Protein AF-A0A8J7XJT1-F1 (afdb_monomer_lite)

pLDDT: mean 73.31, std 20.31, range [18.84, 97.94]

Structure (mmCIF, N/CA/C/O backbone):
data_AF-A0A8J7XJT1-F1
#
_entry.id   AF-A0A8J7XJT1-F1
#
loop_
_atom_site.group_PDB
_atom_site.id
_atom_site.type_symbol
_atom_site.label_atom_id
_atom_site.label_alt_id
_atom_site.label_comp_id
_atom_site.label_asym_id
_atom_site.label_entity_id
_atom_site.label_seq_id
_atom_site.pdbx_PDB_ins_code
_atom_site.Cartn_x
_atom_site.Cartn_y
_atom_site.Cartn_z
_atom_site.occupancy
_atom_site.B_iso_or_equiv
_atom_site.auth_seq_id
_atom_site.auth_comp_id
_atom_site.auth_asym_id
_atom_site.auth_atom_id
_atom_site.pdbx_PDB_model_num
ATOM 1 N N . MET A 1 1 ? -11.098 53.867 33.366 1.00 28.66 1 MET A N 1
ATOM 2 C CA . MET A 1 1 ? -10.149 54.850 32.780 1.00 28.66 1 MET A CA 1
ATOM 3 C C . MET A 1 1 ? -9.392 54.127 31.667 1.00 28.66 1 MET A C 1
ATOM 5 O O . MET A 1 1 ? -9.158 52.940 31.847 1.00 28.66 1 MET A O 1
ATOM 9 N N . LYS A 1 2 ? -9.079 54.753 30.523 1.00 24.34 2 LYS A N 1
ATOM 10 C CA . LYS A 1 2 ? -8.432 54.048 29.392 1.00 24.34 2 LYS A CA 1
ATOM 11 C C . LYS A 1 2 ? -7.004 53.596 29.736 1.00 24.34 2 LYS A C 1
ATOM 13 O O . LYS A 1 2 ? -6.242 54.432 30.221 1.00 24.34 2 LYS A O 1
ATOM 18 N N . LYS A 1 3 ? -6.623 52.373 29.348 1.00 22.42 3 LYS A N 1
ATOM 19 C CA . LYS A 1 3 ? -5.702 52.118 28.215 1.00 22.42 3 LYS A CA 1
ATOM 20 C C . LYS A 1 3 ? -5.391 50.628 28.032 1.00 22.42 3 LYS A C 1
ATOM 22 O O . LYS A 1 3 ? -5.216 49.912 29.010 1.00 22.42 3 LYS A O 1
ATOM 27 N N . GLU A 1 4 ? -5.251 50.218 26.779 1.00 28.17 4 GLU A N 1
ATOM 28 C CA . GLU A 1 4 ? -4.614 48.970 26.361 1.00 28.17 4 GLU A CA 1
ATOM 29 C C . GLU A 1 4 ? -3.080 49.076 26.440 1.00 28.17 4 GLU A C 1
ATOM 31 O O . GLU A 1 4 ? -2.524 50.166 26.274 1.00 28.17 4 GLU A O 1
ATOM 36 N N . VAL A 1 5 ? -2.399 47.932 26.570 1.00 21.05 5 VAL A N 1
ATOM 37 C CA . VAL A 1 5 ? -1.109 47.663 25.906 1.00 21.05 5 VAL A CA 1
ATOM 38 C C . VAL A 1 5 ? -1.113 46.200 25.448 1.00 21.05 5 VAL A C 1
ATOM 40 O O . VAL A 1 5 ? -1.542 45.321 26.190 1.00 21.05 5 VAL A O 1
ATOM 43 N N . LEU A 1 6 ? -0.626 45.957 24.231 1.00 21.75 6 LEU A N 1
ATOM 44 C CA . LEU A 1 6 ? -0.470 44.651 23.585 1.00 21.75 6 LEU A CA 1
ATOM 45 C C . LEU A 1 6 ? 1.026 44.432 23.306 1.00 21.75 6 LEU A C 1
ATOM 47 O O . LEU A 1 6 ? 1.683 45.357 22.827 1.00 21.75 6 LEU A O 1
ATOM 51 N N . VAL A 1 7 ? 1.571 43.242 23.596 1.00 19.08 7 VAL A N 1
ATOM 52 C CA . VAL A 1 7 ? 2.971 42.872 23.285 1.00 19.08 7 VAL A CA 1
ATOM 53 C C . VAL A 1 7 ? 3.051 41.413 22.821 1.00 19.08 7 VAL A C 1
ATOM 55 O O . VAL A 1 7 ? 2.316 40.559 23.307 1.00 19.08 7 VAL A O 1
ATOM 58 N N . LEU A 1 8 ? 3.943 41.161 21.862 1.00 18.84 8 LEU A N 1
ATOM 59 C CA . LEU A 1 8 ? 4.175 39.888 21.177 1.00 18.84 8 LEU A CA 1
ATOM 60 C C . LEU A 1 8 ? 5.310 39.051 21.809 1.00 18.84 8 LEU A C 1
ATOM 62 O O . LEU A 1 8 ? 6.247 39.608 22.368 1.00 18.84 8 LEU A O 1
ATOM 66 N N . THR A 1 9 ? 5.234 37.732 21.585 1.00 20.45 9 THR A N 1
ATOM 67 C CA . THR A 1 9 ? 6.321 36.821 21.146 1.00 20.45 9 THR A CA 1
ATOM 68 C C . THR A 1 9 ? 7.696 36.851 21.839 1.00 20.45 9 THR A C 1
ATOM 70 O O . THR A 1 9 ? 8.424 37.831 21.726 1.00 20.45 9 THR A O 1
ATOM 73 N N . CYS A 1 10 ? 8.157 35.686 22.331 1.00 20.08 10 CYS A N 1
ATOM 74 C CA . CYS A 1 10 ? 9.394 35.066 21.808 1.00 20.08 10 CYS A CA 1
ATOM 75 C C . CYS A 1 10 ? 9.618 33.603 22.233 1.00 20.08 10 CYS A C 1
ATOM 77 O O . CYS A 1 10 ? 9.267 33.192 23.335 1.00 20.08 10 CYS A O 1
ATOM 79 N N . VAL A 1 11 ? 10.254 32.845 21.334 1.00 21.20 11 VAL A N 1
ATOM 80 C CA . VAL A 1 11 ? 10.800 31.491 21.548 1.00 21.20 11 VAL A CA 1
ATOM 81 C C . VAL A 1 11 ? 12.157 31.595 22.251 1.00 21.20 11 VAL A C 1
ATOM 83 O O . VAL A 1 11 ? 12.884 32.564 22.028 1.00 21.20 11 VAL A O 1
ATOM 86 N N . LEU A 1 12 ? 12.545 30.588 23.043 1.00 20.27 12 LEU A N 1
ATOM 87 C CA . LEU A 1 12 ? 13.911 30.492 23.565 1.00 20.27 12 LEU A CA 1
ATOM 88 C C . LEU A 1 12 ? 14.404 29.036 23.593 1.00 20.27 12 LEU A C 1
ATOM 90 O O . LEU A 1 12 ? 13.940 28.218 24.381 1.00 20.27 12 LEU A O 1
ATOM 94 N N . ILE A 1 13 ? 15.354 28.732 22.707 1.00 21.86 13 ILE A N 1
ATOM 95 C CA . ILE A 1 13 ? 16.110 27.472 22.672 1.00 21.86 13 ILE A CA 1
ATOM 96 C C . ILE A 1 13 ? 17.270 27.592 23.666 1.00 21.86 13 ILE A C 1
ATOM 98 O O . ILE A 1 13 ? 18.004 28.580 23.612 1.00 21.86 13 ILE A O 1
ATOM 102 N N . LEU A 1 14 ? 17.498 26.581 24.510 1.00 23.11 14 LEU A N 1
ATOM 103 C CA . LEU A 1 14 ? 18.737 26.472 25.285 1.00 23.11 14 LEU A CA 1
ATOM 104 C C . LEU A 1 14 ? 19.464 25.156 25.010 1.00 23.11 14 LEU A C 1
ATOM 106 O O . LEU A 1 14 ? 19.012 24.072 25.361 1.00 23.11 14 LEU A O 1
ATOM 110 N N . ASN A 1 15 ? 20.628 25.309 24.389 1.00 21.94 15 ASN A N 1
ATOM 111 C CA . ASN A 1 15 ? 21.646 24.288 24.195 1.00 21.94 15 ASN A CA 1
ATOM 112 C C . ASN A 1 15 ? 22.624 24.361 25.386 1.00 21.94 15 ASN A C 1
ATOM 114 O O . ASN A 1 15 ? 22.990 25.467 25.791 1.00 21.94 15 ASN A O 1
ATOM 118 N N . ILE A 1 16 ? 23.030 23.228 25.971 1.00 24.42 16 ILE A N 1
ATOM 119 C CA . ILE A 1 16 ? 23.864 23.200 27.187 1.00 24.42 16 ILE A CA 1
ATOM 120 C C . ILE A 1 16 ? 25.114 22.346 26.966 1.00 24.42 16 ILE A C 1
ATOM 122 O O . ILE A 1 16 ? 25.046 21.124 26.881 1.00 24.42 16 ILE A O 1
ATOM 126 N N . SER A 1 17 ? 26.279 22.997 26.974 1.00 22.88 17 SER A N 1
ATOM 127 C CA . SER A 1 17 ? 27.588 22.343 26.919 1.00 22.88 17 SER A CA 1
ATOM 128 C C . SER A 1 17 ? 28.418 22.637 28.177 1.00 22.88 17 SER A C 1
ATOM 130 O O . SER A 1 17 ? 29.146 23.626 28.233 1.00 22.88 17 SER A O 1
ATOM 132 N N . GLY A 1 18 ? 28.337 21.735 29.160 1.00 21.88 18 GLY A N 1
ATOM 133 C CA . GLY A 1 18 ? 29.321 21.565 30.236 1.00 21.88 18 GLY A CA 1
ATOM 134 C C . GLY A 1 18 ? 29.292 22.554 31.414 1.00 21.88 18 GLY A C 1
ATOM 135 O O . GLY A 1 18 ? 29.645 23.719 31.277 1.00 21.88 18 GLY A O 1
ATOM 136 N N . ILE A 1 19 ? 29.070 22.026 32.625 1.00 22.58 19 ILE A N 1
ATOM 137 C CA . ILE A 1 19 ? 30.141 21.813 33.624 1.00 22.58 19 ILE A CA 1
ATOM 138 C C . ILE A 1 19 ? 29.605 20.998 34.821 1.00 22.58 19 ILE A C 1
ATOM 140 O O . ILE A 1 19 ? 28.578 21.332 35.392 1.00 22.58 19 ILE A O 1
ATOM 144 N N . ARG A 1 20 ? 30.356 19.943 35.178 1.00 24.03 20 ARG A N 1
ATOM 145 C CA . ARG A 1 20 ? 30.439 19.210 36.465 1.00 24.03 20 ARG A CA 1
ATOM 146 C C . ARG A 1 20 ? 29.216 19.186 37.402 1.00 24.03 20 ARG A C 1
ATOM 148 O O . ARG A 1 20 ? 28.923 20.169 38.075 1.00 24.03 20 ARG A O 1
ATOM 155 N N . MET A 1 21 ? 28.694 17.979 37.625 1.00 23.55 21 MET A N 1
ATOM 156 C CA . MET A 1 21 ? 28.018 17.635 38.881 1.00 23.55 21 MET A CA 1
ATOM 157 C C . MET A 1 21 ? 29.012 17.615 40.059 1.00 23.55 21 MET A C 1
ATOM 159 O O . MET A 1 21 ? 30.198 17.324 39.878 1.00 23.55 21 MET A O 1
ATOM 163 N N . GLY A 1 22 ? 28.498 17.908 41.253 1.00 23.80 22 GLY A N 1
ATOM 164 C CA . GLY A 1 22 ? 29.088 17.628 42.565 1.00 23.80 22 GLY A CA 1
ATOM 165 C C . GLY A 1 22 ? 28.034 16.931 43.438 1.00 23.80 22 GLY A C 1
ATOM 166 O O . GLY A 1 22 ? 26.865 16.913 43.062 1.00 23.80 22 GLY A O 1
ATOM 167 N N . GLU A 1 23 ? 28.455 16.308 44.534 1.00 28.77 23 GLU A N 1
ATOM 168 C CA . GLU A 1 23 ? 27.692 15.257 45.229 1.00 28.77 23 GLU A CA 1
ATOM 169 C C . GLU A 1 23 ? 26.660 15.758 46.275 1.00 28.77 23 GLU A C 1
ATOM 171 O O . GLU A 1 23 ? 26.713 16.906 46.712 1.00 28.77 23 GLU A O 1
ATOM 176 N N . GLU A 1 24 ? 25.803 14.813 46.695 1.00 27.94 24 GLU A N 1
ATOM 177 C CA . GLU A 1 24 ? 24.976 14.736 47.925 1.00 27.94 24 GLU A CA 1
ATOM 178 C C . GLU A 1 24 ? 23.633 15.517 48.051 1.00 27.94 24 GLU A C 1
ATOM 180 O O . GLU A 1 24 ? 23.568 16.742 48.082 1.00 27.94 24 GLU A O 1
ATOM 185 N N . ASP A 1 25 ? 22.575 14.703 48.212 1.00 28.27 25 ASP A N 1
ATOM 186 C CA . ASP A 1 25 ? 21.356 14.799 49.044 1.00 28.27 25 ASP A CA 1
ATOM 187 C C . ASP A 1 25 ? 20.440 16.049 49.071 1.00 28.27 25 ASP A C 1
ATOM 189 O O . ASP A 1 25 ? 20.804 17.133 49.527 1.00 28.27 25 ASP A O 1
ATOM 193 N N . GLY A 1 26 ? 19.145 15.822 48.780 1.00 25.97 26 GLY A N 1
ATOM 194 C CA . GLY A 1 26 ? 18.039 16.700 49.198 1.00 25.97 26 GLY A CA 1
ATOM 195 C C . GLY A 1 26 ? 16.714 16.493 48.444 1.00 25.97 26 GLY A C 1
ATOM 196 O O . GLY A 1 26 ? 16.621 16.823 47.264 1.00 25.97 26 GLY A O 1
ATOM 197 N N . ASP A 1 27 ? 15.671 16.006 49.129 1.00 23.91 27 ASP A N 1
ATOM 198 C CA . ASP A 1 27 ? 14.312 15.854 48.575 1.00 23.91 27 ASP A CA 1
ATOM 199 C C . ASP A 1 27 ? 13.633 17.191 48.221 1.00 23.91 27 ASP A C 1
ATOM 201 O O . ASP A 1 27 ? 13.826 18.205 48.900 1.00 23.91 27 ASP A O 1
ATOM 205 N N . LEU A 1 28 ? 12.684 17.157 47.274 1.00 21.42 28 LEU A N 1
ATOM 206 C CA . LEU A 1 28 ? 11.570 18.111 47.267 1.00 21.42 28 LEU A CA 1
ATOM 207 C C . LEU A 1 28 ? 10.242 17.447 46.864 1.00 21.42 28 LEU A C 1
ATOM 209 O O . LEU A 1 28 ? 10.089 16.951 45.752 1.00 21.42 28 LEU A O 1
ATOM 213 N N . ILE A 1 29 ? 9.264 17.495 47.773 1.00 22.41 29 ILE A N 1
ATOM 214 C CA . ILE A 1 29 ? 7.900 16.973 47.597 1.00 22.41 29 ILE A CA 1
ATOM 215 C C . ILE A 1 29 ? 6.912 18.143 47.505 1.00 22.41 29 ILE A C 1
ATOM 217 O O . ILE A 1 29 ? 6.903 19.007 48.382 1.00 22.41 29 ILE A O 1
ATOM 221 N N . VAL A 1 30 ? 6.013 18.115 46.516 1.00 21.12 30 VAL A N 1
ATOM 222 C CA . VAL A 1 30 ? 4.719 18.831 46.513 1.00 21.12 30 VAL A CA 1
ATOM 223 C C . VAL A 1 30 ? 3.671 17.893 45.891 1.00 21.12 30 VAL A C 1
ATOM 225 O O . VAL A 1 30 ? 4.016 17.123 44.999 1.00 21.12 30 VAL A O 1
ATOM 228 N N . ALA A 1 31 ? 2.422 17.897 46.377 1.00 20.55 31 ALA A N 1
ATOM 229 C CA . ALA A 1 31 ? 1.434 16.854 46.066 1.00 20.55 31 ALA A CA 1
ATOM 230 C C . ALA A 1 31 ? -0.027 17.352 45.993 1.00 20.55 31 ALA A C 1
ATOM 232 O O . ALA A 1 31 ? -0.368 18.337 46.649 1.00 20.55 31 ALA A O 1
ATOM 233 N N . ALA A 1 32 ? -0.870 16.565 45.299 1.00 22.39 32 ALA A N 1
ATOM 234 C CA . ALA A 1 32 ? -2.346 16.633 45.225 1.00 22.39 32 ALA A CA 1
ATOM 235 C C . ALA A 1 32 ? -2.923 17.940 44.608 1.00 22.39 32 ALA A C 1
ATOM 237 O O . ALA A 1 32 ? -2.168 18.862 44.318 1.00 22.39 32 ALA A O 1
ATOM 238 N N . VAL A 1 33 ? -4.218 18.109 44.290 1.00 20.61 33 VAL A N 1
ATOM 239 C CA . VAL A 1 33 ? -5.496 17.370 44.495 1.00 20.61 33 VAL A CA 1
ATOM 240 C C . VAL A 1 33 ? -6.249 17.505 43.135 1.00 20.61 33 VAL A C 1
ATOM 242 O O . VAL A 1 33 ? -6.167 18.576 42.542 1.00 20.61 33 VAL A O 1
ATOM 245 N N . SER A 1 34 ? -6.775 16.481 42.447 1.00 23.22 34 SER A N 1
ATOM 246 C CA . SER A 1 34 ? -7.951 15.628 42.745 1.00 23.22 34 SER A CA 1
ATOM 247 C C . SER A 1 34 ? -9.325 16.375 42.516 1.00 23.22 34 SER A C 1
ATOM 249 O O . SER A 1 34 ? -9.450 17.449 43.090 1.00 23.22 34 SER A O 1
ATOM 251 N N . HIS A 1 35 ? -10.362 16.040 41.683 1.00 24.75 35 HIS A N 1
ATOM 252 C CA . HIS A 1 35 ? -10.693 15.097 40.543 1.00 24.75 35 HIS A CA 1
ATOM 253 C C . HIS A 1 35 ? -12.342 15.012 40.236 1.00 24.75 35 HIS A C 1
ATOM 255 O O . HIS A 1 35 ? -12.847 16.065 40.594 1.00 24.75 35 HIS A O 1
ATOM 261 N N . GLU A 1 36 ? -13.410 14.221 39.729 1.00 26.31 36 GLU A N 1
ATOM 262 C CA . GLU A 1 36 ? -13.987 12.965 38.987 1.00 26.31 36 GLU A CA 1
ATOM 263 C C . GLU A 1 36 ? -15.418 13.133 38.370 1.00 26.31 36 GLU A C 1
ATOM 265 O O . GLU A 1 36 ? -16.282 13.511 39.123 1.00 26.31 36 GLU A O 1
ATOM 270 N N . VAL A 1 37 ? -15.703 12.653 37.130 1.00 28.77 37 VAL A N 1
ATOM 271 C CA . VAL A 1 37 ? -16.940 12.017 36.497 1.00 28.77 37 VAL A CA 1
ATOM 272 C C . VAL A 1 37 ? -18.437 12.376 36.940 1.00 28.77 37 VAL A C 1
ATOM 274 O O . VAL A 1 37 ? -18.710 13.084 37.896 1.00 28.77 37 VAL A O 1
ATOM 277 N N . LEU A 1 38 ? -19.437 11.795 36.233 1.00 29.17 38 LEU A N 1
ATOM 278 C CA . LEU A 1 38 ? -20.858 11.432 36.579 1.00 29.17 38 LEU A CA 1
ATOM 279 C C . LEU A 1 38 ? -22.131 12.424 36.265 1.00 29.17 38 LEU A C 1
ATOM 281 O O . LEU A 1 38 ? -21.838 13.582 36.059 1.00 29.17 38 LEU A O 1
ATOM 285 N N . LYS A 1 39 ? -23.520 12.167 36.293 1.00 29.81 39 LYS A N 1
ATOM 286 C CA . LYS A 1 39 ? -24.579 11.611 35.270 1.00 29.81 39 LYS A CA 1
ATOM 287 C C . LYS A 1 39 ? -26.177 11.727 35.578 1.00 29.81 39 LYS A C 1
ATOM 289 O O . LYS A 1 39 ? -26.401 11.859 36.757 1.00 29.81 39 LYS A O 1
ATOM 294 N N . ARG A 1 40 ? -27.274 11.591 34.699 1.00 30.38 40 ARG A N 1
ATOM 295 C CA . ARG A 1 40 ? -28.669 10.814 34.799 1.00 30.38 40 ARG A CA 1
ATOM 296 C C . ARG A 1 40 ? -29.986 11.274 34.101 1.00 30.38 40 ARG A C 1
ATOM 298 O O . ARG A 1 40 ? -30.292 12.435 34.322 1.00 30.38 40 ARG A O 1
ATOM 305 N N . GLY A 1 41 ? -30.932 10.419 33.579 1.00 31.59 41 GLY A N 1
ATOM 306 C CA . GLY A 1 41 ? -31.034 8.952 33.192 1.00 31.59 41 GLY A CA 1
ATOM 307 C C . GLY A 1 41 ? -32.277 8.057 33.620 1.00 31.59 41 GLY A C 1
ATOM 308 O O . GLY A 1 41 ? -32.862 8.289 34.680 1.00 31.59 41 GLY A O 1
ATOM 309 N N . VAL A 1 42 ? -32.525 6.925 32.886 1.00 29.72 42 VAL A N 1
ATOM 310 C CA . VAL A 1 42 ? -33.456 5.724 33.063 1.00 29.72 42 VAL A CA 1
ATOM 311 C C . VAL A 1 42 ? -34.742 5.710 32.180 1.00 29.72 42 VAL A C 1
ATOM 313 O O . VAL A 1 42 ? -35.475 6.691 32.205 1.00 29.72 42 VAL A O 1
ATOM 316 N N . GLN A 1 43 ? -35.151 4.658 31.425 1.00 27.61 43 GLN A N 1
ATOM 317 C CA . GLN A 1 43 ? -34.709 3.238 31.213 1.00 27.61 43 GLN A CA 1
ATOM 318 C C . GLN A 1 43 ? -34.545 2.936 29.676 1.00 27.61 43 GLN A C 1
ATOM 320 O O . GLN A 1 43 ? -34.003 3.832 29.040 1.00 27.61 43 GLN A O 1
ATOM 325 N N . ASP A 1 44 ? -34.888 1.860 28.920 1.00 25.75 44 ASP A N 1
ATOM 326 C CA . ASP A 1 44 ? -35.545 0.504 28.958 1.00 25.75 44 ASP A CA 1
ATOM 327 C C . ASP A 1 44 ? -35.266 -0.185 27.560 1.00 25.75 44 ASP A C 1
ATOM 329 O O . ASP A 1 44 ? -34.927 0.565 26.645 1.00 25.75 44 ASP A O 1
ATOM 333 N N . PHE A 1 45 ? -35.408 -1.482 27.180 1.00 23.05 45 PHE A N 1
ATOM 334 C CA . PHE A 1 45 ? -35.644 -2.833 27.772 1.00 23.05 45 PHE A CA 1
ATOM 335 C C . PHE A 1 45 ? -35.261 -3.927 26.692 1.00 23.05 45 PHE A C 1
ATOM 337 O O . PHE A 1 45 ? -35.483 -3.683 25.510 1.00 23.05 45 PHE A O 1
ATOM 344 N N . SER A 1 46 ? -34.772 -5.122 27.093 1.00 22.48 46 SER A N 1
ATOM 345 C CA . SER A 1 46 ? -34.704 -6.460 26.401 1.00 22.48 46 SER A CA 1
ATOM 346 C C . SER A 1 46 ? -33.870 -6.729 25.115 1.00 22.48 46 SER A C 1
ATOM 348 O O . SER A 1 46 ? -34.254 -6.324 24.023 1.00 22.48 46 SER A O 1
ATOM 350 N N . ASP A 1 47 ? -32.867 -7.604 25.308 1.00 21.58 47 ASP A N 1
ATOM 351 C CA . ASP A 1 47 ? -32.436 -8.803 24.540 1.00 21.58 47 ASP A CA 1
ATOM 352 C C . ASP A 1 47 ? -31.826 -8.709 23.111 1.00 21.58 47 ASP A C 1
ATOM 354 O O . ASP A 1 47 ? -32.479 -8.303 22.151 1.00 21.58 47 ASP A O 1
ATOM 358 N N . GLY A 1 48 ? -30.591 -9.232 22.964 1.00 21.69 48 GLY A N 1
ATOM 359 C CA . GLY A 1 48 ? -29.888 -9.510 21.692 1.00 21.69 48 GLY A CA 1
ATOM 360 C C . GLY A 1 48 ? -28.360 -9.303 21.764 1.00 21.69 48 GLY A C 1
ATOM 361 O O . GLY A 1 48 ? -27.913 -8.197 22.058 1.00 21.69 48 GLY A O 1
ATOM 362 N N . GLU A 1 49 ? -27.556 -10.342 21.504 1.00 23.47 49 GLU A N 1
ATOM 363 C CA . GLU A 1 49 ? -26.077 -10.321 21.605 1.00 23.47 49 GLU A CA 1
ATOM 364 C C . GLU A 1 49 ? -25.379 -9.902 20.292 1.00 23.47 49 GLU A C 1
ATOM 366 O O . GLU A 1 49 ? -25.905 -10.136 19.204 1.00 23.47 49 GLU A O 1
ATOM 371 N N . ILE A 1 50 ? -24.182 -9.298 20.386 1.00 22.23 50 ILE A N 1
ATOM 372 C CA . ILE A 1 50 ? -23.295 -8.954 19.252 1.00 22.23 50 ILE A CA 1
ATOM 373 C C . ILE A 1 50 ? -21.824 -9.144 19.680 1.00 22.23 50 ILE A C 1
ATOM 375 O O . ILE A 1 50 ? -21.445 -8.720 20.771 1.00 22.23 50 ILE A O 1
ATOM 379 N N . VAL A 1 51 ? -21.004 -9.735 18.803 1.00 26.02 51 VAL A N 1
ATOM 380 C CA . VAL A 1 51 ? -19.556 -9.999 18.979 1.00 26.02 51 VAL A CA 1
ATOM 381 C C . VAL A 1 51 ? -18.729 -9.095 18.042 1.00 26.02 51 VAL A C 1
ATOM 383 O O . VAL A 1 51 ? -19.253 -8.617 17.036 1.00 26.02 51 VAL A O 1
ATOM 386 N N . ILE A 1 52 ? -17.457 -8.825 18.374 1.00 23.09 52 ILE A N 1
ATOM 387 C CA . ILE A 1 52 ? -16.517 -8.015 17.571 1.00 23.09 52 ILE A CA 1
ATOM 388 C C . ILE A 1 52 ? -15.130 -8.677 17.559 1.00 23.09 52 ILE A C 1
ATOM 390 O O . ILE A 1 52 ? -14.585 -8.942 18.629 1.00 23.09 52 ILE A O 1
ATOM 394 N N . VAL A 1 53 ? -14.540 -8.842 16.370 1.00 24.97 53 VAL A N 1
ATOM 395 C CA . VAL A 1 53 ? -13.111 -9.131 16.126 1.00 24.97 53 VAL A CA 1
ATOM 396 C C . VAL A 1 53 ? -12.655 -8.300 14.900 1.00 24.97 53 VAL A C 1
ATOM 398 O O . VAL A 1 53 ? -13.496 -7.765 14.181 1.00 24.97 53 VAL A O 1
ATOM 401 N N . GLU A 1 54 ? -11.342 -8.138 14.707 1.00 26.58 54 GLU A N 1
ATOM 402 C CA . GLU A 1 54 ? -10.667 -7.653 13.483 1.00 26.58 54 GLU A CA 1
ATOM 403 C C . GLU A 1 54 ? -9.468 -8.594 13.213 1.00 26.58 54 GLU A C 1
ATOM 405 O O . GLU A 1 54 ? -8.812 -8.918 14.209 1.00 26.58 54 GLU A O 1
ATOM 410 N N . LYS A 1 55 ? -9.117 -8.950 11.950 1.00 24.78 55 LYS A N 1
ATOM 411 C CA . LYS A 1 55 ? -7.729 -9.095 11.377 1.00 24.78 55 LYS A CA 1
ATOM 412 C C . LYS A 1 55 ? -7.618 -9.910 10.055 1.00 24.78 55 LYS A C 1
ATOM 414 O O . LYS A 1 55 ? -8.613 -10.489 9.638 1.00 24.78 55 LYS A O 1
ATOM 419 N N . PRO A 1 56 ? -6.467 -9.889 9.316 1.00 24.58 56 PRO A N 1
ATOM 420 C CA . PRO A 1 56 ? -6.378 -10.390 7.927 1.00 24.58 56 PRO A CA 1
ATOM 421 C C . PRO A 1 56 ? -6.404 -11.929 7.791 1.00 24.58 56 PRO A C 1
ATOM 423 O O . PRO A 1 56 ? -6.770 -12.621 8.727 1.00 24.58 56 PRO A O 1
ATOM 426 N N . VAL A 1 57 ? -6.100 -12.441 6.583 1.00 31.91 57 VAL A N 1
ATOM 427 C CA . VAL A 1 57 ? -6.428 -13.783 6.026 1.00 31.91 57 VAL A CA 1
ATOM 428 C C . VAL A 1 57 ? -5.727 -14.984 6.697 1.00 31.91 57 VAL A C 1
ATOM 430 O O . VAL A 1 57 ? -5.170 -15.858 6.032 1.00 31.91 57 VAL A O 1
ATOM 433 N N . ASP A 1 58 ? -5.795 -15.060 8.017 1.00 30.84 58 ASP A N 1
ATOM 434 C CA . ASP A 1 58 ? -5.540 -16.265 8.789 1.00 30.84 58 ASP A CA 1
ATOM 435 C C . ASP A 1 58 ? -6.857 -17.032 8.954 1.00 30.84 58 ASP A C 1
ATOM 437 O O . ASP A 1 58 ? -7.898 -16.456 9.272 1.00 30.84 58 ASP A O 1
ATOM 441 N N . VAL A 1 59 ? -6.830 -18.349 8.732 1.00 30.17 59 VAL A N 1
ATOM 442 C CA . VAL A 1 59 ? -7.994 -19.200 9.018 1.00 30.17 59 VAL A CA 1
ATOM 443 C C . VAL A 1 59 ? -7.961 -19.542 10.499 1.00 30.17 59 VAL A C 1
ATOM 445 O O . VAL A 1 59 ? -7.395 -20.559 10.902 1.00 30.17 59 VAL A O 1
ATOM 448 N N . VAL A 1 60 ? -8.534 -18.655 11.310 1.00 32.19 60 VAL A N 1
ATOM 449 C CA . VAL A 1 60 ? -8.723 -18.905 12.739 1.00 32.19 60 VAL A CA 1
ATOM 450 C C . VAL A 1 60 ? -9.817 -19.959 12.888 1.00 32.19 60 VAL A C 1
ATOM 452 O O . VAL A 1 60 ? -10.962 -19.753 12.475 1.00 32.19 60 VAL A O 1
ATOM 455 N N . VAL A 1 61 ? -9.439 -21.104 13.456 1.00 28.25 61 VAL A N 1
ATOM 456 C CA . VAL A 1 61 ? -10.365 -22.153 13.882 1.00 28.25 61 VAL A CA 1
ATOM 457 C C . VAL A 1 61 ? -10.659 -21.924 15.357 1.00 28.25 61 VAL A C 1
ATOM 459 O O . VAL A 1 61 ? -9.871 -22.309 16.219 1.00 28.25 61 VAL A O 1
ATOM 462 N N . GLU A 1 62 ? -11.791 -21.291 15.636 1.00 37.34 62 GLU A N 1
ATOM 463 C CA . GLU A 1 62 ? -12.408 -21.342 16.960 1.00 37.34 62 GLU A CA 1
ATOM 464 C C . GLU A 1 62 ? -13.261 -22.619 17.045 1.00 37.34 62 GLU A C 1
ATOM 466 O O . GLU A 1 62 ? -13.655 -23.183 16.019 1.00 37.34 62 GLU A O 1
ATOM 471 N N . ASP A 1 63 ? -13.551 -23.121 18.249 1.00 39.16 63 ASP A N 1
ATOM 472 C CA . ASP A 1 63 ? -14.161 -24.454 18.393 1.00 39.16 63 ASP A CA 1
ATOM 473 C C . ASP A 1 63 ? -15.540 -24.591 17.710 1.00 39.16 63 ASP A C 1
ATOM 475 O O . ASP A 1 63 ? -15.889 -25.686 17.260 1.00 39.16 63 ASP A O 1
ATOM 479 N N . GLU A 1 64 ? -16.276 -23.484 17.535 1.00 40.09 64 GLU A N 1
ATOM 480 C CA . GLU A 1 64 ? -17.543 -23.438 16.787 1.00 40.09 64 GLU A CA 1
ATOM 481 C C . GLU A 1 64 ? -17.450 -22.860 15.359 1.00 40.09 64 GLU A C 1
ATOM 483 O O . GLU A 1 64 ? -18.344 -23.146 14.558 1.00 40.09 64 GLU A O 1
ATOM 488 N N . TYR A 1 65 ? -16.419 -22.082 14.997 1.00 43.59 65 TYR A N 1
ATOM 489 C CA . TYR A 1 65 ? -16.402 -21.295 13.748 1.00 43.59 65 TYR A CA 1
ATOM 490 C C . TYR A 1 65 ? -15.078 -21.350 12.976 1.00 43.59 65 TYR A C 1
ATOM 492 O O . TYR A 1 65 ? -13.985 -21.409 13.536 1.00 43.59 65 TYR A O 1
ATOM 500 N N . VAL A 1 66 ? -15.201 -21.246 11.653 1.00 45.12 66 VAL A N 1
ATOM 501 C CA . VAL A 1 66 ? -14.117 -20.938 10.721 1.00 45.12 66 VAL A CA 1
ATOM 502 C C . VAL A 1 66 ? -14.247 -19.468 10.325 1.00 45.12 66 VAL A C 1
ATOM 504 O O . VAL A 1 66 ? -15.225 -19.093 9.672 1.00 45.12 66 VAL A O 1
ATOM 507 N N . SER A 1 67 ? -13.265 -18.645 10.692 1.00 42.84 67 SER A N 1
ATOM 508 C CA . SER A 1 67 ? -13.127 -17.295 10.134 1.00 42.84 67 SER A CA 1
ATOM 509 C C . SER A 1 67 ? -12.259 -17.325 8.873 1.00 42.84 67 SER A C 1
ATOM 511 O O . SER A 1 67 ? -11.264 -18.050 8.813 1.00 42.84 67 SER A O 1
ATOM 513 N N . VAL A 1 68 ? -12.631 -16.545 7.856 1.00 48.06 68 VAL A N 1
ATOM 514 C CA . VAL A 1 68 ? -11.832 -16.314 6.646 1.00 48.06 68 VAL A CA 1
ATOM 515 C C . VAL A 1 68 ? -11.919 -14.844 6.238 1.00 48.06 68 VAL A C 1
ATOM 517 O O . VAL A 1 68 ? -12.852 -14.410 5.555 1.00 48.06 68 VAL A O 1
ATOM 520 N N . SER A 1 69 ? -10.916 -14.073 6.638 1.00 41.75 69 SER A N 1
ATOM 521 C CA . SER A 1 69 ? -10.812 -12.658 6.286 1.00 41.75 69 SER A CA 1
ATOM 522 C C . SER A 1 69 ? -10.343 -12.424 4.846 1.00 41.75 69 SER A C 1
ATOM 524 O O . SER A 1 69 ? -9.867 -13.321 4.154 1.00 41.75 69 SER A O 1
ATOM 526 N N . GLY A 1 70 ? -10.442 -11.179 4.391 1.00 42.28 70 GLY A N 1
ATOM 527 C CA . GLY A 1 70 ? -9.879 -10.668 3.144 1.00 42.28 70 GLY A CA 1
ATOM 528 C C . GLY A 1 70 ? -9.292 -9.270 3.349 1.00 42.28 70 GLY A C 1
ATOM 529 O O . GLY A 1 70 ? -9.377 -8.688 4.424 1.00 42.28 70 GLY A O 1
ATOM 530 N N . SER A 1 71 ? -8.725 -8.671 2.304 1.00 39.28 71 SER A N 1
ATOM 531 C CA . SER A 1 71 ? -8.152 -7.319 2.368 1.00 39.28 71 SER A CA 1
ATOM 532 C C . SER A 1 71 ? -9.196 -6.202 2.521 1.00 39.28 71 SER A C 1
ATOM 534 O O . SER A 1 71 ? -8.814 -5.048 2.677 1.00 39.28 71 SER A O 1
ATOM 536 N N . ASN A 1 72 ? -10.492 -6.519 2.398 1.00 42.75 72 ASN A N 1
ATOM 537 C CA . ASN A 1 72 ? -11.609 -5.562 2.406 1.00 42.75 72 ASN A CA 1
ATOM 538 C C . ASN A 1 72 ? -12.901 -6.116 3.052 1.00 42.75 72 ASN A C 1
ATOM 540 O O . ASN A 1 72 ? -13.955 -5.503 2.886 1.00 42.75 72 ASN A O 1
ATOM 544 N N . TYR A 1 73 ? -12.864 -7.283 3.705 1.00 49.34 73 TYR A N 1
ATOM 545 C CA . TYR A 1 73 ? -14.023 -7.918 4.350 1.00 49.34 73 TYR A CA 1
ATOM 546 C C . TYR A 1 73 ? -13.575 -9.001 5.341 1.00 49.34 73 TYR A C 1
ATOM 548 O O . TYR A 1 73 ? -12.440 -9.466 5.265 1.00 49.34 73 TYR A O 1
ATOM 556 N N . GLU A 1 74 ? -14.486 -9.452 6.197 1.00 49.91 74 GLU A N 1
ATOM 557 C CA . GLU A 1 74 ? -14.337 -10.652 7.027 1.00 49.91 74 GLU A CA 1
ATOM 558 C C . GLU A 1 74 ? -15.529 -11.593 6.794 1.00 49.91 74 GLU A C 1
ATOM 560 O O . GLU A 1 74 ? -16.622 -11.136 6.441 1.00 49.91 74 GLU A O 1
ATOM 565 N N . CYS A 1 75 ? -15.323 -12.907 6.904 1.00 50.38 75 CYS A N 1
ATOM 566 C CA . CYS A 1 75 ? -16.366 -13.901 6.651 1.00 50.38 75 CYS A CA 1
ATOM 567 C C . CYS A 1 75 ? -16.325 -15.036 7.677 1.00 50.38 75 CYS A C 1
ATOM 569 O O . CYS A 1 75 ? -15.259 -15.576 7.956 1.00 50.38 75 CYS A O 1
ATOM 571 N N . PHE A 1 76 ? -17.488 -15.403 8.218 1.00 56.94 76 PHE A N 1
ATOM 572 C CA . PHE A 1 76 ? -17.617 -16.349 9.328 1.00 56.94 76 PHE A CA 1
ATOM 573 C C . PHE A 1 76 ? -18.561 -17.498 8.953 1.00 56.94 76 PHE A C 1
ATOM 575 O O . PHE A 1 76 ? -19.689 -17.259 8.507 1.00 56.94 76 PHE A O 1
ATOM 582 N N . ILE A 1 77 ? -18.102 -18.735 9.163 1.00 53.59 77 ILE A N 1
ATOM 583 C CA . ILE A 1 77 ? -18.802 -19.988 8.841 1.00 53.59 77 ILE A CA 1
ATOM 584 C C . ILE A 1 77 ? -18.894 -20.840 10.112 1.00 53.59 77 ILE A C 1
ATOM 586 O O . ILE A 1 77 ? -17.875 -21.042 10.772 1.00 53.59 77 ILE A O 1
ATOM 590 N N . LYS A 1 78 ? -20.068 -21.380 10.466 1.00 50.00 78 LYS A N 1
ATOM 591 C CA . LYS A 1 78 ? -20.192 -22.292 11.621 1.00 50.00 78 LYS A CA 1
ATOM 592 C C . LYS A 1 78 ? -19.810 -23.734 11.253 1.00 50.00 78 LYS A C 1
ATOM 594 O O . LYS A 1 78 ? -20.071 -24.194 10.142 1.00 50.00 78 LYS A O 1
ATOM 599 N N . LYS A 1 79 ? -19.170 -24.440 12.190 1.00 42.22 79 LYS A N 1
ATOM 600 C CA . LYS A 1 79 ? -18.592 -25.787 12.016 1.00 42.22 79 LYS A CA 1
ATOM 601 C C . LYS A 1 79 ? -19.582 -26.925 12.294 1.00 42.22 79 LYS A C 1
ATOM 603 O O . LYS A 1 79 ? -19.439 -28.000 11.714 1.00 42.22 79 LYS A O 1
ATOM 608 N N . GLU A 1 80 ? -20.580 -26.705 13.153 1.00 43.25 80 GLU A N 1
ATOM 609 C CA . GLU A 1 80 ? -21.641 -27.683 13.437 1.00 43.25 80 GLU A CA 1
ATOM 610 C C . GLU A 1 80 ? -22.954 -27.380 12.694 1.00 43.25 80 GLU A C 1
ATOM 612 O O . GLU A 1 80 ? -23.357 -26.233 12.522 1.00 43.25 80 GLU A O 1
ATOM 617 N N . LEU A 1 81 ? -23.651 -28.452 12.301 1.00 42.19 81 LEU A N 1
ATOM 618 C CA . LEU A 1 81 ? -24.856 -28.479 11.453 1.00 42.19 81 LEU A CA 1
ATOM 619 C C . LEU A 1 81 ? -26.149 -27.968 12.135 1.00 42.19 81 LEU A C 1
ATOM 621 O O . LEU A 1 81 ? -27.250 -28.340 11.726 1.00 42.19 81 LEU A O 1
ATOM 625 N N . SER A 1 82 ? -26.041 -27.199 13.218 1.00 41.38 82 SER A N 1
ATOM 626 C CA . SER A 1 82 ? -27.171 -26.797 14.068 1.00 41.38 82 SER A CA 1
ATOM 627 C C . SER A 1 82 ? -27.762 -25.428 13.720 1.00 41.38 82 SER A C 1
ATOM 629 O O . SER A 1 82 ? -28.954 -25.223 13.947 1.00 41.38 82 SER A O 1
ATOM 631 N N . GLU A 1 83 ? -26.970 -24.506 13.162 1.00 48.50 83 GLU A N 1
ATOM 632 C CA . GLU A 1 83 ? -27.392 -23.130 12.871 1.00 48.50 83 GLU A CA 1
ATOM 633 C C . GLU A 1 83 ? -26.885 -22.680 11.488 1.00 48.50 83 GLU A C 1
ATOM 635 O O . GLU A 1 83 ? -25.702 -22.423 11.275 1.00 48.50 83 GLU A O 1
ATOM 640 N N . ASN A 1 84 ? -27.804 -22.603 10.524 1.00 57.12 84 ASN A N 1
ATOM 641 C CA . ASN A 1 84 ? -27.510 -22.476 9.093 1.00 57.12 84 ASN A CA 1
ATOM 642 C C . ASN A 1 84 ? -27.175 -21.035 8.639 1.00 57.12 84 ASN A C 1
ATOM 644 O O . ASN A 1 84 ? -27.936 -20.472 7.847 1.00 57.12 84 ASN A O 1
ATOM 648 N N . PHE A 1 85 ? -26.082 -20.416 9.100 1.00 61.38 85 PHE A N 1
ATOM 649 C CA . PHE A 1 85 ? -25.725 -19.049 8.677 1.00 61.38 85 PHE A CA 1
ATOM 650 C C . PHE A 1 85 ? -24.282 -18.851 8.186 1.00 61.38 85 PHE A C 1
ATOM 652 O O . PHE A 1 85 ? -23.347 -19.521 8.619 1.00 61.38 85 PHE A O 1
ATOM 659 N N . LEU A 1 86 ? -24.132 -17.889 7.267 1.00 64.62 86 LEU A N 1
ATOM 660 C CA . LEU A 1 86 ? -22.873 -17.443 6.666 1.00 64.62 86 LEU A CA 1
ATOM 661 C C . LEU A 1 86 ? -22.827 -15.909 6.713 1.00 64.62 86 LEU A C 1
ATOM 663 O O . LEU A 1 86 ? -23.616 -15.236 6.043 1.00 64.62 86 LEU A O 1
ATOM 667 N N . THR A 1 87 ? -21.915 -15.356 7.512 1.00 64.38 87 THR A N 1
ATOM 668 C CA . THR A 1 87 ? -21.819 -13.906 7.751 1.00 64.38 87 THR A CA 1
ATOM 669 C C . THR A 1 87 ? -20.692 -13.289 6.935 1.00 64.38 87 THR A C 1
ATOM 671 O O . THR A 1 87 ? -19.581 -13.807 6.921 1.00 64.38 87 THR A O 1
ATOM 674 N N . PHE A 1 88 ? -20.969 -12.145 6.314 1.00 64.62 88 PHE A N 1
ATOM 675 C CA . PHE A 1 88 ? -20.010 -11.244 5.683 1.00 64.62 88 PHE A CA 1
ATOM 676 C C . PHE A 1 88 ? -20.023 -9.905 6.418 1.00 64.62 88 PHE A C 1
ATOM 678 O O . PHE A 1 88 ? -21.088 -9.307 6.582 1.00 64.62 88 PHE A O 1
ATOM 685 N N . GLN A 1 89 ? -18.852 -9.412 6.810 1.00 63.81 89 GLN A N 1
ATOM 686 C CA . GLN A 1 89 ? -18.665 -8.133 7.492 1.00 63.81 89 GLN A CA 1
ATOM 687 C C . GLN A 1 89 ? -17.691 -7.236 6.717 1.00 63.81 89 GLN A C 1
ATOM 689 O O . GLN A 1 89 ? -16.763 -7.715 6.067 1.00 63.81 89 GLN A O 1
ATOM 694 N N . LYS A 1 90 ? -17.899 -5.919 6.784 1.00 57.38 90 LYS A N 1
ATOM 695 C CA . LYS A 1 90 ? -16.940 -4.890 6.363 1.00 57.38 90 LYS A CA 1
ATOM 696 C C . LYS A 1 90 ? -17.218 -3.612 7.145 1.00 57.38 90 LYS A C 1
ATOM 698 O O . LYS A 1 90 ? -18.355 -3.155 7.142 1.00 57.38 90 LYS A O 1
ATOM 703 N N . ASP A 1 91 ? -16.209 -3.006 7.766 1.00 64.88 91 ASP A N 1
ATOM 704 C CA . ASP A 1 91 ? -16.419 -1.920 8.736 1.00 64.88 91 ASP A CA 1
ATOM 705 C C . ASP A 1 91 ? -17.486 -2.353 9.778 1.00 64.88 91 ASP A C 1
ATOM 707 O O . ASP A 1 91 ? -17.416 -3.461 10.313 1.00 64.88 91 ASP A O 1
ATOM 711 N N . ASP A 1 92 ? -18.515 -1.531 10.021 1.00 64.06 92 ASP A N 1
ATOM 712 C CA . ASP A 1 92 ? -19.701 -1.887 10.811 1.00 64.06 92 ASP A CA 1
ATOM 713 C C . ASP A 1 92 ? -20.909 -2.367 9.970 1.00 64.06 92 ASP A C 1
ATOM 715 O O . ASP A 1 92 ? -22.037 -2.408 10.468 1.00 64.06 92 ASP A O 1
ATOM 719 N N . ALA A 1 93 ? -20.699 -2.717 8.697 1.00 63.97 93 ALA A N 1
ATOM 720 C CA . ALA A 1 93 ? -21.700 -3.258 7.777 1.00 63.97 93 ALA A CA 1
ATOM 721 C C . ALA A 1 93 ? -21.685 -4.794 7.712 1.00 63.97 93 ALA A C 1
ATOM 723 O O . ALA A 1 93 ? -20.623 -5.410 7.733 1.00 63.97 93 ALA A O 1
ATOM 724 N N . PHE A 1 94 ? -22.869 -5.400 7.543 1.00 76.25 94 PHE A N 1
ATOM 725 C CA . PHE A 1 94 ? -23.035 -6.858 7.489 1.00 76.25 94 PHE A CA 1
ATOM 726 C C . PHE A 1 94 ? -24.045 -7.318 6.426 1.00 76.25 94 PHE A C 1
ATOM 728 O O . PHE A 1 94 ? -25.072 -6.663 6.204 1.00 76.25 94 PHE A O 1
ATOM 735 N N . ILE A 1 95 ? -23.793 -8.500 5.858 1.00 74.81 95 ILE A N 1
ATOM 736 C CA . ILE A 1 95 ? -24.778 -9.373 5.198 1.00 74.81 95 ILE A CA 1
ATOM 737 C C . ILE A 1 95 ? -24.690 -10.742 5.877 1.00 74.81 95 ILE A C 1
ATOM 739 O O . ILE A 1 95 ? -23.607 -11.313 5.950 1.00 74.81 95 ILE A O 1
ATOM 743 N N . VAL A 1 96 ? -25.810 -11.288 6.346 1.00 74.00 96 VAL A N 1
ATOM 744 C CA . VAL A 1 96 ? -25.867 -12.640 6.928 1.00 74.00 96 VAL A CA 1
ATOM 745 C C . VAL A 1 96 ? -26.815 -13.480 6.092 1.00 74.00 96 VAL A C 1
ATOM 747 O O . VAL A 1 96 ? -28.026 -13.262 6.152 1.00 74.00 96 VAL A O 1
ATOM 750 N N . TYR A 1 97 ? -26.282 -14.422 5.318 1.00 72.62 97 TYR A N 1
ATOM 751 C CA . TYR A 1 97 ? -27.088 -15.427 4.627 1.00 72.62 97 TYR A CA 1
ATOM 752 C C . TYR A 1 97 ? -27.575 -16.479 5.628 1.00 72.62 97 TYR A C 1
ATOM 754 O O . TYR A 1 97 ? -26.863 -16.825 6.572 1.00 72.62 97 TYR A O 1
ATOM 762 N N . GLN A 1 98 ? -28.786 -16.984 5.413 1.00 66.31 98 GLN A N 1
ATOM 763 C CA . GLN A 1 98 ? -29.426 -18.032 6.199 1.00 66.31 98 GLN A CA 1
ATOM 764 C C . GLN A 1 98 ? -30.038 -19.076 5.256 1.00 66.31 98 GLN A C 1
ATOM 766 O O . GLN A 1 98 ? -30.844 -18.741 4.383 1.00 66.31 98 GLN A O 1
ATOM 771 N N . PHE A 1 99 ? -29.667 -20.348 5.426 1.00 59.62 99 PHE A N 1
ATOM 772 C CA . PHE A 1 99 ? -30.192 -21.439 4.597 1.00 59.62 99 PHE A CA 1
ATOM 773 C C . PHE A 1 99 ? -31.429 -22.064 5.260 1.00 59.62 99 PHE A C 1
ATOM 775 O O . PHE A 1 99 ? -31.368 -22.440 6.437 1.00 59.62 99 PHE A O 1
ATOM 782 N N . PRO A 1 100 ? -32.560 -22.193 4.542 1.00 54.03 100 PRO A N 1
ATOM 783 C CA . PRO A 1 100 ? -33.822 -22.617 5.138 1.00 54.03 100 PRO A CA 1
ATOM 784 C C . PRO A 1 100 ? -33.740 -24.042 5.709 1.00 54.03 100 PRO A C 1
ATOM 786 O O . PRO A 1 100 ? -33.216 -24.947 5.060 1.00 54.03 100 PRO A O 1
ATOM 789 N N . GLU A 1 101 ? -34.342 -24.260 6.888 1.00 50.25 101 GLU A N 1
ATOM 790 C CA . GLU A 1 101 ? -34.319 -25.520 7.672 1.00 50.25 101 GLU A CA 1
ATOM 791 C C . GLU A 1 101 ? -34.650 -26.799 6.869 1.00 50.25 101 GLU A C 1
ATOM 793 O O . GLU A 1 101 ? -34.320 -27.912 7.272 1.00 50.25 101 GLU A O 1
ATOM 798 N N . SER A 1 102 ? -35.314 -26.659 5.719 1.00 48.09 102 SER A N 1
ATOM 799 C CA . SER A 1 102 ? -35.640 -27.742 4.788 1.00 48.09 102 SER A CA 1
ATOM 800 C C . SER A 1 102 ? -34.449 -28.361 4.035 1.00 48.09 102 SER A C 1
ATOM 802 O O . SER A 1 102 ? -34.661 -29.350 3.332 1.00 48.09 102 SER A O 1
ATOM 804 N N . GLN A 1 103 ? -33.235 -27.807 4.138 1.00 49.16 103 GLN A N 1
ATOM 805 C CA . GLN A 1 103 ? -32.022 -28.305 3.466 1.00 49.16 103 GLN A CA 1
ATOM 806 C C . GLN A 1 103 ? -30.892 -28.619 4.472 1.00 49.16 103 GLN A C 1
ATOM 808 O O . GLN A 1 103 ? -29.977 -27.816 4.639 1.00 49.16 103 GLN A O 1
ATOM 813 N N . PRO A 1 104 ? -30.930 -29.775 5.163 1.00 43.56 104 PRO A N 1
ATOM 814 C CA . PRO A 1 104 ? -29.817 -30.226 5.998 1.00 43.56 104 PRO A CA 1
ATOM 815 C C . PRO A 1 104 ? -28.634 -30.699 5.135 1.00 43.56 104 PRO A C 1
ATOM 817 O O . PRO A 1 104 ? -28.810 -31.519 4.231 1.00 43.56 104 PRO A O 1
ATOM 820 N N . PHE A 1 105 ? -27.431 -30.204 5.430 1.00 46.19 105 PHE A N 1
ATOM 821 C CA . PHE A 1 105 ? -26.201 -30.543 4.705 1.00 46.19 105 PHE A CA 1
ATOM 822 C C . PHE A 1 105 ? -25.666 -31.954 5.033 1.00 46.19 105 PHE A C 1
ATOM 824 O O . PHE A 1 105 ? -26.006 -32.550 6.058 1.00 46.19 105 PHE A O 1
ATOM 831 N N . GLY A 1 106 ? -24.805 -32.480 4.154 1.00 46.62 106 GLY A N 1
ATOM 832 C CA . GLY A 1 106 ? -23.983 -33.666 4.414 1.00 46.62 106 GLY A CA 1
ATOM 833 C C . GLY A 1 106 ? -22.722 -33.369 5.239 1.00 46.62 106 GLY A C 1
ATOM 834 O O . GLY A 1 106 ? -22.535 -32.262 5.742 1.00 46.62 106 GLY A O 1
ATOM 835 N N . GLU A 1 107 ? -21.842 -34.367 5.363 1.00 43.28 107 GLU A N 1
ATOM 836 C CA . GLU A 1 107 ? -20.529 -34.214 6.012 1.00 43.28 107 GLU A CA 1
ATOM 837 C C . GLU A 1 107 ? -19.655 -33.181 5.271 1.00 43.28 107 GLU A C 1
ATOM 839 O O . GLU A 1 107 ? -19.680 -33.093 4.039 1.00 43.28 107 GLU A O 1
ATOM 844 N N . VAL A 1 108 ? -18.891 -32.390 6.033 1.00 43.28 108 VAL A N 1
ATOM 845 C CA . VAL A 1 108 ? -18.006 -31.340 5.508 1.00 43.28 108 VAL A CA 1
ATOM 846 C C . VAL A 1 108 ? -16.626 -31.927 5.223 1.00 43.28 108 VAL A C 1
ATOM 848 O O . VAL A 1 108 ? -15.847 -32.168 6.146 1.00 43.28 108 VAL A O 1
ATOM 851 N N . ASP A 1 109 ? -16.297 -32.093 3.942 1.00 43.34 109 ASP A N 1
ATOM 852 C CA . ASP A 1 109 ? -14.917 -32.332 3.523 1.00 43.34 109 ASP A CA 1
ATOM 853 C C . ASP A 1 109 ? -14.158 -30.994 3.515 1.00 43.34 109 ASP A C 1
ATOM 855 O O . ASP A 1 109 ? -14.327 -30.162 2.616 1.00 43.34 109 ASP A O 1
ATOM 859 N N . ALA A 1 110 ? -13.285 -30.796 4.504 1.00 38.59 110 ALA A N 1
ATOM 860 C CA . ALA A 1 110 ? -12.241 -29.778 4.446 1.00 38.59 110 ALA A CA 1
ATOM 861 C C . ALA A 1 110 ? -11.130 -30.266 3.500 1.00 38.59 110 ALA A C 1
ATOM 863 O O . ALA A 1 110 ? -10.189 -30.940 3.917 1.00 38.59 110 ALA A O 1
ATOM 864 N N . VAL A 1 111 ? -11.277 -29.981 2.203 1.00 37.75 111 VAL A N 1
ATOM 865 C CA . VAL A 1 111 ? -10.329 -30.423 1.173 1.00 37.75 111 VAL A CA 1
ATOM 866 C C . VAL A 1 111 ? -9.119 -29.489 1.138 1.00 37.75 111 VAL A C 1
ATOM 868 O O . VAL A 1 111 ? -9.136 -28.456 0.466 1.00 37.75 111 VAL A O 1
ATOM 871 N N . GLU A 1 112 ? -8.035 -29.879 1.810 1.00 37.56 112 GLU A N 1
ATOM 872 C CA . GLU A 1 112 ? -6.707 -29.469 1.347 1.00 37.56 112 GLU A CA 1
ATOM 873 C C . GLU A 1 112 ? -6.444 -30.107 -0.025 1.00 37.56 112 GLU A C 1
ATOM 875 O O . GLU A 1 112 ? -6.782 -31.266 -0.272 1.00 37.56 112 GLU A O 1
ATOM 880 N N . GLY A 1 113 ? -5.944 -29.297 -0.959 1.00 31.97 113 GLY A N 1
ATOM 881 C CA . GLY A 1 113 ? -6.078 -29.536 -2.395 1.00 31.97 113 GLY A CA 1
ATOM 882 C C . GLY A 1 113 ? -5.122 -30.564 -2.997 1.00 31.97 113 GLY A C 1
ATOM 883 O O . GLY A 1 113 ? -4.305 -30.195 -3.838 1.00 31.97 113 GLY A O 1
ATOM 884 N N . ASP A 1 114 ? -5.284 -31.843 -2.660 1.00 25.41 114 ASP A N 1
ATOM 885 C CA . ASP A 1 114 ? -4.814 -32.937 -3.517 1.00 25.41 114 ASP A CA 1
ATOM 886 C C . ASP A 1 114 ? -5.660 -32.963 -4.808 1.00 25.41 114 ASP A C 1
ATOM 888 O O . ASP A 1 114 ? -6.789 -33.462 -4.842 1.00 25.41 114 ASP A O 1
ATOM 892 N N . LEU A 1 115 ? -5.109 -32.414 -5.894 1.00 29.28 115 LEU A N 1
ATOM 893 C CA . LEU A 1 115 ? -5.574 -32.660 -7.261 1.00 29.28 115 LEU A CA 1
ATOM 894 C C . LEU A 1 115 ? -4.416 -33.214 -8.092 1.00 29.28 115 LEU A C 1
ATOM 896 O O . LEU A 1 115 ? -3.415 -32.538 -8.329 1.00 29.28 115 LEU A O 1
ATOM 900 N N . GLU A 1 116 ? -4.571 -34.468 -8.521 1.00 25.98 116 GLU A N 1
ATOM 901 C CA . GLU A 1 116 ? -3.560 -35.203 -9.279 1.00 25.98 116 GLU A CA 1
ATOM 902 C C . GLU A 1 116 ? -3.263 -34.588 -10.661 1.00 25.98 116 GLU A C 1
ATOM 904 O O . GLU A 1 116 ? -4.065 -33.876 -11.264 1.00 25.98 116 GLU A O 1
ATOM 909 N N . GLU A 1 117 ? -2.073 -34.928 -11.156 1.00 27.83 117 GLU A N 1
ATOM 910 C CA . GLU A 1 117 ? -1.477 -34.619 -12.459 1.00 27.83 117 GLU A CA 1
ATOM 911 C C . GLU A 1 117 ? -2.416 -34.122 -13.588 1.00 27.83 117 GLU A C 1
ATOM 913 O O . GLU A 1 117 ? -3.013 -34.908 -14.325 1.00 27.83 117 GLU A O 1
ATOM 918 N N . GLY A 1 118 ? -2.351 -32.816 -13.884 1.00 27.55 118 GLY A N 1
ATOM 919 C CA . GLY A 1 118 ? -2.313 -32.375 -15.285 1.00 27.55 118 GLY A CA 1
ATOM 920 C C . GLY A 1 118 ? -3.321 -31.329 -15.763 1.00 27.55 118 GLY A C 1
ATOM 921 O O . GLY A 1 118 ? -4.146 -31.630 -16.618 1.00 27.55 118 GLY A O 1
ATOM 922 N N . ILE A 1 119 ? -3.110 -30.065 -15.384 1.00 23.55 119 ILE A N 1
ATOM 923 C CA . ILE A 1 119 ? -3.071 -28.920 -16.317 1.00 23.55 119 ILE A CA 1
ATOM 924 C C . ILE A 1 119 ? -2.182 -27.832 -15.698 1.00 23.55 119 ILE A C 1
ATOM 926 O O . ILE A 1 119 ? -2.184 -27.624 -14.488 1.00 23.55 119 ILE A O 1
ATOM 930 N N . SER A 1 120 ? -1.379 -27.161 -16.521 1.00 28.42 120 SER A N 1
ATOM 931 C CA . SER A 1 120 ? -0.466 -26.106 -16.081 1.00 28.42 120 SER A CA 1
ATOM 932 C C . SER A 1 120 ? -1.118 -24.725 -16.148 1.00 28.42 120 SER A C 1
ATOM 934 O O . SER A 1 120 ? -1.404 -24.271 -17.253 1.00 28.42 120 SER A O 1
ATOM 936 N N . GLU A 1 121 ? -1.259 -24.039 -15.011 1.00 24.64 121 GLU A N 1
ATOM 937 C CA . GLU A 1 121 ? -0.840 -22.636 -14.806 1.00 24.64 121 GLU A CA 1
ATOM 938 C C . GLU A 1 121 ? -1.093 -22.185 -13.354 1.00 24.64 121 GLU A C 1
ATOM 940 O O . GLU A 1 121 ? -1.952 -22.726 -12.662 1.00 24.64 121 GLU A O 1
ATOM 945 N N . GLY A 1 122 ? -0.287 -21.239 -12.861 1.00 30.77 122 GLY A N 1
ATOM 946 C CA . GLY A 1 122 ? -0.246 -20.877 -11.439 1.00 30.77 122 GLY A CA 1
ATOM 947 C C . GLY A 1 122 ? -1.439 -20.043 -10.956 1.00 30.77 122 GLY A C 1
ATOM 948 O O . GLY A 1 122 ? -2.008 -19.241 -11.704 1.00 30.77 122 GLY A O 1
ATOM 949 N N . LYS A 1 123 ? -1.787 -20.195 -9.672 1.00 27.78 123 LYS A N 1
ATOM 950 C CA . LYS A 1 123 ? -2.795 -19.372 -8.990 1.00 27.78 123 LYS A CA 1
ATOM 951 C C . LYS A 1 123 ? -2.575 -19.338 -7.476 1.00 27.78 123 LYS A C 1
ATOM 953 O O . LYS A 1 123 ? -1.891 -20.197 -6.931 1.00 27.78 123 LYS A O 1
ATOM 958 N N . CYS A 1 124 ? -3.144 -18.324 -6.825 1.00 27.73 124 CYS A N 1
ATOM 959 C CA . CYS A 1 124 ? -3.099 -18.139 -5.374 1.00 27.73 124 CYS A CA 1
ATOM 960 C C . CYS A 1 124 ? -3.683 -19.344 -4.621 1.00 27.73 124 CYS A C 1
ATOM 962 O O . CYS A 1 124 ? -4.549 -20.040 -5.149 1.00 27.73 124 CYS A O 1
ATOM 964 N N . VAL A 1 125 ? -3.282 -19.517 -3.357 1.00 27.91 125 VAL A N 1
ATOM 965 C CA . VAL A 1 125 ? -3.866 -20.505 -2.436 1.00 27.91 125 VAL A CA 1
ATOM 966 C C . VAL A 1 125 ? -5.317 -20.128 -2.111 1.00 27.91 125 VAL A C 1
ATOM 968 O O . VAL A 1 125 ? -5.595 -19.423 -1.144 1.00 27.91 125 VAL A O 1
ATOM 971 N N . SER A 1 126 ? -6.257 -20.585 -2.936 1.00 37.94 126 SER A N 1
ATOM 972 C CA . SER A 1 126 ? -7.692 -20.495 -2.666 1.00 37.94 126 SER A CA 1
ATOM 973 C C . SER A 1 126 ? -8.133 -21.709 -1.852 1.00 37.94 126 SER A C 1
ATOM 975 O O . SER A 1 126 ? -8.335 -22.788 -2.410 1.00 37.94 126 SER A O 1
ATOM 977 N N . ARG A 1 127 ? -8.283 -21.544 -0.534 1.00 54.94 127 ARG A N 1
ATOM 978 C CA . ARG A 1 127 ? -8.927 -22.557 0.317 1.00 54.94 127 ARG A CA 1
ATOM 979 C C . ARG A 1 127 ? -10.413 -22.656 -0.058 1.00 54.94 127 ARG A C 1
ATOM 981 O O . ARG A 1 127 ? -11.049 -21.631 -0.316 1.00 54.94 127 ARG A O 1
ATOM 988 N N . SER A 1 128 ? -10.959 -23.872 -0.107 1.00 56.97 128 SER A N 1
ATOM 989 C CA . SER A 1 128 ? -12.361 -24.103 -0.478 1.00 56.97 128 SER A CA 1
ATOM 990 C C . SER A 1 128 ? -13.036 -25.177 0.370 1.00 56.97 128 SER A C 1
ATOM 992 O O . SER A 1 128 ? -12.475 -26.254 0.556 1.00 56.97 128 SER A O 1
ATOM 994 N N . PHE A 1 129 ? -14.267 -24.912 0.803 1.00 62.00 129 PHE A N 1
ATOM 995 C CA . PHE A 1 129 ? -15.116 -25.854 1.539 1.00 62.00 129 PHE A CA 1
ATOM 996 C C . PHE A 1 129 ? -16.200 -26.407 0.612 1.00 62.00 129 PHE A C 1
ATOM 998 O O . PHE A 1 129 ? -16.793 -25.642 -0.149 1.00 62.00 129 PHE A O 1
ATOM 1005 N N . VAL A 1 130 ? -16.471 -27.717 0.664 1.00 64.88 130 VAL A N 1
ATOM 1006 C CA . VAL A 1 130 ? -17.484 -28.367 -0.188 1.00 64.88 130 VAL A CA 1
ATOM 1007 C C . VAL A 1 130 ? -18.532 -29.076 0.666 1.00 64.88 130 VAL A C 1
ATOM 1009 O O . VAL A 1 130 ? -18.271 -30.118 1.264 1.00 64.88 130 VAL A O 1
ATOM 1012 N N . TYR A 1 131 ? -19.752 -28.543 0.657 1.00 64.81 131 TYR A N 1
ATOM 1013 C CA . TYR A 1 131 ? -20.930 -29.200 1.206 1.00 64.81 131 TYR A CA 1
ATOM 1014 C C . TYR A 1 131 ? -21.473 -30.192 0.175 1.00 64.81 131 TYR A C 1
ATOM 1016 O O . TYR A 1 131 ? -22.062 -29.798 -0.836 1.00 64.81 131 TYR A O 1
ATOM 1024 N N . ARG A 1 132 ? -21.267 -31.493 0.408 1.00 68.56 132 ARG A N 1
ATOM 1025 C CA . ARG A 1 132 ? -21.736 -32.542 -0.510 1.00 68.56 132 ARG A CA 1
ATOM 1026 C C . ARG A 1 132 ? -23.214 -32.877 -0.306 1.00 68.56 132 ARG A C 1
ATOM 1028 O O . ARG A 1 132 ? -23.692 -32.949 0.823 1.00 68.56 132 ARG A O 1
ATOM 1035 N N . ASN A 1 133 ? -23.904 -33.194 -1.401 1.00 69.31 133 ASN A N 1
ATOM 1036 C CA . ASN A 1 133 ? -25.292 -33.666 -1.448 1.00 69.31 133 ASN A CA 1
ATOM 1037 C C . ASN A 1 133 ? -26.311 -32.754 -0.732 1.00 69.31 133 ASN A C 1
ATOM 1039 O O . ASN A 1 133 ? -27.265 -33.250 -0.132 1.00 69.31 133 ASN A O 1
ATOM 1043 N N . VAL A 1 134 ? -26.155 -31.428 -0.842 1.00 65.81 134 VAL A N 1
ATOM 1044 C CA . VAL A 1 134 ? -27.137 -30.431 -0.351 1.00 65.81 134 VAL A CA 1
ATOM 1045 C C . VAL A 1 134 ? -28.522 -30.662 -0.975 1.00 65.81 134 VAL A C 1
ATOM 1047 O O . VAL A 1 134 ? -29.558 -30.432 -0.355 1.00 65.81 134 VAL A O 1
ATOM 1050 N N . SER A 1 135 ? -28.552 -31.207 -2.195 1.00 66.94 135 SER A N 1
ATOM 1051 C CA . SER A 1 135 ? -29.657 -32.063 -2.639 1.00 66.94 135 SER A CA 1
ATOM 1052 C C . SER A 1 135 ? -29.132 -33.221 -3.503 1.00 66.94 135 SER A C 1
ATOM 1054 O O . SER A 1 135 ? -27.927 -33.343 -3.723 1.00 66.94 135 SER A O 1
ATOM 1056 N N . GLU A 1 136 ? -30.004 -34.124 -3.965 1.00 74.12 136 GLU A N 1
ATOM 1057 C CA . GLU A 1 136 ? -29.608 -35.372 -4.640 1.00 74.12 136 GLU A CA 1
ATOM 1058 C C . GLU A 1 136 ? -28.812 -35.106 -5.938 1.00 74.12 136 GLU A C 1
ATOM 1060 O O . GLU A 1 136 ? -29.394 -34.955 -7.011 1.00 74.12 136 GLU A O 1
ATOM 1065 N N . GLY A 1 137 ? -27.477 -35.103 -5.886 1.00 78.00 137 GLY A N 1
ATOM 1066 C CA . GLY A 1 137 ? -26.619 -34.739 -7.026 1.00 78.00 137 GLY A CA 1
ATOM 1067 C C . GLY A 1 137 ? -26.446 -33.227 -7.226 1.00 78.00 137 GLY A C 1
ATOM 1068 O O . GLY A 1 137 ? -26.311 -32.778 -8.369 1.00 78.00 137 GLY A O 1
ATOM 1069 N N . MET A 1 138 ? -26.492 -32.462 -6.134 1.00 79.81 138 MET A N 1
ATOM 1070 C CA . MET A 1 138 ? -26.121 -31.049 -6.056 1.00 79.81 138 MET A CA 1
ATOM 1071 C C . MET A 1 138 ? -25.225 -30.830 -4.831 1.00 79.81 138 MET A C 1
ATOM 1073 O O . MET A 1 138 ? -25.664 -31.078 -3.706 1.00 79.81 138 MET A O 1
ATOM 1077 N N . ASP A 1 139 ? -24.011 -30.332 -5.053 1.00 81.50 139 ASP A N 1
ATOM 1078 C CA . ASP A 1 139 ? -23.099 -29.879 -3.995 1.00 81.50 139 ASP A CA 1
ATOM 1079 C C . ASP A 1 139 ? -23.054 -28.338 -3.977 1.00 81.50 139 ASP A C 1
ATOM 1081 O O . ASP A 1 139 ? -23.472 -27.691 -4.941 1.00 81.50 139 ASP A O 1
ATOM 1085 N N . ILE A 1 140 ? -22.529 -27.736 -2.909 1.00 74.94 140 ILE A N 1
ATOM 1086 C CA . ILE A 1 140 ? -22.200 -26.300 -2.863 1.00 74.94 140 ILE A CA 1
ATOM 1087 C C . ILE A 1 140 ? -20.746 -26.148 -2.419 1.00 74.94 140 ILE A C 1
ATOM 1089 O O . ILE A 1 140 ? -20.353 -26.686 -1.383 1.00 74.94 140 ILE A O 1
ATOM 1093 N N . ARG A 1 141 ? -19.945 -25.419 -3.200 1.00 78.19 141 ARG A N 1
ATOM 1094 C CA . ARG A 1 141 ? -18.543 -25.102 -2.907 1.00 78.19 141 ARG A CA 1
ATOM 1095 C C . ARG A 1 141 ? -18.396 -23.615 -2.589 1.00 78.19 141 ARG A C 1
ATOM 1097 O O . ARG A 1 141 ? -18.830 -22.782 -3.374 1.00 78.19 141 ARG A O 1
ATOM 1104 N N . TYR A 1 142 ? -17.741 -23.288 -1.479 1.00 69.00 142 TYR A N 1
ATOM 1105 C CA . TYR A 1 142 ? -17.309 -21.925 -1.162 1.00 69.00 142 TYR A CA 1
ATOM 1106 C C . TYR A 1 142 ? -15.800 -21.824 -1.351 1.00 69.00 142 TYR A C 1
ATOM 1108 O O . TYR A 1 142 ? -15.054 -22.495 -0.640 1.00 69.00 142 TYR A O 1
ATOM 1116 N N . SER A 1 143 ? -15.355 -21.000 -2.298 1.00 67.12 143 SER A N 1
ATOM 1117 C CA . SER A 1 143 ? -13.944 -20.806 -2.652 1.00 67.12 143 SER A CA 1
ATOM 1118 C C . SER A 1 143 ? -13.497 -19.392 -2.261 1.00 67.12 143 SER A C 1
ATOM 1120 O O . SER A 1 143 ? -14.058 -18.401 -2.735 1.00 67.12 143 SER A O 1
ATOM 1122 N N . PHE A 1 144 ? -12.487 -19.287 -1.396 1.00 59.22 144 PHE A N 1
ATOM 1123 C CA . PHE A 1 144 ? -12.079 -18.027 -0.767 1.00 59.22 144 PHE A CA 1
ATOM 1124 C C . PHE A 1 144 ? -10.863 -17.409 -1.472 1.00 59.22 144 PHE A C 1
ATOM 1126 O O . PHE A 1 144 ? -9.898 -18.098 -1.807 1.00 59.22 144 PHE A O 1
ATOM 1133 N N . LEU A 1 145 ? -10.914 -16.097 -1.715 1.00 54.56 145 LEU A N 1
ATOM 1134 C CA . LEU A 1 145 ? -9.882 -15.300 -2.384 1.00 54.56 145 LEU A CA 1
ATOM 1135 C C . LEU A 1 145 ? -9.688 -13.984 -1.620 1.00 54.56 145 LEU A C 1
ATOM 1137 O O . LEU A 1 145 ? -10.631 -13.478 -1.025 1.00 54.56 145 LEU A O 1
ATOM 1141 N N . HIS A 1 146 ? -8.505 -13.363 -1.694 1.00 47.25 146 HIS A N 1
ATOM 1142 C CA . HIS A 1 146 ? -8.139 -12.232 -0.817 1.00 47.25 146 HIS A CA 1
ATOM 1143 C C . HIS A 1 146 ? -9.060 -10.992 -0.877 1.00 47.25 146 HIS A C 1
ATOM 1145 O O . HIS A 1 146 ? -8.888 -10.076 -0.081 1.00 47.25 146 HIS A O 1
ATOM 1151 N N . TYR A 1 147 ? -9.993 -10.912 -1.827 1.00 50.94 147 TYR A N 1
ATOM 1152 C CA . TYR A 1 147 ? -10.933 -9.802 -2.005 1.00 50.94 147 TYR A CA 1
ATOM 1153 C C . TYR A 1 147 ? -12.390 -10.259 -2.216 1.00 50.94 147 TYR A C 1
ATOM 1155 O O . TYR A 1 147 ? -13.267 -9.410 -2.382 1.00 50.94 147 TYR A O 1
ATOM 1163 N N . LYS A 1 148 ? -12.665 -11.577 -2.223 1.00 63.38 148 LYS A N 1
ATOM 1164 C CA . LYS A 1 148 ? -14.007 -12.116 -2.479 1.00 63.38 148 LYS A CA 1
ATOM 1165 C C . LYS A 1 148 ? -14.206 -13.565 -2.050 1.00 63.38 148 LYS A C 1
ATOM 1167 O O . LYS A 1 148 ? -13.274 -14.367 -2.088 1.00 63.38 148 LYS A O 1
ATOM 1172 N N . VAL A 1 149 ? -15.465 -13.928 -1.818 1.00 62.91 149 VAL A N 1
ATOM 1173 C CA . VAL A 1 149 ? -15.900 -15.330 -1.736 1.00 62.91 149 VAL A CA 1
ATOM 1174 C C . VAL A 1 149 ? -16.681 -15.689 -2.995 1.00 62.91 149 VAL A C 1
ATOM 1176 O O . VAL A 1 149 ? -17.569 -14.948 -3.416 1.00 62.91 149 VAL A O 1
ATOM 1179 N N . LEU A 1 150 ? -16.340 -16.820 -3.604 1.00 69.62 150 LEU A N 1
ATOM 1180 C CA . LEU A 1 150 ? -17.113 -17.461 -4.664 1.00 69.62 150 LEU A CA 1
ATOM 1181 C C . LEU A 1 150 ? -17.992 -18.541 -4.036 1.00 69.62 150 LEU A C 1
ATOM 1183 O O . LEU A 1 150 ? -17.473 -19.426 -3.362 1.00 69.62 150 LEU A O 1
ATOM 1187 N N . GLU A 1 151 ? -19.294 -18.490 -4.281 1.00 77.19 151 GLU A N 1
ATOM 1188 C CA . GLU A 1 151 ? -20.221 -19.588 -4.025 1.00 77.19 151 GLU A CA 1
ATOM 1189 C C . GLU A 1 151 ? -20.534 -20.270 -5.361 1.00 77.19 151 GLU A C 1
ATOM 1191 O O . GLU A 1 151 ? -20.983 -19.643 -6.318 1.00 77.19 151 GLU A O 1
ATOM 1196 N N . GLU A 1 152 ? -20.253 -21.564 -5.437 1.00 80.94 152 GLU A N 1
ATOM 1197 C CA . GLU A 1 152 ? -20.339 -22.383 -6.639 1.00 80.94 152 GLU A CA 1
ATOM 1198 C C . GLU A 1 152 ? -21.311 -23.540 -6.368 1.00 80.94 152 GLU A C 1
ATOM 1200 O O . GLU A 1 152 ? -20.952 -24.532 -5.731 1.00 80.94 152 GLU A O 1
ATOM 1205 N N . VAL A 1 153 ? -22.556 -23.433 -6.841 1.00 84.06 153 VAL A N 1
ATOM 1206 C CA . VAL A 1 153 ? -23.528 -24.536 -6.752 1.00 84.06 153 VAL A CA 1
ATOM 1207 C C . VAL A 1 153 ? -23.243 -25.526 -7.880 1.00 84.06 153 VAL A C 1
ATOM 1209 O O . VAL A 1 153 ? -23.358 -25.192 -9.061 1.00 84.06 153 VAL A O 1
ATOM 1212 N N . ILE A 1 154 ? -22.848 -26.743 -7.515 1.00 86.69 154 ILE A N 1
ATOM 1213 C CA . ILE A 1 154 ? -22.345 -27.777 -8.422 1.00 86.69 154 ILE A CA 1
ATOM 1214 C C . ILE A 1 154 ? -23.466 -28.768 -8.725 1.00 86.69 154 ILE A C 1
ATOM 1216 O O . ILE A 1 154 ? -23.783 -29.644 -7.920 1.00 86.69 154 ILE A O 1
ATOM 1220 N N . LEU A 1 155 ? -24.063 -28.665 -9.910 1.00 86.88 155 LEU A N 1
ATOM 1221 C CA . LEU A 1 155 ? -25.009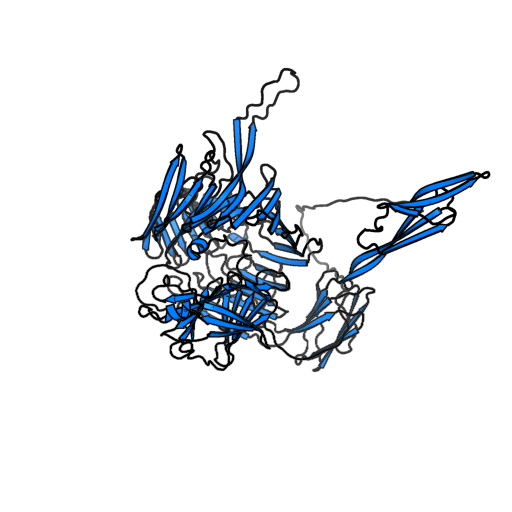 -29.656 -10.416 1.00 86.88 155 LEU A CA 1
ATOM 1222 C C . LEU A 1 155 ? -24.236 -30.817 -11.051 1.00 86.88 155 LEU A C 1
ATOM 1224 O O . LEU A 1 155 ? -23.544 -30.626 -12.046 1.00 86.88 155 LEU A O 1
ATOM 1228 N N . HIS A 1 156 ? -24.402 -32.040 -10.540 1.00 85.62 156 HIS A N 1
ATOM 1229 C CA . HIS A 1 156 ? -23.787 -33.255 -11.113 1.00 85.62 156 HIS A CA 1
ATOM 1230 C C . HIS A 1 156 ? -24.633 -33.918 -12.213 1.00 85.62 156 HIS A C 1
ATOM 1232 O O . HIS A 1 156 ? -24.222 -34.903 -12.825 1.00 85.62 156 HIS A O 1
ATOM 1238 N N . LYS A 1 157 ? -25.844 -33.408 -12.451 1.00 84.00 157 LYS A N 1
ATOM 1239 C CA . LYS A 1 157 ? -26.803 -33.874 -13.466 1.00 84.00 157 LYS A CA 1
ATOM 1240 C C . LYS A 1 157 ? -27.809 -32.766 -13.780 1.00 84.00 157 LYS A C 1
ATOM 1242 O O . LYS A 1 157 ? -27.933 -31.819 -13.006 1.00 84.00 157 LYS A O 1
ATOM 1247 N N . PHE A 1 158 ? -28.589 -32.914 -14.853 1.00 82.31 158 PHE A N 1
ATOM 1248 C CA . PHE A 1 158 ? -29.717 -32.014 -15.108 1.00 82.31 158 PHE A CA 1
ATOM 1249 C C . PHE A 1 158 ? -30.712 -32.031 -13.940 1.00 82.31 158 PHE A C 1
ATOM 1251 O O . PHE A 1 158 ? -31.293 -33.075 -13.629 1.00 82.31 158 PHE A O 1
ATOM 1258 N N . GLN A 1 159 ? -30.946 -30.861 -13.342 1.00 72.75 159 GLN A N 1
ATOM 1259 C CA . GLN A 1 159 ? -31.989 -30.631 -12.348 1.00 72.75 159 GLN A CA 1
ATOM 1260 C C . GLN A 1 159 ? -32.680 -29.293 -12.626 1.00 72.75 159 GLN A C 1
ATOM 1262 O O . GLN A 1 159 ? -32.023 -28.300 -12.926 1.00 72.75 159 GLN A O 1
ATOM 1267 N N . ASN A 1 160 ? -34.006 -29.260 -12.498 1.00 71.38 160 ASN A N 1
ATOM 1268 C CA . ASN A 1 160 ? -34.785 -28.022 -12.522 1.00 71.38 160 ASN A CA 1
ATOM 1269 C C . ASN A 1 160 ? -34.996 -27.548 -11.077 1.00 71.38 160 ASN A C 1
ATOM 1271 O O . ASN A 1 160 ? -36.043 -27.820 -10.486 1.00 71.38 160 ASN A O 1
ATOM 1275 N N . VAL A 1 161 ? -33.965 -26.929 -10.501 1.00 65.81 161 VAL A N 1
ATOM 1276 C CA . VAL A 1 161 ? -33.963 -26.406 -9.128 1.00 65.81 161 VAL A CA 1
ATOM 1277 C C . VAL A 1 161 ? -34.154 -24.891 -9.121 1.00 65.81 161 VAL A C 1
ATOM 1279 O O . VAL A 1 161 ? -33.534 -24.174 -9.900 1.00 65.81 161 VAL A O 1
ATOM 1282 N N . GLU A 1 162 ? -35.001 -24.405 -8.216 1.00 68.50 162 GLU A N 1
ATOM 1283 C CA . GLU A 1 162 ? -34.986 -23.007 -7.786 1.00 68.50 162 GLU A CA 1
ATOM 1284 C C . GLU A 1 162 ? -34.076 -22.943 -6.557 1.00 68.50 162 GLU A C 1
ATOM 1286 O O . GLU A 1 162 ? -34.375 -23.574 -5.543 1.00 68.50 162 GLU A O 1
ATOM 1291 N N . ILE A 1 163 ? -32.952 -22.233 -6.657 1.00 73.75 163 ILE A N 1
ATOM 1292 C CA . ILE A 1 163 ? -32.048 -22.040 -5.519 1.00 73.75 163 ILE A CA 1
ATOM 1293 C C . ILE A 1 163 ? -32.522 -20.792 -4.769 1.00 73.75 163 ILE A C 1
ATOM 1295 O O . ILE A 1 163 ? -32.778 -19.751 -5.385 1.00 73.75 163 ILE A O 1
ATOM 1299 N N . VAL A 1 164 ? -32.703 -20.925 -3.455 1.00 75.56 164 VAL A N 1
ATOM 1300 C CA . VAL A 1 164 ? -33.319 -19.915 -2.592 1.00 75.56 164 VAL A CA 1
ATOM 1301 C C . VAL A 1 164 ? -32.490 -19.782 -1.319 1.00 75.56 164 VAL A C 1
ATOM 1303 O O . VAL A 1 164 ? -32.498 -20.694 -0.494 1.00 75.56 164 VAL A O 1
ATOM 1306 N N . GLU A 1 165 ? -31.823 -18.643 -1.146 1.00 76.00 165 GLU A N 1
ATOM 1307 C CA . GLU A 1 165 ? -31.211 -18.259 0.130 1.00 76.00 165 GLU A CA 1
ATOM 1308 C C . GLU A 1 165 ? -32.046 -17.161 0.801 1.00 76.00 165 GLU A C 1
ATOM 1310 O O . GLU A 1 165 ? -32.586 -16.271 0.133 1.00 76.00 165 GLU A O 1
ATOM 1315 N N . GLU A 1 166 ? -32.132 -17.179 2.130 1.00 79.81 166 GLU A N 1
ATOM 1316 C CA . GLU A 1 166 ? -32.553 -16.002 2.891 1.00 79.81 166 GLU A CA 1
ATOM 1317 C C . GLU A 1 166 ? -31.304 -15.187 3.261 1.00 79.81 166 GLU A C 1
ATOM 1319 O O . GLU A 1 166 ? -30.210 -15.734 3.383 1.00 79.81 166 GLU A O 1
ATOM 1324 N N . PHE A 1 167 ? -31.423 -13.868 3.414 1.00 78.81 167 PHE A N 1
ATOM 1325 C CA . PHE A 1 167 ? -30.335 -13.041 3.933 1.00 78.81 167 PHE A CA 1
ATOM 1326 C C . PHE A 1 167 ? -30.851 -11.817 4.695 1.00 78.81 167 PHE A C 1
ATOM 1328 O O . PHE A 1 167 ? -31.795 -11.138 4.282 1.00 78.81 167 PHE A O 1
ATOM 1335 N N . SER A 1 168 ? -30.203 -11.495 5.809 1.00 82.25 168 SER A N 1
ATOM 1336 C CA . SER A 1 168 ? -30.401 -10.246 6.547 1.00 82.25 168 SER A CA 1
ATOM 1337 C C . SER A 1 168 ? -29.251 -9.273 6.272 1.00 82.25 168 SER A C 1
ATOM 1339 O O . SER A 1 168 ? -28.185 -9.670 5.797 1.00 82.25 168 SER A O 1
ATOM 1341 N N . ILE A 1 169 ? -29.477 -7.980 6.520 1.00 80.50 169 ILE A N 1
ATOM 1342 C CA . ILE A 1 169 ? -28.478 -6.926 6.304 1.00 80.50 169 ILE A CA 1
ATOM 1343 C C . ILE A 1 169 ? -28.478 -5.937 7.468 1.00 80.50 169 ILE A C 1
ATOM 1345 O O . ILE A 1 169 ? -29.545 -5.561 7.960 1.00 80.50 169 ILE A O 1
ATOM 1349 N N . GLN A 1 170 ? -27.296 -5.464 7.860 1.00 76.75 170 GLN A N 1
ATOM 1350 C CA . GLN A 1 170 ? -27.126 -4.481 8.932 1.00 76.75 170 GLN A CA 1
ATOM 1351 C C . GLN A 1 170 ? -26.175 -3.366 8.493 1.00 76.75 170 GLN A C 1
ATOM 1353 O O . GLN A 1 170 ? -25.200 -3.595 7.782 1.00 76.75 170 GLN A O 1
ATOM 1358 N N . ASN A 1 171 ? -26.524 -2.129 8.860 1.00 63.84 171 ASN A N 1
ATOM 1359 C CA . ASN A 1 171 ? -25.882 -0.883 8.427 1.00 63.84 171 ASN A CA 1
ATOM 1360 C C . ASN A 1 171 ? -25.710 -0.699 6.900 1.00 63.84 171 ASN A C 1
ATOM 1362 O O . ASN A 1 171 ? -25.090 0.272 6.483 1.00 63.84 171 ASN A O 1
ATOM 1366 N N . VAL A 1 172 ? -26.320 -1.516 6.034 1.00 75.00 172 VAL A N 1
ATOM 1367 C CA . VAL A 1 172 ? -26.353 -1.287 4.574 1.00 75.00 172 VAL A CA 1
ATOM 1368 C C . VAL A 1 172 ? -27.773 -1.145 4.037 1.00 75.00 172 VAL A C 1
ATOM 1370 O O . VAL A 1 172 ? -28.731 -1.662 4.609 1.00 75.00 172 VAL A O 1
ATOM 1373 N N . TRP A 1 173 ? -27.905 -0.452 2.907 1.00 80.31 173 TRP A N 1
ATOM 1374 C CA . TRP A 1 173 ? -29.109 -0.446 2.081 1.00 80.31 173 TRP A CA 1
ATOM 1375 C C . TRP A 1 173 ? -28.821 -1.071 0.712 1.00 80.31 173 TRP A C 1
ATOM 1377 O O . TRP A 1 173 ? -27.753 -0.879 0.130 1.00 80.31 173 TRP A O 1
ATOM 1387 N N . LEU A 1 174 ? -29.787 -1.846 0.220 1.00 86.00 174 LEU A N 1
ATOM 1388 C CA . LEU A 1 174 ? -29.688 -2.630 -1.009 1.00 86.00 174 LEU A CA 1
ATOM 1389 C C . LEU A 1 174 ? -30.150 -1.818 -2.231 1.00 86.00 174 LEU A C 1
ATOM 1391 O O . LEU A 1 174 ? -31.131 -1.077 -2.161 1.00 86.00 174 LEU A O 1
ATOM 1395 N N . SER A 1 175 ? -29.472 -2.006 -3.364 1.00 80.50 175 SER A N 1
ATOM 1396 C CA . SER A 1 175 ? -29.826 -1.458 -4.676 1.00 80.50 175 SER A CA 1
ATOM 1397 C C . SER A 1 175 ? -29.559 -2.482 -5.779 1.00 80.50 175 SER A C 1
ATOM 1399 O O . SER A 1 175 ? -28.411 -2.824 -6.049 1.00 80.50 175 SER A O 1
ATOM 1401 N N . GLU A 1 176 ? -30.597 -2.897 -6.496 1.00 77.56 176 GLU A N 1
ATOM 1402 C CA . GLU A 1 176 ? -30.450 -3.624 -7.764 1.00 77.56 176 GLU A CA 1
ATOM 1403 C C . GLU A 1 176 ? -30.047 -2.648 -8.884 1.00 77.56 176 GLU A C 1
ATOM 1405 O O . GLU A 1 176 ? -30.582 -1.537 -8.960 1.00 77.56 176 GLU A O 1
ATOM 1410 N N . LYS A 1 177 ? -29.088 -3.031 -9.739 1.00 67.62 177 LYS A N 1
ATOM 1411 C CA . LYS A 1 177 ? -28.654 -2.251 -10.916 1.00 67.62 177 LYS A CA 1
ATOM 1412 C C . LYS A 1 177 ? -28.225 -3.177 -12.059 1.00 67.62 177 LYS A C 1
ATOM 1414 O O . LYS A 1 177 ? -28.056 -4.383 -11.881 1.00 67.62 177 LYS A O 1
ATOM 1419 N N . GLU A 1 178 ? -27.994 -2.612 -13.242 1.00 52.62 178 GLU A N 1
ATOM 1420 C CA . GLU A 1 178 ? -27.403 -3.352 -14.358 1.00 52.62 178 GLU A CA 1
ATOM 1421 C C . GLU A 1 178 ? -25.944 -3.737 -14.056 1.00 52.62 178 GLU A C 1
ATOM 1423 O O . GLU A 1 178 ? -25.019 -2.960 -14.252 1.00 52.62 178 GLU A O 1
ATOM 1428 N N . GLY A 1 179 ? -25.769 -4.954 -13.542 1.00 59.56 179 GLY A N 1
ATOM 1429 C CA . GLY A 1 179 ? -24.476 -5.518 -13.142 1.00 59.56 179 GLY A CA 1
ATOM 1430 C C . GLY A 1 179 ? -24.612 -6.507 -11.985 1.00 59.56 179 GLY A C 1
ATOM 1431 O O . GLY A 1 179 ? -23.899 -7.506 -11.949 1.00 59.56 179 GLY A O 1
ATOM 1432 N N . GLY A 1 180 ? -25.597 -6.292 -11.106 1.00 76.31 180 GLY A N 1
ATOM 1433 C CA . GLY A 1 180 ? -25.831 -7.129 -9.933 1.00 76.31 180 GLY A CA 1
ATOM 1434 C C . GLY A 1 180 ? -26.585 -6.409 -8.812 1.00 76.31 180 GLY A C 1
ATOM 1435 O O . GLY A 1 180 ? -27.336 -5.457 -9.051 1.00 76.31 180 GLY A O 1
ATOM 1436 N N . ILE A 1 181 ? -26.368 -6.870 -7.583 1.00 82.62 181 ILE A N 1
ATOM 1437 C CA . ILE A 1 181 ? -26.954 -6.337 -6.349 1.00 82.62 181 ILE A CA 1
ATOM 1438 C C . ILE A 1 181 ? -25.859 -5.588 -5.586 1.00 82.62 181 ILE A C 1
ATOM 1440 O O . ILE A 1 181 ? -24.789 -6.135 -5.330 1.00 82.62 181 ILE A O 1
ATOM 1444 N N . TYR A 1 182 ? -26.121 -4.337 -5.219 1.00 81.38 182 TYR A N 1
ATOM 1445 C CA . TYR A 1 182 ? -25.161 -3.445 -4.570 1.00 81.38 182 TYR A CA 1
ATOM 1446 C C . TYR A 1 182 ? -25.638 -3.095 -3.161 1.00 81.38 182 TYR A C 1
ATOM 1448 O O . TYR A 1 182 ? -26.812 -2.778 -2.965 1.00 81.38 182 TYR A O 1
ATOM 1456 N N . PHE A 1 183 ? -24.725 -3.104 -2.193 1.00 80.69 183 PHE A N 1
ATOM 1457 C CA . PHE A 1 183 ? -25.014 -2.839 -0.786 1.00 80.69 183 PHE A CA 1
ATOM 1458 C C . PHE A 1 183 ? -24.201 -1.632 -0.331 1.00 80.69 183 PHE A C 1
ATOM 1460 O O . PHE A 1 183 ? -22.974 -1.685 -0.262 1.00 80.69 183 PHE A O 1
ATOM 1467 N N . TYR A 1 184 ? -24.879 -0.527 -0.041 1.00 71.62 184 TYR A N 1
ATOM 1468 C CA . TYR A 1 184 ? -24.254 0.750 0.296 1.00 71.62 184 TYR A CA 1
ATOM 1469 C C . TYR A 1 184 ? -24.363 1.029 1.794 1.00 71.62 184 TYR A C 1
ATOM 1471 O O . TYR A 1 184 ? -25.437 0.891 2.377 1.00 71.62 184 TYR A O 1
ATOM 1479 N N . HIS A 1 185 ? -23.269 1.449 2.426 1.00 77.56 185 HIS A N 1
ATOM 1480 C CA . HIS A 1 185 ? -23.236 1.700 3.865 1.00 77.56 185 HIS A CA 1
ATOM 1481 C C . HIS A 1 185 ? -24.101 2.914 4.254 1.00 77.56 185 HIS A C 1
ATOM 1483 O O . HIS A 1 185 ? -23.951 4.004 3.698 1.00 77.56 185 HIS A O 1
ATOM 1489 N N . VAL A 1 186 ? -24.998 2.761 5.236 1.00 54.12 186 VAL A N 1
ATOM 1490 C CA . VAL A 1 186 ? -26.008 3.777 5.600 1.00 54.12 186 VAL A CA 1
ATOM 1491 C C . VAL A 1 186 ? -25.403 5.057 6.180 1.00 54.12 186 VAL A C 1
ATOM 1493 O O . VAL A 1 186 ? -26.011 6.118 6.052 1.00 54.12 186 VAL A O 1
ATOM 1496 N N . LYS A 1 187 ? -24.214 4.991 6.801 1.00 49.47 187 LYS A N 1
ATOM 1497 C CA . LYS A 1 187 ? -23.568 6.152 7.448 1.00 49.47 187 LYS A CA 1
ATOM 1498 C C . LYS A 1 187 ? -22.614 6.925 6.529 1.00 49.47 187 LYS A C 1
ATOM 1500 O O . LYS A 1 187 ? -22.343 8.098 6.799 1.00 49.47 187 LYS A O 1
ATOM 1505 N N . THR A 1 188 ? -22.075 6.278 5.488 1.00 51.06 188 THR A N 1
ATOM 1506 C CA . THR A 1 188 ? -21.023 6.843 4.613 1.00 51.06 188 THR A CA 1
ATOM 1507 C C . THR A 1 188 ? -21.386 6.881 3.128 1.00 51.06 188 THR A C 1
ATOM 1509 O O . THR A 1 188 ? -20.706 7.568 2.373 1.00 51.06 188 THR A O 1
ATOM 1512 N N . GLY A 1 189 ? -22.421 6.161 2.684 1.00 50.84 189 GLY A N 1
ATOM 1513 C CA . GLY A 1 189 ? -22.839 6.082 1.278 1.00 50.84 189 GLY A CA 1
ATOM 1514 C C . GLY A 1 189 ? -21.896 5.299 0.353 1.00 50.84 189 GLY A C 1
ATOM 1515 O O . GLY A 1 189 ? -22.232 5.099 -0.812 1.00 50.84 189 GLY A O 1
ATOM 1516 N N . ARG A 1 190 ? -20.739 4.839 0.852 1.00 59.47 190 ARG A N 1
ATOM 1517 C CA . ARG A 1 190 ? -19.762 4.030 0.102 1.00 59.47 190 ARG A CA 1
ATOM 1518 C C . ARG A 1 190 ? -20.297 2.613 -0.147 1.00 59.47 190 ARG A C 1
ATOM 1520 O O . ARG A 1 190 ? -21.158 2.132 0.592 1.00 59.47 190 ARG A O 1
ATOM 1527 N N . LEU A 1 191 ? -19.786 1.945 -1.181 1.00 65.56 191 LEU A N 1
ATOM 1528 C CA . LEU A 1 191 ? -20.103 0.544 -1.465 1.00 65.56 191 LEU A CA 1
ATOM 1529 C C . LEU A 1 191 ? -19.468 -0.363 -0.394 1.00 65.56 191 LEU A C 1
ATOM 1531 O O . LEU A 1 191 ? -18.245 -0.400 -0.245 1.00 65.56 191 LEU A O 1
ATOM 1535 N N . ALA A 1 192 ? -20.306 -1.076 0.357 1.00 63.56 192 ALA A N 1
ATOM 1536 C CA . ALA A 1 192 ? -19.876 -2.057 1.348 1.00 63.56 192 ALA A CA 1
ATOM 1537 C C . ALA A 1 192 ? -19.673 -3.430 0.693 1.00 63.56 192 ALA A C 1
ATOM 1539 O O . ALA A 1 192 ? -18.584 -3.989 0.779 1.00 63.56 192 ALA A O 1
ATOM 1540 N N . PHE A 1 193 ? -20.687 -3.919 -0.031 1.00 75.06 193 PHE A N 1
ATOM 1541 C CA . PHE A 1 193 ? -20.656 -5.226 -0.696 1.00 75.06 193 PHE A CA 1
ATOM 1542 C C . PHE A 1 193 ? -21.297 -5.191 -2.088 1.00 75.06 193 PHE A C 1
ATOM 1544 O O . PHE A 1 193 ? -22.099 -4.303 -2.401 1.00 75.06 193 PHE A O 1
ATOM 1551 N N . PHE A 1 194 ? -20.984 -6.191 -2.908 1.00 77.12 194 PHE A N 1
ATOM 1552 C CA . PHE A 1 194 ? -21.535 -6.376 -4.253 1.00 77.12 194 PHE A CA 1
ATOM 1553 C C . PHE A 1 194 ? -21.740 -7.865 -4.565 1.00 77.12 194 PHE A C 1
ATOM 1555 O O . PHE A 1 194 ? -20.921 -8.688 -4.179 1.00 77.12 194 PHE A O 1
ATOM 1562 N N . ILE A 1 195 ? -22.810 -8.209 -5.282 1.00 80.31 195 ILE A N 1
ATOM 1563 C CA . ILE A 1 195 ? -23.060 -9.554 -5.823 1.00 80.31 195 ILE A CA 1
ATOM 1564 C C . ILE A 1 195 ? -23.284 -9.401 -7.337 1.00 80.31 195 ILE A C 1
ATOM 1566 O O . ILE A 1 195 ? -24.302 -8.812 -7.720 1.00 80.31 195 ILE A O 1
ATOM 1570 N N . PRO A 1 196 ? -22.392 -9.888 -8.221 1.00 76.06 196 PRO A N 1
ATOM 1571 C CA . PRO A 1 196 ? -22.568 -9.789 -9.667 1.00 76.06 196 PRO A CA 1
ATOM 1572 C C . PRO A 1 196 ? -23.704 -10.690 -10.161 1.00 76.06 196 PRO A C 1
ATOM 1574 O O . PRO A 1 196 ? -24.060 -11.668 -9.501 1.00 76.06 196 PRO A O 1
ATOM 1577 N N . LYS A 1 197 ? -24.266 -10.373 -11.340 1.00 80.12 197 LYS A N 1
ATOM 1578 C CA . LYS A 1 197 ? -25.231 -11.241 -12.049 1.00 80.12 197 LYS A CA 1
ATOM 1579 C C . LYS A 1 197 ? -24.733 -12.703 -12.063 1.00 80.12 197 LYS A C 1
ATOM 1581 O O . LYS A 1 197 ? -23.562 -12.912 -12.386 1.00 80.12 197 LYS A O 1
ATOM 1586 N N . PRO A 1 198 ? -25.598 -13.690 -11.766 1.00 79.38 198 PRO A N 1
ATOM 1587 C CA . PRO A 1 198 ? -25.189 -15.087 -11.720 1.00 79.38 198 PRO A CA 1
ATOM 1588 C C . PRO A 1 198 ? -24.888 -15.606 -13.129 1.00 79.38 198 PRO A C 1
ATOM 1590 O O . PRO A 1 198 ? -25.396 -15.084 -14.126 1.00 79.38 198 PRO A O 1
ATOM 1593 N N . VAL A 1 199 ? -24.075 -16.655 -13.216 1.00 84.25 199 VAL A N 1
ATOM 1594 C CA . VAL A 1 199 ? -23.701 -17.296 -14.485 1.00 84.25 199 VAL A CA 1
ATOM 1595 C C . VAL A 1 199 ? -23.615 -18.809 -14.311 1.00 84.25 199 VAL A C 1
ATOM 1597 O O . VAL A 1 199 ? -23.211 -19.293 -13.255 1.00 84.25 199 VAL A O 1
ATOM 1600 N N . MET A 1 200 ? -23.994 -19.560 -15.347 1.00 88.00 200 MET A N 1
ATOM 1601 C CA . MET A 1 200 ? -23.843 -21.019 -15.392 1.00 88.00 200 MET A CA 1
ATOM 1602 C C . MET A 1 200 ? -22.723 -21.410 -16.361 1.00 88.00 200 MET A C 1
ATOM 1604 O O . MET A 1 200 ? -22.620 -20.797 -17.425 1.00 88.00 200 MET A O 1
ATOM 1608 N N . TYR A 1 201 ? -21.901 -22.414 -16.040 1.00 86.62 201 TYR A N 1
ATOM 1609 C CA . TYR A 1 201 ? -20.844 -22.915 -16.936 1.00 86.62 201 TYR A CA 1
ATOM 1610 C C . TYR A 1 201 ? -20.496 -24.398 -16.716 1.00 86.62 201 TYR A C 1
ATOM 1612 O O . TYR A 1 201 ? -20.789 -24.958 -15.663 1.00 86.62 201 TYR A O 1
ATOM 1620 N N . GLU A 1 202 ? -19.879 -25.057 -17.703 1.00 86.75 202 GLU A N 1
ATOM 1621 C CA . GLU A 1 202 ? -19.367 -26.434 -17.546 1.00 86.75 202 GLU A CA 1
ATOM 1622 C C . GLU A 1 202 ? -18.043 -26.427 -16.767 1.00 86.75 202 GLU A C 1
ATOM 1624 O O . GLU A 1 202 ? -17.121 -25.699 -17.133 1.00 86.75 202 GLU A O 1
ATOM 1629 N N . GLU A 1 203 ? -17.894 -27.241 -15.715 1.00 82.44 203 GLU A N 1
ATOM 1630 C CA . GLU A 1 203 ? -16.693 -27.183 -14.861 1.00 82.44 203 GLU A CA 1
ATOM 1631 C C . GLU A 1 203 ? -15.396 -27.494 -15.634 1.00 82.44 203 GLU A C 1
ATOM 1633 O O . GLU A 1 203 ? -14.372 -26.842 -15.417 1.00 82.44 203 GLU A O 1
ATOM 1638 N N . GLY A 1 204 ? -15.467 -28.438 -16.580 1.00 74.06 204 GLY A N 1
ATOM 1639 C CA . GLY A 1 204 ? -14.361 -28.824 -17.464 1.00 74.06 204 GLY A CA 1
ATOM 1640 C C . GLY A 1 204 ? -14.152 -27.931 -18.697 1.00 74.06 204 GLY A C 1
ATOM 1641 O O . GLY A 1 204 ? -13.174 -28.131 -19.413 1.00 74.06 204 GLY A O 1
ATOM 1642 N N . ASP A 1 205 ? -15.038 -26.966 -18.963 1.00 74.12 205 ASP A N 1
ATOM 1643 C CA . ASP A 1 205 ? -14.899 -25.985 -20.050 1.00 74.12 205 ASP A CA 1
ATOM 1644 C C . ASP A 1 205 ? -15.588 -24.670 -19.656 1.00 74.12 205 ASP A C 1
ATOM 1646 O O . ASP A 1 205 ? -16.723 -24.369 -20.043 1.00 74.12 205 ASP A O 1
ATOM 1650 N N . ARG A 1 206 ? -14.871 -23.871 -18.856 1.00 71.12 206 ARG A N 1
ATOM 1651 C CA . ARG A 1 206 ? -15.386 -22.620 -18.283 1.00 71.12 206 ARG A CA 1
ATOM 1652 C C . ARG A 1 206 ? -15.700 -21.536 -19.324 1.00 71.12 206 ARG A C 1
ATOM 1654 O O . ARG A 1 206 ? -16.274 -20.518 -18.949 1.00 71.12 206 ARG A O 1
ATOM 1661 N N . GLU A 1 207 ? -15.377 -21.716 -20.607 1.00 71.06 207 GLU A N 1
ATOM 1662 C CA . GLU A 1 207 ? -15.750 -20.762 -21.664 1.00 71.06 207 GLU A CA 1
ATOM 1663 C C . GLU A 1 207 ? -17.150 -21.032 -22.240 1.00 71.06 207 GLU A C 1
ATOM 1665 O O . GLU A 1 207 ? -17.785 -20.122 -22.780 1.00 71.06 207 GLU A O 1
ATOM 1670 N N . LYS A 1 208 ? -17.708 -22.234 -22.038 1.00 77.19 208 LYS A N 1
ATOM 1671 C CA . LYS A 1 208 ? -19.131 -22.511 -22.283 1.00 77.19 208 LYS A CA 1
ATOM 1672 C C . LYS A 1 208 ? -19.978 -21.958 -21.138 1.00 77.19 208 LYS A C 1
ATOM 1674 O O . LYS A 1 208 ? -20.276 -22.665 -20.176 1.00 77.19 208 LYS A O 1
ATOM 1679 N N . ARG A 1 209 ? -20.387 -20.694 -21.251 1.00 84.62 209 ARG A N 1
ATOM 1680 C CA . ARG A 1 209 ? -21.205 -19.997 -20.242 1.00 84.62 209 ARG A CA 1
ATOM 1681 C C . ARG A 1 209 ? -22.632 -19.729 -20.725 1.00 84.62 209 ARG A C 1
ATOM 1683 O O . ARG A 1 209 ? -22.873 -19.612 -21.925 1.00 84.62 209 ARG A O 1
ATOM 1690 N N . CYS A 1 210 ? -23.565 -19.578 -19.789 1.00 81.75 210 CYS A N 1
ATOM 1691 C CA . CYS A 1 210 ? -24.934 -19.124 -20.028 1.00 81.75 210 CYS A CA 1
ATOM 1692 C C . CYS A 1 210 ? -25.355 -18.085 -18.980 1.00 81.75 210 CYS A C 1
ATOM 1694 O O . CYS A 1 210 ? -25.123 -18.265 -17.784 1.00 81.7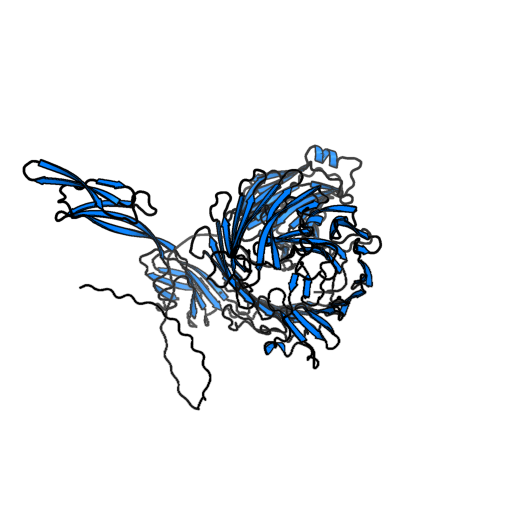5 210 CYS A O 1
ATOM 1696 N N . PHE A 1 211 ? -26.004 -17.015 -19.448 1.00 84.56 211 PHE A N 1
ATOM 1697 C CA . PHE A 1 211 ? -26.525 -15.916 -18.626 1.00 84.56 211 PHE A CA 1
ATOM 1698 C C . PHE A 1 211 ? -28.059 -15.955 -18.480 1.00 84.56 211 PHE A C 1
ATOM 1700 O O . PHE A 1 211 ? -28.651 -15.004 -17.977 1.00 84.56 211 PHE A O 1
ATOM 1707 N N . GLY A 1 212 ? -28.703 -17.056 -18.888 1.00 85.31 212 GLY A N 1
ATOM 1708 C CA . GLY A 1 212 ? -30.135 -17.333 -18.705 1.00 85.31 212 GLY A CA 1
ATOM 1709 C C . GLY A 1 212 ? -30.509 -17.679 -17.259 1.00 85.31 212 GLY A C 1
ATOM 1710 O O . GLY A 1 212 ? -31.220 -18.647 -16.992 1.00 85.31 212 GLY A O 1
ATOM 1711 N N . ILE A 1 213 ? -29.966 -16.928 -16.304 1.00 84.75 213 ILE A N 1
ATOM 1712 C CA . ILE A 1 213 ? -30.211 -17.043 -14.870 1.00 84.75 213 ILE A CA 1
ATOM 1713 C C . ILE A 1 213 ? -30.132 -15.645 -14.252 1.00 84.75 213 ILE A C 1
ATOM 1715 O O . ILE A 1 213 ? -29.280 -14.836 -14.618 1.00 84.75 213 ILE A O 1
ATOM 1719 N N . TYR A 1 214 ? -31.038 -15.327 -13.330 1.00 83.31 214 TYR A N 1
ATOM 1720 C CA . TYR A 1 214 ? -31.095 -14.006 -12.706 1.00 83.31 214 TYR A CA 1
ATOM 1721 C C . TYR A 1 214 ? -31.565 -14.074 -11.252 1.00 83.31 214 TYR A C 1
ATOM 1723 O O . TYR A 1 214 ? -32.259 -15.006 -10.844 1.00 83.31 214 TYR A O 1
ATOM 1731 N N . TYR A 1 215 ? -31.202 -13.062 -10.463 1.00 84.50 215 TYR A N 1
ATOM 1732 C CA . TYR A 1 215 ? -31.706 -12.916 -9.101 1.00 84.50 215 TYR A CA 1
ATOM 1733 C C . TYR A 1 215 ? -33.088 -12.271 -9.087 1.00 84.50 215 TYR A C 1
ATOM 1735 O O . TYR A 1 215 ? -33.337 -11.288 -9.785 1.00 84.50 215 TYR A O 1
ATOM 1743 N N . LYS A 1 216 ? -33.960 -12.762 -8.211 1.00 84.88 216 LYS A N 1
ATOM 1744 C CA . LYS A 1 216 ? -35.169 -12.062 -7.783 1.00 84.88 216 LYS A CA 1
ATOM 1745 C C . LYS A 1 216 ? -35.130 -11.917 -6.266 1.00 84.88 216 LYS A C 1
ATOM 1747 O O . LYS A 1 216 ? -35.125 -12.926 -5.565 1.00 84.88 216 LYS A O 1
ATOM 1752 N N . ILE A 1 217 ? -35.124 -10.678 -5.780 1.00 84.75 217 ILE A N 1
ATOM 1753 C CA . ILE A 1 217 ? -35.139 -10.373 -4.348 1.00 84.75 217 ILE A CA 1
ATOM 1754 C C . ILE A 1 217 ? -36.578 -10.128 -3.881 1.00 84.75 217 ILE A C 1
ATOM 1756 O O . ILE A 1 217 ? -37.354 -9.421 -4.525 1.00 84.75 217 ILE A O 1
ATOM 1760 N N . GLU A 1 218 ? -36.943 -10.703 -2.739 1.00 84.69 218 GLU A N 1
ATOM 1761 C CA . GLU A 1 218 ? -38.220 -10.478 -2.059 1.00 84.69 218 GLU A CA 1
ATOM 1762 C C . GLU A 1 218 ? -37.957 -10.088 -0.599 1.00 84.69 218 GLU A C 1
ATOM 1764 O O . GLU A 1 218 ? -37.058 -10.630 0.032 1.00 84.69 218 GLU A O 1
ATOM 1769 N N . LYS A 1 219 ? -38.711 -9.136 -0.033 1.00 78.94 219 LYS A N 1
ATOM 1770 C CA . LYS A 1 219 ? -38.524 -8.736 1.372 1.00 78.94 219 LYS A CA 1
ATOM 1771 C C . LYS A 1 219 ? -39.285 -9.676 2.315 1.00 78.94 219 LYS A C 1
ATOM 1773 O O . LYS A 1 219 ? -40.497 -9.833 2.169 1.00 78.94 219 LYS A O 1
ATOM 1778 N N . ALA A 1 220 ? -38.580 -10.245 3.289 1.00 75.25 220 ALA A N 1
ATOM 1779 C CA . ALA A 1 220 ? -39.099 -11.177 4.290 1.00 75.25 220 ALA A CA 1
ATOM 1780 C C . ALA A 1 220 ? -39.371 -10.484 5.641 1.00 75.25 220 ALA A C 1
ATOM 1782 O O . ALA A 1 220 ? -39.255 -9.262 5.763 1.00 75.25 220 ALA A O 1
ATOM 1783 N N . GLN A 1 221 ? -39.745 -11.258 6.669 1.00 65.88 221 GLN A N 1
ATOM 1784 C CA . GLN A 1 221 ? -39.940 -10.722 8.025 1.00 65.88 221 GLN A CA 1
ATOM 1785 C C . GLN A 1 221 ? -38.614 -10.302 8.677 1.00 65.88 221 GLN A C 1
ATOM 1787 O O . GLN A 1 221 ? -38.545 -9.204 9.225 1.00 65.88 221 GLN A O 1
ATOM 1792 N N . ASN A 1 222 ? -37.564 -11.123 8.546 1.00 63.06 222 ASN A N 1
ATOM 1793 C CA . ASN A 1 222 ? -36.265 -10.920 9.204 1.00 63.06 222 ASN A CA 1
ATOM 1794 C C . ASN A 1 222 ? -35.144 -10.497 8.229 1.00 63.06 222 ASN A C 1
ATOM 1796 O O . ASN A 1 222 ? -33.965 -10.583 8.555 1.00 63.06 222 ASN A O 1
ATOM 1800 N N . GLY A 1 223 ? -35.492 -10.029 7.026 1.00 81.25 223 GLY A N 1
ATOM 1801 C CA . GLY A 1 223 ? -34.512 -9.677 5.999 1.00 81.25 223 GLY A CA 1
ATOM 1802 C C . GLY A 1 223 ? -35.100 -9.721 4.594 1.00 81.25 223 GLY A C 1
ATOM 1803 O O . GLY A 1 223 ? -36.133 -9.104 4.315 1.00 81.25 223 GLY A O 1
ATOM 1804 N N . TYR A 1 224 ? -34.435 -10.458 3.718 1.00 85.62 224 TYR A N 1
ATOM 1805 C CA . TYR A 1 224 ? -34.736 -10.635 2.306 1.00 85.62 224 TYR A CA 1
ATOM 1806 C C . TYR A 1 224 ? -34.570 -12.109 1.916 1.00 85.62 224 TYR A C 1
ATOM 1808 O O . TYR A 1 224 ? -33.938 -12.884 2.624 1.00 85.62 224 TYR A O 1
ATOM 1816 N N . VAL A 1 225 ? -35.128 -12.487 0.773 1.00 82.44 225 VAL A N 1
ATOM 1817 C CA . VAL A 1 225 ? -34.931 -13.783 0.118 1.00 82.44 225 VAL A CA 1
ATOM 1818 C C . VAL A 1 225 ? -34.394 -13.507 -1.275 1.00 82.44 225 VAL A C 1
ATOM 1820 O O . VAL A 1 225 ? -34.997 -12.722 -2.009 1.00 82.44 225 VAL A O 1
ATOM 1823 N N . ILE A 1 226 ? -33.285 -14.143 -1.643 1.00 84.75 226 ILE A N 1
ATOM 1824 C CA . ILE A 1 226 ? -32.746 -14.140 -3.002 1.00 84.75 226 ILE A CA 1
ATOM 1825 C C . ILE A 1 226 ? -33.090 -15.470 -3.673 1.00 84.75 226 ILE A C 1
ATOM 1827 O O . ILE A 1 226 ? -32.812 -16.550 -3.161 1.00 84.75 226 ILE A O 1
ATOM 1831 N N . ARG A 1 227 ? -33.746 -15.388 -4.831 1.00 84.06 227 ARG A N 1
ATOM 1832 C CA . ARG A 1 227 ? -34.075 -16.540 -5.677 1.00 84.06 227 ARG A CA 1
ATOM 1833 C C . ARG A 1 227 ? -33.204 -16.488 -6.919 1.00 84.06 227 ARG A C 1
ATOM 1835 O O . ARG A 1 227 ? -33.291 -15.511 -7.666 1.00 84.06 227 ARG A O 1
ATOM 1842 N N . LYS A 1 228 ? -32.402 -17.521 -7.164 1.00 81.94 228 LYS A N 1
ATOM 1843 C CA . LYS A 1 228 ? -31.630 -17.685 -8.404 1.00 81.94 228 LYS A CA 1
ATOM 1844 C C . LYS A 1 228 ? -32.534 -18.406 -9.406 1.00 81.94 228 LYS A C 1
ATOM 1846 O O . LYS A 1 228 ? -32.705 -19.623 -9.350 1.00 81.94 228 LYS A O 1
ATOM 1851 N N . ILE A 1 229 ? -33.190 -17.633 -10.268 1.00 82.81 229 ILE A N 1
ATOM 1852 C CA . ILE A 1 229 ? -34.199 -18.126 -11.210 1.00 82.81 229 ILE A CA 1
ATOM 1853 C C . ILE A 1 229 ? -33.529 -18.398 -12.554 1.00 82.81 229 ILE A C 1
ATOM 1855 O O . ILE A 1 229 ? -33.111 -17.470 -13.245 1.00 82.81 229 ILE A O 1
ATOM 1859 N N . ILE A 1 230 ? -33.459 -19.675 -12.927 1.00 83.56 230 ILE A N 1
ATOM 1860 C CA . ILE A 1 230 ? -33.086 -20.111 -14.275 1.00 83.56 230 ILE A CA 1
ATOM 1861 C C . ILE A 1 230 ? -34.252 -19.773 -15.214 1.00 83.56 230 ILE A C 1
ATOM 1863 O O . ILE A 1 230 ? -35.402 -20.130 -14.942 1.00 83.56 230 ILE A O 1
ATOM 1867 N N . ASP A 1 231 ? -33.972 -19.067 -16.306 1.00 81.94 231 ASP A N 1
ATOM 1868 C CA . ASP A 1 231 ? -34.984 -18.639 -17.267 1.00 81.94 231 ASP A CA 1
ATOM 1869 C C . ASP A 1 231 ? -35.164 -19.644 -18.423 1.00 81.94 231 ASP A C 1
ATOM 1871 O O . ASP A 1 231 ? -34.723 -20.794 -18.365 1.00 81.94 231 ASP A O 1
ATOM 1875 N N . LYS A 1 232 ? -35.863 -19.237 -19.490 1.00 84.69 232 LYS A N 1
ATOM 1876 C CA . LYS A 1 232 ? -36.076 -20.102 -20.656 1.00 84.69 232 LYS A CA 1
ATOM 1877 C C . LYS A 1 232 ? -34.772 -20.434 -21.398 1.00 84.69 232 LYS A C 1
ATOM 1879 O O . LYS A 1 232 ? -34.637 -21.567 -21.852 1.00 84.69 232 LYS A O 1
ATOM 1884 N N . GLU A 1 233 ? -33.856 -19.479 -21.545 1.00 87.06 233 GLU A N 1
ATOM 1885 C CA . GLU A 1 233 ? -32.555 -19.699 -22.186 1.00 87.06 233 GLU A CA 1
ATOM 1886 C C . GLU A 1 233 ? -31.698 -20.625 -21.320 1.00 87.06 233 GLU A C 1
ATOM 1888 O O . GLU A 1 233 ? -31.157 -21.605 -21.828 1.00 87.06 233 GLU A O 1
ATOM 1893 N N . GLY A 1 234 ? -31.662 -20.389 -20.004 1.00 85.50 234 GLY A N 1
ATOM 1894 C CA . GLY A 1 234 ? -30.933 -21.241 -19.066 1.00 85.50 234 GLY A CA 1
ATOM 1895 C C . GLY A 1 234 ? -31.459 -22.676 -19.025 1.00 85.50 234 GLY A C 1
ATOM 1896 O O . GLY A 1 234 ? -30.672 -23.622 -19.030 1.00 85.50 234 GLY A O 1
ATOM 1897 N N . LEU A 1 235 ? -32.782 -22.867 -19.060 1.00 85.50 235 LEU A N 1
ATOM 1898 C CA . LEU A 1 235 ? -33.391 -24.198 -19.134 1.00 85.50 235 LEU A CA 1
ATOM 1899 C C . LEU A 1 235 ? -33.106 -24.896 -20.470 1.00 85.50 235 LEU A C 1
ATOM 1901 O O . LEU A 1 235 ? -32.798 -26.085 -20.469 1.00 85.50 235 LEU A O 1
ATOM 1905 N N . GLU A 1 236 ? -33.174 -24.187 -21.599 1.00 87.00 236 GLU A N 1
ATOM 1906 C CA . GLU A 1 236 ? -32.823 -24.757 -22.909 1.00 87.00 236 GLU A CA 1
ATOM 1907 C C . GLU A 1 236 ? -31.323 -25.093 -23.002 1.00 87.00 236 GLU A C 1
ATOM 1909 O O . GLU A 1 236 ? -30.970 -26.123 -23.574 1.00 87.00 236 GLU A O 1
ATOM 1914 N N . TRP A 1 237 ? -30.451 -24.302 -22.367 1.00 89.81 237 TRP A N 1
ATOM 1915 C CA . TRP A 1 237 ? -29.011 -24.562 -22.268 1.00 89.81 237 TRP A CA 1
ATOM 1916 C C . TRP A 1 237 ? -28.677 -25.740 -21.338 1.00 89.81 237 TRP A C 1
ATOM 1918 O O . TRP A 1 237 ? -27.787 -26.528 -21.657 1.00 89.81 237 TRP A O 1
ATOM 1928 N N . LEU A 1 238 ? -29.390 -25.914 -20.219 1.00 84.88 238 LEU A N 1
ATOM 1929 C CA . LEU A 1 238 ? -29.227 -27.067 -19.319 1.00 84.88 238 LEU A CA 1
ATOM 1930 C C . LEU A 1 238 ? -29.802 -28.372 -19.901 1.00 84.88 238 LEU A C 1
ATOM 1932 O O . LEU A 1 238 ? -29.301 -29.446 -19.586 1.00 84.88 238 LEU A O 1
ATOM 1936 N N . MET A 1 239 ? -30.840 -28.304 -20.741 1.00 83.12 239 MET A N 1
ATOM 1937 C CA . MET A 1 239 ? -31.438 -29.478 -21.403 1.00 83.12 239 MET A CA 1
ATOM 1938 C C . MET A 1 239 ? -30.699 -29.925 -22.679 1.00 83.12 239 MET A C 1
ATOM 1940 O O . MET A 1 239 ? -31.133 -30.875 -23.336 1.00 83.12 239 MET A O 1
ATOM 1944 N N . ASP A 1 240 ? -29.612 -29.250 -23.049 1.00 85.88 240 ASP A N 1
ATOM 1945 C CA . ASP A 1 240 ? -28.801 -29.572 -24.222 1.00 85.88 240 ASP A CA 1
ATOM 1946 C C . ASP A 1 240 ? -28.183 -30.979 -24.110 1.00 85.88 240 ASP A C 1
ATOM 1948 O O . ASP A 1 240 ? -27.547 -31.333 -23.119 1.00 85.88 240 ASP A O 1
ATOM 1952 N N . THR A 1 241 ? -28.347 -31.794 -25.153 1.00 83.00 241 THR A N 1
ATOM 1953 C CA . THR A 1 241 ? -27.800 -33.158 -25.209 1.00 83.00 241 THR A CA 1
ATOM 1954 C C . THR A 1 241 ? -26.276 -33.212 -25.314 1.00 83.00 241 THR A C 1
ATOM 1956 O O . THR A 1 241 ? -25.710 -34.288 -25.130 1.00 83.00 241 THR A O 1
ATOM 1959 N N . GLU A 1 242 ? -25.615 -32.089 -25.610 1.00 85.00 242 GLU A N 1
ATOM 1960 C CA . GLU A 1 242 ? -24.151 -31.960 -25.596 1.00 85.00 242 GLU A CA 1
ATOM 1961 C C . GLU A 1 242 ? -23.612 -31.342 -24.285 1.00 85.00 242 GLU A C 1
ATOM 1963 O O . GLU A 1 242 ? -22.399 -31.167 -24.152 1.00 85.00 242 GLU A O 1
ATOM 1968 N N . ARG A 1 243 ? -24.480 -31.045 -23.298 1.00 90.19 243 ARG A N 1
ATOM 1969 C CA . ARG A 1 243 ? -24.087 -30.496 -21.988 1.00 90.19 243 ARG A CA 1
ATOM 1970 C C . ARG A 1 243 ? -23.258 -31.497 -21.189 1.00 90.19 243 ARG A C 1
ATOM 1972 O O . ARG A 1 243 ? -23.718 -32.602 -20.889 1.00 90.19 243 ARG A O 1
ATOM 1979 N N . LEU A 1 244 ? -22.059 -31.087 -20.785 1.00 87.00 244 LEU A N 1
ATOM 1980 C CA . LEU A 1 244 ? -21.238 -31.847 -19.845 1.00 87.00 244 LEU A CA 1
ATOM 1981 C C . LEU A 1 244 ? -21.527 -31.399 -18.409 1.00 87.00 244 LEU A C 1
ATOM 1983 O O . LEU A 1 244 ? -21.610 -30.208 -18.125 1.00 87.00 244 LEU A O 1
ATOM 1987 N N . TYR A 1 245 ? -21.665 -32.376 -17.515 1.00 84.25 245 TYR A N 1
ATOM 1988 C CA . TYR A 1 245 ? -21.763 -32.177 -16.070 1.00 84.25 245 TYR A CA 1
ATOM 1989 C C . TYR A 1 245 ? -20.444 -32.637 -15.409 1.00 84.25 245 TYR A C 1
ATOM 1991 O O . TYR A 1 245 ? -19.873 -33.623 -15.888 1.00 84.25 245 TYR A O 1
ATOM 1999 N N . PRO A 1 246 ? -19.957 -31.977 -14.337 1.00 89.94 246 PRO A N 1
ATOM 2000 C CA . PRO A 1 246 ? -20.667 -30.977 -13.536 1.00 89.94 246 PRO A CA 1
ATOM 2001 C C . PRO A 1 246 ? -20.866 -29.612 -14.208 1.00 89.94 246 PRO A C 1
ATOM 2003 O O . PRO A 1 246 ? -20.026 -29.139 -14.974 1.00 89.94 246 PRO A O 1
ATOM 2006 N N . VAL A 1 247 ? -21.999 -28.983 -13.895 1.00 86.94 247 VAL A N 1
ATOM 2007 C CA . VAL A 1 247 ? -22.316 -27.595 -14.254 1.00 86.94 247 VAL A CA 1
ATOM 2008 C C . VAL A 1 247 ? -22.276 -26.761 -12.983 1.00 86.94 247 VAL A C 1
ATOM 2010 O O . VAL A 1 247 ? -22.939 -27.097 -12.004 1.00 86.94 247 VAL A O 1
ATOM 2013 N N . ILE A 1 248 ? -21.519 -25.671 -13.018 1.00 85.00 248 ILE A N 1
ATOM 2014 C CA . ILE A 1 248 ? -21.388 -24.714 -11.923 1.00 85.00 248 ILE A CA 1
ATOM 2015 C C . ILE A 1 248 ? -22.375 -23.571 -12.133 1.00 85.00 248 ILE A C 1
ATOM 2017 O O . ILE A 1 248 ? -22.510 -23.070 -13.250 1.00 85.00 248 ILE A O 1
ATOM 2021 N N . ILE A 1 249 ? -23.024 -23.139 -11.055 1.00 82.75 249 ILE A N 1
ATOM 2022 C CA . ILE A 1 249 ? -23.743 -21.868 -10.965 1.00 82.75 249 ILE A CA 1
ATOM 2023 C C . ILE A 1 249 ? -22.977 -20.985 -9.975 1.00 82.75 249 ILE A C 1
ATOM 2025 O O . ILE A 1 249 ? -22.861 -21.345 -8.806 1.00 82.75 249 ILE A O 1
ATOM 2029 N N . ASP A 1 250 ? -22.426 -19.871 -10.457 1.00 72.00 250 ASP A N 1
ATOM 2030 C CA . ASP A 1 250 ? -21.539 -18.970 -9.702 1.00 72.00 250 ASP A CA 1
ATOM 2031 C C . ASP A 1 250 ? -22.310 -17.751 -9.179 1.00 72.00 250 ASP A C 1
ATOM 2033 O O . ASP A 1 250 ? -22.923 -17.004 -9.954 1.00 72.00 250 ASP A O 1
ATOM 2037 N N . SER A 1 251 ? -22.257 -17.566 -7.861 1.00 59.62 251 SER A N 1
ATOM 2038 C CA . SER A 1 251 ? -22.661 -16.365 -7.134 1.00 59.62 251 SER A CA 1
ATOM 2039 C C . SER A 1 251 ? -21.474 -15.859 -6.313 1.00 59.62 251 SER A C 1
ATOM 2041 O O . SER A 1 251 ? -21.078 -16.442 -5.310 1.00 59.62 251 SER A O 1
ATOM 2043 N N . THR A 1 252 ? -20.879 -14.735 -6.707 1.00 64.06 252 THR A N 1
ATOM 2044 C CA . THR A 1 252 ? -19.785 -14.135 -5.929 1.00 64.06 252 THR A CA 1
ATOM 2045 C C . THR A 1 252 ? -20.321 -13.169 -4.859 1.00 64.06 252 THR A C 1
ATOM 2047 O O . THR A 1 252 ? -21.223 -12.392 -5.154 1.00 64.06 252 THR A O 1
ATOM 2050 N N . THR A 1 253 ? -19.733 -13.122 -3.657 1.00 50.53 253 THR A N 1
ATOM 2051 C CA . THR A 1 253 ? -19.895 -11.982 -2.729 1.00 50.53 253 THR A CA 1
ATOM 2052 C C . THR A 1 253 ? -18.599 -11.162 -2.640 1.00 50.53 253 THR A C 1
ATOM 2054 O O . THR A 1 253 ? -17.565 -11.599 -2.134 1.00 50.53 253 THR A O 1
ATOM 2057 N N . GLU A 1 254 ? -18.699 -9.963 -3.210 1.00 56.44 254 GLU A N 1
ATOM 2058 C CA . GLU A 1 254 ? -17.766 -8.836 -3.294 1.00 56.44 254 GLU A CA 1
ATOM 2059 C C . GLU A 1 254 ? -17.454 -8.153 -1.954 1.00 56.44 254 GLU A C 1
ATOM 2061 O O . GLU A 1 254 ? -18.275 -7.340 -1.521 1.00 56.44 254 GLU A O 1
ATOM 2066 N N . GLY A 1 255 ? -16.301 -8.389 -1.319 1.00 41.50 255 GLY A N 1
ATOM 2067 C CA . GLY A 1 255 ? -15.838 -7.557 -0.201 1.00 41.50 255 GLY A CA 1
ATOM 2068 C C . GLY A 1 255 ? -15.410 -6.188 -0.725 1.00 41.50 255 GLY A C 1
ATOM 2069 O O . GLY A 1 255 ? -14.311 -6.065 -1.260 1.00 41.50 255 GLY A O 1
ATOM 2070 N N . GLY A 1 256 ? -16.305 -5.192 -0.653 1.00 36.12 256 GLY A N 1
ATOM 2071 C CA . GLY A 1 256 ? -16.406 -4.123 -1.654 1.00 36.12 256 GLY A CA 1
ATOM 2072 C C . GLY A 1 256 ? -15.068 -3.527 -2.091 1.00 36.12 256 GLY A C 1
ATOM 2073 O O . GLY A 1 256 ? -14.344 -2.971 -1.261 1.00 36.12 256 GLY A O 1
ATOM 2074 N N . ILE A 1 257 ? -14.771 -3.633 -3.387 1.00 32.28 257 ILE A N 1
ATOM 2075 C CA . ILE A 1 257 ? -13.528 -3.147 -3.993 1.00 32.28 257 ILE A CA 1
ATOM 2076 C C . ILE A 1 257 ? -13.357 -1.641 -3.721 1.00 32.28 257 ILE A C 1
ATOM 2078 O O . ILE A 1 257 ? -14.326 -0.903 -3.517 1.00 32.28 257 ILE A O 1
ATOM 2082 N N . GLN A 1 258 ? -12.092 -1.214 -3.698 1.00 35.03 258 GLN A N 1
ATOM 2083 C CA . GLN A 1 258 ? -11.634 0.170 -3.830 1.00 35.03 258 GLN A CA 1
ATOM 2084 C C . GLN A 1 258 ? -12.604 0.967 -4.731 1.00 35.03 258 GLN A C 1
ATOM 2086 O O . GLN A 1 258 ? -12.746 0.619 -5.900 1.00 35.03 258 GLN A O 1
ATOM 2091 N N . ASP A 1 259 ? -13.300 1.957 -4.140 1.00 31.72 259 ASP A N 1
ATOM 2092 C CA . ASP A 1 259 ? -14.462 2.707 -4.680 1.00 31.72 259 ASP A CA 1
ATOM 2093 C C . ASP A 1 259 ? -14.561 2.639 -6.215 1.00 31.72 259 ASP A C 1
ATOM 2095 O O . ASP A 1 259 ? -13.628 3.133 -6.833 1.00 31.72 259 ASP A O 1
ATOM 2099 N N . PRO A 1 260 ? -15.614 2.073 -6.854 1.00 30.44 260 PRO A N 1
ATOM 2100 C CA . PRO A 1 260 ? -15.594 1.561 -8.247 1.00 30.44 260 PRO A CA 1
ATOM 2101 C C . PRO A 1 260 ? -15.199 2.541 -9.378 1.00 30.44 260 PRO A C 1
ATOM 2103 O O . PRO A 1 260 ? -15.119 2.163 -10.544 1.00 30.44 260 PRO A O 1
ATOM 2106 N N . TRP A 1 261 ? -14.903 3.797 -9.051 1.00 34.72 261 TRP A N 1
ATOM 2107 C CA . TRP A 1 261 ? -14.193 4.773 -9.882 1.00 34.72 261 TRP A CA 1
ATOM 2108 C C . TRP A 1 261 ? -12.650 4.637 -9.831 1.00 34.72 261 TRP A C 1
ATOM 2110 O O . TRP A 1 261 ? -11.937 5.314 -10.582 1.00 34.72 261 TRP A O 1
ATOM 2120 N N . GLU A 1 262 ? -12.110 3.779 -8.968 1.00 31.97 262 GLU A N 1
ATOM 2121 C CA . GLU A 1 262 ? -10.701 3.393 -8.815 1.00 31.97 262 GLU A CA 1
ATOM 2122 C C . GLU A 1 262 ? -10.367 2.211 -9.723 1.00 31.97 262 GLU A C 1
ATOM 2124 O O . GLU A 1 262 ? -9.442 2.339 -10.529 1.00 31.97 262 GLU A O 1
ATOM 2129 N N . GLU A 1 263 ? -11.196 1.155 -9.718 1.00 36.22 263 GLU A N 1
ATOM 2130 C CA . GLU A 1 263 ? -11.175 0.083 -10.724 1.00 36.22 263 GLU A CA 1
ATOM 2131 C C . GLU A 1 263 ? -10.988 0.643 -12.137 1.00 36.22 263 GLU A C 1
ATOM 2133 O O . GLU A 1 263 ? -11.614 1.636 -12.520 1.00 36.22 263 GLU A O 1
ATOM 2138 N N . SER A 1 264 ? -10.151 0.011 -12.962 1.00 36.34 264 SER A N 1
ATOM 2139 C CA . SER A 1 264 ? -9.880 0.498 -14.321 1.00 36.34 264 SER A CA 1
ATOM 2140 C C . SER A 1 264 ? -11.142 0.581 -15.196 1.00 36.34 264 SER A C 1
ATOM 2142 O O . SER A 1 264 ? -11.146 1.328 -16.169 1.00 36.34 264 SER A O 1
ATOM 2144 N N . GLY A 1 265 ? -12.212 -0.150 -14.854 1.00 37.28 265 GLY A N 1
ATOM 2145 C CA . GLY A 1 265 ? -13.426 -0.271 -15.669 1.00 37.28 265 GLY A CA 1
ATOM 2146 C C . GLY A 1 265 ? -13.250 -1.220 -16.860 1.00 37.28 265 GLY A C 1
ATOM 2147 O O . GLY A 1 265 ? -13.946 -1.093 -17.859 1.00 37.28 265 GLY A O 1
ATOM 2148 N N . LEU A 1 266 ? -12.281 -2.140 -16.780 1.00 39.84 266 LEU A N 1
ATOM 2149 C CA . LEU A 1 266 ? -11.797 -2.960 -17.894 1.00 39.84 266 LEU A CA 1
ATOM 2150 C C . LEU A 1 266 ? -11.945 -4.457 -17.589 1.00 39.84 266 LEU A C 1
ATOM 2152 O O . LEU A 1 266 ? -10.983 -5.128 -17.229 1.00 39.84 266 LEU A O 1
ATOM 2156 N N . LEU A 1 267 ? -13.143 -5.011 -17.756 1.00 41.31 267 LEU A N 1
ATOM 2157 C CA . LEU A 1 267 ? -13.392 -6.453 -17.628 1.00 41.31 267 LEU A CA 1
ATOM 2158 C C . LEU A 1 267 ? -13.928 -6.975 -18.967 1.00 41.31 267 LEU A C 1
ATOM 2160 O O . LEU A 1 267 ? -14.847 -6.375 -19.521 1.00 41.31 267 LEU A O 1
ATOM 2164 N N . PRO A 1 268 ? -13.298 -8.024 -19.535 1.00 31.12 268 PRO A N 1
ATOM 2165 C CA . PRO A 1 268 ? -13.537 -9.379 -19.011 1.00 31.12 268 PRO A CA 1
ATOM 2166 C C . PRO A 1 268 ? -12.341 -10.139 -18.392 1.00 31.12 268 PRO A C 1
ATOM 2168 O O . PRO A 1 268 ? -12.541 -11.245 -17.895 1.00 31.12 268 PRO A O 1
ATOM 2171 N N . TYR A 1 269 ? -11.106 -9.619 -18.399 1.00 33.62 269 TYR A N 1
ATOM 2172 C CA . TYR A 1 269 ? -9.910 -10.405 -18.016 1.00 33.62 269 TYR A CA 1
ATOM 2173 C C . TYR A 1 269 ? -9.353 -10.086 -16.615 1.00 33.62 269 TYR A C 1
ATOM 2175 O O . TYR A 1 269 ? -8.210 -9.656 -16.490 1.00 33.62 269 TYR A O 1
ATOM 2183 N N . GLY A 1 270 ? -10.117 -10.335 -15.546 1.00 33.56 270 GLY A N 1
ATOM 2184 C CA . GLY A 1 270 ? -9.724 -9.980 -14.166 1.00 33.56 270 GLY A CA 1
ATOM 2185 C C . GLY A 1 270 ? -8.297 -10.397 -13.751 1.00 33.56 270 GLY A C 1
ATOM 2186 O O . GLY A 1 270 ? -7.558 -9.577 -13.217 1.00 33.56 270 GLY A O 1
ATOM 2187 N N . GLN A 1 271 ? -7.853 -11.617 -14.086 1.00 33.66 271 GLN A N 1
ATOM 2188 C CA . GLN A 1 271 ? -6.496 -12.101 -13.759 1.00 33.66 271 GLN A CA 1
ATOM 2189 C C . GLN A 1 271 ? -5.367 -11.394 -14.542 1.00 33.66 271 GLN A C 1
ATOM 2191 O O . GLN A 1 271 ? -4.220 -11.403 -14.111 1.00 33.66 271 GLN A O 1
ATOM 2196 N N . TYR A 1 272 ? -5.665 -10.754 -15.679 1.00 38.47 272 TYR A N 1
ATOM 2197 C CA . TYR A 1 272 ? -4.702 -9.881 -16.363 1.00 38.47 272 TYR A CA 1
ATOM 2198 C C . TYR A 1 272 ? -4.544 -8.552 -15.606 1.00 38.47 272 TYR A C 1
ATOM 2200 O O . TYR A 1 272 ? -3.426 -8.077 -15.428 1.00 38.47 272 TYR A O 1
ATOM 2208 N N . PHE A 1 273 ? -5.651 -7.974 -15.125 1.00 44.09 273 PHE A N 1
ATOM 2209 C CA . PHE A 1 273 ? -5.647 -6.679 -14.435 1.00 44.09 273 PHE A CA 1
ATOM 2210 C C . PHE A 1 273 ? -5.188 -6.761 -12.970 1.00 44.09 273 PHE A C 1
ATOM 2212 O O . PHE A 1 273 ? -4.619 -5.799 -12.480 1.00 44.09 273 PHE A O 1
ATOM 2219 N N . GLN A 1 274 ? -5.311 -7.915 -12.304 1.00 43.47 274 GLN A N 1
ATOM 2220 C CA . GLN A 1 274 ? -4.640 -8.184 -11.016 1.00 43.47 274 GLN A CA 1
ATOM 2221 C C . GLN A 1 274 ? -3.112 -8.016 -11.100 1.00 43.47 274 GLN A C 1
ATOM 2223 O O . GLN A 1 274 ? -2.481 -7.557 -10.153 1.00 43.47 274 GLN A O 1
ATOM 2228 N N . ASN A 1 275 ? -2.531 -8.356 -12.255 1.00 54.81 275 ASN A N 1
ATOM 2229 C CA . ASN A 1 275 ? -1.091 -8.326 -12.506 1.00 54.81 275 ASN A CA 1
ATOM 2230 C C . ASN A 1 275 ? -0.632 -7.048 -13.236 1.00 54.81 275 ASN A C 1
ATOM 2232 O O . ASN A 1 275 ? 0.492 -7.014 -13.738 1.00 54.81 275 ASN A O 1
ATOM 2236 N N . LEU A 1 276 ? -1.486 -6.019 -13.322 1.00 64.75 276 LEU A N 1
ATOM 2237 C CA . LEU A 1 276 ? -1.202 -4.721 -13.937 1.00 64.75 276 LEU A CA 1
ATOM 2238 C C . LEU A 1 276 ? -1.535 -3.598 -12.947 1.00 64.75 276 LEU A C 1
ATOM 2240 O O . LEU A 1 276 ? -2.666 -3.491 -12.487 1.00 64.75 276 LEU A O 1
ATOM 2244 N N . ASN A 1 277 ? -0.582 -2.707 -12.686 1.00 75.50 277 ASN A N 1
ATOM 2245 C CA . ASN A 1 277 ? -0.810 -1.501 -11.891 1.00 75.50 277 ASN A CA 1
ATOM 2246 C C . ASN A 1 277 ? -0.401 -0.257 -12.691 1.00 75.50 277 ASN A C 1
ATOM 2248 O O . ASN A 1 277 ? 0.688 -0.223 -13.262 1.00 75.50 277 ASN A O 1
ATOM 2252 N N . GLU A 1 278 ? -1.262 0.761 -12.713 1.00 84.31 278 GLU A N 1
ATOM 2253 C CA . GLU A 1 278 ? -1.026 2.052 -13.365 1.00 84.31 278 GLU A CA 1
ATOM 2254 C C . GLU A 1 278 ? -1.279 3.188 -12.375 1.00 84.31 278 GLU A C 1
ATOM 2256 O O . GLU A 1 278 ? -2.413 3.420 -11.956 1.00 84.31 278 GLU A O 1
ATOM 2261 N N . TYR A 1 279 ? -0.226 3.923 -12.022 1.00 83.50 279 TYR A N 1
ATOM 2262 C CA . TYR A 1 279 ? -0.274 4.933 -10.969 1.00 83.50 279 TYR A CA 1
ATOM 2263 C C . TYR A 1 279 ? 0.319 6.264 -11.435 1.00 83.50 279 TYR A C 1
ATOM 2265 O O . TYR A 1 279 ? 1.459 6.323 -11.897 1.00 83.50 279 TYR A O 1
ATOM 2273 N N . VAL A 1 280 ? -0.446 7.345 -11.269 1.00 86.75 280 VAL A N 1
ATOM 2274 C CA . VAL A 1 280 ? 0.033 8.724 -11.428 1.00 86.75 280 VAL A CA 1
ATOM 2275 C C . VAL A 1 280 ? 0.274 9.304 -10.041 1.00 86.75 280 VAL A C 1
ATOM 2277 O O . VAL A 1 280 ? -0.656 9.487 -9.260 1.00 86.75 280 VAL A O 1
ATOM 2280 N N . SER A 1 281 ? 1.527 9.624 -9.736 1.00 83.81 281 SER A N 1
ATOM 2281 C CA . SER A 1 281 ? 1.900 10.191 -8.440 1.00 83.81 281 SER A CA 1
ATOM 2282 C C . SER A 1 281 ? 1.322 11.608 -8.258 1.00 83.81 281 SER A C 1
ATOM 2284 O O . SER A 1 281 ? 1.647 12.506 -9.044 1.00 83.81 281 SER A O 1
ATOM 2286 N N . PRO A 1 282 ? 0.541 11.889 -7.195 1.00 81.06 282 PRO A N 1
ATOM 2287 C CA . PRO A 1 282 ? 0.073 13.244 -6.906 1.00 81.06 282 PRO A CA 1
ATOM 2288 C C . PRO A 1 282 ? 1.211 14.164 -6.438 1.00 81.06 282 PRO A C 1
ATOM 2290 O O . PRO A 1 282 ? 1.058 15.383 -6.498 1.00 81.06 282 PRO A O 1
ATOM 2293 N N . CYS A 1 283 ? 2.351 13.614 -6.000 1.00 78.06 283 CYS A N 1
ATOM 2294 C CA . CYS A 1 283 ? 3.493 14.383 -5.500 1.00 78.06 283 CYS A CA 1
ATOM 2295 C C . CYS A 1 283 ? 4.399 14.955 -6.600 1.00 78.06 283 CYS A C 1
ATOM 2297 O O . CYS A 1 283 ? 5.113 15.919 -6.333 1.00 78.06 283 CYS A O 1
ATOM 2299 N N . ASN A 1 284 ? 4.415 14.389 -7.811 1.00 80.69 284 ASN A N 1
ATOM 2300 C CA . ASN A 1 284 ? 5.280 14.860 -8.909 1.00 80.69 284 ASN A CA 1
ATOM 2301 C C . ASN A 1 284 ? 4.728 14.624 -10.330 1.00 80.69 284 ASN A C 1
ATOM 2303 O O . ASN A 1 284 ? 5.327 15.099 -11.289 1.00 80.69 284 ASN A O 1
ATOM 2307 N N . GLY A 1 285 ? 3.605 13.921 -10.495 1.00 88.31 285 GLY A N 1
ATOM 2308 C CA . GLY A 1 285 ? 3.006 13.630 -11.800 1.00 88.31 285 GLY A CA 1
ATOM 2309 C C . GLY A 1 285 ? 3.743 12.590 -12.645 1.00 88.31 285 GLY A C 1
ATOM 2310 O O . GLY A 1 285 ? 3.392 12.420 -13.815 1.00 88.31 285 GLY A O 1
ATOM 2311 N N . SER A 1 286 ? 4.730 11.882 -12.084 1.00 87.50 286 SER A N 1
ATOM 2312 C CA . SER A 1 286 ? 5.324 10.704 -12.723 1.00 87.50 286 SER A CA 1
ATOM 2313 C C . SER A 1 286 ? 4.274 9.602 -12.885 1.00 87.50 286 SER A C 1
ATOM 2315 O O . SER A 1 286 ? 3.487 9.351 -11.969 1.00 87.50 286 SER A O 1
ATOM 2317 N N . LEU A 1 287 ? 4.291 8.939 -14.043 1.00 94.00 287 LEU A N 1
ATOM 2318 C CA . LEU A 1 287 ? 3.531 7.722 -14.307 1.00 94.00 287 LEU A CA 1
ATOM 2319 C C . LEU A 1 287 ? 4.418 6.514 -13.999 1.00 94.00 287 LEU A C 1
ATOM 2321 O O . LEU A 1 287 ? 5.557 6.451 -14.470 1.00 94.00 287 LEU A O 1
ATOM 2325 N N . THR A 1 288 ? 3.858 5.550 -13.277 1.00 88.00 288 THR A N 1
ATOM 2326 C CA . THR A 1 288 ? 4.398 4.199 -13.129 1.00 88.00 288 THR A CA 1
ATOM 2327 C C . THR A 1 288 ? 3.425 3.207 -13.759 1.00 88.00 288 THR A C 1
ATOM 2329 O O . THR A 1 288 ? 2.225 3.282 -13.489 1.00 88.00 288 THR A O 1
ATOM 2332 N N . VAL A 1 289 ? 3.926 2.273 -14.574 1.00 91.19 289 VAL A N 1
ATOM 2333 C CA . VAL A 1 289 ? 3.147 1.125 -15.075 1.00 91.19 289 VAL A CA 1
ATOM 2334 C C . VAL A 1 289 ? 3.919 -0.158 -14.796 1.00 91.19 289 VAL A C 1
ATOM 2336 O O . VAL A 1 289 ? 4.972 -0.381 -15.388 1.00 91.19 289 VAL A O 1
ATOM 2339 N N . THR A 1 290 ? 3.401 -1.009 -13.915 1.00 86.31 290 THR A N 1
ATOM 2340 C CA . THR A 1 290 ? 4.019 -2.294 -13.553 1.00 86.31 290 THR A CA 1
ATOM 2341 C C . THR A 1 290 ? 3.175 -3.435 -14.095 1.00 86.31 290 THR A C 1
ATOM 2343 O O . THR A 1 290 ? 1.958 -3.423 -13.918 1.00 86.31 290 THR A O 1
ATOM 2346 N N . GLN A 1 291 ? 3.803 -4.431 -14.721 1.00 84.69 291 GLN A N 1
ATOM 2347 C CA . GLN A 1 291 ? 3.114 -5.635 -15.179 1.00 84.69 291 GLN A CA 1
ATOM 2348 C C . GLN A 1 291 ? 3.955 -6.896 -14.954 1.00 84.69 291 GLN A C 1
ATOM 2350 O O . GLN A 1 291 ? 5.110 -6.946 -15.377 1.00 84.69 291 GLN A O 1
ATOM 2355 N N . THR A 1 292 ? 3.373 -7.921 -14.326 1.00 87.31 292 THR A N 1
ATOM 2356 C CA . THR A 1 292 ? 4.017 -9.237 -14.175 1.00 87.31 292 THR A CA 1
ATOM 2357 C C . THR A 1 292 ? 3.908 -10.048 -15.461 1.00 87.31 292 THR A C 1
ATOM 2359 O O . THR A 1 292 ? 2.814 -10.218 -16.000 1.00 87.31 292 THR A O 1
ATOM 2362 N N . ASP A 1 293 ? 5.046 -10.556 -15.936 1.00 87.69 293 ASP A N 1
ATOM 2363 C CA . ASP A 1 293 ? 5.164 -11.322 -17.181 1.00 87.69 293 ASP A CA 1
ATOM 2364 C C . ASP A 1 293 ? 5.379 -12.819 -16.941 1.00 87.69 293 ASP A C 1
ATOM 2366 O O . ASP A 1 293 ? 4.881 -13.643 -17.706 1.00 87.69 293 ASP A O 1
ATOM 2370 N N . LEU A 1 294 ? 6.101 -13.186 -15.878 1.00 85.31 294 LEU A N 1
ATOM 2371 C CA . LEU A 1 294 ? 6.288 -14.578 -15.476 1.00 85.31 294 LEU A CA 1
ATOM 2372 C C . LEU A 1 294 ? 6.246 -14.707 -13.950 1.00 85.31 294 LEU A C 1
ATOM 2374 O O . LEU A 1 294 ? 6.858 -13.920 -13.231 1.00 85.31 294 LEU A O 1
ATOM 2378 N N . TYR A 1 295 ? 5.545 -15.731 -13.474 1.00 86.25 295 TYR A N 1
ATOM 2379 C CA . TYR A 1 295 ? 5.492 -16.146 -12.076 1.00 86.25 295 TYR A CA 1
ATOM 2380 C C . TYR A 1 295 ? 5.743 -17.655 -12.017 1.00 86.25 295 TYR A C 1
ATOM 2382 O O . TYR A 1 295 ? 5.048 -18.417 -12.694 1.00 86.25 295 TYR A O 1
ATOM 2390 N N . LEU A 1 296 ? 6.736 -18.082 -11.235 1.00 79.25 296 LEU A N 1
ATOM 2391 C CA . LEU A 1 296 ? 7.076 -19.488 -11.022 1.00 79.25 296 LEU A CA 1
ATOM 2392 C C . LEU A 1 296 ? 7.163 -19.779 -9.510 1.00 79.25 296 LEU A C 1
ATOM 2394 O O . LEU A 1 296 ? 8.113 -19.312 -8.874 1.00 79.25 296 LEU A O 1
ATOM 2398 N N . PRO A 1 297 ? 6.228 -20.564 -8.932 1.00 82.06 297 PRO A N 1
ATOM 2399 C CA . PRO A 1 297 ? 6.224 -20.863 -7.500 1.00 82.06 297 PRO A CA 1
ATOM 2400 C C . PRO A 1 297 ? 7.435 -21.724 -7.127 1.00 82.06 297 PRO A C 1
ATOM 2402 O O . PRO A 1 297 ? 7.751 -22.669 -7.858 1.00 82.06 297 PRO A O 1
ATOM 2405 N N . GLY A 1 298 ? 8.157 -21.373 -6.066 1.00 77.06 298 GLY A N 1
ATOM 2406 C CA . GLY A 1 298 ? 9.473 -21.930 -5.730 1.00 77.06 298 GLY A CA 1
ATOM 2407 C C . GLY A 1 298 ? 9.529 -22.717 -4.416 1.00 77.06 298 GLY A C 1
ATOM 2408 O O . GLY A 1 298 ? 8.532 -23.254 -3.947 1.00 77.06 298 GLY A O 1
ATOM 2409 N N . ARG A 1 299 ? 10.730 -22.804 -3.829 1.00 76.00 299 ARG A N 1
ATOM 2410 C CA . ARG A 1 299 ? 10.968 -23.253 -2.442 1.00 76.00 299 ARG A CA 1
ATOM 2411 C C . ARG A 1 299 ? 11.474 -22.063 -1.634 1.00 76.00 299 ARG A C 1
ATOM 2413 O O . ARG A 1 299 ? 12.492 -21.491 -2.025 1.00 76.00 299 ARG A O 1
ATOM 2420 N N . GLY A 1 300 ? 10.761 -21.674 -0.577 1.00 71.00 300 GLY A N 1
ATOM 2421 C CA . GLY A 1 300 ? 11.029 -20.472 0.231 1.00 71.00 300 GLY A CA 1
ATOM 2422 C C . GLY A 1 300 ? 10.773 -19.144 -0.500 1.00 71.00 300 GLY A C 1
ATOM 2423 O O . GLY A 1 300 ? 10.038 -18.293 -0.007 1.00 71.00 300 GLY A O 1
ATOM 2424 N N . MET A 1 301 ? 11.314 -18.988 -1.713 1.00 82.81 301 MET A N 1
ATOM 2425 C CA . MET A 1 301 ? 11.084 -17.850 -2.606 1.00 82.81 301 MET A CA 1
ATOM 2426 C C . MET A 1 301 ? 10.603 -18.283 -3.993 1.00 82.81 301 MET A C 1
ATOM 2428 O O . MET A 1 301 ? 11.213 -19.143 -4.639 1.00 82.81 301 MET A O 1
ATOM 2432 N N . ASP A 1 302 ? 9.569 -17.592 -4.472 1.00 86.19 302 ASP A N 1
ATOM 2433 C CA . ASP A 1 302 ? 9.079 -17.634 -5.850 1.00 86.19 302 ASP A CA 1
ATOM 2434 C C . ASP A 1 302 ? 9.952 -16.785 -6.785 1.00 86.19 302 ASP A C 1
ATOM 2436 O O . ASP A 1 302 ? 10.464 -15.731 -6.397 1.00 86.19 302 ASP A O 1
ATOM 2440 N N . LEU A 1 303 ? 10.058 -17.189 -8.055 1.00 87.00 303 LEU A N 1
ATOM 2441 C CA . LEU A 1 303 ? 10.622 -16.331 -9.097 1.00 87.00 303 LEU A CA 1
ATOM 2442 C C . LEU A 1 303 ? 9.499 -15.540 -9.775 1.00 87.00 303 LEU A C 1
ATOM 2444 O O . LEU A 1 303 ? 8.733 -16.078 -10.577 1.00 87.00 303 LEU A O 1
ATOM 2448 N N . ILE A 1 304 ? 9.440 -14.244 -9.471 1.00 87.12 304 ILE A N 1
ATOM 2449 C CA . ILE A 1 304 ? 8.531 -13.281 -10.100 1.00 87.12 304 ILE A CA 1
ATOM 2450 C C . ILE A 1 304 ? 9.346 -12.361 -11.009 1.00 87.12 304 ILE A C 1
ATOM 2452 O O . ILE A 1 304 ? 10.288 -11.712 -10.557 1.00 87.12 304 ILE A O 1
ATOM 2456 N N . ILE A 1 305 ? 8.983 -12.292 -12.289 1.00 90.00 305 ILE A N 1
ATOM 2457 C CA . ILE A 1 305 ? 9.582 -11.377 -13.262 1.00 90.00 305 ILE A CA 1
ATOM 2458 C C . ILE A 1 305 ? 8.482 -10.456 -13.781 1.00 90.00 305 ILE A C 1
ATOM 2460 O O . ILE A 1 305 ? 7.582 -10.866 -14.519 1.00 90.00 305 ILE A O 1
ATOM 2464 N N . SER A 1 306 ? 8.590 -9.190 -13.396 1.00 90.69 306 SER A N 1
ATOM 2465 C CA . SER A 1 306 ? 7.743 -8.097 -13.867 1.00 90.69 306 SER A CA 1
ATOM 2466 C C . SER A 1 306 ? 8.561 -7.124 -14.710 1.00 90.69 306 SER A C 1
ATOM 2468 O O . SER A 1 306 ? 9.773 -6.995 -14.523 1.00 90.69 306 SER A O 1
ATOM 2470 N N . ARG A 1 307 ? 7.898 -6.390 -15.602 1.00 91.50 307 ARG A N 1
ATOM 2471 C CA . ARG A 1 307 ? 8.419 -5.138 -16.162 1.00 91.50 307 ARG A CA 1
ATOM 2472 C C . ARG A 1 307 ? 7.828 -3.948 -15.416 1.00 91.50 307 ARG A C 1
ATOM 2474 O O . ARG A 1 307 ? 6.674 -3.988 -14.988 1.00 91.50 307 ARG A O 1
ATOM 2481 N N . VAL A 1 308 ? 8.597 -2.871 -15.322 1.00 90.94 308 VAL A N 1
ATOM 2482 C CA . VAL A 1 308 ? 8.133 -1.584 -14.803 1.00 90.94 308 VAL A CA 1
ATOM 2483 C C . VAL A 1 308 ? 8.537 -0.455 -15.745 1.00 90.94 308 VAL A C 1
ATOM 2485 O O . VAL A 1 308 ? 9.685 -0.375 -16.187 1.00 90.94 308 VAL A O 1
ATOM 2488 N N . TYR A 1 309 ? 7.569 0.399 -16.067 1.00 94.62 309 TYR A N 1
ATOM 2489 C CA . TYR A 1 309 ? 7.765 1.712 -16.661 1.00 94.62 309 TYR A CA 1
ATOM 2490 C C . TYR A 1 309 ? 7.770 2.763 -15.559 1.00 94.62 309 TYR A C 1
ATOM 2492 O O . TYR A 1 309 ? 6.875 2.761 -14.713 1.00 94.62 309 TYR A O 1
ATOM 2500 N N . THR A 1 310 ? 8.706 3.702 -15.624 1.00 90.88 310 THR A N 1
ATOM 2501 C CA . THR A 1 310 ? 8.708 4.920 -14.804 1.00 90.88 310 THR A CA 1
ATOM 2502 C C . THR A 1 310 ? 9.012 6.129 -15.681 1.00 90.88 310 THR A C 1
ATOM 2504 O O . THR A 1 310 ? 10.020 6.122 -16.389 1.00 90.88 310 THR A O 1
ATOM 2507 N N . THR A 1 311 ? 8.199 7.189 -15.608 1.00 91.38 311 THR A N 1
ATOM 2508 C CA . THR A 1 311 ? 8.555 8.491 -16.203 1.00 91.38 311 THR A CA 1
ATOM 2509 C C . THR A 1 311 ? 9.823 9.037 -15.521 1.00 91.38 311 THR A C 1
ATOM 2511 O O . THR A 1 311 ? 9.756 9.291 -14.314 1.00 91.38 311 THR A O 1
ATOM 2514 N N . PRO A 1 312 ? 10.936 9.271 -16.250 1.00 89.69 312 PRO A N 1
ATOM 2515 C CA . PRO A 1 312 ? 12.143 9.886 -15.691 1.00 89.69 312 PRO A CA 1
ATOM 2516 C C . PRO A 1 312 ? 11.854 11.257 -15.074 1.00 89.69 312 PRO A C 1
ATOM 2518 O O . PRO A 1 312 ? 11.027 12.013 -15.593 1.00 89.69 312 PRO A O 1
ATOM 2521 N N . GLN A 1 313 ? 12.527 11.594 -13.976 1.00 84.31 313 GLN A N 1
ATOM 2522 C CA . GLN A 1 313 ? 12.222 12.809 -13.208 1.00 84.31 313 GLN A CA 1
ATOM 2523 C C . GLN A 1 313 ? 12.653 14.089 -13.928 1.00 84.31 313 GLN A C 1
ATOM 2525 O O . GLN A 1 313 ? 12.029 15.140 -13.758 1.00 84.31 313 GLN A O 1
ATOM 2530 N N . LEU A 1 314 ? 13.734 14.013 -14.707 1.00 88.56 314 LEU A N 1
ATOM 2531 C CA . LEU A 1 314 ? 14.438 15.174 -15.234 1.00 88.56 314 LEU A CA 1
ATOM 2532 C C . LEU A 1 314 ? 15.114 14.853 -16.572 1.00 88.56 314 LEU A C 1
ATOM 2534 O O . LEU A 1 314 ? 15.752 13.813 -16.722 1.00 88.56 314 LEU A O 1
ATOM 2538 N N . PHE A 1 315 ? 14.988 15.769 -17.532 1.00 90.75 315 PHE A N 1
ATOM 2539 C CA . PHE A 1 315 ? 15.558 15.674 -18.876 1.00 90.75 315 PHE A CA 1
ATOM 2540 C C . PHE A 1 315 ? 16.417 16.902 -19.196 1.00 90.75 315 PHE A C 1
ATOM 2542 O O . PHE A 1 315 ? 16.069 18.009 -18.788 1.00 90.75 315 PHE A O 1
ATOM 2549 N N . SER A 1 316 ? 17.472 16.736 -19.991 1.00 87.19 316 SER A N 1
ATOM 2550 C CA . SER A 1 316 ? 18.097 17.818 -20.761 1.00 87.19 316 SER A CA 1
ATOM 2551 C C . SER A 1 316 ? 17.652 17.765 -22.234 1.00 87.19 316 SER A C 1
ATOM 2553 O O . SER A 1 316 ? 16.751 16.998 -22.586 1.00 87.19 316 SER A O 1
ATOM 2555 N N . ILE A 1 317 ? 18.222 18.625 -23.087 1.00 80.38 317 ILE A N 1
ATOM 2556 C CA . ILE A 1 317 ? 17.874 18.743 -24.518 1.00 80.38 317 ILE A CA 1
ATOM 2557 C C . ILE A 1 317 ? 19.078 18.526 -25.456 1.00 80.38 317 ILE A C 1
ATOM 2559 O O . ILE A 1 317 ? 18.975 18.747 -26.662 1.00 80.38 317 ILE A O 1
ATOM 2563 N N . ASP A 1 318 ? 20.226 18.116 -24.911 1.00 63.53 318 ASP A N 1
ATOM 2564 C CA . ASP A 1 318 ? 21.541 18.289 -25.546 1.00 63.53 318 ASP A CA 1
ATOM 2565 C C . ASP A 1 318 ? 21.688 17.515 -26.874 1.00 63.53 318 ASP A C 1
ATOM 2567 O O . ASP A 1 318 ? 22.288 18.029 -27.818 1.00 63.53 318 ASP A O 1
ATOM 2571 N N . GLU A 1 319 ? 21.042 16.347 -26.996 1.00 58.78 319 GLU A N 1
ATOM 2572 C CA . GLU A 1 319 ? 20.794 15.649 -28.274 1.00 58.78 319 GLU A CA 1
ATOM 2573 C C . GLU A 1 319 ? 19.307 15.235 -28.416 1.00 58.78 319 GLU A C 1
ATOM 2575 O O . GLU A 1 319 ? 18.966 14.154 -28.896 1.00 58.78 319 GLU A O 1
ATOM 2580 N N . GLY A 1 320 ? 18.394 16.115 -27.986 1.00 72.69 320 GLY A N 1
ATOM 2581 C CA . GLY A 1 320 ? 16.966 15.822 -27.799 1.00 72.69 320 GLY A CA 1
ATOM 2582 C C . GLY A 1 320 ? 16.628 15.533 -26.332 1.00 72.69 320 GLY A C 1
ATOM 2583 O O . GLY A 1 320 ? 17.481 15.688 -25.467 1.00 72.69 320 GLY A O 1
ATOM 2584 N N . PHE A 1 321 ? 15.382 15.144 -26.027 1.00 83.62 321 PHE A N 1
ATOM 2585 C CA . PHE A 1 321 ? 14.955 14.886 -24.641 1.00 83.62 321 PHE A CA 1
ATOM 2586 C C . PHE A 1 321 ? 15.625 13.630 -24.058 1.00 83.62 321 PHE A C 1
ATOM 2588 O O . PHE A 1 321 ? 15.105 12.517 -24.172 1.00 83.62 321 PHE A O 1
ATOM 2595 N N . THR A 1 322 ? 16.768 13.828 -23.406 1.00 86.75 322 THR A N 1
ATOM 2596 C CA . THR A 1 322 ? 17.577 12.802 -22.738 1.00 86.75 322 THR A CA 1
ATOM 2597 C C . THR A 1 322 ? 17.433 12.917 -21.221 1.00 86.75 322 THR A C 1
ATOM 2599 O O . THR A 1 322 ? 17.646 14.011 -20.697 1.00 86.75 322 THR A O 1
ATOM 2602 N N . PRO A 1 323 ? 17.083 11.844 -20.487 1.00 89.44 323 PRO A N 1
ATOM 2603 C CA . PRO A 1 323 ? 17.102 11.859 -19.029 1.00 89.44 323 PRO A CA 1
ATOM 2604 C C . PRO A 1 323 ? 18.470 12.254 -18.467 1.00 89.44 323 PRO A C 1
ATOM 2606 O O . PRO A 1 323 ? 19.503 11.926 -19.046 1.00 89.44 323 PRO A O 1
ATOM 2609 N N . THR A 1 324 ? 18.474 12.930 -17.320 1.00 85.75 324 THR A N 1
ATOM 2610 C CA . THR A 1 324 ? 19.699 13.196 -16.541 1.00 85.75 324 THR A CA 1
ATOM 2611 C C . THR A 1 324 ? 19.994 12.097 -15.513 1.00 85.75 324 THR A C 1
ATOM 2613 O O . THR A 1 324 ? 20.981 12.176 -14.786 1.00 85.75 324 THR A O 1
ATOM 2616 N N . GLU A 1 325 ? 19.093 11.124 -15.388 1.00 83.19 325 GLU A N 1
ATOM 2617 C CA . GLU A 1 325 ? 19.238 9.925 -14.562 1.00 83.19 325 GLU A CA 1
ATOM 2618 C C . GLU A 1 325 ? 20.022 8.857 -15.348 1.00 83.19 325 GLU A C 1
ATOM 2620 O O . GLU A 1 325 ? 19.952 8.810 -16.577 1.00 83.19 325 GLU A O 1
ATOM 2625 N N . GLU A 1 326 ? 20.784 8.011 -14.650 1.00 85.19 326 GLU A N 1
ATOM 2626 C CA . GLU A 1 326 ? 21.513 6.901 -15.279 1.00 85.19 326 GLU A CA 1
ATOM 2627 C C . GLU A 1 326 ? 20.537 5.867 -15.867 1.00 85.19 326 GLU A C 1
ATOM 2629 O O . GLU A 1 326 ? 19.437 5.658 -15.348 1.00 85.19 326 GLU A O 1
ATOM 2634 N N . ASP A 1 327 ? 20.943 5.206 -16.956 1.00 86.31 327 ASP A N 1
ATOM 2635 C CA . ASP A 1 327 ? 20.169 4.099 -17.520 1.00 86.31 327 ASP A CA 1
ATOM 2636 C C . ASP A 1 327 ? 20.138 2.944 -16.500 1.00 86.31 327 ASP A C 1
ATOM 2638 O O . ASP A 1 327 ? 21.203 2.482 -16.080 1.00 86.31 327 ASP A O 1
ATOM 2642 N N . PRO A 1 328 ? 18.952 2.464 -16.079 1.00 84.75 328 PRO A N 1
ATOM 2643 C CA . PRO A 1 328 ? 18.866 1.502 -14.993 1.00 84.75 328 PRO A CA 1
ATOM 2644 C C . PRO A 1 328 ? 19.389 0.119 -15.416 1.00 84.75 328 PRO A C 1
ATOM 2646 O O . PRO A 1 328 ? 19.267 -0.260 -16.590 1.00 84.75 328 PRO A O 1
ATOM 2649 N N . PRO A 1 329 ? 19.866 -0.698 -14.458 1.00 84.06 329 PRO A N 1
ATOM 2650 C CA . PRO A 1 329 ? 20.110 -2.114 -14.678 1.00 84.06 329 PRO A CA 1
ATOM 2651 C C . PRO A 1 329 ? 18.857 -2.788 -15.248 1.00 84.06 329 PRO A C 1
ATOM 2653 O O . PRO A 1 329 ? 17.724 -2.398 -14.953 1.00 84.06 329 PRO A O 1
ATOM 2656 N N . TRP A 1 330 ? 19.061 -3.801 -16.090 1.00 86.94 330 TRP A N 1
ATOM 2657 C CA . TRP A 1 330 ? 17.977 -4.556 -16.728 1.00 86.94 330 TRP A CA 1
ATOM 2658 C C . TRP A 1 330 ? 17.010 -3.719 -17.598 1.00 86.94 330 TRP A C 1
ATOM 2660 O O . TRP A 1 330 ? 15.850 -4.100 -17.785 1.00 86.94 330 TRP A O 1
ATOM 2670 N N . LYS A 1 331 ? 17.472 -2.595 -18.171 1.00 91.44 331 LYS A N 1
ATOM 2671 C CA . LYS A 1 331 ? 16.721 -1.799 -19.159 1.00 91.44 331 LYS A CA 1
ATOM 2672 C C . LYS A 1 331 ? 16.256 -2.645 -20.356 1.00 91.44 331 LYS A C 1
ATOM 2674 O O . LYS A 1 331 ? 17.044 -3.332 -21.003 1.00 91.44 331 LYS A O 1
ATOM 2679 N N . ILE A 1 332 ? 14.969 -2.528 -20.682 1.00 93.25 332 ILE A N 1
ATOM 2680 C CA . ILE A 1 332 ? 14.309 -3.155 -21.840 1.00 93.25 332 ILE A CA 1
ATOM 2681 C C . ILE A 1 332 ? 14.187 -2.142 -22.988 1.00 93.25 332 ILE A C 1
ATOM 2683 O O . ILE A 1 332 ? 14.490 -2.444 -24.141 1.00 93.25 332 ILE A O 1
ATOM 2687 N N . ALA A 1 333 ? 13.731 -0.930 -22.667 1.00 94.12 333 ALA A N 1
ATOM 2688 C CA . ALA A 1 333 ? 13.459 0.157 -23.605 1.00 94.12 333 ALA A CA 1
ATOM 2689 C C . ALA A 1 333 ? 13.488 1.504 -22.862 1.00 94.12 333 ALA A C 1
ATOM 2691 O O . ALA A 1 333 ? 13.714 1.550 -21.654 1.00 94.12 333 ALA A O 1
ATOM 2692 N N . ASN A 1 334 ? 13.234 2.617 -23.549 1.00 92.81 334 ASN A N 1
ATOM 2693 C CA . ASN A 1 334 ? 13.076 3.909 -22.886 1.00 92.81 334 ASN A CA 1
ATOM 2694 C C . ASN A 1 334 ? 11.941 3.864 -21.848 1.00 92.81 334 ASN A C 1
ATOM 2696 O O . ASN A 1 334 ? 10.812 3.469 -22.152 1.00 92.81 334 ASN A O 1
ATOM 2700 N N . GLY A 1 335 ? 12.276 4.250 -20.615 1.00 91.56 335 GLY A N 1
ATOM 2701 C CA . GLY A 1 335 ? 11.403 4.208 -19.440 1.00 91.56 335 GLY A CA 1
ATOM 2702 C C . GLY A 1 335 ? 11.135 2.813 -18.860 1.00 91.56 335 GLY A C 1
ATOM 2703 O O . GLY A 1 335 ? 10.678 2.747 -17.726 1.00 91.56 335 GLY A O 1
ATOM 2704 N N . TRP A 1 336 ? 11.425 1.719 -19.581 1.00 94.06 336 TRP A N 1
ATOM 2705 C CA . TRP A 1 336 ? 11.114 0.341 -19.166 1.00 94.06 336 TRP A CA 1
ATOM 2706 C C . TRP A 1 336 ? 12.349 -0.443 -18.713 1.00 94.06 336 TRP A C 1
ATOM 2708 O O . TRP A 1 336 ? 13.316 -0.575 -19.468 1.00 94.06 336 TRP A O 1
ATOM 2718 N N . ARG A 1 337 ? 12.253 -1.095 -17.551 1.00 92.00 337 ARG A N 1
ATOM 2719 C CA . ARG A 1 337 ? 13.200 -2.119 -17.076 1.00 92.00 337 ARG A CA 1
ATOM 2720 C C . ARG A 1 337 ? 12.476 -3.379 -16.599 1.00 92.00 337 ARG A C 1
ATOM 2722 O O . ARG A 1 337 ? 11.270 -3.339 -16.349 1.00 92.00 337 ARG A O 1
ATOM 2729 N N . TYR A 1 338 ? 13.204 -4.483 -16.448 1.00 93.12 338 TYR A N 1
ATOM 2730 C CA . TYR A 1 338 ? 12.752 -5.560 -15.562 1.00 93.12 338 TYR A CA 1
ATOM 2731 C C . TYR A 1 338 ? 12.771 -5.047 -14.113 1.00 93.12 338 TYR A C 1
ATOM 2733 O O . TYR A 1 338 ? 13.700 -4.343 -13.716 1.00 93.12 338 TYR A O 1
ATOM 2741 N N . ASP A 1 339 ? 11.755 -5.383 -13.321 1.00 90.88 339 ASP A N 1
ATOM 2742 C CA . ASP A 1 339 ? 11.616 -4.944 -11.927 1.00 90.88 339 ASP A CA 1
ATOM 2743 C C . ASP A 1 339 ? 12.463 -5.823 -10.988 1.00 90.88 339 ASP A C 1
ATOM 2745 O O . ASP A 1 339 ? 11.964 -6.553 -10.136 1.00 90.88 339 ASP A O 1
ATOM 2749 N N . LEU A 1 340 ? 13.775 -5.793 -11.224 1.00 91.44 340 LEU A N 1
ATOM 2750 C CA . LEU A 1 340 ? 14.817 -6.501 -10.485 1.00 91.44 340 LEU A CA 1
ATOM 2751 C C . LEU A 1 340 ? 15.756 -5.473 -9.837 1.00 91.44 340 LEU A C 1
ATOM 2753 O O . LEU A 1 340 ? 15.989 -4.415 -10.434 1.00 91.44 340 LEU A O 1
ATOM 2757 N N . PRO A 1 341 ? 16.320 -5.751 -8.648 1.00 92.75 341 PRO A N 1
ATOM 2758 C CA . PRO A 1 341 ? 17.259 -4.832 -8.032 1.00 92.75 341 PRO A CA 1
ATOM 2759 C C . PRO A 1 341 ? 18.623 -4.859 -8.736 1.00 92.75 341 PRO A C 1
ATOM 2761 O O . PRO A 1 341 ? 19.015 -5.840 -9.372 1.00 92.75 341 PRO A O 1
ATOM 2764 N N . GLY A 1 342 ? 19.353 -3.755 -8.613 1.00 93.38 342 GLY A N 1
ATOM 2765 C CA . GLY A 1 342 ? 20.655 -3.545 -9.243 1.00 93.38 342 GLY A CA 1
ATOM 2766 C C . GLY A 1 342 ? 21.257 -2.207 -8.829 1.00 93.38 342 GLY A C 1
ATOM 2767 O O . GLY A 1 342 ? 20.549 -1.338 -8.318 1.00 93.38 342 GLY A O 1
ATOM 2768 N N . ILE A 1 343 ? 22.558 -2.040 -9.036 1.00 94.19 343 ILE A N 1
ATOM 2769 C CA . ILE A 1 343 ? 23.313 -0.850 -8.623 1.00 94.19 343 ILE A CA 1
ATOM 2770 C C . ILE A 1 343 ? 23.976 -0.214 -9.853 1.00 94.19 343 ILE A C 1
ATOM 2772 O O . ILE A 1 343 ? 24.375 -0.917 -10.777 1.00 94.19 343 ILE A O 1
ATOM 2776 N N . THR A 1 344 ? 24.080 1.113 -9.868 1.00 92.06 344 THR A N 1
ATOM 2777 C CA . THR A 1 344 ? 24.883 1.898 -10.821 1.00 92.06 344 THR A CA 1
ATOM 2778 C C . THR A 1 344 ? 25.845 2.822 -10.059 1.00 92.06 344 THR A C 1
ATOM 2780 O O . THR A 1 344 ? 26.013 2.673 -8.848 1.00 92.06 344 THR A O 1
ATOM 2783 N N . GLU A 1 345 ? 26.507 3.777 -10.725 1.00 87.62 345 GLU A N 1
ATOM 2784 C CA . GLU A 1 345 ? 27.494 4.646 -10.063 1.00 87.62 345 GLU A CA 1
ATOM 2785 C C . GLU A 1 345 ? 26.851 5.533 -8.982 1.00 87.62 345 GLU A C 1
ATOM 2787 O O . GLU A 1 345 ? 27.428 5.707 -7.905 1.00 87.62 345 GLU A O 1
ATOM 2792 N N . ASN A 1 346 ? 25.641 6.055 -9.230 1.00 86.81 346 ASN A N 1
ATOM 2793 C CA . ASN A 1 346 ? 24.939 6.931 -8.283 1.00 86.81 346 ASN A CA 1
ATOM 2794 C C . ASN A 1 346 ? 23.688 6.333 -7.619 1.00 86.81 346 ASN A C 1
ATOM 2796 O O . ASN A 1 346 ? 23.189 6.957 -6.678 1.00 86.81 346 ASN A O 1
ATOM 2800 N N . TYR A 1 347 ? 23.160 5.187 -8.069 1.00 90.25 347 TYR A N 1
ATOM 2801 C CA . TYR A 1 347 ? 21.833 4.721 -7.646 1.00 90.25 347 TYR A CA 1
ATOM 2802 C C . TYR A 1 347 ? 21.753 3.222 -7.324 1.00 90.25 347 TYR A C 1
ATOM 2804 O O . TYR A 1 347 ? 22.254 2.371 -8.053 1.00 90.25 347 TYR A O 1
ATOM 2812 N N . LEU A 1 348 ? 21.043 2.902 -6.239 1.00 91.31 348 LEU A N 1
ATOM 2813 C CA . LEU A 1 348 ? 20.473 1.586 -5.965 1.00 91.31 348 LEU A CA 1
ATOM 2814 C C . LEU A 1 348 ? 19.037 1.564 -6.501 1.00 91.31 348 LEU A C 1
ATOM 2816 O O . LEU A 1 348 ? 18.205 2.382 -6.105 1.00 91.31 348 LEU A O 1
ATOM 2820 N N . TYR A 1 349 ? 18.728 0.596 -7.352 1.00 89.31 349 TYR A N 1
ATOM 2821 C CA . TYR A 1 349 ? 17.386 0.330 -7.853 1.00 89.31 349 TYR A CA 1
ATOM 2822 C C . TYR A 1 349 ? 16.777 -0.864 -7.117 1.00 89.31 349 TYR A C 1
ATOM 2824 O O . TYR A 1 349 ? 17.454 -1.865 -6.886 1.00 89.31 349 TYR A O 1
ATOM 2832 N N . LEU A 1 350 ? 15.494 -0.756 -6.767 1.00 85.12 350 LEU A N 1
ATOM 2833 C CA . LEU A 1 350 ? 14.705 -1.795 -6.094 1.00 85.12 350 LEU A CA 1
ATOM 2834 C C . LEU A 1 350 ? 13.377 -2.033 -6.839 1.00 85.12 350 LEU A C 1
ATOM 2836 O O . LEU A 1 350 ? 13.073 -1.355 -7.825 1.00 85.12 350 LEU A O 1
ATOM 2840 N N . TRP A 1 351 ? 12.597 -3.002 -6.357 1.00 81.06 351 TRP A N 1
ATOM 2841 C CA . TRP A 1 351 ? 11.264 -3.351 -6.861 1.00 81.06 351 TRP A CA 1
ATOM 2842 C C . TRP A 1 351 ? 10.266 -2.179 -6.843 1.00 81.06 351 TRP A C 1
ATOM 2844 O O . TRP A 1 351 ? 10.446 -1.176 -6.147 1.00 81.06 351 TRP A O 1
ATOM 2854 N N . GLY A 1 352 ? 9.182 -2.309 -7.607 1.00 75.19 352 GLY A N 1
ATOM 2855 C CA . GLY A 1 352 ? 8.174 -1.269 -7.801 1.00 75.19 352 GLY A CA 1
ATOM 2856 C C . GLY A 1 352 ? 8.710 -0.039 -8.539 1.00 75.19 352 GLY A C 1
ATOM 2857 O O . GLY A 1 352 ? 8.205 1.062 -8.326 1.00 75.19 352 GLY A O 1
ATOM 2858 N N . GLY A 1 353 ? 9.766 -0.192 -9.346 1.00 76.62 353 GLY A N 1
ATOM 2859 C CA . GLY A 1 353 ? 10.422 0.919 -10.044 1.00 76.62 353 GLY A CA 1
ATOM 2860 C C . GLY A 1 353 ? 11.263 1.846 -9.154 1.00 76.62 353 GLY A C 1
ATOM 2861 O O . GLY A 1 353 ? 11.806 2.832 -9.657 1.00 76.62 353 GLY A O 1
ATOM 2862 N N . ARG A 1 354 ? 11.420 1.545 -7.857 1.00 79.25 354 ARG A N 1
ATOM 2863 C CA . ARG A 1 354 ? 12.066 2.431 -6.871 1.00 79.25 354 ARG A CA 1
ATOM 2864 C C . ARG A 1 354 ? 13.551 2.672 -7.168 1.00 79.25 354 ARG A C 1
ATOM 2866 O O . ARG A 1 354 ? 14.216 1.858 -7.817 1.00 79.25 354 ARG A O 1
ATOM 2873 N N . MET A 1 355 ? 14.051 3.810 -6.686 1.00 83.19 355 MET A N 1
ATOM 2874 C CA . MET A 1 355 ? 15.425 4.286 -6.860 1.00 83.19 355 MET A CA 1
ATOM 2875 C C . MET A 1 355 ? 15.867 5.056 -5.608 1.00 83.19 355 MET A C 1
ATOM 2877 O O . MET A 1 355 ? 15.139 5.919 -5.120 1.00 83.19 355 MET A O 1
ATOM 2881 N N . TYR A 1 356 ? 17.066 4.757 -5.117 1.00 84.38 356 TYR A N 1
ATOM 2882 C CA . TYR A 1 356 ? 17.692 5.359 -3.942 1.00 84.38 356 TYR A CA 1
ATOM 2883 C C . TYR A 1 356 ? 19.102 5.829 -4.297 1.00 84.38 356 TYR A C 1
ATOM 2885 O O . TYR A 1 356 ? 19.835 5.109 -4.967 1.00 84.38 356 TYR A O 1
ATOM 2893 N N . LYS A 1 357 ? 19.510 7.013 -3.828 1.00 86.00 357 LYS A N 1
ATOM 2894 C CA . LYS A 1 357 ? 20.900 7.479 -3.933 1.00 86.00 357 LYS A CA 1
ATOM 2895 C C . LYS A 1 357 ? 21.660 7.100 -2.652 1.00 86.00 357 LYS A C 1
ATOM 2897 O O . LYS A 1 357 ? 21.254 7.583 -1.596 1.00 86.00 357 LYS A O 1
ATOM 2902 N N . PRO A 1 358 ? 22.713 6.262 -2.699 1.00 86.88 358 PRO A N 1
ATOM 2903 C CA . PRO A 1 358 ? 23.442 5.877 -1.493 1.00 86.88 358 PRO A CA 1
ATOM 2904 C C . PRO A 1 358 ? 24.214 7.045 -0.864 1.00 86.88 358 PRO A C 1
ATOM 2906 O O . PRO A 1 358 ? 25.027 7.698 -1.521 1.00 86.88 358 PRO A O 1
ATOM 2909 N N . GLU A 1 359 ? 23.992 7.277 0.429 1.00 84.50 359 GLU A N 1
ATOM 2910 C CA . GLU A 1 359 ? 24.746 8.228 1.255 1.00 84.50 359 GLU A CA 1
ATOM 2911 C C . GLU A 1 359 ? 25.822 7.460 2.046 1.00 84.50 359 GLU A C 1
ATOM 2913 O O . GLU A 1 359 ? 25.606 7.024 3.175 1.00 84.50 359 GLU A O 1
ATOM 2918 N N . TRP A 1 360 ? 26.977 7.225 1.414 1.00 84.81 360 TRP A N 1
ATOM 2919 C CA . TRP A 1 360 ? 28.067 6.430 1.992 1.00 84.81 360 TRP A CA 1
ATOM 2920 C C . TRP A 1 360 ? 28.709 7.088 3.220 1.00 84.81 360 TRP A C 1
ATOM 2922 O O . TRP A 1 360 ? 29.026 8.278 3.209 1.00 84.81 360 TRP A O 1
ATOM 2932 N N . GLY A 1 361 ? 28.995 6.282 4.246 1.00 66.88 361 GLY A N 1
ATOM 2933 C CA . GLY A 1 361 ? 29.811 6.700 5.393 1.00 66.88 361 GLY A CA 1
ATOM 2934 C C . GLY A 1 361 ? 29.040 7.390 6.521 1.00 66.88 361 GLY A C 1
ATOM 2935 O O . GLY A 1 361 ? 29.655 8.019 7.379 1.00 66.88 361 GLY A O 1
ATOM 2936 N N . THR A 1 362 ? 27.711 7.271 6.553 1.00 55.75 362 THR A N 1
ATOM 2937 C CA . THR A 1 362 ? 26.924 7.603 7.748 1.00 55.75 362 THR A CA 1
ATOM 2938 C C . THR A 1 362 ? 27.174 6.557 8.837 1.00 55.75 362 THR A C 1
ATOM 2940 O O . THR A 1 362 ? 26.800 5.393 8.654 1.00 55.75 362 THR A O 1
ATOM 2943 N N . ASP A 1 363 ? 27.766 6.954 9.968 1.00 51.00 363 ASP A N 1
ATOM 2944 C CA . ASP A 1 363 ? 27.877 6.081 11.144 1.00 51.00 363 ASP A CA 1
ATOM 2945 C C . ASP A 1 363 ? 26.486 5.548 11.546 1.00 51.00 363 ASP A C 1
ATOM 2947 O O . ASP A 1 363 ? 25.523 6.325 11.599 1.00 51.00 363 ASP A O 1
ATOM 2951 N N . PRO A 1 364 ? 26.338 4.240 11.829 1.00 52.19 364 PRO A N 1
ATOM 2952 C CA . PRO A 1 364 ? 25.079 3.706 12.327 1.00 52.19 364 PRO A CA 1
ATOM 2953 C C . PRO A 1 364 ? 24.788 4.250 13.738 1.00 52.19 364 PRO A C 1
ATOM 2955 O O . PRO A 1 364 ? 25.721 4.434 14.525 1.00 52.19 364 PRO A O 1
ATOM 2958 N N . PRO A 1 365 ? 23.511 4.454 14.115 1.00 52.78 365 PRO A N 1
ATOM 2959 C CA . PRO A 1 365 ? 23.170 4.722 15.507 1.00 52.78 365 PRO A CA 1
ATOM 2960 C C . PRO A 1 365 ? 23.622 3.546 16.390 1.00 52.78 365 PRO A C 1
ATOM 2962 O O . PRO A 1 365 ? 23.567 2.386 15.975 1.00 52.78 365 PRO A O 1
ATOM 2965 N N . GLU A 1 366 ? 24.080 3.846 17.611 1.00 47.41 366 GLU A N 1
ATOM 2966 C CA . GLU A 1 366 ? 24.862 2.923 18.459 1.00 47.41 366 GLU A CA 1
ATOM 2967 C C . GLU A 1 366 ? 24.171 1.571 18.749 1.00 47.41 366 GLU A C 1
ATOM 2969 O O . GLU A 1 366 ? 24.842 0.579 19.032 1.00 47.41 366 GLU A O 1
ATOM 2974 N N . CYS A 1 367 ? 22.842 1.501 18.625 1.00 43.94 367 CYS A N 1
ATOM 2975 C CA . CYS A 1 367 ? 22.042 0.284 18.771 1.00 43.94 367 CYS A CA 1
ATOM 2976 C C . CYS A 1 367 ? 22.271 -0.785 17.680 1.00 43.94 367 CYS A C 1
ATOM 2978 O O . CYS A 1 367 ? 22.074 -1.967 17.952 1.00 43.94 367 CYS A O 1
ATOM 2980 N N . VAL A 1 368 ? 22.721 -0.426 16.472 1.00 48.91 368 VAL A N 1
ATOM 2981 C CA . VAL A 1 368 ? 22.799 -1.359 15.320 1.00 48.91 368 VAL A CA 1
ATOM 2982 C C . VAL A 1 368 ? 24.070 -2.237 15.341 1.00 48.91 368 VAL A C 1
ATOM 2984 O O . VAL A 1 368 ? 24.202 -3.184 14.564 1.00 48.91 368 VAL A O 1
ATOM 2987 N N . PHE A 1 369 ? 25.014 -1.970 16.250 1.00 47.28 369 PHE A N 1
ATOM 2988 C CA . PHE A 1 369 ? 26.358 -2.571 16.248 1.00 47.28 369 PHE A CA 1
ATOM 2989 C C . PHE A 1 369 ? 26.434 -4.087 16.509 1.00 47.28 369 PHE A C 1
ATOM 2991 O O . PHE A 1 369 ? 27.470 -4.684 16.220 1.00 47.28 369 PHE A O 1
ATOM 2998 N N . TRP A 1 370 ? 25.384 -4.714 17.049 1.00 46.62 370 TRP A N 1
ATOM 2999 C CA . TRP A 1 370 ? 25.438 -6.106 17.528 1.00 46.62 370 TRP A CA 1
ATOM 3000 C C . TRP A 1 370 ? 24.794 -7.143 16.598 1.00 46.62 370 TRP A C 1
ATOM 3002 O O . TRP A 1 370 ? 25.052 -8.332 16.762 1.00 46.62 370 TRP A O 1
ATOM 3012 N N . CYS A 1 371 ? 23.991 -6.717 15.616 1.00 49.25 371 CYS A N 1
ATOM 3013 C CA . CYS A 1 371 ? 23.130 -7.616 14.828 1.00 49.25 371 CYS A CA 1
ATOM 3014 C C . CYS A 1 371 ? 23.647 -7.918 13.407 1.00 49.25 371 CYS A C 1
ATOM 3016 O O . CYS A 1 371 ? 22.909 -8.470 12.596 1.00 49.25 371 CYS A O 1
ATOM 3018 N N . PHE A 1 372 ? 24.885 -7.534 13.083 1.00 61.44 372 PHE A N 1
ATOM 3019 C CA . PHE A 1 372 ? 25.489 -7.668 11.751 1.00 61.44 372 PHE A CA 1
ATOM 3020 C C . PHE A 1 372 ? 26.946 -8.148 11.846 1.00 61.44 372 PHE A C 1
ATOM 3022 O O . PHE A 1 372 ? 27.591 -7.915 12.872 1.00 61.44 372 PHE A O 1
ATOM 3029 N N . PRO A 1 373 ? 27.512 -8.752 10.780 1.00 63.69 373 PRO A N 1
ATOM 3030 C CA . PRO A 1 373 ? 28.950 -8.995 10.714 1.00 63.69 373 PRO A CA 1
ATOM 3031 C C . PRO A 1 373 ? 29.744 -7.679 10.869 1.00 63.69 373 PRO A C 1
ATOM 3033 O O . PRO A 1 373 ? 29.312 -6.632 10.364 1.00 63.69 373 PRO A O 1
ATOM 3036 N N . PRO A 1 374 ? 30.899 -7.706 11.563 1.00 66.88 374 PRO A N 1
ATOM 3037 C CA . PRO A 1 374 ? 31.769 -6.544 11.680 1.00 66.88 374 PRO A CA 1
ATOM 3038 C C . PRO A 1 374 ? 32.368 -6.199 10.314 1.00 66.88 374 PRO A C 1
ATOM 3040 O O . PRO A 1 374 ? 32.778 -7.092 9.576 1.00 66.88 374 PRO A O 1
ATOM 3043 N N . LEU A 1 375 ? 32.435 -4.904 10.005 1.00 74.00 375 LEU A N 1
ATOM 3044 C CA . LEU A 1 375 ? 32.981 -4.409 8.741 1.00 74.00 375 LEU A CA 1
ATOM 3045 C C . LEU A 1 375 ? 34.482 -4.686 8.624 1.00 74.00 375 LEU A C 1
ATOM 3047 O O . LEU A 1 375 ? 35.233 -4.500 9.590 1.00 74.00 375 LEU A O 1
ATOM 3051 N N . GLU A 1 376 ? 34.931 -5.057 7.428 1.00 79.88 376 GLU A N 1
ATOM 3052 C CA . GLU A 1 376 ? 36.359 -5.115 7.124 1.00 79.88 376 GLU A CA 1
ATOM 3053 C C . GLU A 1 376 ? 36.958 -3.700 6.941 1.00 79.88 376 GLU A C 1
ATOM 3055 O O . GLU A 1 376 ? 36.266 -2.759 6.536 1.00 79.88 376 GLU A O 1
ATOM 3060 N N . PRO A 1 377 ? 38.260 -3.493 7.236 1.00 78.00 377 PRO A N 1
ATOM 3061 C CA . PRO A 1 377 ? 38.892 -2.180 7.113 1.00 78.00 377 PRO A CA 1
ATOM 3062 C C . PRO A 1 377 ? 38.933 -1.662 5.664 1.00 78.00 377 PRO A C 1
ATOM 3064 O O . PRO A 1 377 ? 39.833 -2.002 4.895 1.00 78.00 377 PRO A O 1
ATOM 3067 N N . GLY A 1 378 ? 37.992 -0.779 5.323 1.00 79.94 378 GLY A N 1
ATOM 3068 C CA . GLY A 1 378 ? 37.868 -0.156 4.001 1.00 79.94 378 GLY A CA 1
ATOM 3069 C C . GLY A 1 378 ? 36.506 -0.345 3.330 1.00 79.94 378 GLY A C 1
ATOM 3070 O O . GLY A 1 378 ? 36.326 0.154 2.224 1.00 79.94 378 GLY A O 1
ATOM 3071 N N . GLU A 1 379 ? 35.565 -1.044 3.968 1.00 87.88 379 GLU A N 1
ATOM 3072 C CA . GLU A 1 379 ? 34.182 -1.143 3.491 1.00 87.88 379 GLU A CA 1
ATOM 3073 C C . GLU A 1 379 ? 33.396 0.155 3.728 1.00 87.88 379 GLU A C 1
ATOM 3075 O O . GLU A 1 379 ? 33.591 0.848 4.729 1.00 87.88 379 GLU A O 1
ATOM 3080 N N . GLU A 1 380 ? 32.467 0.462 2.822 1.00 89.19 380 GLU A N 1
ATOM 3081 C CA . GLU A 1 380 ? 31.548 1.599 2.935 1.00 89.19 380 GLU A CA 1
ATOM 3082 C C . GLU A 1 380 ? 30.120 1.092 3.192 1.00 89.19 380 GLU A C 1
ATOM 3084 O O . GLU A 1 380 ? 29.699 0.075 2.639 1.00 89.19 380 GLU A O 1
ATOM 3089 N N . VAL A 1 381 ? 29.355 1.799 4.030 1.00 88.69 381 VAL A N 1
ATOM 3090 C CA . VAL A 1 381 ? 27.970 1.431 4.379 1.00 88.69 381 VAL A CA 1
ATOM 3091 C C . VAL A 1 381 ? 27.017 2.587 4.110 1.00 88.69 381 VAL A C 1
ATOM 3093 O O . VAL A 1 381 ? 27.360 3.751 4.328 1.00 88.69 381 VAL A O 1
ATOM 3096 N N . PHE A 1 382 ? 25.811 2.231 3.677 1.00 88.75 382 PHE A N 1
ATOM 3097 C CA . PHE A 1 382 ? 24.634 3.086 3.615 1.00 88.75 382 PHE A CA 1
ATOM 3098 C C . PHE A 1 382 ? 23.453 2.347 4.268 1.00 88.75 382 PHE A C 1
ATOM 3100 O O . PHE A 1 382 ? 23.082 1.257 3.830 1.00 88.75 382 PHE A O 1
ATOM 3107 N N . ASN A 1 383 ? 22.865 2.925 5.319 1.00 85.56 383 ASN A N 1
ATOM 3108 C CA . ASN A 1 383 ? 21.651 2.403 5.955 1.00 85.56 383 ASN A CA 1
ATOM 3109 C C . ASN A 1 38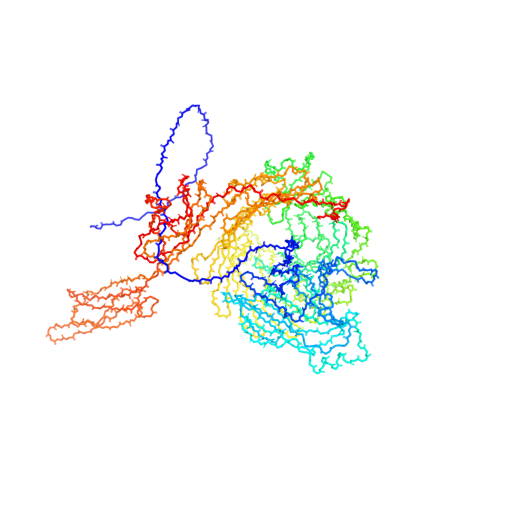3 ? 20.481 3.324 5.598 1.00 85.56 383 ASN A C 1
ATOM 3111 O O . ASN A 1 383 ? 20.520 4.513 5.925 1.00 85.56 383 ASN A O 1
ATOM 3115 N N . ASN A 1 384 ? 19.439 2.801 4.950 1.00 82.56 384 ASN A N 1
ATOM 3116 C CA . ASN A 1 384 ? 18.246 3.587 4.652 1.00 82.56 384 ASN A CA 1
ATOM 3117 C C . ASN A 1 384 ? 17.132 3.271 5.651 1.00 82.56 384 ASN A C 1
ATOM 3119 O O . ASN A 1 384 ? 16.756 2.118 5.830 1.00 82.56 384 ASN A O 1
ATOM 3123 N N . HIS A 1 385 ? 16.577 4.326 6.247 1.00 78.62 385 HIS A N 1
ATOM 3124 C CA . HIS A 1 385 ? 15.444 4.279 7.179 1.00 78.62 385 HIS A CA 1
ATOM 3125 C C . HIS A 1 385 ? 14.360 5.276 6.724 1.00 78.62 385 HIS A C 1
ATOM 3127 O O . HIS A 1 385 ? 13.875 6.102 7.497 1.00 78.62 385 HIS A O 1
ATOM 3133 N N . LYS A 1 386 ? 14.100 5.306 5.407 1.00 71.75 386 LYS A N 1
ATOM 3134 C CA . LYS A 1 386 ? 13.190 6.247 4.731 1.00 71.75 386 LYS A CA 1
ATOM 3135 C C . LYS A 1 386 ? 12.498 5.546 3.554 1.00 71.75 386 LYS A C 1
ATOM 3137 O O . LYS A 1 386 ? 13.019 5.537 2.436 1.00 71.75 386 LYS A O 1
ATOM 3142 N N . GLY A 1 387 ? 11.315 4.980 3.785 1.00 73.25 387 GLY A N 1
ATOM 3143 C CA . GLY A 1 387 ? 10.581 4.206 2.775 1.00 73.25 387 GLY A CA 1
ATOM 3144 C C . GLY A 1 387 ? 10.873 2.714 2.913 1.00 73.25 387 GLY A C 1
ATOM 3145 O O . GLY A 1 387 ? 10.278 2.075 3.768 1.00 73.25 387 GLY A O 1
ATOM 3146 N N . ASP A 1 388 ? 11.776 2.162 2.102 1.00 76.50 388 ASP A N 1
ATOM 3147 C CA . ASP A 1 388 ? 12.295 0.804 2.310 1.00 76.50 388 ASP A CA 1
ATOM 3148 C C . ASP A 1 388 ? 13.423 0.809 3.347 1.00 76.50 388 ASP A C 1
ATOM 3150 O O . ASP A 1 388 ? 14.337 1.627 3.253 1.00 76.50 388 ASP A O 1
ATOM 3154 N N . HIS A 1 389 ? 13.382 -0.104 4.321 1.00 80.81 389 HIS A N 1
ATOM 3155 C CA . HIS A 1 389 ? 14.397 -0.188 5.377 1.00 80.81 389 HIS A CA 1
ATOM 3156 C C . HIS A 1 389 ? 15.383 -1.312 5.048 1.00 80.81 389 HIS A C 1
ATOM 3158 O O . HIS A 1 389 ? 14.998 -2.479 4.937 1.00 80.81 389 HIS A O 1
ATOM 3164 N N . PHE A 1 390 ? 16.645 -0.940 4.831 1.00 87.19 390 PHE A N 1
ATOM 3165 C CA . PHE A 1 390 ? 17.699 -1.833 4.344 1.00 87.19 390 PHE A CA 1
ATOM 3166 C C . PHE A 1 390 ? 19.098 -1.323 4.711 1.00 87.19 390 PHE A C 1
ATOM 3168 O O . PHE A 1 390 ? 19.307 -0.127 4.929 1.00 87.19 390 PHE A O 1
ATOM 3175 N N . ARG A 1 391 ? 20.080 -2.231 4.693 1.00 89.81 391 ARG A N 1
ATOM 3176 C CA . ARG A 1 391 ? 21.510 -1.914 4.813 1.00 89.81 391 ARG A CA 1
ATOM 3177 C C . ARG A 1 391 ? 22.254 -2.362 3.562 1.00 89.81 391 ARG A C 1
ATOM 3179 O O . ARG A 1 391 ? 22.266 -3.547 3.243 1.00 89.81 391 ARG A O 1
ATOM 3186 N N . LEU A 1 392 ? 22.911 -1.425 2.887 1.00 92.69 392 LEU A N 1
ATOM 3187 C CA . LEU A 1 392 ? 23.814 -1.682 1.769 1.00 92.69 392 LEU A CA 1
ATOM 3188 C C . LEU A 1 392 ? 25.267 -1.582 2.255 1.00 92.69 392 LEU A C 1
ATOM 3190 O O . LEU A 1 392 ? 25.658 -0.579 2.853 1.00 92.69 392 LEU A O 1
ATOM 3194 N N . ILE A 1 393 ? 26.065 -2.613 1.983 1.00 93.12 393 ILE A N 1
ATOM 3195 C CA . ILE A 1 393 ? 27.518 -2.637 2.183 1.00 93.12 393 ILE A CA 1
ATOM 3196 C C . ILE A 1 393 ? 28.188 -2.670 0.809 1.00 93.12 393 ILE A C 1
ATOM 3198 O O . ILE A 1 393 ? 27.736 -3.387 -0.083 1.00 93.12 393 ILE A O 1
ATOM 3202 N N . LYS A 1 394 ? 29.270 -1.910 0.659 1.00 93.62 394 LYS A N 1
ATOM 3203 C CA . LYS A 1 394 ? 30.186 -1.921 -0.481 1.00 93.62 394 LYS A CA 1
ATOM 3204 C C . LYS A 1 394 ? 31.550 -2.406 0.003 1.00 93.62 394 LYS A C 1
ATOM 3206 O O . LYS A 1 394 ? 32.150 -1.802 0.894 1.00 93.62 394 LYS A O 1
ATOM 3211 N N . HIS A 1 395 ? 32.010 -3.506 -0.573 1.00 93.88 395 HIS A N 1
ATOM 3212 C CA . HIS A 1 395 ? 33.199 -4.235 -0.151 1.00 93.88 395 HIS A CA 1
ATOM 3213 C C . HIS A 1 395 ? 34.481 -3.657 -0.773 1.00 93.88 395 HIS A C 1
ATOM 3215 O O . HIS A 1 395 ? 34.448 -2.904 -1.749 1.00 93.88 395 HIS A O 1
ATOM 3221 N N . VAL A 1 396 ? 35.641 -4.028 -0.222 1.00 91.94 396 VAL A N 1
ATOM 3222 C CA . VAL A 1 396 ? 36.961 -3.507 -0.640 1.00 91.94 396 VAL A CA 1
ATOM 3223 C C . VAL A 1 396 ? 37.340 -3.904 -2.081 1.00 91.94 396 VAL A C 1
ATOM 3225 O O . VAL A 1 396 ? 38.138 -3.220 -2.721 1.00 91.94 396 VAL A O 1
ATOM 3228 N N . ASP A 1 397 ? 36.755 -4.975 -2.623 1.00 93.25 397 ASP A N 1
ATOM 3229 C CA . ASP A 1 397 ? 36.898 -5.382 -4.031 1.00 93.25 397 ASP A CA 1
ATOM 3230 C C . ASP A 1 397 ? 35.914 -4.673 -4.989 1.00 93.25 397 ASP A C 1
ATOM 3232 O O . ASP A 1 397 ? 35.962 -4.879 -6.206 1.00 93.25 397 ASP A O 1
ATOM 3236 N N . GLY A 1 398 ? 35.046 -3.815 -4.444 1.00 91.81 398 GLY A N 1
ATOM 3237 C CA . GLY A 1 398 ? 34.011 -3.071 -5.152 1.00 91.81 398 GLY A CA 1
ATOM 3238 C C . GLY A 1 398 ? 32.675 -3.801 -5.298 1.00 91.81 398 GLY A C 1
ATOM 3239 O O . GLY A 1 398 ? 31.764 -3.202 -5.854 1.00 91.81 398 GLY A O 1
ATOM 3240 N N . SER A 1 399 ? 32.539 -5.053 -4.846 1.00 96.12 399 SER A N 1
ATOM 3241 C CA . SER A 1 399 ? 31.247 -5.764 -4.811 1.00 96.12 399 SER A CA 1
ATOM 3242 C C . SER A 1 399 ? 30.298 -5.181 -3.753 1.00 96.12 399 SER A C 1
ATOM 3244 O O . SER A 1 399 ? 30.707 -4.357 -2.929 1.00 96.12 399 SER A O 1
ATOM 3246 N N . TYR A 1 400 ? 29.028 -5.599 -3.749 1.00 96.69 400 TYR A N 1
ATOM 3247 C CA . TYR A 1 400 ? 28.033 -5.094 -2.796 1.00 96.69 400 TYR A CA 1
ATOM 3248 C C . TYR A 1 400 ? 27.166 -6.207 -2.198 1.00 96.69 400 TYR A C 1
ATOM 3250 O O . TYR A 1 400 ? 26.724 -7.105 -2.914 1.00 96.69 400 TYR A O 1
ATOM 3258 N N . THR A 1 401 ? 26.821 -6.067 -0.916 1.00 96.56 401 THR A N 1
ATOM 3259 C CA . THR A 1 401 ? 25.771 -6.857 -0.254 1.00 96.56 401 THR A CA 1
ATOM 3260 C C . THR A 1 401 ? 24.651 -5.941 0.236 1.00 96.56 401 THR A C 1
ATOM 3262 O O . THR A 1 401 ? 24.902 -5.001 0.992 1.00 96.56 401 THR A O 1
ATOM 3265 N N . LEU A 1 402 ? 23.406 -6.242 -0.133 1.00 95.56 402 LEU A N 1
ATOM 3266 C CA . LEU A 1 402 ? 22.200 -5.601 0.398 1.00 95.56 402 LEU A CA 1
ATOM 3267 C C . LEU A 1 402 ? 21.476 -6.554 1.354 1.00 95.56 402 LEU A C 1
ATOM 3269 O O . LEU A 1 402 ? 21.089 -7.651 0.957 1.00 95.56 402 LEU A O 1
ATOM 3273 N N . TYR A 1 403 ? 21.242 -6.101 2.582 1.00 92.56 403 TYR A N 1
ATOM 3274 C CA . TYR A 1 403 ? 20.425 -6.773 3.591 1.00 92.56 403 TYR A CA 1
ATOM 3275 C C . TYR A 1 403 ? 19.055 -6.092 3.662 1.00 92.56 403 TYR A C 1
ATOM 3277 O O . TYR A 1 403 ? 18.972 -4.885 3.917 1.00 92.56 403 TYR A O 1
ATOM 3285 N N . LEU A 1 404 ? 17.989 -6.858 3.435 1.00 87.56 404 LEU A N 1
ATOM 3286 C CA . LEU A 1 404 ? 16.599 -6.405 3.524 1.00 87.56 404 LEU A CA 1
ATOM 3287 C C . LEU A 1 404 ? 16.019 -6.730 4.908 1.00 87.56 404 LEU A C 1
ATOM 3289 O O . LEU A 1 404 ? 16.437 -7.697 5.545 1.00 87.56 404 LEU A O 1
ATOM 3293 N N . LYS A 1 405 ? 15.030 -5.957 5.384 1.00 84.31 405 LYS A N 1
ATOM 3294 C CA . LYS A 1 405 ? 14.490 -6.150 6.747 1.00 84.31 405 LYS A CA 1
ATOM 3295 C C . LYS A 1 405 ? 13.781 -7.488 7.004 1.00 84.31 405 LYS A C 1
ATOM 3297 O O . LYS A 1 405 ? 13.524 -7.820 8.158 1.00 84.31 405 LYS A O 1
ATOM 3302 N N . ASP A 1 406 ? 13.488 -8.244 5.949 1.00 82.56 406 ASP A N 1
ATOM 3303 C CA . ASP A 1 406 ? 12.916 -9.596 5.991 1.00 82.56 406 ASP A CA 1
ATOM 3304 C C . ASP A 1 406 ? 13.966 -10.723 6.062 1.00 82.56 406 ASP A C 1
ATOM 3306 O O . ASP A 1 406 ? 13.607 -11.899 6.056 1.00 82.56 406 ASP A O 1
ATOM 3310 N N . GLY A 1 407 ? 15.255 -10.380 6.150 1.00 87.31 407 GLY A N 1
ATOM 3311 C CA . GLY A 1 407 ? 16.363 -11.333 6.207 1.00 87.31 407 GLY A CA 1
ATOM 3312 C C . GLY A 1 407 ? 16.867 -11.810 4.845 1.00 87.31 407 GLY A C 1
ATOM 3313 O O . GLY A 1 407 ? 17.867 -12.526 4.803 1.00 87.31 407 GLY A O 1
ATOM 3314 N N . ARG A 1 408 ? 16.244 -11.408 3.726 1.00 89.56 408 ARG A N 1
ATOM 3315 C CA . ARG A 1 408 ? 16.788 -11.703 2.394 1.00 89.56 408 ARG A CA 1
ATOM 3316 C C . ARG A 1 408 ? 18.050 -10.889 2.128 1.00 89.56 408 ARG A C 1
ATOM 3318 O O . ARG A 1 408 ? 18.128 -9.692 2.423 1.00 89.56 408 ARG A O 1
ATOM 3325 N N . ILE A 1 409 ? 19.020 -11.544 1.501 1.00 95.06 409 ILE A N 1
ATOM 3326 C CA . ILE A 1 409 ? 20.311 -10.966 1.128 1.00 95.06 409 ILE A CA 1
ATOM 3327 C C . ILE A 1 409 ? 20.395 -10.923 -0.397 1.00 95.06 409 ILE A C 1
ATOM 3329 O O . ILE A 1 409 ? 20.161 -11.933 -1.056 1.00 95.06 409 ILE A O 1
ATOM 3333 N N . CYS A 1 410 ? 20.738 -9.767 -0.966 1.00 97.19 410 CYS A N 1
ATOM 3334 C CA . CYS A 1 410 ? 21.053 -9.641 -2.391 1.00 97.19 410 CYS A CA 1
ATOM 3335 C C . CYS A 1 410 ? 22.555 -9.386 -2.565 1.00 97.19 410 CYS A C 1
ATOM 3337 O O . CYS A 1 410 ? 23.103 -8.459 -1.963 1.00 97.19 410 CYS A O 1
ATOM 3339 N N . GLN A 1 411 ? 23.206 -10.198 -3.394 1.00 97.88 411 GLN A N 1
ATOM 3340 C CA . GLN A 1 411 ? 24.623 -10.088 -3.743 1.00 97.88 411 GLN A CA 1
ATOM 3341 C C . GLN A 1 411 ? 24.782 -9.413 -5.106 1.00 97.88 411 GLN A C 1
ATOM 3343 O O . GLN A 1 411 ? 24.090 -9.786 -6.054 1.00 97.88 411 GLN A O 1
ATOM 3348 N N . PHE A 1 412 ? 25.714 -8.466 -5.233 1.00 97.50 412 PHE A N 1
ATOM 3349 C CA . PHE A 1 412 ? 26.009 -7.765 -6.487 1.00 97.50 412 PHE A CA 1
ATOM 3350 C C . PHE A 1 412 ? 27.506 -7.779 -6.795 1.00 97.50 412 PHE A C 1
ATOM 3352 O O . PHE A 1 412 ? 28.357 -7.603 -5.924 1.00 97.50 412 PHE A O 1
ATOM 3359 N N . SER A 1 413 ? 27.818 -7.941 -8.076 1.00 95.69 413 SER A N 1
ATOM 3360 C CA . SER A 1 413 ? 29.168 -7.796 -8.619 1.00 95.69 413 SER A CA 1
ATOM 3361 C C . SER A 1 413 ? 29.644 -6.337 -8.565 1.00 95.69 413 SER A C 1
ATOM 3363 O O . SER A 1 413 ? 28.852 -5.424 -8.338 1.00 95.69 413 SER A O 1
ATOM 3365 N N . SER A 1 414 ? 30.937 -6.086 -8.794 1.00 94.44 414 SER A N 1
ATOM 3366 C CA . SER A 1 414 ? 31.491 -4.725 -8.721 1.00 94.44 414 SER A CA 1
ATOM 3367 C C . SER A 1 414 ? 31.027 -3.724 -9.798 1.00 94.44 414 SER A C 1
ATOM 3369 O O . SER A 1 414 ? 31.090 -2.526 -9.531 1.00 94.44 414 SER A O 1
ATOM 3371 N N . PRO A 1 415 ? 30.494 -4.140 -10.968 1.00 92.50 415 PRO A N 1
ATOM 3372 C CA . PRO A 1 415 ? 29.700 -3.261 -11.837 1.00 92.50 415 PRO A CA 1
ATOM 3373 C C . PRO A 1 415 ? 28.300 -2.908 -11.309 1.00 92.50 415 PRO A C 1
ATOM 3375 O O . PRO A 1 415 ? 27.657 -2.038 -11.884 1.00 92.50 415 PRO A O 1
ATOM 3378 N N . GLY A 1 416 ? 27.815 -3.586 -10.262 1.00 93.38 416 GLY A N 1
ATOM 3379 C CA . GLY A 1 416 ? 26.463 -3.430 -9.716 1.00 93.38 416 GLY A CA 1
ATOM 3380 C C . GLY A 1 416 ? 25.418 -4.424 -10.246 1.00 93.38 416 GLY A C 1
ATOM 3381 O O . GLY A 1 416 ? 24.267 -4.387 -9.802 1.00 93.38 416 GLY A O 1
ATOM 3382 N N . ASP A 1 417 ? 25.797 -5.352 -11.138 1.00 93.19 417 ASP A N 1
ATOM 3383 C CA . ASP A 1 417 ? 24.911 -6.430 -11.596 1.00 93.19 417 ASP A CA 1
ATOM 3384 C C . ASP A 1 417 ? 24.653 -7.434 -10.462 1.00 93.19 417 ASP A C 1
ATOM 3386 O O . ASP A 1 417 ? 25.598 -8.006 -9.901 1.00 93.19 417 ASP A O 1
ATOM 3390 N N . ILE A 1 418 ? 23.377 -7.698 -10.166 1.00 95.94 418 ILE A N 1
ATOM 3391 C CA . ILE A 1 418 ? 22.946 -8.720 -9.201 1.00 95.94 418 ILE A CA 1
ATOM 3392 C C . ILE A 1 418 ? 23.475 -10.110 -9.589 1.00 95.94 418 ILE A C 1
ATOM 3394 O O . ILE A 1 418 ? 23.548 -10.455 -10.768 1.00 95.94 418 ILE A O 1
ATOM 3398 N N . GLN A 1 419 ? 23.889 -10.888 -8.590 1.00 97.00 419 GLN A N 1
ATOM 3399 C CA . GLN A 1 419 ? 24.459 -12.234 -8.714 1.00 97.00 419 GLN A CA 1
ATOM 3400 C C . GLN A 1 419 ? 23.574 -13.281 -8.033 1.00 97.00 419 GLN A C 1
ATOM 3402 O O . GLN A 1 419 ? 23.361 -14.356 -8.592 1.00 97.00 419 GLN A O 1
ATOM 3407 N N . SER A 1 420 ? 23.007 -12.963 -6.866 1.00 97.62 420 SER A N 1
ATOM 3408 C CA . SER A 1 420 ? 21.966 -13.785 -6.249 1.00 97.62 420 SER A CA 1
ATOM 3409 C C . SER A 1 420 ? 21.046 -13.011 -5.308 1.00 97.62 420 SER A C 1
ATOM 3411 O O . SER A 1 420 ? 21.370 -11.917 -4.842 1.00 97.62 420 SER A O 1
ATOM 3413 N N . ILE A 1 421 ? 19.877 -13.602 -5.063 1.00 97.00 421 ILE A N 1
ATOM 3414 C CA . ILE A 1 421 ? 18.976 -13.302 -3.949 1.00 97.00 421 ILE A CA 1
ATOM 3415 C C . ILE A 1 421 ? 18.887 -14.589 -3.131 1.00 97.00 421 ILE A C 1
ATOM 3417 O O . ILE A 1 421 ? 18.504 -15.628 -3.674 1.00 97.00 421 ILE A O 1
ATOM 3421 N N . THR A 1 422 ? 19.225 -14.526 -1.849 1.00 94.94 422 THR A N 1
ATOM 3422 C CA . THR A 1 422 ? 19.207 -15.669 -0.929 1.00 94.94 422 THR A CA 1
ATOM 3423 C C . THR A 1 422 ? 18.235 -15.392 0.213 1.00 94.94 422 THR A C 1
ATOM 3425 O O . THR A 1 422 ? 18.214 -14.278 0.747 1.00 94.94 422 THR A O 1
ATOM 3428 N N . ASP A 1 423 ? 17.437 -16.388 0.596 1.00 88.81 423 ASP A N 1
ATOM 3429 C CA . ASP A 1 423 ? 16.664 -16.345 1.839 1.00 88.81 423 ASP A CA 1
ATOM 3430 C C . ASP A 1 423 ? 17.448 -16.921 3.029 1.00 88.81 423 ASP A C 1
ATOM 3432 O O . ASP A 1 423 ? 18.580 -17.395 2.918 1.00 88.81 423 ASP A O 1
ATOM 3436 N N . VAL A 1 424 ? 16.815 -16.869 4.194 1.00 84.38 424 VAL A N 1
ATOM 3437 C CA . VAL A 1 424 ? 17.350 -17.318 5.485 1.00 84.38 424 VAL A CA 1
ATOM 3438 C C . VAL A 1 424 ? 17.521 -18.835 5.619 1.00 84.38 424 VAL A C 1
ATOM 3440 O O . VAL A 1 424 ? 18.238 -19.284 6.510 1.00 84.38 424 VAL A O 1
ATOM 3443 N N . TYR A 1 425 ? 16.913 -19.625 4.731 1.00 82.31 425 TYR A N 1
ATOM 3444 C CA . TYR A 1 425 ? 17.089 -21.079 4.657 1.00 82.31 425 TYR A CA 1
ATOM 3445 C C . TYR A 1 425 ? 18.224 -21.461 3.694 1.00 82.31 425 TYR A C 1
ATOM 3447 O O . TYR A 1 425 ? 18.602 -22.630 3.600 1.00 82.31 425 TYR A O 1
ATOM 3455 N N . GLY A 1 426 ? 18.779 -20.484 2.969 1.00 86.94 426 GLY A N 1
ATOM 3456 C CA . GLY A 1 426 ? 19.747 -20.713 1.905 1.00 86.94 426 GLY A CA 1
ATOM 3457 C C . GLY A 1 426 ? 19.108 -21.150 0.585 1.00 86.94 426 GLY A C 1
ATOM 3458 O O . GLY A 1 426 ? 19.832 -21.630 -0.291 1.00 86.94 426 GLY A O 1
ATOM 3459 N N . ASN A 1 427 ? 17.788 -20.992 0.400 1.00 88.69 427 ASN A N 1
ATOM 3460 C CA . ASN A 1 427 ? 17.220 -21.078 -0.942 1.00 88.69 427 ASN A CA 1
ATOM 3461 C C . ASN A 1 427 ? 17.721 -19.861 -1.734 1.00 88.69 427 ASN A C 1
ATOM 3463 O O . ASN A 1 427 ? 17.662 -18.725 -1.259 1.00 88.69 427 ASN A O 1
ATOM 3467 N N . GLU A 1 428 ? 18.225 -20.090 -2.944 1.00 96.00 428 GLU A N 1
ATOM 3468 C CA . GLU A 1 428 ? 18.897 -19.058 -3.733 1.00 96.00 428 GLU A CA 1
ATOM 3469 C C . GLU A 1 428 ? 18.291 -18.946 -5.136 1.00 96.00 428 GLU A C 1
ATOM 3471 O O . GLU A 1 428 ? 18.086 -19.948 -5.824 1.00 96.00 428 GLU A O 1
ATOM 3476 N N . ILE A 1 429 ? 18.032 -17.711 -5.568 1.00 97.38 429 ILE A N 1
ATOM 3477 C CA . ILE A 1 429 ? 17.809 -17.351 -6.969 1.00 97.38 429 ILE A CA 1
ATOM 3478 C C . ILE A 1 429 ? 19.120 -16.748 -7.475 1.00 97.38 429 ILE A C 1
ATOM 3480 O O . ILE A 1 429 ? 19.568 -15.730 -6.955 1.00 97.38 429 ILE A O 1
ATOM 3484 N N . THR A 1 430 ? 19.741 -17.364 -8.479 1.00 97.81 430 THR A N 1
ATOM 3485 C CA . THR A 1 430 ? 21.052 -16.957 -9.019 1.00 97.81 430 THR A CA 1
ATOM 3486 C C . THR A 1 430 ? 20.932 -16.327 -10.403 1.00 97.81 430 THR A C 1
ATOM 3488 O O . THR A 1 430 ? 20.064 -16.691 -11.197 1.00 97.81 430 THR A O 1
ATOM 3491 N N . PHE A 1 431 ? 21.829 -15.389 -10.700 1.00 96.44 431 PHE A N 1
ATOM 3492 C CA . PHE A 1 431 ? 21.854 -14.573 -11.910 1.00 96.44 431 PHE A CA 1
ATOM 3493 C C . PHE A 1 431 ? 23.219 -14.728 -12.593 1.00 96.44 431 PHE A C 1
ATOM 3495 O O . PHE A 1 431 ? 24.268 -14.524 -11.985 1.00 96.44 431 PHE A O 1
ATOM 3502 N N . SER A 1 432 ? 23.225 -15.101 -13.873 1.00 93.56 432 SER A N 1
ATOM 3503 C CA . SER A 1 432 ? 24.438 -15.314 -14.668 1.00 93.56 432 SER A CA 1
ATOM 3504 C C . SER A 1 432 ? 24.311 -14.576 -15.999 1.00 93.56 432 SER A C 1
ATOM 3506 O O . SER A 1 432 ? 23.925 -15.134 -17.030 1.00 93.56 432 SER A O 1
ATOM 3508 N N . GLY A 1 433 ? 24.539 -13.260 -15.946 1.00 88.19 433 GLY A N 1
ATOM 3509 C CA . GLY A 1 433 ? 24.086 -12.347 -16.995 1.00 88.19 433 GLY A CA 1
ATOM 3510 C C . GLY A 1 433 ? 22.572 -12.483 -17.183 1.00 88.19 433 GLY A C 1
ATOM 3511 O O . GLY A 1 433 ? 21.826 -12.566 -16.214 1.00 88.19 433 GLY A O 1
ATOM 3512 N N . ASN A 1 434 ? 22.113 -12.599 -18.428 1.00 90.44 434 ASN A N 1
ATOM 3513 C CA . ASN A 1 434 ? 20.686 -12.698 -18.755 1.00 90.44 434 ASN A CA 1
ATOM 3514 C C . ASN A 1 434 ? 20.013 -14.038 -18.367 1.00 90.44 434 ASN A C 1
ATOM 3516 O O . ASN A 1 434 ? 18.892 -14.295 -18.803 1.00 90.44 434 ASN A O 1
ATOM 3520 N N . VAL A 1 435 ? 20.672 -14.920 -17.612 1.00 95.19 435 VAL A N 1
ATOM 3521 C CA . VAL A 1 435 ? 20.121 -16.217 -17.191 1.00 95.19 435 VAL A CA 1
ATOM 3522 C C . VAL A 1 435 ? 19.836 -16.193 -15.694 1.00 95.19 435 VAL A C 1
ATOM 3524 O O . VAL A 1 435 ? 20.748 -15.969 -14.903 1.00 95.19 435 VAL A O 1
ATOM 3527 N N . ILE A 1 436 ? 18.590 -16.470 -15.314 1.00 97.06 436 ILE A N 1
ATOM 3528 C CA . ILE A 1 436 ? 18.156 -16.632 -13.924 1.00 97.06 436 ILE A CA 1
ATOM 3529 C C . ILE A 1 436 ? 17.940 -18.124 -13.661 1.00 97.06 436 ILE A C 1
ATOM 3531 O O . ILE A 1 436 ? 17.287 -18.801 -14.456 1.00 97.06 436 ILE A O 1
ATOM 3535 N N . THR A 1 437 ? 18.459 -18.641 -12.550 1.00 96.88 437 THR A N 1
ATOM 3536 C CA . THR A 1 437 ? 18.119 -19.980 -12.043 1.00 96.88 437 THR A CA 1
ATOM 3537 C C . THR A 1 437 ? 17.448 -19.838 -10.687 1.00 96.88 437 THR A C 1
ATOM 3539 O O . THR A 1 437 ? 18.001 -19.188 -9.804 1.00 96.88 437 THR A O 1
ATOM 3542 N N . ASP A 1 438 ? 16.258 -20.412 -10.524 1.00 94.69 438 ASP A N 1
ATOM 3543 C CA . ASP A 1 438 ? 15.464 -20.257 -9.302 1.00 94.69 438 ASP A CA 1
ATOM 3544 C C . ASP A 1 438 ? 15.749 -21.305 -8.214 1.00 94.69 438 ASP A C 1
ATOM 3546 O O . ASP A 1 438 ? 16.545 -22.233 -8.384 1.00 94.69 438 ASP A O 1
ATOM 3550 N N . THR A 1 439 ? 15.022 -21.179 -7.102 1.00 92.44 439 THR A N 1
ATOM 3551 C CA . THR A 1 439 ? 15.084 -22.043 -5.913 1.00 92.44 439 THR A CA 1
ATOM 3552 C C . THR A 1 439 ? 14.733 -23.516 -6.177 1.00 92.44 439 THR A C 1
ATOM 3554 O O . THR A 1 439 ? 14.996 -24.373 -5.329 1.00 92.44 439 THR A O 1
ATOM 3557 N N . MET A 1 440 ? 14.183 -23.863 -7.348 1.00 89.81 440 MET A N 1
ATOM 3558 C CA . MET A 1 440 ? 13.946 -25.242 -7.802 1.00 89.81 440 MET A CA 1
ATOM 3559 C C . MET A 1 440 ? 14.964 -25.717 -8.854 1.00 89.81 440 MET A C 1
ATOM 3561 O O . MET A 1 440 ? 14.876 -26.852 -9.324 1.00 89.81 440 MET A O 1
ATOM 3565 N N . GLY A 1 441 ? 15.933 -24.881 -9.234 1.00 91.62 441 GLY A N 1
ATOM 3566 C CA . GLY A 1 441 ? 16.883 -25.161 -10.310 1.00 91.62 441 GLY A CA 1
ATOM 3567 C C . GLY A 1 441 ? 16.294 -24.984 -11.714 1.00 91.62 441 GLY A C 1
ATOM 3568 O O . GLY A 1 441 ? 16.885 -25.459 -12.687 1.00 91.62 441 GLY A O 1
ATOM 3569 N N . ARG A 1 442 ? 15.127 -24.336 -11.849 1.00 93.88 442 ARG A N 1
ATOM 3570 C CA . ARG A 1 442 ? 14.527 -24.034 -13.155 1.00 93.88 442 ARG A CA 1
ATOM 3571 C C . ARG A 1 442 ? 15.235 -22.820 -13.749 1.00 93.88 442 ARG A C 1
ATOM 3573 O O . ARG A 1 442 ? 15.481 -21.836 -13.058 1.00 93.88 442 ARG A O 1
ATOM 3580 N N . VAL A 1 443 ? 15.554 -22.898 -15.039 1.00 95.56 443 VAL A N 1
ATOM 3581 C CA . VAL A 1 443 ? 16.327 -21.869 -15.746 1.00 95.56 443 VAL A CA 1
ATOM 3582 C C . VAL A 1 443 ? 15.405 -21.019 -16.615 1.00 95.56 443 VAL A C 1
ATOM 3584 O O . VAL A 1 443 ? 14.757 -21.533 -17.529 1.00 95.56 443 VAL A O 1
ATOM 3587 N N . VAL A 1 444 ? 15.392 -19.714 -16.357 1.00 95.88 444 VAL A N 1
ATOM 3588 C CA . VAL A 1 444 ? 14.708 -18.688 -17.150 1.00 95.88 444 VAL A CA 1
ATOM 3589 C C . VAL A 1 444 ? 15.760 -17.845 -17.867 1.00 95.88 444 VAL A C 1
ATOM 3591 O O . VAL A 1 444 ? 16.758 -17.446 -17.274 1.00 95.88 444 VAL A O 1
ATOM 3594 N N . SER A 1 445 ? 15.562 -17.564 -19.154 1.00 94.75 445 SER A N 1
ATOM 3595 C CA . SER A 1 445 ? 16.450 -16.680 -19.923 1.00 94.75 445 SER A CA 1
ATOM 3596 C C . SER A 1 445 ? 15.733 -15.390 -20.304 1.00 94.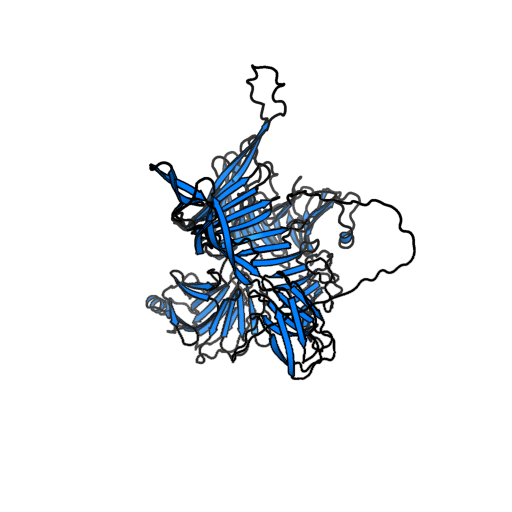75 445 SER A C 1
ATOM 3598 O O . SER A 1 445 ? 14.691 -15.429 -20.964 1.00 94.75 445 SER A O 1
ATOM 3600 N N . LEU A 1 446 ? 16.312 -14.261 -19.896 1.00 93.25 446 LEU A N 1
ATOM 3601 C CA . LEU A 1 446 ? 15.920 -12.910 -20.282 1.00 93.25 446 LEU A CA 1
ATOM 3602 C C . LEU A 1 446 ? 16.558 -12.516 -21.620 1.00 93.25 446 LEU A C 1
ATOM 3604 O O . LEU A 1 446 ? 17.618 -13.002 -22.020 1.00 93.25 446 LEU A O 1
ATOM 3608 N N . SER A 1 447 ? 15.946 -11.554 -22.298 1.00 85.56 447 SER A N 1
ATOM 3609 C CA . SER A 1 447 ? 16.519 -10.875 -23.459 1.00 85.56 447 SER A CA 1
ATOM 3610 C C . SER A 1 447 ? 15.886 -9.485 -23.633 1.00 85.56 447 SER A C 1
ATOM 3612 O O . SER A 1 447 ? 14.809 -9.236 -23.083 1.00 85.56 447 SER A O 1
ATOM 3614 N N . PRO A 1 448 ? 16.474 -8.582 -24.442 1.00 78.50 448 PRO A N 1
ATOM 3615 C CA . PRO A 1 448 ? 15.789 -7.360 -24.886 1.00 78.50 448 PRO A CA 1
ATOM 3616 C C . PRO A 1 448 ? 14.489 -7.652 -25.657 1.00 78.50 448 PRO A C 1
ATOM 3618 O O . PRO A 1 448 ? 13.604 -6.809 -25.742 1.00 78.50 448 PRO A O 1
ATOM 3621 N N . THR A 1 449 ? 14.373 -8.861 -26.212 1.00 85.94 449 THR A N 1
ATOM 3622 C CA . THR A 1 449 ? 13.231 -9.369 -26.984 1.00 85.94 449 THR A CA 1
ATOM 3623 C C . THR A 1 449 ? 12.235 -10.195 -26.159 1.00 85.94 449 THR A C 1
ATOM 3625 O O . THR A 1 449 ? 11.324 -10.783 -26.736 1.00 85.94 449 THR A O 1
ATOM 3628 N N . GLY A 1 450 ? 12.370 -10.232 -24.827 1.00 91.50 450 GLY A N 1
ATOM 3629 C CA . GLY A 1 450 ? 11.447 -10.929 -23.924 1.00 91.50 450 GLY A CA 1
ATOM 3630 C C . GLY A 1 450 ? 12.059 -12.067 -23.101 1.00 91.50 450 GLY A C 1
ATOM 3631 O O . GLY A 1 450 ? 13.280 -12.224 -23.037 1.00 91.50 450 GLY A O 1
ATOM 3632 N N . ILE A 1 451 ? 11.190 -12.847 -22.460 1.00 94.56 451 ILE A N 1
ATOM 3633 C CA . ILE A 1 451 ? 11.502 -13.889 -21.469 1.00 94.56 451 ILE A CA 1
ATOM 3634 C C . ILE A 1 451 ? 11.211 -15.268 -22.069 1.00 94.56 451 ILE A C 1
ATOM 3636 O O . ILE A 1 451 ? 10.201 -15.451 -22.750 1.00 94.56 451 ILE A O 1
ATOM 3640 N N . SER A 1 452 ? 12.043 -16.264 -21.767 1.00 92.62 452 SER A N 1
ATOM 3641 C CA . SER A 1 452 ? 11.800 -17.665 -22.140 1.00 92.62 452 SER A CA 1
ATOM 3642 C C . SER A 1 452 ? 12.028 -18.632 -20.976 1.00 92.62 452 SER A C 1
ATOM 3644 O O . SER A 1 452 ? 13.040 -18.545 -20.277 1.00 92.62 452 SER A O 1
ATOM 3646 N N . TYR A 1 453 ? 11.091 -19.565 -20.798 1.00 90.19 453 TYR A N 1
ATOM 3647 C CA . TYR A 1 453 ? 11.131 -20.631 -19.798 1.00 90.19 453 TYR A CA 1
ATOM 3648 C C . TYR A 1 453 ? 10.474 -21.906 -20.357 1.00 90.19 453 TYR A C 1
ATOM 3650 O O . TYR A 1 453 ? 9.269 -21.954 -20.597 1.00 90.19 453 TYR A O 1
ATOM 3658 N N . GLY A 1 454 ? 11.259 -22.966 -20.576 1.00 86.31 454 GLY A N 1
ATOM 3659 C CA . GLY A 1 454 ? 10.744 -24.237 -21.099 1.00 86.31 454 GLY A CA 1
ATOM 3660 C C . GLY A 1 454 ? 10.095 -24.092 -22.484 1.00 86.31 454 GLY A C 1
ATOM 3661 O O . GLY A 1 454 ? 10.795 -23.886 -23.473 1.00 86.31 454 GLY A O 1
ATOM 3662 N N . GLN A 1 455 ? 8.765 -24.229 -22.553 1.00 82.06 455 GLN A N 1
ATOM 3663 C CA . GLN A 1 455 ? 7.962 -23.953 -23.759 1.00 82.06 455 GLN A CA 1
ATOM 3664 C C . GLN A 1 455 ? 7.200 -22.615 -23.691 1.00 82.06 455 GLN A C 1
ATOM 3666 O O . GLN A 1 455 ? 6.634 -22.192 -24.695 1.00 82.06 455 GLN A O 1
ATOM 3671 N N . GLN A 1 456 ? 7.181 -21.947 -22.534 1.00 84.69 456 GLN A N 1
ATOM 3672 C CA . GLN A 1 456 ? 6.554 -20.641 -22.355 1.00 84.69 456 GLN A CA 1
ATOM 3673 C C . GLN A 1 456 ? 7.515 -19.526 -22.794 1.00 84.69 456 GLN A C 1
ATOM 3675 O O . GLN A 1 456 ? 8.718 -19.553 -22.515 1.00 84.69 456 GLN A O 1
ATOM 3680 N N . SER A 1 457 ? 6.970 -18.515 -23.468 1.00 90.12 457 SER A N 1
ATOM 3681 C CA . SER A 1 457 ? 7.709 -17.317 -23.869 1.00 90.12 457 SER A CA 1
ATOM 3682 C C . SER A 1 457 ? 6.830 -16.081 -23.760 1.00 90.12 457 SER A C 1
ATOM 3684 O O . SER A 1 457 ? 5.705 -16.097 -24.258 1.00 90.12 457 SER A O 1
ATOM 3686 N N . VAL A 1 458 ? 7.376 -15.004 -23.207 1.00 93.81 458 VAL A N 1
ATOM 3687 C CA . VAL A 1 458 ? 6.812 -13.655 -23.308 1.00 93.81 458 VAL A CA 1
ATOM 3688 C C . VAL A 1 458 ? 7.671 -12.891 -24.305 1.00 93.81 458 VAL A C 1
ATOM 3690 O O . VAL A 1 458 ? 8.882 -12.821 -24.131 1.00 93.81 458 VAL A O 1
ATOM 3693 N N . ASN A 1 459 ? 7.076 -12.350 -25.366 1.00 96.12 459 ASN A N 1
ATOM 3694 C CA . ASN A 1 459 ? 7.802 -11.780 -26.503 1.00 96.12 459 ASN A CA 1
ATOM 3695 C C . ASN A 1 459 ? 7.649 -10.256 -26.535 1.00 96.12 459 ASN A C 1
ATOM 3697 O O . ASN A 1 459 ? 6.531 -9.746 -26.631 1.00 96.12 459 ASN A O 1
ATOM 3701 N N . TYR A 1 460 ? 8.768 -9.532 -26.493 1.00 96.81 460 TYR A N 1
ATOM 3702 C CA . TYR A 1 460 ? 8.818 -8.069 -26.521 1.00 96.81 460 TYR A CA 1
ATOM 3703 C C . TYR A 1 460 ? 9.117 -7.557 -27.934 1.00 96.81 460 TYR A C 1
ATOM 3705 O O . TYR A 1 460 ? 10.133 -7.897 -28.542 1.00 96.81 460 TYR A O 1
ATOM 3713 N N . THR A 1 461 ? 8.251 -6.686 -28.449 1.00 97.38 461 THR A N 1
ATOM 3714 C CA . THR A 1 461 ? 8.427 -6.023 -29.745 1.00 97.38 461 THR A CA 1
ATOM 3715 C C . THR A 1 461 ? 9.101 -4.673 -29.526 1.00 97.38 461 THR A C 1
ATOM 3717 O O . THR A 1 461 ? 8.449 -3.706 -29.138 1.00 97.38 461 THR A O 1
ATOM 3720 N N . ILE A 1 462 ? 10.414 -4.610 -29.761 1.00 96.25 462 ILE A N 1
ATOM 3721 C CA . ILE A 1 462 ? 11.188 -3.365 -29.677 1.00 96.25 462 ILE A CA 1
ATOM 3722 C C . ILE A 1 462 ? 11.256 -2.694 -31.053 1.00 96.25 462 ILE A C 1
ATOM 3724 O O . ILE A 1 462 ? 11.720 -3.297 -32.023 1.00 96.25 462 ILE A O 1
ATOM 3728 N N . GLN A 1 463 ? 10.847 -1.428 -31.138 1.00 94.81 463 GLN A N 1
ATOM 3729 C CA . GLN A 1 463 ? 11.055 -0.576 -32.310 1.00 94.81 463 GLN A CA 1
ATOM 3730 C C . GLN A 1 463 ? 12.102 0.495 -31.999 1.00 94.81 463 GLN A C 1
ATOM 3732 O O . GLN A 1 463 ? 11.987 1.204 -31.005 1.00 94.81 463 GLN A O 1
ATOM 3737 N N . TYR A 1 464 ? 13.082 0.671 -32.885 1.00 92.19 464 TYR A N 1
ATOM 3738 C CA . TYR A 1 464 ? 14.005 1.805 -32.820 1.00 92.19 464 TYR A CA 1
ATOM 3739 C C . TYR A 1 464 ? 13.475 2.968 -33.661 1.00 92.19 464 TYR A C 1
ATOM 3741 O O . TYR A 1 464 ? 13.196 2.802 -34.851 1.00 92.19 464 TYR A O 1
ATOM 3749 N N . VAL A 1 465 ? 13.352 4.147 -33.051 1.00 87.56 465 VAL A N 1
ATOM 3750 C CA . VAL A 1 465 ? 12.994 5.407 -33.722 1.00 87.56 465 VAL A CA 1
ATOM 3751 C C . VAL A 1 465 ? 14.028 6.446 -33.316 1.00 87.56 465 VAL A C 1
ATOM 3753 O O . VAL A 1 465 ? 14.168 6.718 -32.131 1.00 87.56 465 VAL A O 1
ATOM 3756 N N . ASP A 1 466 ? 14.785 6.982 -34.276 1.00 84.81 466 ASP A N 1
ATOM 3757 C CA . ASP A 1 466 ? 15.860 7.955 -34.020 1.00 84.81 466 ASP A CA 1
ATOM 3758 C C . ASP A 1 466 ? 16.798 7.492 -32.883 1.00 84.81 466 ASP A C 1
ATOM 3760 O O . ASP A 1 466 ? 16.985 8.166 -31.875 1.00 84.81 466 ASP A O 1
ATOM 3764 N N . TYR A 1 467 ? 17.308 6.261 -33.026 1.00 85.00 467 TYR A N 1
ATOM 3765 C CA . TYR A 1 467 ? 18.122 5.496 -32.059 1.00 85.00 467 TYR A CA 1
ATOM 3766 C C . TYR A 1 467 ? 17.471 5.155 -30.704 1.00 85.00 467 TYR A C 1
ATOM 3768 O O . TYR A 1 467 ? 18.012 4.325 -29.977 1.00 85.00 467 TYR A O 1
ATOM 3776 N N . ASN A 1 468 ? 16.289 5.686 -30.387 1.00 86.94 468 ASN A N 1
ATOM 3777 C CA . ASN A 1 468 ? 15.580 5.402 -29.140 1.00 86.94 468 ASN A CA 1
ATOM 3778 C C . ASN A 1 468 ? 14.854 4.039 -29.213 1.00 86.94 468 ASN A C 1
ATOM 3780 O O . ASN A 1 468 ? 14.025 3.860 -30.113 1.00 86.94 468 ASN A O 1
ATOM 3784 N N . PRO A 1 469 ? 15.117 3.082 -28.296 1.00 92.94 469 PRO A N 1
ATOM 3785 C CA . PRO A 1 469 ? 14.366 1.832 -28.197 1.00 92.94 469 PRO A CA 1
ATOM 3786 C C . PRO A 1 469 ? 12.999 2.057 -27.537 1.00 92.94 469 PRO A C 1
ATOM 3788 O O . PRO A 1 469 ? 12.910 2.546 -26.412 1.00 92.94 469 PRO A O 1
ATOM 3791 N N . LEU A 1 470 ? 11.932 1.645 -28.216 1.00 95.38 470 LEU A N 1
ATOM 3792 C CA . LEU A 1 470 ? 10.548 1.701 -27.746 1.00 95.38 470 LEU A CA 1
ATOM 3793 C C . LEU A 1 470 ? 9.998 0.282 -27.597 1.00 95.38 470 LEU A C 1
ATOM 3795 O O . LEU A 1 470 ? 10.029 -0.480 -28.563 1.00 95.38 470 LEU A O 1
ATOM 3799 N N . LEU A 1 471 ? 9.452 -0.063 -26.432 1.00 97.00 471 LEU A N 1
ATOM 3800 C CA . LEU A 1 471 ? 8.693 -1.301 -26.248 1.00 97.00 471 LEU A CA 1
ATOM 3801 C C . LEU A 1 471 ? 7.290 -1.059 -26.806 1.00 97.00 471 LEU A C 1
ATOM 3803 O O . LEU A 1 471 ? 6.490 -0.426 -26.135 1.00 97.00 471 LEU A O 1
ATOM 3807 N N . THR A 1 472 ? 6.998 -1.482 -28.038 1.00 97.38 472 THR A N 1
ATOM 3808 C CA . THR A 1 472 ? 5.738 -1.129 -28.728 1.00 97.38 472 THR A CA 1
ATOM 3809 C C . THR A 1 472 ? 4.633 -2.166 -28.566 1.00 97.38 472 THR A C 1
ATOM 3811 O O . THR A 1 472 ? 3.455 -1.824 -28.664 1.00 97.38 472 THR A O 1
ATOM 3814 N N . ALA A 1 473 ? 4.985 -3.420 -28.283 1.00 97.38 473 ALA A N 1
ATOM 3815 C CA . ALA A 1 473 ? 4.031 -4.452 -27.895 1.00 97.38 473 ALA A CA 1
ATOM 3816 C C . ALA A 1 473 ? 4.693 -5.552 -27.060 1.00 97.38 473 ALA A C 1
ATOM 3818 O O . ALA A 1 473 ? 5.882 -5.830 -27.225 1.00 97.38 473 ALA A O 1
ATOM 3819 N N . VAL A 1 474 ? 3.905 -6.226 -26.225 1.00 96.62 474 VAL A N 1
ATOM 3820 C CA . VAL A 1 474 ? 4.273 -7.496 -25.590 1.00 96.62 474 VAL A CA 1
ATOM 3821 C C . VAL A 1 474 ? 3.197 -8.535 -25.850 1.00 96.62 474 VAL A C 1
ATOM 3823 O O . VAL A 1 474 ? 2.014 -8.253 -25.690 1.00 96.62 474 VAL A O 1
ATOM 3826 N N . THR A 1 475 ? 3.623 -9.735 -26.241 1.00 95.00 475 THR A N 1
ATOM 3827 C CA . THR A 1 475 ? 2.782 -10.937 -26.317 1.00 95.00 475 THR A CA 1
ATOM 3828 C C . THR A 1 475 ? 3.121 -11.847 -25.142 1.00 95.00 475 THR A C 1
ATOM 3830 O O . THR A 1 475 ? 4.282 -12.235 -25.014 1.00 95.00 475 THR A O 1
ATOM 3833 N N . ASP A 1 476 ? 2.150 -12.181 -24.294 1.00 89.44 476 ASP A N 1
ATOM 3834 C CA . ASP A 1 476 ? 2.366 -13.076 -23.149 1.00 89.44 476 ASP A CA 1
ATOM 3835 C C . ASP A 1 476 ? 2.352 -14.572 -23.524 1.00 89.44 476 ASP A C 1
ATOM 3837 O O . ASP A 1 476 ? 2.184 -14.940 -24.690 1.00 89.44 476 ASP A O 1
ATOM 3841 N N . CYS A 1 477 ? 2.542 -15.450 -22.530 1.00 82.50 477 CYS A N 1
ATOM 3842 C CA . CYS A 1 477 ? 2.573 -16.905 -22.719 1.00 82.50 477 CYS A CA 1
ATOM 3843 C C . CYS A 1 477 ? 1.265 -17.497 -23.278 1.00 82.50 477 CYS A C 1
ATOM 3845 O O . CYS A 1 477 ? 1.303 -18.571 -23.877 1.00 82.50 477 CYS A O 1
ATOM 3847 N N . LEU A 1 478 ? 0.138 -16.790 -23.139 1.00 82.31 478 LEU A N 1
ATOM 3848 C CA . LEU A 1 478 ? -1.173 -17.167 -23.676 1.00 82.31 478 LEU A CA 1
ATOM 3849 C C . LEU A 1 478 ? -1.448 -16.539 -25.055 1.00 82.31 478 LEU A C 1
ATOM 3851 O O . LEU A 1 478 ? -2.552 -16.657 -25.587 1.00 82.31 478 LEU A O 1
ATOM 3855 N N . GLY A 1 479 ? -0.464 -15.856 -25.649 1.00 84.62 479 GLY A N 1
ATOM 3856 C CA . GLY A 1 479 ? -0.602 -15.189 -26.943 1.00 84.62 479 GLY A CA 1
ATOM 3857 C C . GLY A 1 479 ? -1.402 -13.884 -26.892 1.00 84.62 479 GLY A C 1
ATOM 3858 O O . GLY A 1 479 ? -1.749 -13.342 -27.944 1.00 84.62 479 GLY A O 1
ATOM 3859 N N . ARG A 1 480 ? -1.712 -13.360 -25.698 1.00 88.06 480 ARG A N 1
ATOM 3860 C CA . ARG A 1 480 ? -2.455 -12.104 -25.532 1.00 88.06 480 ARG A CA 1
ATOM 3861 C C . ARG A 1 480 ? -1.497 -10.933 -25.742 1.00 88.06 480 ARG A C 1
ATOM 3863 O O . ARG A 1 480 ? -0.389 -10.946 -25.209 1.00 88.06 480 ARG A O 1
ATOM 3870 N N . VAL A 1 481 ? -1.912 -9.924 -26.515 1.00 94.19 481 VAL A N 1
ATOM 3871 C CA . VAL A 1 481 ? -1.027 -8.819 -26.928 1.00 94.19 481 VAL A CA 1
ATOM 3872 C C . VAL A 1 481 ? -1.440 -7.487 -26.307 1.00 94.19 481 VAL A C 1
ATOM 3874 O O . VAL A 1 481 ? -2.544 -6.996 -26.551 1.00 94.19 481 VAL A O 1
ATOM 3877 N N . THR A 1 482 ? -0.516 -6.874 -25.572 1.00 95.44 482 THR A N 1
ATOM 3878 C CA . THR A 1 482 ? -0.615 -5.508 -25.040 1.00 95.44 482 THR A CA 1
ATOM 3879 C C . THR A 1 482 ? 0.243 -4.583 -25.898 1.00 95.44 482 THR A C 1
ATOM 3881 O O . THR A 1 482 ? 1.403 -4.899 -26.153 1.00 95.44 482 THR A O 1
ATOM 3884 N N . HIS A 1 483 ? -0.297 -3.450 -26.348 1.00 97.81 483 HIS A N 1
ATOM 3885 C CA . HIS A 1 483 ? 0.415 -2.473 -27.180 1.00 97.81 483 HIS A CA 1
ATOM 3886 C C . HIS A 1 483 ? 0.674 -1.174 -26.417 1.00 97.81 483 HIS A C 1
ATOM 3888 O O . HIS A 1 483 ? -0.135 -0.756 -25.591 1.00 97.81 483 HIS A O 1
ATOM 3894 N N . PHE A 1 484 ? 1.775 -0.508 -26.745 1.00 97.94 484 PHE A N 1
ATOM 3895 C CA . PHE A 1 484 ? 2.251 0.696 -26.073 1.00 97.94 484 PHE A CA 1
ATOM 3896 C C . PHE A 1 484 ? 2.626 1.758 -27.111 1.00 97.94 484 PHE A C 1
ATOM 3898 O O . PHE A 1 484 ? 3.273 1.466 -28.120 1.00 97.94 484 PHE A O 1
ATOM 3905 N N . TYR A 1 485 ? 2.233 3.004 -26.859 1.00 97.69 485 TYR A N 1
ATOM 3906 C CA . TYR A 1 485 ? 2.494 4.140 -27.742 1.00 97.69 485 TYR A CA 1
ATOM 3907 C C . TYR A 1 485 ? 3.152 5.269 -26.960 1.00 97.69 485 TYR A C 1
ATOM 3909 O O . TYR A 1 485 ? 2.892 5.450 -25.771 1.00 97.69 485 TYR A O 1
ATOM 3917 N N . TYR A 1 486 ? 3.990 6.034 -27.650 1.00 97.06 486 TYR A N 1
ATOM 3918 C CA . TYR A 1 486 ? 4.832 7.069 -27.064 1.00 97.06 486 TYR A CA 1
ATOM 3919 C C . TYR A 1 486 ? 4.602 8.416 -27.743 1.00 97.06 486 TYR A C 1
ATOM 3921 O O . TYR A 1 486 ? 4.164 8.476 -28.895 1.00 97.06 486 TYR A O 1
ATOM 3929 N N . GLU A 1 487 ? 4.947 9.497 -27.049 1.00 94.12 487 GLU A N 1
ATOM 3930 C CA . GLU A 1 487 ? 4.946 10.842 -27.622 1.00 94.12 487 GLU A CA 1
ATOM 3931 C C . GLU A 1 487 ? 5.880 10.921 -28.852 1.00 94.12 487 GLU A C 1
ATOM 3933 O O . GLU A 1 487 ? 6.929 10.269 -28.946 1.00 94.12 487 GLU A O 1
ATOM 3938 N N . HIS A 1 488 ? 5.498 11.718 -29.852 1.00 87.69 488 HIS A N 1
ATOM 3939 C CA . HIS A 1 488 ? 6.330 11.926 -31.026 1.00 87.69 488 HIS A CA 1
ATOM 3940 C C . HIS A 1 488 ? 7.623 12.663 -30.659 1.00 87.69 488 HIS A C 1
ATOM 3942 O O . HIS A 1 488 ? 8.692 12.239 -31.096 1.00 87.69 488 HIS A O 1
ATOM 3948 N N . ALA A 1 489 ? 7.526 13.741 -29.874 1.00 86.81 489 ALA A N 1
ATOM 3949 C CA . ALA A 1 489 ? 8.655 14.618 -29.555 1.00 86.81 489 ALA A CA 1
ATOM 3950 C C . ALA A 1 489 ? 9.586 14.086 -28.448 1.00 86.81 489 ALA A C 1
ATOM 3952 O O . ALA A 1 489 ? 10.794 14.284 -28.537 1.00 86.81 489 ALA A O 1
ATOM 3953 N N . ASN A 1 490 ? 9.056 13.399 -27.429 1.00 90.62 490 ASN A N 1
ATOM 3954 C CA . ASN A 1 490 ? 9.846 12.791 -26.354 1.00 90.62 490 ASN A CA 1
ATOM 3955 C C . ASN A 1 490 ? 9.601 11.273 -26.297 1.00 90.62 490 ASN A C 1
ATOM 3957 O O . ASN A 1 490 ? 8.568 10.808 -25.817 1.00 90.62 490 ASN A O 1
ATOM 3961 N N . LYS A 1 491 ? 10.594 10.498 -26.745 1.00 92.25 491 LYS A N 1
ATOM 3962 C CA . LYS A 1 491 ? 10.559 9.028 -26.838 1.00 92.25 491 LYS A CA 1
ATOM 3963 C C . LYS A 1 491 ? 10.604 8.286 -25.497 1.00 92.25 491 LYS A C 1
ATOM 3965 O O . LYS A 1 491 ? 10.686 7.063 -25.493 1.00 92.25 491 LYS A O 1
ATOM 3970 N N . TRP A 1 492 ? 10.544 8.997 -24.375 1.00 93.44 492 TRP A N 1
ATOM 3971 C CA . TRP A 1 492 ? 10.455 8.420 -23.031 1.00 93.44 492 TRP A CA 1
ATOM 3972 C C . TRP A 1 492 ? 9.052 8.497 -22.422 1.00 93.44 492 TRP A C 1
ATOM 3974 O O . TRP A 1 492 ? 8.800 7.847 -21.411 1.00 93.44 492 TRP A O 1
ATOM 3984 N N . LEU A 1 493 ? 8.131 9.267 -23.013 1.00 95.94 493 LEU A N 1
ATOM 3985 C CA . LEU A 1 493 ? 6.784 9.467 -22.471 1.00 95.94 493 LEU A CA 1
ATOM 3986 C C . LEU A 1 493 ? 5.803 8.464 -23.081 1.00 95.94 493 LEU A C 1
ATOM 3988 O O . LEU A 1 493 ? 5.503 8.537 -24.274 1.00 95.94 493 LEU A O 1
ATOM 3992 N N . LEU A 1 494 ? 5.305 7.542 -22.257 1.00 97.56 494 LEU A N 1
ATOM 3993 C CA . LEU A 1 494 ? 4.266 6.578 -22.613 1.00 97.56 494 LEU A CA 1
ATOM 3994 C C . LEU A 1 494 ? 2.914 7.306 -22.681 1.00 97.56 494 LEU A C 1
ATOM 3996 O O . LEU A 1 494 ? 2.418 7.784 -21.669 1.00 97.56 494 LEU A O 1
ATOM 4000 N N . THR A 1 495 ? 2.313 7.416 -23.865 1.00 97.75 495 THR A N 1
ATOM 4001 C CA . THR A 1 495 ? 1.061 8.166 -24.087 1.00 97.75 495 THR A CA 1
ATOM 4002 C C . THR A 1 495 ? -0.175 7.283 -24.201 1.00 97.75 495 THR A C 1
ATOM 4004 O O . THR A 1 495 ? -1.283 7.793 -24.038 1.00 97.75 495 THR A O 1
ATOM 4007 N N . LYS A 1 496 ? -0.028 5.974 -24.454 1.00 97.62 496 LYS A N 1
ATOM 4008 C CA . LYS A 1 496 ? -1.159 5.033 -24.489 1.00 97.62 496 LYS A CA 1
ATOM 4009 C C . LYS A 1 496 ? -0.738 3.590 -24.207 1.00 97.62 496 LYS A C 1
ATOM 4011 O O . LYS A 1 496 ? 0.275 3.140 -24.740 1.00 97.62 496 LYS A O 1
ATOM 4016 N N . VAL A 1 497 ? -1.568 2.858 -23.465 1.00 96.88 497 VAL A N 1
ATOM 4017 C CA . VAL A 1 497 ? -1.526 1.392 -23.321 1.00 96.88 497 VAL A CA 1
ATOM 4018 C C . VAL A 1 497 ? -2.831 0.816 -23.862 1.00 96.88 497 VAL A C 1
ATOM 4020 O O . VAL A 1 497 ? -3.898 1.262 -23.456 1.00 96.88 497 VAL A O 1
ATOM 4023 N N . VAL A 1 498 ? -2.770 -0.154 -24.776 1.00 95.62 498 VAL A N 1
ATOM 4024 C CA . VAL A 1 498 ? -3.934 -0.905 -25.283 1.00 95.62 498 VAL A CA 1
ATOM 4025 C C . VAL A 1 498 ? -3.809 -2.348 -24.817 1.00 95.62 498 VAL A C 1
ATOM 4027 O O . VAL A 1 498 ? -2.820 -3.013 -25.122 1.00 95.62 498 VAL A O 1
ATOM 4030 N N . TYR A 1 499 ? -4.804 -2.833 -24.086 1.00 90.94 499 TYR A N 1
ATOM 4031 C CA . TYR A 1 499 ? -4.793 -4.157 -23.468 1.00 90.94 499 TYR A CA 1
ATOM 4032 C C . TYR A 1 499 ? -5.352 -5.225 -24.424 1.00 90.94 499 TYR A C 1
ATOM 4034 O O . TYR A 1 499 ? -6.008 -4.890 -25.416 1.00 90.94 499 TYR A O 1
ATOM 4042 N N . PRO A 1 500 ? -5.193 -6.526 -24.116 1.00 87.56 500 PRO A N 1
ATOM 4043 C CA . PRO A 1 500 ? -5.758 -7.601 -24.935 1.00 87.56 500 PRO A CA 1
ATOM 4044 C C . PRO A 1 500 ? -7.284 -7.523 -25.118 1.00 87.56 500 PRO A C 1
ATOM 4046 O O . PRO A 1 500 ? -7.814 -8.045 -26.096 1.00 87.56 500 PRO A O 1
ATOM 4049 N N . THR A 1 501 ? -7.991 -6.834 -24.213 1.00 83.25 501 THR A N 1
ATOM 4050 C CA . THR A 1 501 ? -9.436 -6.545 -24.291 1.00 83.25 501 THR A CA 1
ATOM 4051 C C . THR A 1 501 ? -9.830 -5.580 -25.417 1.00 83.25 501 THR A C 1
ATOM 4053 O O . THR A 1 501 ? -11.019 -5.383 -25.628 1.00 83.25 501 THR A O 1
ATOM 4056 N N . GLN A 1 502 ? -8.867 -4.962 -26.115 1.00 86.94 502 GLN A N 1
ATOM 4057 C CA . GLN A 1 502 ? -9.019 -3.779 -26.987 1.00 86.94 502 GLN A CA 1
ATOM 4058 C C . GLN A 1 502 ? -9.361 -2.467 -26.260 1.00 86.94 502 GLN A C 1
ATOM 4060 O O . GLN A 1 502 ? -9.184 -1.394 -26.842 1.00 86.94 502 GLN A O 1
ATOM 4065 N N . GLY A 1 503 ? -9.740 -2.533 -24.981 1.00 88.31 503 GLY A N 1
ATOM 4066 C CA . GLY A 1 503 ? -9.753 -1.373 -24.096 1.00 88.31 503 GLY A CA 1
ATOM 4067 C C . GLY A 1 503 ? -8.352 -0.787 -23.915 1.00 88.31 503 GLY A C 1
ATOM 4068 O O . GLY A 1 503 ? -7.340 -1.446 -24.177 1.00 88.31 503 GLY A O 1
ATOM 4069 N N . TYR A 1 504 ? -8.278 0.471 -23.492 1.00 93.31 504 TYR A N 1
ATOM 4070 C CA . TYR A 1 504 ? -7.025 1.214 -23.435 1.00 93.31 504 TYR A CA 1
ATOM 4071 C C . TYR A 1 504 ? -7.040 2.376 -22.439 1.00 93.31 504 TYR A C 1
ATOM 4073 O O . TYR A 1 504 ? -8.087 2.962 -22.162 1.00 93.31 504 TYR A O 1
ATOM 4081 N N . THR A 1 505 ? -5.850 2.759 -21.977 1.00 94.69 505 THR A N 1
ATOM 4082 C CA . THR A 1 505 ? -5.604 3.997 -21.227 1.00 94.69 505 THR A CA 1
ATOM 4083 C C . THR A 1 505 ? -4.738 4.950 -22.047 1.00 94.69 505 THR A C 1
ATOM 4085 O O . THR A 1 505 ? -3.790 4.524 -22.700 1.00 94.69 505 THR A O 1
ATOM 4088 N N . GLU A 1 506 ? -5.055 6.244 -22.025 1.00 97.25 506 GLU A N 1
ATOM 4089 C CA . GLU A 1 506 ? -4.295 7.335 -22.651 1.00 97.25 506 GLU A CA 1
ATOM 4090 C C . GLU A 1 506 ? -3.836 8.355 -21.608 1.00 97.25 506 GLU A C 1
ATOM 4092 O O . GLU A 1 506 ? -4.619 8.735 -20.735 1.00 97.25 506 GLU A O 1
ATOM 4097 N N . TYR A 1 507 ? -2.617 8.879 -21.758 1.00 97.94 507 TYR A N 1
ATOM 4098 C CA . TYR A 1 507 ? -2.042 9.911 -20.892 1.00 97.94 507 TYR A CA 1
ATOM 4099 C C . TYR A 1 507 ? -1.645 11.159 -21.692 1.00 97.94 507 TYR A C 1
ATOM 4101 O O . TYR A 1 507 ? -1.181 11.073 -22.829 1.00 97.94 507 TYR A O 1
ATOM 4109 N N . VAL A 1 508 ? -1.799 12.337 -21.085 1.00 97.44 508 VAL A N 1
ATOM 4110 C CA . VAL A 1 508 ? -1.374 13.632 -21.644 1.00 97.44 508 VAL A CA 1
ATOM 4111 C C . VAL A 1 508 ? -0.438 14.317 -20.658 1.00 97.44 508 VAL A C 1
ATOM 4113 O O . VAL A 1 508 ? -0.810 14.525 -19.503 1.00 97.44 508 VAL A O 1
ATOM 4116 N N . TYR A 1 509 ? 0.752 14.710 -21.109 1.00 97.06 509 TYR A N 1
ATOM 4117 C CA . TYR A 1 509 ? 1.767 15.340 -20.265 1.00 97.06 509 TYR A CA 1
ATOM 4118 C C . TYR A 1 509 ? 1.758 16.870 -20.380 1.00 97.06 509 TYR A C 1
ATOM 4120 O O . TYR A 1 509 ? 1.704 17.425 -21.476 1.00 97.06 509 TYR A O 1
ATOM 4128 N N . GLY A 1 510 ? 1.865 17.545 -19.237 1.00 94.25 510 GLY A N 1
ATOM 4129 C CA . GLY A 1 510 ? 2.352 18.919 -19.145 1.00 94.25 510 GLY A CA 1
ATOM 4130 C C . GLY A 1 510 ? 3.882 18.938 -19.075 1.00 94.25 510 GLY A C 1
ATOM 4131 O O . GLY A 1 510 ? 4.495 17.969 -18.623 1.00 94.25 510 GLY A O 1
ATOM 4132 N N . MET A 1 511 ? 4.492 20.040 -19.515 1.00 90.88 511 MET A N 1
ATOM 4133 C CA . MET A 1 511 ? 5.945 20.238 -19.543 1.00 90.88 511 MET A CA 1
ATOM 4134 C C . MET A 1 511 ? 6.336 21.471 -18.724 1.00 90.88 511 MET A C 1
ATOM 4136 O O . MET A 1 511 ? 5.704 22.522 -18.844 1.00 90.88 511 MET A O 1
ATOM 4140 N N . LYS A 1 512 ? 7.414 21.353 -17.946 1.00 89.12 512 LYS A N 1
ATOM 4141 C CA . LYS A 1 512 ? 8.096 22.451 -17.249 1.00 89.12 512 LYS A CA 1
ATOM 4142 C C . LYS A 1 512 ? 9.495 22.631 -17.830 1.00 89.12 512 LYS A C 1
ATOM 4144 O O . LYS A 1 512 ? 10.118 21.639 -18.191 1.00 89.12 512 LYS A O 1
ATOM 4149 N N . GLU A 1 513 ? 9.996 23.862 -17.874 1.00 88.19 513 GLU A N 1
ATOM 4150 C CA . GLU A 1 513 ? 11.340 24.204 -18.363 1.00 88.19 513 GLU A CA 1
ATOM 4151 C C . GLU A 1 513 ? 12.080 25.077 -17.334 1.00 88.19 513 GLU A C 1
ATOM 4153 O O . GLU A 1 513 ? 11.499 26.019 -16.790 1.00 88.19 513 GLU A O 1
ATOM 4158 N N . ARG A 1 514 ? 13.368 24.800 -17.104 1.00 86.75 514 ARG A N 1
ATOM 4159 C CA . ARG A 1 514 ? 14.314 25.683 -16.404 1.00 86.75 514 ARG A CA 1
ATOM 4160 C C . ARG A 1 514 ? 15.560 25.848 -17.256 1.00 86.75 514 ARG A C 1
ATOM 4162 O O . ARG A 1 514 ? 16.228 24.872 -17.584 1.00 86.75 514 ARG A O 1
ATOM 4169 N N . ARG A 1 515 ? 15.912 27.096 -17.554 1.00 82.12 515 ARG A N 1
ATOM 4170 C CA . ARG A 1 515 ? 17.197 27.432 -18.176 1.00 82.12 515 ARG A CA 1
ATOM 4171 C C . ARG A 1 515 ? 18.232 27.668 -17.092 1.00 82.12 515 ARG A C 1
ATOM 4173 O O . ARG A 1 515 ? 17.962 28.386 -16.129 1.00 82.12 515 ARG A O 1
ATOM 4180 N N . ILE A 1 516 ? 19.400 27.068 -17.264 1.00 76.50 516 ILE A N 1
ATOM 4181 C CA . ILE A 1 516 ? 20.599 27.376 -16.499 1.00 76.50 516 ILE A CA 1
ATOM 4182 C C . ILE A 1 516 ? 21.486 28.221 -17.411 1.00 76.50 516 ILE A C 1
ATOM 4184 O O . ILE A 1 516 ? 21.811 27.833 -18.535 1.00 76.50 516 ILE A O 1
ATOM 4188 N N . CYS A 1 517 ? 21.825 29.412 -16.932 1.00 74.88 517 CYS A N 1
ATOM 4189 C CA . CYS A 1 517 ? 22.595 30.409 -17.660 1.00 74.88 517 CYS A CA 1
ATOM 4190 C C . CYS A 1 517 ? 23.727 30.906 -16.766 1.00 74.88 517 CYS A C 1
ATOM 4192 O O . CYS A 1 517 ? 23.645 30.788 -15.543 1.00 74.88 517 CYS A O 1
ATOM 4194 N N . ASN A 1 518 ? 24.796 31.425 -17.365 1.00 65.88 518 ASN A N 1
ATOM 4195 C CA . ASN A 1 518 ? 25.933 31.917 -16.589 1.00 65.88 518 ASN A CA 1
ATOM 4196 C C . ASN A 1 518 ? 25.528 33.116 -15.714 1.00 65.88 518 ASN A C 1
ATOM 4198 O O . ASN A 1 518 ? 24.884 34.051 -16.193 1.00 65.88 518 ASN A O 1
ATOM 4202 N N . GLU A 1 519 ? 25.938 33.107 -14.442 1.00 62.97 519 GLU A N 1
ATOM 4203 C CA . GLU A 1 519 ? 25.730 34.214 -13.497 1.00 62.97 519 GLU A CA 1
ATOM 4204 C C . GLU A 1 519 ? 26.695 35.388 -13.768 1.00 62.97 519 GLU A C 1
ATOM 4206 O O . GLU A 1 519 ? 27.527 35.726 -12.931 1.00 62.97 519 GLU A O 1
ATOM 4211 N N . ASP A 1 520 ? 26.588 36.026 -14.939 1.00 52.88 520 ASP A N 1
ATOM 4212 C CA . ASP A 1 520 ? 27.189 37.352 -15.174 1.00 52.88 520 ASP A CA 1
ATOM 4213 C C . ASP A 1 520 ? 26.358 38.245 -16.133 1.00 52.88 520 ASP A C 1
ATOM 4215 O O . ASP A 1 520 ? 26.785 38.578 -17.244 1.00 52.88 520 ASP A O 1
ATOM 4219 N N . PRO A 1 521 ? 25.122 38.634 -15.752 1.00 51.16 521 PRO A N 1
ATOM 4220 C CA . PRO A 1 521 ? 24.317 39.580 -16.516 1.00 51.16 521 PRO A CA 1
ATOM 4221 C C . PRO A 1 521 ? 24.765 41.028 -16.251 1.00 51.16 521 PRO A C 1
ATOM 4223 O O . PRO A 1 521 ? 24.137 41.738 -15.471 1.00 51.16 521 PRO A O 1
ATOM 4226 N N . CYS A 1 522 ? 25.812 41.460 -16.959 1.00 50.47 522 CYS A N 1
ATOM 4227 C CA . CYS A 1 522 ? 26.245 42.845 -17.220 1.00 50.47 522 CYS A CA 1
ATOM 4228 C C . CYS A 1 522 ? 26.387 43.829 -16.027 1.00 50.47 522 CYS A C 1
ATOM 4230 O O . CYS A 1 522 ? 25.483 44.096 -15.238 1.00 50.47 522 CYS A O 1
ATOM 4232 N N . HIS A 1 523 ? 27.529 44.519 -15.963 1.00 45.94 523 HIS A N 1
ATOM 4233 C CA . HIS A 1 523 ? 27.890 45.413 -14.855 1.00 45.94 523 HIS A CA 1
ATOM 4234 C C . HIS A 1 523 ? 27.196 46.809 -14.880 1.00 45.94 523 HIS A C 1
ATOM 4236 O O . HIS A 1 523 ? 27.853 47.832 -14.708 1.00 45.94 523 HIS A O 1
ATOM 4242 N N . ILE A 1 524 ? 25.863 46.857 -15.036 1.00 49.84 524 ILE A N 1
ATOM 4243 C CA . ILE A 1 524 ? 24.915 47.936 -14.640 1.00 49.84 524 ILE A CA 1
ATOM 4244 C C . ILE A 1 524 ? 25.077 49.352 -15.266 1.00 49.84 524 ILE A C 1
ATOM 4246 O O . ILE A 1 524 ? 24.203 50.195 -15.072 1.00 49.84 524 ILE A O 1
ATOM 4250 N N . TRP A 1 525 ? 26.119 49.634 -16.056 1.00 50.75 525 TRP A N 1
ATOM 4251 C CA . TRP A 1 525 ? 26.452 51.003 -16.506 1.00 50.75 525 TRP A CA 1
ATOM 4252 C C . TRP A 1 525 ? 26.604 51.204 -18.026 1.00 50.75 525 TRP A C 1
ATOM 4254 O O . TRP A 1 525 ? 27.224 52.184 -18.434 1.00 50.75 525 TRP A O 1
ATOM 4264 N N . ASP A 1 526 ? 26.033 50.327 -18.857 1.00 48.41 526 ASP A N 1
ATOM 4265 C CA . ASP A 1 526 ? 26.022 50.490 -20.321 1.00 48.41 526 ASP A CA 1
ATOM 4266 C C . ASP A 1 526 ? 24.595 50.355 -20.881 1.00 48.41 526 ASP A C 1
ATOM 4268 O O . ASP A 1 526 ? 23.921 49.352 -20.639 1.00 48.41 526 ASP A O 1
ATOM 4272 N N . GLU A 1 527 ? 24.118 51.372 -21.607 1.00 56.78 527 GLU A N 1
ATOM 4273 C CA . GLU A 1 527 ? 22.735 51.431 -22.125 1.00 56.78 527 GLU A CA 1
ATOM 4274 C C . GLU A 1 527 ? 22.535 50.584 -23.403 1.00 56.78 527 GLU A C 1
ATOM 4276 O O . GLU A 1 527 ? 21.398 50.303 -23.776 1.00 56.78 527 GLU A O 1
ATOM 4281 N N . ASP A 1 528 ? 23.625 50.124 -24.033 1.00 54.56 528 ASP A N 1
ATOM 4282 C CA . ASP A 1 528 ? 23.635 49.321 -25.270 1.00 54.56 528 ASP A CA 1
ATOM 4283 C C . ASP A 1 528 ? 23.645 47.786 -25.028 1.00 54.56 528 ASP A C 1
ATOM 4285 O O . ASP A 1 528 ? 23.841 47.001 -25.962 1.00 54.56 528 ASP A O 1
ATOM 4289 N N . CYS A 1 529 ? 23.445 47.310 -23.790 1.00 49.03 529 CYS A N 1
ATOM 4290 C CA . CYS A 1 529 ? 23.512 45.877 -23.472 1.00 49.03 529 CYS A CA 1
ATOM 4291 C C . CYS A 1 529 ? 22.283 45.094 -23.993 1.00 49.03 529 CYS A C 1
ATOM 4293 O O . CYS A 1 529 ? 21.262 44.950 -23.318 1.00 49.03 529 CYS A O 1
ATOM 4295 N N . HIS A 1 530 ? 22.391 44.586 -25.224 1.00 52.62 530 HIS A N 1
ATOM 4296 C CA . HIS A 1 530 ? 21.338 43.849 -25.939 1.00 52.62 530 HIS A CA 1
ATOM 4297 C C . HIS A 1 530 ? 21.615 42.346 -26.143 1.00 52.62 530 HIS A C 1
ATOM 4299 O O . HIS A 1 530 ? 20.863 41.678 -26.855 1.00 52.62 530 HIS A O 1
ATOM 4305 N N . GLU A 1 531 ? 22.652 41.791 -25.515 1.00 53.16 531 GLU A N 1
ATOM 4306 C CA . GLU A 1 531 ? 22.940 40.354 -25.569 1.00 53.16 531 GLU A CA 1
ATOM 4307 C C . GLU A 1 531 ? 22.218 39.615 -24.429 1.00 53.16 531 GLU A C 1
ATOM 4309 O O . GLU A 1 531 ? 22.312 39.977 -23.257 1.00 53.16 531 GLU A O 1
ATOM 4314 N N . VAL A 1 532 ? 21.441 38.589 -24.789 1.00 54.81 532 VAL A N 1
ATOM 4315 C CA . VAL A 1 532 ? 20.759 37.706 -23.830 1.00 54.81 532 VAL A CA 1
ATOM 4316 C C . VAL A 1 532 ? 21.819 36.811 -23.174 1.00 54.81 532 VAL A C 1
ATOM 4318 O O . VAL A 1 532 ? 22.654 36.289 -23.911 1.00 54.81 532 VAL A O 1
ATOM 4321 N N . PRO A 1 533 ? 21.801 36.585 -21.844 1.00 56.62 533 PRO A N 1
ATOM 4322 C CA . PRO A 1 533 ? 22.780 35.717 -21.192 1.00 56.62 533 PRO A CA 1
ATOM 4323 C C . PRO A 1 533 ? 22.827 34.321 -21.822 1.00 56.62 533 PRO A C 1
ATOM 4325 O O . PRO A 1 533 ? 21.783 33.684 -21.983 1.00 56.62 533 PRO A O 1
ATOM 4328 N N . ASP A 1 534 ? 24.031 33.835 -22.134 1.00 58.56 534 ASP A N 1
ATOM 4329 C CA . ASP A 1 534 ? 24.226 32.494 -22.690 1.00 58.56 534 ASP A CA 1
ATOM 4330 C C . ASP A 1 534 ? 23.742 31.426 -21.694 1.00 58.56 534 ASP A C 1
ATOM 4332 O O . ASP A 1 534 ? 24.346 31.177 -20.641 1.00 58.56 534 ASP A O 1
ATOM 4336 N N . CYS A 1 535 ? 22.622 30.794 -22.044 1.00 61.75 535 CYS A N 1
ATOM 4337 C CA . CYS A 1 535 ? 22.035 29.680 -21.313 1.00 61.75 535 CYS A CA 1
ATOM 4338 C C . CYS A 1 535 ? 22.609 28.364 -21.836 1.00 61.75 535 CYS A C 1
ATOM 4340 O O . CYS A 1 535 ? 22.245 27.909 -22.919 1.00 61.75 535 CYS A O 1
ATOM 4342 N N . TYR A 1 536 ? 23.526 27.774 -21.069 1.00 69.38 536 TYR A N 1
ATOM 4343 C CA . TYR A 1 536 ? 24.312 26.611 -21.482 1.00 69.38 536 TYR A CA 1
ATOM 4344 C C . TYR A 1 536 ? 23.614 25.267 -21.244 1.00 69.38 536 TYR A C 1
ATOM 4346 O O . TYR A 1 536 ? 24.073 24.259 -21.771 1.00 69.38 536 TYR A O 1
ATOM 4354 N N . GLN A 1 537 ? 22.520 25.232 -20.476 1.00 74.00 537 GLN A N 1
ATOM 4355 C CA . GLN A 1 537 ? 21.698 24.033 -20.313 1.00 74.00 537 GLN A CA 1
ATOM 4356 C C . GLN A 1 537 ? 20.218 24.403 -20.159 1.00 74.00 537 GLN A C 1
ATOM 4358 O O . GLN A 1 537 ? 19.872 25.388 -19.505 1.00 74.00 537 GLN A O 1
ATOM 4363 N N . SER A 1 538 ? 19.331 23.602 -20.749 1.00 82.69 538 SER A N 1
ATOM 4364 C CA . SER A 1 538 ? 17.883 23.681 -20.517 1.00 82.69 538 SER A CA 1
ATOM 4365 C C . SER A 1 538 ? 17.389 22.340 -19.996 1.00 82.69 538 SER A C 1
ATOM 4367 O O . SER A 1 538 ? 17.601 21.308 -20.630 1.00 82.69 538 SER A O 1
ATOM 4369 N N . LEU A 1 539 ? 16.765 22.374 -18.823 1.00 88.25 539 LEU A N 1
ATOM 4370 C CA . LEU A 1 539 ? 16.240 21.219 -18.114 1.00 88.25 539 LEU A CA 1
ATOM 4371 C C . LEU A 1 539 ? 14.715 21.180 -18.195 1.00 88.25 539 LEU A C 1
ATOM 4373 O O . LEU A 1 539 ? 14.060 22.224 -18.139 1.00 88.25 539 LEU A O 1
ATOM 4377 N N . TYR A 1 540 ? 14.153 19.975 -18.255 1.00 91.06 540 TYR A N 1
ATOM 4378 C CA . TYR A 1 540 ? 12.725 19.739 -18.435 1.00 91.06 540 TYR A CA 1
ATOM 4379 C C . TYR A 1 540 ? 12.176 18.680 -17.476 1.00 91.06 540 TYR A C 1
ATOM 4381 O O . TYR A 1 540 ? 12.810 17.655 -17.238 1.00 91.06 540 TYR A O 1
ATOM 4389 N N . GLN A 1 541 ? 10.964 18.913 -16.969 1.00 91.69 541 GLN A N 1
ATOM 4390 C CA . GLN A 1 541 ? 10.169 17.928 -16.223 1.00 91.69 541 GLN A CA 1
ATOM 4391 C C . GLN A 1 541 ? 8.852 17.683 -16.970 1.00 91.69 541 GLN A C 1
ATOM 4393 O O . GLN A 1 541 ? 8.266 18.627 -17.510 1.00 91.69 541 GLN A O 1
ATOM 4398 N N . PHE A 1 542 ? 8.359 16.443 -16.961 1.00 93.44 542 PHE A N 1
ATOM 4399 C CA . PHE A 1 542 ? 7.086 16.064 -17.580 1.00 93.44 542 PHE A CA 1
ATOM 4400 C C . PHE A 1 542 ? 6.155 15.418 -16.555 1.00 93.44 542 PHE A C 1
ATOM 4402 O O . PHE A 1 542 ? 6.564 14.526 -15.818 1.00 93.44 542 PHE A O 1
ATOM 4409 N N . ARG A 1 543 ? 4.897 15.868 -16.518 1.00 93.00 543 ARG A N 1
ATOM 4410 C CA . ARG A 1 543 ? 3.910 15.491 -15.490 1.00 93.00 543 ARG A CA 1
ATOM 4411 C C . ARG A 1 543 ? 2.590 15.108 -16.150 1.00 93.00 543 ARG A C 1
ATOM 4413 O O . ARG A 1 543 ? 2.117 15.856 -17.005 1.00 93.00 543 ARG A O 1
ATOM 4420 N N . VAL A 1 544 ? 1.981 13.974 -15.799 1.00 96.62 544 VAL A N 1
ATOM 4421 C CA . VAL A 1 544 ? 0.668 13.594 -16.352 1.00 96.62 544 VAL A CA 1
ATOM 4422 C C . VAL A 1 544 ? -0.389 14.595 -15.884 1.00 96.62 544 VAL A C 1
ATOM 4424 O O . VAL A 1 544 ? -0.562 14.820 -14.697 1.00 96.62 544 VAL A O 1
ATOM 4427 N N . THR A 1 545 ? -1.110 15.199 -16.827 1.00 97.19 545 THR A N 1
ATOM 4428 C CA . THR A 1 545 ? -2.193 16.175 -16.582 1.00 97.19 545 THR A CA 1
ATOM 4429 C C . THR A 1 545 ? -3.572 15.622 -16.929 1.00 97.19 545 THR A C 1
ATOM 4431 O O . THR A 1 545 ? -4.585 16.108 -16.427 1.00 97.19 545 THR A O 1
ATOM 4434 N N . VAL A 1 546 ? -3.636 14.572 -17.754 1.00 96.88 546 VAL A N 1
ATOM 4435 C CA . VAL A 1 546 ? -4.862 13.814 -18.025 1.00 96.88 546 VAL A CA 1
ATOM 4436 C C . VAL A 1 546 ? -4.525 12.334 -18.159 1.00 96.88 546 VAL A C 1
ATOM 4438 O O . VAL A 1 546 ? -3.593 12.000 -18.883 1.00 96.88 546 VAL A O 1
ATOM 4441 N N . GLN A 1 547 ? -5.326 11.475 -17.537 1.00 95.62 547 GLN A N 1
ATOM 4442 C CA . GLN A 1 547 ? -5.453 10.049 -17.838 1.00 95.62 547 GLN A CA 1
ATOM 4443 C C . GLN A 1 547 ? -6.891 9.797 -18.323 1.00 95.62 547 GLN A C 1
ATOM 4445 O O . GLN A 1 547 ? -7.842 10.347 -17.762 1.00 95.62 547 GLN A O 1
ATOM 4450 N N . ARG A 1 548 ? -7.078 8.994 -19.369 1.00 94.19 548 ARG A N 1
ATOM 4451 C CA . ARG A 1 548 ? -8.397 8.571 -19.874 1.00 94.19 548 ARG A CA 1
ATOM 4452 C C . ARG A 1 548 ? -8.419 7.064 -20.034 1.00 94.19 548 ARG A C 1
ATOM 4454 O O . ARG A 1 548 ? -7.470 6.538 -20.598 1.00 94.19 548 ARG A O 1
ATOM 4461 N N . VAL A 1 549 ? -9.489 6.403 -19.610 1.00 89.81 549 VAL A N 1
ATOM 4462 C CA . VAL A 1 549 ? -9.650 4.947 -19.715 1.00 89.81 549 VAL A CA 1
ATOM 4463 C C . VAL A 1 549 ? -10.891 4.623 -20.544 1.00 89.81 549 VAL A C 1
ATOM 4465 O O . VAL A 1 549 ? -11.917 5.299 -20.421 1.00 89.81 549 VAL A O 1
ATOM 4468 N N . TYR A 1 550 ? -10.778 3.613 -21.405 1.00 87.75 550 TYR A N 1
ATOM 4469 C CA . TYR A 1 550 ? -11.770 3.235 -22.409 1.00 87.75 550 TYR A CA 1
ATOM 4470 C C . TYR A 1 550 ? -11.897 1.708 -22.487 1.00 87.75 550 TYR A C 1
ATOM 4472 O O . TYR A 1 550 ? -10.881 1.019 -22.562 1.00 87.75 550 TYR A O 1
ATOM 4480 N N . THR A 1 551 ? -13.115 1.175 -22.555 1.00 78.75 551 THR A N 1
ATOM 4481 C CA . THR A 1 551 ? -13.380 -0.225 -22.953 1.00 78.75 551 THR A CA 1
ATOM 4482 C C . THR A 1 551 ? -13.412 -0.367 -24.473 1.00 78.75 551 THR A C 1
ATOM 4484 O O . THR A 1 551 ? -12.836 -1.287 -25.046 1.00 78.75 551 THR A O 1
ATOM 4487 N N . ASP A 1 552 ? -14.091 0.587 -25.097 1.00 76.62 552 ASP A N 1
ATOM 4488 C CA . ASP A 1 552 ? -14.433 0.718 -26.513 1.00 76.62 552 ASP A CA 1
ATOM 4489 C C . ASP A 1 552 ? -15.032 2.124 -26.714 1.00 76.62 552 ASP A C 1
ATOM 4491 O O . ASP A 1 552 ? -14.600 2.884 -27.584 1.00 76.62 552 ASP A O 1
ATOM 4495 N N . THR A 1 553 ? -15.924 2.526 -25.802 1.00 81.12 553 THR A N 1
ATOM 4496 C CA . THR A 1 553 ? -16.204 3.922 -25.446 1.00 81.12 553 THR A CA 1
ATOM 4497 C C . THR A 1 553 ? -15.309 4.399 -24.299 1.00 81.12 553 THR A C 1
ATOM 4499 O O . THR A 1 553 ? -14.674 3.605 -23.606 1.00 81.12 553 THR A O 1
ATOM 4502 N N . LEU A 1 554 ? -15.264 5.717 -24.083 1.00 84.62 554 LEU A N 1
ATOM 4503 C CA . LEU A 1 554 ? -14.685 6.320 -22.878 1.00 84.62 554 LEU A CA 1
ATOM 4504 C C . LEU A 1 554 ? -15.488 5.875 -21.646 1.00 84.62 554 LEU A C 1
ATOM 4506 O O . LEU A 1 554 ? -16.713 5.875 -21.714 1.00 84.62 554 LEU A O 1
ATOM 4510 N N . VAL A 1 555 ? -14.811 5.534 -20.545 1.00 83.56 555 VAL A N 1
ATOM 4511 C CA . VAL A 1 555 ? -15.457 5.161 -19.266 1.00 83.56 555 VAL A CA 1
ATOM 4512 C C . VAL A 1 555 ? -14.994 6.000 -18.072 1.00 83.56 555 VAL A C 1
ATOM 4514 O O . VAL A 1 555 ? -15.723 6.131 -17.095 1.00 83.56 555 VAL A O 1
ATOM 4517 N N . LYS A 1 556 ? -13.788 6.586 -18.120 1.00 84.81 556 LYS A N 1
ATOM 4518 C CA . LYS A 1 556 ? -13.242 7.388 -17.012 1.00 84.81 556 LYS A CA 1
ATOM 4519 C C . LYS A 1 556 ? -12.233 8.422 -17.502 1.00 84.81 556 LYS A C 1
ATOM 4521 O O . LYS A 1 556 ? -11.371 8.108 -18.322 1.00 84.81 556 LYS A O 1
ATOM 4526 N N . VAL A 1 557 ? -12.275 9.637 -16.953 1.00 90.00 557 VAL A N 1
ATOM 4527 C CA . VAL A 1 557 ? -11.222 10.654 -17.130 1.00 90.00 557 VAL A CA 1
ATOM 4528 C C . VAL A 1 557 ? -10.737 11.143 -15.772 1.00 90.00 557 VAL A C 1
ATOM 4530 O O . VAL A 1 557 ? -11.521 11.677 -14.994 1.00 90.00 557 VAL A O 1
ATOM 4533 N N . ARG A 1 558 ? -9.432 11.052 -15.514 1.00 91.56 558 ARG A N 1
ATOM 4534 C CA . ARG A 1 558 ? -8.766 11.746 -14.404 1.00 91.56 558 ARG A CA 1
ATOM 4535 C C . ARG A 1 558 ? -8.003 12.941 -14.959 1.00 91.56 558 ARG A C 1
ATOM 4537 O O . ARG A 1 558 ? -7.256 12.806 -15.924 1.00 91.56 558 ARG A O 1
ATOM 4544 N N . THR A 1 559 ? -8.206 14.127 -14.392 1.00 96.25 559 THR A N 1
ATOM 4545 C CA . THR A 1 559 ? -7.404 15.319 -14.723 1.00 96.25 559 THR A CA 1
ATOM 4546 C C . THR A 1 559 ? -6.627 15.791 -13.512 1.00 96.25 559 THR A C 1
ATOM 4548 O O . THR A 1 559 ? -7.235 16.005 -12.465 1.00 96.25 559 THR A O 1
ATOM 4551 N N . PHE A 1 560 ? -5.328 16.008 -13.689 1.00 95.88 560 PHE A N 1
ATOM 4552 C CA . PHE A 1 560 ? -4.389 16.417 -12.652 1.00 95.88 560 PHE A CA 1
ATOM 4553 C C . PHE A 1 560 ? -3.881 17.837 -12.929 1.00 95.88 560 PHE A C 1
ATOM 4555 O O . PHE A 1 560 ? -3.557 18.189 -14.066 1.00 95.88 560 PHE A O 1
ATOM 4562 N N . SER A 1 561 ? -3.797 18.654 -11.885 1.00 95.81 561 SER A N 1
ATOM 4563 C CA . SER A 1 561 ? -3.206 19.995 -11.920 1.00 95.81 561 SER A CA 1
ATOM 4564 C C . SER A 1 561 ? -2.292 20.198 -10.719 1.00 95.81 561 SER A C 1
ATOM 4566 O O . SER A 1 561 ? -2.620 19.728 -9.631 1.00 95.81 561 SER A O 1
ATOM 4568 N N . TYR A 1 562 ? -1.193 20.927 -10.900 1.00 94.12 562 TYR A N 1
ATOM 4569 C CA . TYR A 1 562 ? -0.129 21.076 -9.907 1.00 94.12 562 TYR A CA 1
ATOM 4570 C C . TYR A 1 562 ? 0.184 22.556 -9.643 1.00 94.12 562 TYR A C 1
ATOM 4572 O O . TYR A 1 562 ? 0.121 23.381 -10.557 1.00 94.12 562 TYR A O 1
ATOM 4580 N N . VAL A 1 563 ? 0.536 22.879 -8.398 1.00 94.12 563 VAL A N 1
ATOM 4581 C CA . VAL A 1 563 ? 1.051 24.184 -7.957 1.00 94.12 563 VAL A CA 1
ATOM 4582 C C . VAL A 1 563 ? 2.434 23.934 -7.365 1.00 94.12 563 VAL A C 1
ATOM 4584 O O . VAL A 1 563 ? 2.586 23.127 -6.450 1.00 94.12 563 VAL A O 1
ATOM 4587 N N . GLU A 1 564 ? 3.465 24.548 -7.941 1.00 85.69 564 GLU A N 1
ATOM 4588 C CA . GLU A 1 564 ? 4.824 24.007 -7.846 1.00 85.69 564 GLU A CA 1
ATOM 4589 C C . GLU A 1 564 ? 5.913 25.040 -8.173 1.00 85.69 564 GLU A C 1
ATOM 4591 O O . GLU A 1 564 ? 5.854 25.714 -9.206 1.00 85.69 564 GLU A O 1
ATOM 4596 N N . ASP A 1 565 ? 6.968 25.088 -7.356 1.00 85.19 565 ASP A N 1
ATOM 4597 C CA . ASP A 1 565 ? 8.260 25.642 -7.774 1.00 85.19 565 ASP A CA 1
ATOM 4598 C C . ASP A 1 565 ? 9.063 24.578 -8.553 1.00 85.19 565 ASP A C 1
ATOM 4600 O O . ASP A 1 565 ? 8.561 23.488 -8.834 1.00 85.19 565 ASP A O 1
ATOM 4604 N N . TRP A 1 566 ? 10.265 24.899 -9.033 1.00 83.94 566 TRP A N 1
ATOM 4605 C CA . TRP A 1 566 ? 11.036 23.949 -9.846 1.00 83.94 566 TRP A CA 1
ATOM 4606 C C . TRP A 1 566 ? 11.462 22.687 -9.075 1.00 83.94 566 TRP A C 1
ATOM 4608 O O . TRP A 1 566 ? 11.423 21.597 -9.644 1.00 83.94 566 TRP A O 1
ATOM 4618 N N . GLU A 1 567 ? 11.850 22.834 -7.809 1.00 79.56 567 GLU A N 1
ATOM 4619 C CA . GLU A 1 567 ? 12.343 21.737 -6.973 1.00 79.56 567 GLU A CA 1
ATOM 4620 C C . GLU A 1 567 ? 11.176 20.989 -6.295 1.00 79.56 567 GLU A C 1
ATOM 4622 O O . GLU A 1 567 ? 11.254 19.780 -6.086 1.00 79.56 567 GLU A O 1
ATOM 4627 N N . ASN A 1 568 ? 10.080 21.688 -5.958 1.00 81.31 568 ASN A N 1
ATOM 4628 C CA . ASN A 1 568 ? 8.979 21.149 -5.152 1.00 81.31 568 ASN A CA 1
ATOM 4629 C C . ASN A 1 568 ? 7.589 21.341 -5.772 1.00 81.31 568 ASN A C 1
ATOM 4631 O O . ASN A 1 568 ? 7.165 22.447 -6.114 1.00 81.31 568 ASN A O 1
ATOM 4635 N N . THR A 1 569 ? 6.802 20.266 -5.752 1.00 86.50 569 THR A N 1
ATOM 4636 C CA . THR A 1 569 ? 5.337 20.352 -5.790 1.00 86.50 569 THR A CA 1
ATOM 4637 C C . THR A 1 569 ? 4.829 20.794 -4.419 1.00 86.50 569 THR A C 1
ATOM 4639 O O . THR A 1 569 ? 5.167 20.173 -3.412 1.00 86.50 569 THR A O 1
ATOM 4642 N N . LEU A 1 570 ? 4.018 21.850 -4.382 1.00 93.38 570 LEU A N 1
ATOM 4643 C CA . LEU A 1 570 ? 3.455 22.434 -3.160 1.00 93.38 570 LEU A CA 1
ATOM 4644 C C . LEU A 1 570 ? 1.992 22.018 -2.975 1.00 93.38 570 LEU A C 1
ATOM 4646 O O . LEU A 1 570 ? 1.563 21.706 -1.868 1.00 93.38 570 LEU A O 1
ATOM 4650 N N . GLU A 1 571 ? 1.233 21.951 -4.067 1.00 96.25 571 GLU A N 1
ATOM 4651 C CA . GLU A 1 571 ? -0.124 21.405 -4.088 1.00 96.25 571 GLU A CA 1
ATOM 4652 C C . GLU A 1 571 ? -0.363 20.620 -5.381 1.00 96.25 571 GLU A C 1
ATOM 4654 O O . GLU A 1 571 ? 0.254 20.881 -6.416 1.00 96.25 571 GLU A O 1
ATOM 4659 N N . SER A 1 572 ? -1.301 19.681 -5.348 1.00 94.12 572 SER A N 1
ATOM 4660 C CA . SER A 1 572 ? -1.859 19.076 -6.555 1.00 94.12 572 SER A CA 1
ATOM 4661 C C . SER A 1 572 ? -3.353 18.824 -6.397 1.00 94.12 572 SER A C 1
ATOM 4663 O O . SER A 1 572 ? -3.926 18.939 -5.313 1.00 94.12 572 SER A O 1
ATOM 4665 N N . THR A 1 573 ? -4.054 18.582 -7.497 1.00 96.50 573 THR A N 1
ATOM 4666 C CA . THR A 1 573 ? -5.489 18.287 -7.481 1.00 96.50 573 THR A CA 1
ATOM 4667 C C . THR A 1 573 ? -5.827 17.338 -8.613 1.00 96.50 573 THR A C 1
ATOM 4669 O O . THR A 1 573 ? -5.585 17.646 -9.779 1.00 96.50 573 THR A O 1
ATOM 4672 N N . GLU A 1 574 ? -6.397 16.200 -8.248 1.00 93.06 574 GLU A N 1
ATOM 4673 C CA . GLU A 1 574 ? -6.993 15.209 -9.131 1.00 93.06 574 GLU A CA 1
ATOM 4674 C C . GLU A 1 574 ? -8.504 15.456 -9.218 1.00 93.06 574 GLU A C 1
ATOM 4676 O O . GLU A 1 574 ? -9.147 15.794 -8.222 1.00 93.06 574 GLU A O 1
ATOM 4681 N N . LYS A 1 575 ? -9.090 15.278 -10.404 1.00 90.81 575 LYS A N 1
ATOM 4682 C CA . LYS A 1 575 ? -10.548 15.244 -10.589 1.00 90.81 575 LYS A CA 1
ATOM 4683 C C . LYS A 1 575 ? -10.936 14.054 -11.448 1.00 90.81 575 LYS A C 1
ATOM 4685 O O . LYS A 1 575 ? -10.525 14.009 -12.611 1.00 90.81 575 LYS A O 1
ATOM 4690 N N . THR A 1 576 ? -11.748 13.157 -10.902 1.00 85.88 576 THR A N 1
ATOM 4691 C CA . THR A 1 576 ? -12.337 12.032 -11.635 1.00 85.88 576 THR A CA 1
ATOM 4692 C C . THR A 1 576 ? -13.647 12.472 -12.272 1.00 85.88 576 THR A C 1
ATOM 4694 O O . THR A 1 576 ? -14.445 13.191 -11.665 1.00 85.88 576 THR A O 1
ATOM 4697 N N . LYS A 1 577 ? -13.848 12.069 -13.525 1.00 84.94 577 LYS A N 1
ATOM 4698 C CA . LYS A 1 577 ? -14.982 12.449 -14.363 1.00 84.94 577 LYS A CA 1
ATOM 4699 C C . LYS A 1 577 ? -15.506 11.249 -15.135 1.00 84.94 577 LYS A C 1
ATOM 4701 O O . LYS A 1 577 ? -14.731 10.358 -15.496 1.00 84.94 577 LYS A O 1
ATOM 4706 N N . ASP A 1 578 ? -16.799 11.294 -15.409 1.00 79.94 578 ASP A N 1
ATOM 4707 C CA . ASP A 1 578 ? -17.499 10.343 -16.269 1.00 79.94 578 ASP A CA 1
ATOM 4708 C C . ASP A 1 578 ? -17.201 10.567 -17.766 1.00 79.94 578 ASP A C 1
ATOM 4710 O O . ASP A 1 578 ? -16.463 11.476 -18.169 1.00 79.94 578 ASP A O 1
ATOM 4714 N N . GLU A 1 579 ? -17.793 9.724 -18.607 1.00 81.31 579 GLU A N 1
ATOM 4715 C CA . GLU A 1 579 ? -17.716 9.784 -20.065 1.00 81.31 579 GLU A CA 1
ATOM 4716 C C . GLU A 1 579 ? -18.332 11.059 -20.673 1.00 81.31 579 GLU A C 1
ATOM 4718 O O . GLU A 1 579 ? -17.957 11.465 -21.776 1.00 81.31 579 GLU A O 1
ATOM 4723 N N . LEU A 1 580 ? -19.217 11.741 -19.938 1.00 74.31 580 LEU A N 1
ATOM 4724 C CA . LEU A 1 580 ? -19.797 13.040 -20.299 1.00 74.31 580 LEU A CA 1
ATOM 4725 C C . LEU A 1 580 ? -18.940 14.228 -19.811 1.00 74.31 580 LEU A C 1
ATOM 4727 O O . LEU A 1 580 ? -19.253 15.385 -20.100 1.00 74.31 580 LEU A O 1
ATOM 4731 N N . SER A 1 581 ? -17.812 13.946 -19.147 1.00 80.75 581 SER A N 1
ATOM 4732 C CA . SER A 1 581 ? -16.877 14.902 -18.544 1.00 80.75 581 SER A CA 1
ATOM 4733 C C . SER A 1 581 ? -17.423 15.715 -17.359 1.00 80.75 581 SER A C 1
ATOM 4735 O O . SER A 1 581 ? -16.813 16.730 -16.998 1.00 80.75 581 SER A O 1
ATOM 4737 N N . TYR A 1 582 ? -18.508 15.280 -16.707 1.00 76.94 582 TYR A N 1
ATOM 4738 C CA . TYR A 1 582 ? -18.912 15.842 -15.415 1.00 76.94 582 TYR A CA 1
ATOM 4739 C C . TYR A 1 582 ? -17.993 15.330 -14.302 1.00 76.94 582 TYR A C 1
ATOM 4741 O O . TYR A 1 582 ? -17.534 14.192 -14.327 1.00 76.94 582 TYR A O 1
ATOM 4749 N N . ILE A 1 583 ? -17.691 16.187 -13.324 1.00 79.88 583 ILE A N 1
ATOM 4750 C CA . ILE A 1 583 ? -16.855 15.821 -12.174 1.00 79.88 583 ILE A CA 1
ATOM 4751 C C . ILE A 1 583 ? -17.679 14.939 -11.240 1.00 79.88 583 ILE A C 1
ATOM 4753 O O . ILE A 1 583 ? -18.739 15.359 -10.793 1.00 79.88 583 ILE A O 1
ATOM 4757 N N . GLN A 1 584 ? -17.163 13.750 -10.935 1.00 81.12 584 GLN A N 1
ATOM 4758 C CA . GLN A 1 584 ? -17.752 12.812 -9.977 1.00 81.12 584 GLN A CA 1
ATOM 4759 C C . GLN A 1 584 ? -17.042 12.881 -8.614 1.00 81.12 584 GLN A C 1
ATOM 4761 O O . GLN A 1 584 ? -17.684 12.751 -7.572 1.00 81.12 584 GLN A O 1
ATOM 4766 N N . SER A 1 585 ? -15.738 13.185 -8.603 1.00 83.25 585 SER A N 1
ATOM 4767 C CA . SER A 1 585 ? -14.988 13.521 -7.386 1.00 83.25 585 SER A CA 1
ATOM 4768 C C . SER A 1 585 ? -13.801 14.450 -7.666 1.00 83.25 585 SER A C 1
ATOM 4770 O O . SER A 1 585 ? -13.262 14.498 -8.775 1.00 83.25 585 SER A O 1
ATOM 4772 N N . GLU A 1 586 ? -13.383 15.203 -6.648 1.00 87.81 586 GLU A N 1
ATOM 4773 C CA . GLU A 1 586 ? -12.175 16.035 -6.663 1.00 87.81 586 GLU A CA 1
ATOM 4774 C C . GLU A 1 586 ? -11.351 15.780 -5.397 1.00 87.81 586 GLU A C 1
ATOM 4776 O O . GLU A 1 586 ? -11.839 15.991 -4.286 1.00 87.81 586 GLU A O 1
ATOM 4781 N N . THR A 1 587 ? -10.088 15.387 -5.567 1.00 87.38 587 THR A N 1
ATOM 4782 C CA . THR A 1 587 ? -9.134 15.182 -4.472 1.00 87.38 587 THR A CA 1
ATOM 4783 C C . THR A 1 587 ? -8.003 16.196 -4.588 1.00 87.38 587 THR A C 1
ATOM 4785 O O . THR A 1 587 ? -7.201 16.163 -5.518 1.00 87.38 587 THR A O 1
ATOM 4788 N N . HIS A 1 588 ? -7.932 17.109 -3.626 1.00 92.56 588 HIS A N 1
ATOM 4789 C CA . HIS A 1 588 ? -6.888 18.118 -3.504 1.00 92.56 588 HIS A CA 1
ATOM 4790 C C . HIS A 1 588 ? -5.851 17.695 -2.453 1.00 92.56 588 HIS A C 1
ATOM 4792 O O . HIS A 1 588 ? -6.203 17.239 -1.361 1.00 92.56 588 HIS A O 1
ATOM 4798 N N . PHE A 1 589 ? -4.574 17.879 -2.775 1.00 90.19 589 PHE A N 1
ATOM 4799 C CA . PHE A 1 589 ? -3.429 17.530 -1.945 1.00 90.19 589 PHE A CA 1
ATOM 4800 C C . PHE A 1 589 ? -2.571 18.772 -1.681 1.00 90.19 589 PHE A C 1
ATOM 4802 O O . PHE A 1 589 ? -2.211 19.477 -2.618 1.00 90.19 589 PHE A O 1
ATOM 4809 N N . VAL A 1 590 ? -2.175 18.996 -0.426 1.00 93.75 590 VAL A N 1
ATOM 4810 C CA . VAL A 1 590 ? -1.054 19.897 -0.089 1.00 93.75 590 VAL A CA 1
ATOM 4811 C C . VAL A 1 590 ? 0.152 19.033 0.241 1.00 93.75 590 VAL A C 1
ATOM 4813 O O . VAL A 1 590 ? 0.027 18.050 0.974 1.00 93.75 590 VAL A O 1
ATOM 4816 N N . ILE A 1 591 ? 1.307 19.383 -0.312 1.00 86.94 591 ILE A N 1
ATOM 4817 C CA . ILE A 1 591 ? 2.529 18.582 -0.347 1.00 86.94 591 ILE A CA 1
ATOM 4818 C C . ILE A 1 591 ? 3.673 19.404 0.260 1.00 86.94 591 ILE A C 1
ATOM 4820 O O . ILE A 1 591 ? 3.761 20.614 0.081 1.00 86.94 591 ILE A O 1
ATOM 4824 N N . GLY A 1 592 ? 4.556 18.745 1.007 1.00 81.56 592 GLY A N 1
ATOM 4825 C CA . GLY A 1 592 ? 5.751 19.364 1.574 1.00 81.56 592 GLY A CA 1
ATOM 4826 C C . GLY A 1 592 ? 6.862 18.335 1.725 1.00 81.56 592 GLY A C 1
ATOM 4827 O O . GLY A 1 592 ? 6.630 17.250 2.264 1.00 81.56 592 GLY A O 1
ATOM 4828 N N . ASN A 1 593 ? 8.059 18.667 1.235 1.00 78.00 593 ASN A N 1
ATOM 4829 C CA . ASN A 1 593 ? 9.219 17.771 1.157 1.00 78.00 593 ASN A CA 1
ATOM 4830 C C . ASN A 1 593 ? 8.865 16.431 0.473 1.00 78.00 593 ASN A C 1
ATOM 4832 O O . ASN A 1 593 ? 9.143 15.356 1.002 1.00 78.00 593 ASN A O 1
ATOM 4836 N N . GLY A 1 594 ? 8.151 16.498 -0.658 1.00 72.06 594 GLY A N 1
ATOM 4837 C CA . GLY A 1 594 ? 7.706 15.334 -1.437 1.00 72.06 594 GLY A CA 1
ATOM 4838 C C . GLY A 1 594 ? 6.588 14.480 -0.814 1.00 72.06 594 GLY A C 1
ATOM 4839 O O . GLY A 1 594 ? 6.174 13.503 -1.434 1.00 72.06 594 GLY A O 1
ATOM 4840 N N . LYS A 1 595 ? 6.075 14.819 0.380 1.00 78.50 595 LYS A N 1
ATOM 4841 C CA . LYS A 1 595 ? 5.046 14.035 1.096 1.00 78.50 595 LYS A CA 1
ATOM 4842 C C . LYS A 1 595 ? 3.734 14.811 1.250 1.00 78.50 595 LYS A C 1
ATOM 4844 O O . LYS A 1 595 ? 3.750 16.012 1.517 1.00 78.50 595 LYS A O 1
ATOM 4849 N N . ILE A 1 596 ? 2.600 14.121 1.115 1.00 82.88 596 ILE A N 1
ATOM 4850 C CA . ILE A 1 596 ? 1.251 14.696 1.261 1.00 82.88 596 ILE A CA 1
ATOM 4851 C C . ILE A 1 596 ? 1.041 15.120 2.721 1.00 82.88 596 ILE A C 1
ATOM 4853 O O . ILE A 1 596 ? 0.960 14.283 3.606 1.00 82.88 596 ILE A O 1
ATOM 4857 N N . LYS A 1 597 ? 0.920 16.419 2.996 1.00 89.31 597 LYS A N 1
ATOM 4858 C CA . LYS A 1 597 ? 0.628 16.955 4.339 1.00 89.31 597 LYS A CA 1
ATOM 4859 C C . LYS A 1 597 ? -0.868 17.084 4.617 1.00 89.31 597 LYS A C 1
ATOM 4861 O O . LYS A 1 597 ? -1.280 17.039 5.773 1.00 89.31 597 LYS A O 1
ATOM 4866 N N . LYS A 1 598 ? -1.691 17.204 3.572 1.00 91.25 598 LYS A N 1
ATOM 4867 C CA . LYS A 1 598 ? -3.157 17.241 3.666 1.00 91.25 598 LYS A CA 1
ATOM 4868 C C . LYS A 1 598 ? -3.786 16.615 2.423 1.00 91.25 598 LYS A C 1
ATOM 4870 O O . LYS A 1 598 ? -3.374 16.956 1.318 1.00 91.25 598 LYS A O 1
ATOM 4875 N N . ARG A 1 599 ? -4.809 15.775 2.601 1.00 89.75 599 ARG A N 1
ATOM 4876 C CA . ARG A 1 599 ? -5.767 15.346 1.564 1.00 89.75 599 ARG A CA 1
ATOM 4877 C C . ARG A 1 599 ? -7.112 16.026 1.820 1.00 89.75 599 ARG A C 1
ATOM 4879 O O . ARG A 1 599 ? -7.515 16.218 2.966 1.00 89.75 599 ARG A O 1
ATOM 4886 N N . THR A 1 600 ? -7.826 16.398 0.769 1.00 88.94 600 THR A N 1
ATOM 4887 C CA . THR A 1 600 ? -9.165 16.987 0.851 1.00 88.94 600 THR A CA 1
ATOM 4888 C C . THR A 1 600 ? -10.010 16.452 -0.295 1.00 88.94 600 THR A C 1
ATOM 4890 O O . THR A 1 600 ? -9.685 16.701 -1.450 1.00 88.94 600 THR A O 1
ATOM 4893 N N . VAL A 1 601 ? -11.071 15.712 0.025 1.00 81.75 601 VAL A N 1
ATOM 4894 C CA . VAL A 1 601 ? -11.954 15.050 -0.943 1.00 81.75 601 VAL A CA 1
ATOM 4895 C C . VAL A 1 601 ? -13.285 15.793 -1.018 1.00 81.75 601 VAL A C 1
ATOM 4897 O O . VAL A 1 601 ? -13.887 16.127 0.010 1.00 81.75 601 VAL A O 1
ATOM 4900 N N . LYS A 1 602 ? -13.753 16.027 -2.242 1.00 79.94 602 LYS A N 1
ATOM 4901 C CA . LYS A 1 602 ? -15.052 16.618 -2.566 1.00 79.94 602 LYS A CA 1
ATOM 4902 C C . LYS A 1 602 ? -15.854 15.689 -3.470 1.00 79.94 602 LYS A C 1
ATOM 4904 O O . LYS A 1 602 ? -15.283 14.979 -4.298 1.00 79.94 602 LYS A O 1
ATOM 4909 N N . ASP A 1 603 ? -17.171 15.738 -3.321 1.00 75.69 603 ASP A N 1
ATOM 4910 C CA . ASP A 1 603 ? -18.115 15.033 -4.187 1.00 75.69 603 ASP A CA 1
ATOM 4911 C C . ASP A 1 603 ? -18.356 15.758 -5.530 1.00 75.69 603 ASP A C 1
ATOM 4913 O O . ASP A 1 603 ? -17.802 16.827 -5.809 1.00 75.69 603 ASP A O 1
ATOM 4917 N N . TYR A 1 604 ? -19.230 15.179 -6.355 1.00 72.62 604 TYR A N 1
ATOM 4918 C CA . TYR A 1 604 ? -19.675 15.702 -7.651 1.00 72.62 604 TYR A CA 1
ATOM 4919 C C . TYR A 1 604 ? -20.323 17.101 -7.598 1.00 72.62 604 TYR A C 1
ATOM 4921 O O . TYR A 1 604 ? -20.414 17.782 -8.620 1.00 72.62 604 TYR A O 1
ATOM 4929 N N . THR A 1 605 ? -20.767 17.566 -6.424 1.00 67.75 605 THR A N 1
ATOM 4930 C CA . THR A 1 605 ? -21.298 18.929 -6.234 1.00 67.75 605 THR A CA 1
ATOM 4931 C C . THR A 1 605 ? -20.201 19.954 -5.930 1.00 67.75 605 THR A C 1
ATOM 4933 O O . THR A 1 605 ? -20.462 21.157 -5.922 1.00 67.75 605 THR A O 1
ATOM 4936 N N . GLY A 1 606 ? -18.970 19.493 -5.680 1.00 74.56 606 GLY A N 1
ATOM 4937 C CA . GLY A 1 606 ? -17.875 20.294 -5.139 1.00 74.56 606 GLY A CA 1
ATOM 4938 C C . GLY A 1 606 ? -17.931 20.454 -3.615 1.00 74.56 606 GLY A C 1
ATOM 4939 O O . GLY A 1 606 ? -17.126 21.209 -3.061 1.00 74.56 606 GLY A O 1
ATOM 4940 N N . THR A 1 607 ? -18.840 19.756 -2.924 1.00 76.94 607 THR A N 1
ATOM 4941 C CA . THR A 1 607 ? -18.948 19.795 -1.461 1.00 76.94 607 THR A CA 1
ATOM 4942 C C . THR A 1 607 ? -17.832 18.946 -0.869 1.00 76.94 607 THR A C 1
ATOM 4944 O O . THR A 1 607 ? -17.668 17.782 -1.226 1.00 76.94 607 THR A O 1
ATOM 4947 N N . GLN A 1 608 ? -17.038 19.523 0.034 1.00 82.81 608 GLN A N 1
ATOM 4948 C CA . GLN A 1 608 ? -16.021 18.767 0.762 1.00 82.81 608 GLN A CA 1
ATOM 4949 C C . GLN A 1 608 ? -16.712 17.753 1.670 1.00 82.81 608 GLN A C 1
ATOM 4951 O O . GLN A 1 608 ? -17.539 18.135 2.496 1.00 82.81 608 GLN A O 1
ATOM 4956 N N . VAL A 1 609 ? -16.345 16.480 1.519 1.00 76.81 609 VAL A N 1
ATOM 4957 C CA . VAL A 1 609 ? -16.877 15.346 2.291 1.00 76.81 609 VAL A CA 1
ATOM 4958 C C . VAL A 1 609 ? -15.867 14.817 3.309 1.00 76.81 609 VAL A C 1
ATOM 4960 O O . VAL A 1 609 ? -16.261 14.301 4.353 1.00 76.81 609 VAL A O 1
ATOM 4963 N N . GLU A 1 610 ? -14.570 15.000 3.052 1.00 82.00 610 GLU A N 1
ATOM 4964 C CA . GLU A 1 610 ? -13.480 14.493 3.888 1.00 82.00 610 GLU A CA 1
ATOM 4965 C C . GLU A 1 610 ? -12.259 15.426 3.800 1.00 82.00 610 GLU A C 1
ATOM 4967 O O . GLU A 1 610 ? -11.893 15.896 2.720 1.00 82.00 610 GLU A O 1
ATOM 4972 N N . LYS A 1 611 ? -11.591 15.672 4.927 1.00 86.19 611 LYS A N 1
ATOM 4973 C CA . LYS A 1 611 ? -10.253 16.279 4.995 1.00 86.19 611 LYS A CA 1
ATOM 4974 C C . LYS A 1 611 ? -9.400 15.425 5.931 1.00 86.19 611 LYS A C 1
ATOM 4976 O O . LYS A 1 611 ? -9.867 15.044 6.997 1.00 86.19 611 LYS A O 1
ATOM 4981 N N . VAL A 1 612 ? -8.164 15.128 5.536 1.00 81.62 612 VAL A N 1
ATOM 4982 C CA . VAL A 1 612 ? -7.183 14.389 6.348 1.00 81.62 612 VAL A CA 1
ATOM 4983 C C . VAL A 1 612 ? -5.892 15.196 6.402 1.00 81.62 612 VAL A C 1
ATOM 4985 O O . VAL A 1 612 ? -5.412 15.639 5.358 1.00 81.62 612 VAL A O 1
ATOM 4988 N N . VAL A 1 613 ? -5.334 15.404 7.593 1.00 90.12 613 VAL A N 1
ATOM 4989 C CA . VAL A 1 613 ? -4.034 16.063 7.809 1.00 90.12 613 VAL A CA 1
ATOM 4990 C C . VAL A 1 613 ? -3.048 15.043 8.375 1.00 90.12 613 VAL A C 1
ATOM 4992 O O . VAL A 1 613 ? -3.381 14.315 9.308 1.00 90.12 613 VAL A O 1
ATOM 4995 N N . TYR A 1 614 ? -1.846 14.989 7.800 1.00 85.12 614 TYR A N 1
ATOM 4996 C CA . TYR A 1 614 ? -0.849 13.948 8.060 1.00 85.12 614 TYR A CA 1
ATOM 4997 C C . TYR A 1 614 ? 0.357 14.503 8.825 1.00 85.12 614 TYR A C 1
ATOM 4999 O O . TYR A 1 614 ? 1.092 15.362 8.322 1.00 85.12 614 TYR A O 1
ATOM 5007 N N . THR A 1 615 ? 0.593 13.976 10.027 1.00 88.75 615 THR A N 1
ATOM 5008 C CA . THR A 1 615 ? 1.798 14.256 10.824 1.00 88.75 615 THR A CA 1
ATOM 5009 C C . THR A 1 615 ? 2.831 13.157 10.603 1.00 88.75 615 THR A C 1
ATOM 5011 O O . THR A 1 615 ? 2.489 11.978 10.567 1.00 88.75 615 THR A O 1
ATOM 5014 N N . TYR A 1 616 ? 4.098 13.547 10.470 1.00 82.50 616 TYR A N 1
ATOM 5015 C CA . TYR A 1 616 ? 5.210 12.660 10.133 1.00 82.50 616 TYR A CA 1
ATOM 5016 C C . TYR A 1 616 ? 6.344 12.786 11.156 1.00 82.50 616 TYR A C 1
ATOM 5018 O O . TYR A 1 616 ? 6.589 13.890 11.647 1.00 82.50 616 TYR A O 1
ATOM 5026 N N . ASN A 1 617 ? 7.060 11.692 11.423 1.00 83.75 617 ASN A N 1
ATOM 5027 C CA . ASN A 1 617 ? 8.316 11.709 12.188 1.00 83.75 617 ASN A CA 1
ATOM 5028 C C . ASN A 1 617 ? 9.525 12.100 11.289 1.00 83.75 617 ASN A C 1
ATOM 5030 O O . ASN A 1 617 ? 9.348 12.619 10.183 1.00 83.75 617 ASN A O 1
ATOM 5034 N N . ALA A 1 618 ? 10.763 11.907 11.767 1.00 81.94 618 ALA A N 1
ATOM 5035 C CA . ALA A 1 618 ? 11.985 12.356 11.079 1.00 81.94 618 ALA A CA 1
ATOM 5036 C C . ALA A 1 618 ? 12.419 11.438 9.913 1.00 81.94 618 ALA A C 1
ATOM 5038 O O . ALA A 1 618 ? 12.894 11.914 8.880 1.00 81.94 618 ALA A O 1
ATOM 5039 N N . GLN A 1 619 ? 12.206 10.134 10.070 1.00 73.31 619 GLN A N 1
ATOM 5040 C CA . GLN A 1 619 ? 12.233 9.088 9.042 1.00 73.31 619 GLN A CA 1
ATOM 5041 C C . GLN A 1 619 ? 11.157 9.382 7.975 1.00 73.31 619 GLN A C 1
ATOM 5043 O O . GLN A 1 619 ? 11.343 9.264 6.757 1.00 73.31 619 GLN A O 1
ATOM 5048 N N . GLY A 1 620 ? 10.034 9.911 8.451 1.00 71.88 620 GLY A N 1
ATOM 5049 C CA . GLY A 1 620 ? 8.902 10.370 7.682 1.00 71.88 620 GLY A CA 1
ATOM 5050 C C . GLY A 1 620 ? 7.898 9.262 7.389 1.00 71.88 620 GLY A C 1
ATOM 5051 O O . GLY A 1 620 ? 7.284 9.319 6.320 1.00 71.88 620 GLY A O 1
ATOM 5052 N N . GLU A 1 621 ? 7.731 8.295 8.292 1.00 78.00 621 GLU A N 1
ATOM 5053 C CA . GLU A 1 621 ? 6.482 7.538 8.405 1.00 78.00 621 GLU A CA 1
ATOM 5054 C C . GLU A 1 621 ? 5.377 8.425 9.008 1.00 78.00 621 GLU A C 1
ATOM 5056 O O . GLU A 1 621 ? 5.644 9.477 9.603 1.00 78.00 621 GLU A O 1
ATOM 5061 N N . THR A 1 622 ? 4.118 8.028 8.825 1.00 81.94 622 THR A N 1
ATOM 5062 C CA . THR A 1 622 ? 2.949 8.791 9.283 1.00 81.94 622 THR A CA 1
ATOM 5063 C C . THR A 1 622 ? 2.582 8.388 10.711 1.00 81.94 622 THR A C 1
ATOM 5065 O O . THR A 1 622 ? 2.240 7.232 10.947 1.00 81.94 622 THR A O 1
ATOM 5068 N N . VAL A 1 623 ? 2.639 9.331 11.656 1.00 83.62 623 VAL A N 1
ATOM 5069 C CA . VAL A 1 623 ? 2.416 9.085 13.099 1.00 83.62 623 VAL A CA 1
ATOM 5070 C C . VAL A 1 623 ? 1.067 9.590 13.621 1.00 83.62 623 VAL A C 1
ATOM 5072 O O . VAL A 1 623 ? 0.598 9.107 14.649 1.00 83.62 623 VAL A O 1
ATOM 5075 N N . ILE A 1 624 ? 0.414 10.524 12.914 1.00 84.50 624 ILE A N 1
ATOM 5076 C CA . ILE A 1 624 ? -0.978 10.928 13.189 1.00 84.50 624 ILE A CA 1
ATOM 5077 C C . ILE A 1 624 ? -1.715 11.188 11.870 1.00 84.50 624 ILE A C 1
ATOM 5079 O O . ILE A 1 624 ? -1.256 12.015 11.074 1.00 84.50 624 ILE A O 1
ATOM 5083 N N . ASN A 1 625 ? -2.892 10.580 11.702 1.00 79.75 625 ASN A N 1
ATOM 5084 C CA . ASN A 1 625 ? -3.905 11.013 10.737 1.00 79.75 625 ASN A CA 1
ATOM 5085 C C . ASN A 1 625 ? -4.991 11.786 11.495 1.00 79.75 625 ASN A C 1
ATOM 5087 O O . ASN A 1 625 ? -5.659 11.231 12.365 1.00 79.75 625 ASN A O 1
ATOM 5091 N N . GLN A 1 626 ? -5.183 13.066 11.181 1.00 81.12 626 GLN A N 1
ATOM 5092 C CA . GLN A 1 626 ? -6.282 13.866 11.729 1.00 81.12 626 GLN A CA 1
ATOM 5093 C C . GLN A 1 626 ? -7.400 13.953 10.692 1.00 81.12 626 GLN A C 1
ATOM 5095 O O . GLN A 1 626 ? -7.228 14.597 9.655 1.00 81.12 626 GLN A O 1
ATOM 5100 N N . CYS A 1 627 ? -8.532 13.309 10.967 1.00 75.81 627 CYS A N 1
ATOM 5101 C CA . CYS A 1 627 ? -9.632 13.153 10.021 1.00 75.81 627 CYS A CA 1
ATOM 5102 C C . CYS A 1 627 ? -10.801 14.081 10.372 1.00 75.81 627 CYS A C 1
ATOM 5104 O O . CYS A 1 627 ? -11.231 14.167 11.521 1.00 75.81 627 CYS A O 1
ATOM 5106 N N . TYR A 1 628 ? -11.331 14.771 9.366 1.00 81.69 628 TYR A N 1
ATOM 5107 C CA . TYR A 1 628 ? -12.368 15.794 9.476 1.00 81.69 628 TYR A CA 1
ATOM 5108 C C . TYR A 1 628 ? -13.524 15.444 8.530 1.00 81.69 628 TYR A C 1
ATOM 5110 O O . TYR A 1 628 ? -13.321 15.305 7.319 1.00 81.69 628 TYR A O 1
ATOM 5118 N N . LYS A 1 629 ? -14.744 15.319 9.063 1.00 74.19 629 LYS A N 1
ATOM 5119 C CA . LYS A 1 629 ? -15.948 15.027 8.277 1.00 74.19 629 LYS A CA 1
ATOM 5120 C C . LYS A 1 629 ? -16.511 16.306 7.657 1.00 74.19 629 LYS A C 1
ATOM 5122 O O . LYS A 1 629 ? -16.966 17.208 8.355 1.00 74.19 629 LYS A O 1
ATOM 5127 N N . GLY A 1 630 ? -16.526 16.368 6.332 1.00 75.25 630 GLY A N 1
ATOM 5128 C CA . GLY A 1 630 ? -16.982 17.537 5.586 1.00 75.25 630 GLY A CA 1
ATOM 5129 C C . GLY A 1 630 ? -16.034 18.740 5.683 1.00 75.25 630 GLY A C 1
ATOM 5130 O O . GLY A 1 630 ? -14.822 18.587 5.844 1.00 75.25 630 GLY A O 1
ATOM 5131 N N . ASN A 1 631 ? -16.581 19.957 5.588 1.00 79.56 631 ASN A N 1
ATOM 5132 C CA . ASN A 1 631 ? -15.821 21.211 5.701 1.00 79.56 631 ASN A CA 1
ATOM 5133 C C . ASN A 1 631 ? -15.737 21.775 7.134 1.00 79.56 631 ASN A C 1
ATOM 5135 O O . ASN A 1 631 ? -15.854 22.981 7.332 1.00 79.56 631 ASN A O 1
ATOM 5139 N N . THR A 1 632 ? -15.572 20.908 8.134 1.00 78.50 632 THR A N 1
ATOM 5140 C CA . THR A 1 632 ? -15.317 21.331 9.521 1.00 78.50 632 THR A CA 1
ATOM 5141 C C . THR A 1 632 ? -13.828 21.597 9.761 1.00 78.50 632 THR A C 1
ATOM 5143 O O . THR A 1 632 ? -12.970 20.958 9.145 1.00 78.50 632 THR A O 1
ATOM 5146 N N . ASP A 1 633 ? -13.510 22.505 10.682 1.00 78.75 633 ASP A N 1
ATOM 5147 C CA . ASP A 1 633 ? -12.162 22.689 11.240 1.00 78.75 633 ASP A CA 1
ATOM 5148 C C . ASP A 1 633 ? -11.965 21.966 12.583 1.00 78.75 633 ASP A C 1
ATOM 5150 O O . ASP A 1 633 ? -10.875 21.993 13.151 1.00 78.75 633 ASP A O 1
ATOM 5154 N N . GLU A 1 634 ? -12.980 21.235 13.049 1.00 72.56 634 GLU A N 1
ATOM 5155 C CA . GLU A 1 634 ? -12.895 20.351 14.211 1.00 72.56 634 GLU A CA 1
ATOM 5156 C C . GLU A 1 634 ? -12.519 18.927 13.792 1.00 72.56 634 GLU A C 1
ATOM 5158 O O . GLU A 1 634 ? -13.151 18.322 12.920 1.00 72.56 634 GLU A O 1
ATOM 5163 N N . VAL A 1 635 ? -11.488 18.367 14.423 1.00 70.62 635 VAL A N 1
ATOM 5164 C CA . VAL A 1 635 ? -11.056 16.992 14.149 1.00 70.62 635 VAL A CA 1
ATOM 5165 C C . VAL A 1 635 ? -12.157 16.026 14.589 1.00 70.62 635 VAL A C 1
ATOM 5167 O O . VAL A 1 635 ? -12.554 16.020 15.750 1.00 70.62 635 VAL A O 1
ATOM 5170 N N . SER A 1 636 ? -12.656 15.214 13.659 1.00 73.12 636 SER A N 1
ATOM 5171 C CA . SER A 1 636 ? -13.745 14.261 13.899 1.00 73.12 636 SER A CA 1
ATOM 5172 C C . SER A 1 636 ? -13.253 12.956 14.524 1.00 73.12 636 SER A C 1
ATOM 5174 O O . SER A 1 636 ? -13.971 12.362 15.320 1.00 73.12 636 SER A O 1
ATOM 5176 N N . TYR A 1 637 ? -12.038 12.521 14.178 1.00 72.44 637 TYR A N 1
ATOM 5177 C CA . TYR A 1 637 ? -11.287 11.477 14.880 1.00 72.44 637 TYR A CA 1
ATOM 5178 C C . TYR A 1 637 ? -9.790 11.570 14.542 1.00 72.44 637 TYR A C 1
ATOM 5180 O O . TYR A 1 637 ? -9.395 12.250 13.589 1.00 72.44 637 TYR A O 1
ATOM 5188 N N . GLN A 1 638 ? -8.952 10.891 15.327 1.00 77.38 638 GLN A N 1
ATOM 5189 C CA . GLN A 1 638 ? -7.509 10.796 15.099 1.00 77.38 638 GLN A CA 1
ATOM 5190 C C . GLN A 1 638 ? -7.073 9.334 15.124 1.00 77.38 638 GLN A C 1
ATOM 5192 O O . GLN A 1 638 ? -7.443 8.602 16.038 1.00 77.38 638 GLN A O 1
ATOM 5197 N N . GLU A 1 639 ? -6.270 8.938 14.143 1.00 76.81 639 GLU A N 1
ATOM 5198 C CA . GLU A 1 639 ? -5.543 7.667 14.149 1.00 76.81 639 GLU A CA 1
ATOM 5199 C C . GLU A 1 639 ? -4.082 7.959 14.493 1.00 76.81 639 GLU A C 1
ATOM 5201 O O . GLU A 1 639 ? -3.537 8.989 14.083 1.00 76.81 639 GLU A O 1
ATOM 5206 N N . PHE A 1 640 ? -3.448 7.062 15.240 1.00 80.38 640 PHE A N 1
ATOM 5207 C CA . PHE A 1 640 ? -2.092 7.242 15.758 1.00 80.38 640 PHE A CA 1
ATOM 5208 C C . PHE A 1 640 ? -1.214 6.057 15.372 1.00 80.38 640 PHE A C 1
ATOM 5210 O O . PHE A 1 640 ? -1.702 4.935 15.234 1.00 80.38 640 PHE A O 1
ATOM 5217 N N . SER A 1 641 ? 0.088 6.281 15.217 1.00 83.94 641 SER A N 1
ATOM 5218 C CA . SER A 1 641 ? 1.063 5.213 14.978 1.00 83.94 641 SER A CA 1
ATOM 5219 C C . SER A 1 641 ? 2.446 5.577 15.508 1.00 83.94 641 SER A C 1
ATOM 5221 O O . SER A 1 641 ? 2.823 6.746 15.490 1.00 83.94 641 SER A O 1
ATOM 5223 N N . GLN A 1 642 ? 3.205 4.572 15.941 1.00 84.56 642 GLN A N 1
ATOM 5224 C CA . GLN A 1 642 ? 4.652 4.670 16.150 1.00 84.56 642 GLN A CA 1
ATOM 5225 C C . GLN A 1 642 ? 5.363 3.505 15.471 1.00 84.56 642 GLN A C 1
ATOM 5227 O O . GLN A 1 642 ? 4.774 2.440 15.262 1.00 84.56 642 GLN A O 1
ATOM 5232 N N . TYR A 1 643 ? 6.639 3.720 15.160 1.00 85.44 643 TYR A N 1
ATOM 5233 C CA . TYR A 1 643 ? 7.489 2.775 14.446 1.00 85.44 643 TYR A CA 1
ATOM 5234 C C . TYR A 1 643 ? 8.819 2.597 15.181 1.00 85.44 643 TYR A C 1
ATOM 5236 O O . TYR A 1 643 ? 9.279 3.519 15.859 1.00 85.44 643 TYR A O 1
ATOM 5244 N N . ASP A 1 644 ? 9.427 1.421 15.046 1.00 86.31 644 ASP A N 1
ATOM 5245 C CA . ASP A 1 644 ? 10.829 1.208 15.414 1.00 86.31 644 ASP A CA 1
ATOM 5246 C C . ASP A 1 644 ? 11.787 1.784 14.349 1.00 86.31 644 ASP A C 1
ATOM 5248 O O . ASP A 1 644 ? 11.377 2.359 13.339 1.00 86.31 644 ASP A O 1
ATOM 5252 N N . GLU A 1 645 ? 13.097 1.632 14.549 1.00 85.06 645 GLU A N 1
ATOM 5253 C CA . GLU A 1 645 ? 14.105 2.092 13.592 1.00 85.06 645 GLU A CA 1
ATOM 5254 C C . GLU A 1 645 ? 14.078 1.333 12.248 1.00 85.06 645 GLU A C 1
ATOM 5256 O O . GLU A 1 645 ? 14.604 1.822 11.246 1.00 85.06 645 GLU A O 1
ATOM 5261 N N . TRP A 1 646 ? 13.425 0.171 12.183 1.00 79.44 646 TRP A N 1
ATOM 5262 C CA . TRP A 1 646 ? 13.241 -0.630 10.969 1.00 79.44 646 TRP A CA 1
ATOM 5263 C C . TRP A 1 646 ? 11.887 -0.378 10.286 1.00 79.44 646 TRP A C 1
ATOM 5265 O O . TRP A 1 646 ? 11.531 -1.067 9.322 1.00 79.44 646 TRP A O 1
ATOM 5275 N N . GLY A 1 647 ? 11.153 0.652 10.720 1.00 77.81 647 GLY A N 1
ATOM 5276 C CA . GLY A 1 647 ? 9.888 1.058 10.115 1.00 77.81 647 GLY A CA 1
ATOM 5277 C C . GLY A 1 647 ? 8.810 -0.013 10.267 1.00 77.81 647 GLY A C 1
ATOM 5278 O O . GLY A 1 647 ? 7.967 -0.179 9.382 1.00 77.81 647 GLY A O 1
ATOM 5279 N N . ASN A 1 648 ? 8.875 -0.829 11.322 1.00 82.12 648 ASN A N 1
ATOM 5280 C CA . ASN A 1 648 ? 7.782 -1.714 11.704 1.00 82.12 648 ASN A CA 1
ATOM 5281 C C . ASN A 1 648 ? 6.872 -0.976 12.684 1.00 82.12 648 ASN A C 1
ATOM 5283 O O . ASN A 1 648 ? 7.349 -0.266 13.566 1.00 82.12 648 ASN A O 1
ATOM 5287 N N . GLN A 1 649 ? 5.559 -1.130 12.535 1.00 83.50 649 GLN A N 1
ATOM 5288 C CA . GLN A 1 649 ? 4.586 -0.440 13.376 1.00 83.50 649 GLN A CA 1
ATOM 5289 C C . GLN A 1 649 ? 4.546 -1.104 14.760 1.00 83.50 649 GLN A C 1
ATOM 5291 O O . GLN A 1 649 ? 4.065 -2.229 14.890 1.00 83.50 649 GLN A O 1
ATOM 5296 N N . ILE A 1 650 ? 5.079 -0.422 15.778 1.00 86.56 650 ILE A N 1
ATOM 5297 C CA . ILE A 1 650 ? 5.148 -0.893 17.178 1.00 86.56 650 ILE A CA 1
ATOM 5298 C C . ILE A 1 650 ? 3.949 -0.448 18.014 1.00 86.56 650 ILE A C 1
ATOM 5300 O O . ILE A 1 650 ? 3.686 -1.015 19.072 1.00 86.56 650 ILE A O 1
ATOM 5304 N N . TYR A 1 651 ? 3.219 0.559 17.538 1.00 87.50 651 TYR A N 1
ATOM 5305 C CA . TYR A 1 651 ? 1.957 0.998 18.115 1.00 87.50 651 TYR A CA 1
ATOM 5306 C C . TYR A 1 651 ? 1.020 1.487 17.012 1.00 87.50 651 TYR A C 1
ATOM 5308 O O . TYR A 1 651 ? 1.454 2.182 16.088 1.00 87.50 651 TYR A O 1
ATOM 5316 N N . ALA A 1 652 ? -0.268 1.191 17.151 1.00 78.81 652 ALA A N 1
ATOM 5317 C CA . ALA A 1 652 ? -1.351 1.782 16.380 1.00 78.81 652 ALA A CA 1
ATOM 5318 C C . ALA A 1 652 ? -2.538 2.101 17.297 1.00 78.81 652 ALA A C 1
ATOM 5320 O O . ALA A 1 652 ? -2.820 1.341 18.222 1.00 78.81 652 ALA A O 1
ATOM 5321 N N . ARG A 1 653 ? -3.286 3.170 17.003 1.00 79.81 653 ARG A N 1
ATOM 5322 C CA . ARG A 1 653 ? -4.640 3.366 17.547 1.00 79.81 653 ARG A CA 1
ATOM 5323 C C . ARG A 1 653 ? -5.606 3.811 16.462 1.00 79.81 653 ARG A C 1
ATOM 5325 O O . ARG A 1 653 ? -5.334 4.799 15.777 1.00 79.81 653 ARG A O 1
ATOM 5332 N N . ASN A 1 654 ? -6.718 3.089 16.333 1.00 69.44 654 ASN A N 1
ATOM 5333 C CA . ASN A 1 654 ? -7.766 3.364 15.349 1.00 69.44 654 ASN A CA 1
ATOM 5334 C C . ASN A 1 654 ? -8.771 4.429 15.849 1.00 69.44 654 ASN A C 1
ATOM 5336 O O . ASN A 1 654 ? -8.693 4.921 16.978 1.00 69.44 654 ASN A O 1
ATOM 5340 N N . SER A 1 655 ? -9.740 4.779 15.002 1.00 66.38 655 SER A N 1
ATOM 5341 C CA . SER A 1 655 ? -10.781 5.778 15.288 1.00 66.38 655 SER A CA 1
ATOM 5342 C C . SER A 1 655 ? -11.790 5.370 16.376 1.00 66.38 655 SER A C 1
ATOM 5344 O O . SER A 1 655 ? -12.465 6.240 16.926 1.00 66.38 655 SER A O 1
ATOM 5346 N N . LEU A 1 656 ? -11.874 4.076 16.708 1.00 55.78 656 LEU A N 1
ATOM 5347 C CA . LEU A 1 656 ? -12.690 3.520 17.796 1.00 55.78 656 LEU A CA 1
ATOM 5348 C C . LEU A 1 656 ? -11.940 3.494 19.140 1.00 55.78 656 LEU A C 1
ATOM 5350 O O . LEU A 1 656 ? -12.532 3.182 20.171 1.00 55.78 656 LEU A O 1
ATOM 5354 N N . GLY A 1 657 ? -10.647 3.834 19.138 1.00 61.53 657 GLY A N 1
ATOM 5355 C CA . GLY A 1 657 ? -9.790 3.791 20.318 1.00 61.53 657 GLY A CA 1
ATOM 5356 C C . GLY A 1 657 ? -9.216 2.409 20.633 1.00 61.53 657 GLY A C 1
ATOM 5357 O O . GLY A 1 657 ? -8.683 2.242 21.726 1.00 61.53 657 GLY A O 1
ATOM 5358 N N . TYR A 1 658 ? -9.299 1.438 19.715 1.00 70.94 658 TYR A N 1
ATOM 5359 C CA . TYR A 1 658 ? -8.588 0.164 19.863 1.00 70.94 658 TYR A CA 1
ATOM 5360 C C . TYR A 1 658 ? -7.091 0.403 19.671 1.00 70.94 658 TYR A C 1
ATOM 5362 O O . TYR A 1 658 ? -6.693 1.095 18.729 1.00 70.94 658 TYR A O 1
ATOM 5370 N N . GLU A 1 659 ? -6.274 -0.149 20.566 1.00 79.88 659 GLU A N 1
ATOM 5371 C CA . GLU A 1 659 ? -4.822 0.045 20.580 1.00 79.88 659 GLU A CA 1
ATOM 5372 C C . GLU A 1 659 ? -4.118 -1.279 20.280 1.00 79.88 659 GLU A C 1
ATOM 5374 O O . GLU A 1 659 ? -4.368 -2.281 20.944 1.00 79.88 659 GLU A O 1
ATOM 5379 N N . MET A 1 660 ? -3.229 -1.290 19.289 1.00 83.50 660 MET A N 1
ATOM 5380 C CA . MET A 1 660 ? -2.362 -2.424 18.971 1.00 83.50 660 MET A CA 1
ATOM 5381 C C . MET A 1 660 ? -0.925 -2.055 19.320 1.00 83.50 660 MET A C 1
ATOM 5383 O O . MET A 1 660 ? -0.477 -0.954 19.009 1.00 83.50 660 MET A O 1
ATOM 5387 N N . PHE A 1 661 ? -0.214 -2.983 19.948 1.00 88.69 661 PHE A N 1
ATOM 5388 C CA . PHE A 1 661 ? 1.184 -2.873 20.336 1.00 88.69 661 PHE A CA 1
ATOM 5389 C C . PHE A 1 661 ? 1.946 -4.048 19.723 1.00 88.69 661 PHE A C 1
ATOM 5391 O O . PHE A 1 661 ? 1.451 -5.176 19.733 1.00 88.69 661 PHE A O 1
ATOM 5398 N N . ALA A 1 662 ? 3.160 -3.819 19.234 1.00 88.75 662 ALA A N 1
ATOM 5399 C CA . ALA A 1 662 ? 4.013 -4.868 18.689 1.00 88.75 662 ALA A CA 1
ATOM 5400 C C . ALA A 1 662 ? 5.479 -4.673 19.089 1.00 88.75 662 ALA A C 1
ATOM 5402 O O . ALA A 1 662 ? 5.951 -3.555 19.291 1.00 88.75 662 ALA A O 1
ATOM 5403 N N . SER A 1 663 ? 6.1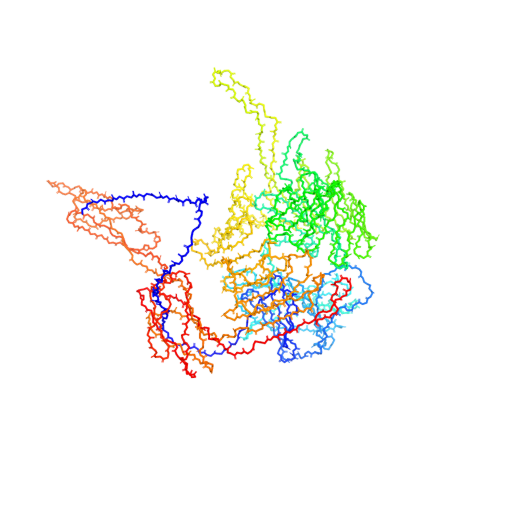85 -5.794 19.187 1.00 89.56 663 SER A N 1
ATOM 5404 C CA . SER A 1 663 ? 7.617 -5.900 19.456 1.00 89.56 663 SER A CA 1
ATOM 5405 C C . SER A 1 663 ? 8.245 -6.750 18.356 1.00 89.56 663 SER A C 1
ATOM 5407 O O . SER A 1 663 ? 7.657 -7.763 17.975 1.00 89.56 663 SER A O 1
ATOM 5409 N N . TYR A 1 664 ? 9.421 -6.377 17.854 1.00 87.94 664 TYR A N 1
ATOM 5410 C CA . TYR A 1 664 ? 10.095 -7.047 16.734 1.00 87.94 664 TYR A CA 1
ATOM 5411 C C . TYR A 1 664 ? 11.521 -7.458 17.116 1.00 87.94 664 TYR A C 1
ATOM 5413 O O . TYR A 1 664 ? 12.243 -6.679 17.742 1.00 87.94 664 TYR A O 1
ATOM 5421 N N . VAL A 1 665 ? 11.933 -8.671 16.734 1.00 88.31 665 VAL A N 1
ATOM 5422 C CA . VAL A 1 665 ? 13.269 -9.215 17.057 1.00 88.31 665 VAL A CA 1
ATOM 5423 C C . VAL A 1 665 ? 14.390 -8.414 16.386 1.00 88.31 665 VAL A C 1
ATOM 5425 O O . VAL A 1 665 ? 14.209 -7.905 15.280 1.00 88.31 665 VAL A O 1
ATOM 5428 N N . ASN A 1 666 ? 15.555 -8.319 17.032 1.00 86.81 666 ASN A N 1
ATOM 5429 C CA . ASN A 1 666 ? 16.721 -7.539 16.593 1.00 86.81 666 ASN A CA 1
ATOM 5430 C C . ASN A 1 666 ? 16.479 -6.022 16.418 1.00 86.81 666 ASN A C 1
ATOM 5432 O O . ASN A 1 666 ? 17.279 -5.348 15.764 1.00 86.81 666 ASN A O 1
ATOM 5436 N N . THR A 1 667 ? 15.401 -5.468 16.985 1.00 87.25 667 THR A N 1
ATOM 5437 C CA . THR A 1 667 ? 15.077 -4.029 16.910 1.00 87.25 667 THR A CA 1
ATOM 5438 C C . THR A 1 667 ? 15.116 -3.364 18.285 1.00 87.25 667 THR A C 1
ATOM 5440 O O . THR A 1 667 ? 15.044 -4.029 19.320 1.00 87.25 667 THR A O 1
ATOM 5443 N N . SER A 1 668 ? 15.117 -2.029 18.332 1.00 87.44 668 SER A N 1
ATOM 5444 C CA . SER A 1 668 ? 14.965 -1.284 19.590 1.00 87.44 668 SER A CA 1
ATOM 5445 C C . SER A 1 668 ? 13.615 -1.494 20.296 1.00 87.44 668 SER A C 1
ATOM 5447 O O . SER A 1 668 ? 13.456 -1.017 21.425 1.00 87.44 668 SER A O 1
ATOM 5449 N N . SER A 1 669 ? 12.664 -2.207 19.679 1.00 90.00 669 SER A N 1
ATOM 5450 C CA . SER A 1 669 ? 11.388 -2.623 20.275 1.00 90.00 669 SER A CA 1
ATOM 5451 C C . SER A 1 669 ? 11.411 -4.018 20.913 1.00 90.00 669 SER A C 1
ATOM 5453 O O . SER A 1 669 ? 10.436 -4.385 21.564 1.00 90.00 669 SER A O 1
ATOM 5455 N N . GLU A 1 670 ? 12.486 -4.800 20.761 1.00 90.62 670 GLU A N 1
ATOM 5456 C CA . GLU A 1 670 ? 12.530 -6.194 21.219 1.00 90.62 670 GLU A CA 1
ATOM 5457 C C . GLU A 1 670 ? 12.307 -6.338 22.738 1.00 90.62 670 GLU A C 1
ATOM 5459 O O . GLU A 1 670 ? 12.873 -5.600 23.548 1.00 90.62 670 GLU A O 1
ATOM 5464 N N . GLY A 1 671 ? 11.472 -7.309 23.126 1.00 88.75 671 GLY A N 1
ATOM 5465 C CA . GLY A 1 671 ? 11.240 -7.686 24.524 1.00 88.75 671 GLY A CA 1
ATOM 5466 C C . GLY A 1 671 ? 10.390 -6.706 25.343 1.00 88.75 671 GLY A C 1
ATOM 5467 O O . GLY A 1 671 ? 10.354 -6.820 26.568 1.00 88.75 671 GLY A O 1
ATOM 5468 N N . LYS A 1 672 ? 9.721 -5.740 24.701 1.00 89.56 672 LYS A N 1
ATOM 5469 C CA . LYS A 1 672 ? 8.834 -4.759 25.350 1.00 89.56 672 LYS A CA 1
ATOM 5470 C C . LYS A 1 672 ? 7.719 -4.305 24.407 1.00 89.56 672 LYS A C 1
ATOM 5472 O O . LYS A 1 672 ? 7.887 -4.298 23.193 1.00 89.56 672 LYS A O 1
ATOM 5477 N N . PHE A 1 673 ? 6.627 -3.806 24.973 1.00 89.50 673 PHE A N 1
ATOM 5478 C CA . PHE A 1 673 ? 5.646 -2.999 24.245 1.00 89.50 673 PHE A CA 1
ATOM 5479 C C . PHE A 1 673 ? 5.861 -1.509 24.530 1.00 89.50 673 PHE A C 1
ATOM 5481 O O . PHE A 1 673 ? 6.425 -1.147 25.563 1.00 89.50 673 PHE A O 1
ATOM 5488 N N . THR A 1 674 ? 5.469 -0.630 23.606 1.00 85.62 674 THR A N 1
ATOM 5489 C CA . THR A 1 674 ? 5.718 0.821 23.694 1.00 85.62 674 THR A CA 1
ATOM 5490 C C . THR A 1 674 ? 4.457 1.609 23.332 1.00 85.62 674 THR A C 1
ATOM 5492 O O . THR A 1 674 ? 3.783 1.272 22.364 1.00 85.62 674 THR A O 1
ATOM 5495 N N . ASP A 1 675 ? 4.119 2.637 24.113 1.00 81.81 675 ASP A N 1
ATOM 5496 C CA . ASP A 1 675 ? 2.949 3.494 23.883 1.00 81.81 675 ASP A CA 1
ATOM 5497 C C . ASP A 1 675 ? 3.185 4.561 22.792 1.00 81.81 675 ASP A C 1
ATOM 5499 O O . ASP A 1 675 ? 4.302 4.769 22.312 1.00 81.81 675 ASP A O 1
ATOM 5503 N N . TYR A 1 676 ? 2.131 5.302 22.425 1.00 82.81 676 TYR A N 1
ATOM 5504 C CA . TYR A 1 676 ? 2.236 6.419 21.474 1.00 82.81 676 TYR A CA 1
ATOM 5505 C C . TYR A 1 676 ? 3.283 7.487 21.861 1.00 82.81 676 TYR A C 1
ATOM 5507 O O . TYR A 1 676 ? 3.790 8.202 20.997 1.00 82.81 676 TYR A O 1
ATOM 5515 N N . SER A 1 677 ? 3.594 7.629 23.148 1.00 79.75 677 SER A N 1
ATOM 5516 C CA . SER A 1 677 ? 4.513 8.645 23.670 1.00 79.75 677 SER A CA 1
ATOM 5517 C C . SER A 1 677 ? 5.967 8.157 23.742 1.00 79.75 677 SER A C 1
ATOM 5519 O O . SER A 1 677 ? 6.845 8.946 24.091 1.00 79.75 677 SER A O 1
ATOM 5521 N N . GLY A 1 678 ? 6.236 6.888 23.411 1.00 77.31 678 GLY A N 1
ATOM 5522 C CA . GLY A 1 678 ? 7.558 6.267 23.496 1.00 77.31 678 GLY A CA 1
ATOM 5523 C C . GLY A 1 678 ? 7.892 5.644 24.859 1.00 77.31 678 GLY A C 1
ATOM 5524 O O . GLY A 1 678 ? 9.048 5.286 25.085 1.00 77.31 678 GLY A O 1
ATOM 5525 N N . ASN A 1 679 ? 6.923 5.507 25.770 1.00 79.56 679 ASN A N 1
ATOM 5526 C CA . ASN A 1 679 ? 7.118 4.848 27.066 1.00 79.56 679 ASN A CA 1
ATOM 5527 C C . ASN A 1 679 ? 6.906 3.333 26.949 1.00 79.56 679 ASN A C 1
ATOM 5529 O O . ASN A 1 679 ? 6.034 2.893 26.202 1.00 79.56 679 ASN A O 1
ATOM 5533 N N . SER A 1 680 ? 7.616 2.532 27.749 1.00 79.00 680 SER A N 1
ATOM 5534 C CA . SER A 1 680 ? 7.281 1.111 27.922 1.00 79.00 680 SER A CA 1
ATOM 5535 C C . SER A 1 680 ? 5.864 0.939 28.483 1.00 79.00 680 SER A C 1
ATOM 5537 O O . SER A 1 680 ? 5.478 1.652 29.412 1.00 79.00 680 SER A O 1
ATOM 5539 N N . PHE A 1 681 ? 5.114 -0.030 27.956 1.00 77.19 681 PHE A N 1
ATOM 5540 C CA . PHE A 1 681 ? 3.787 -0.407 28.450 1.00 77.19 681 PHE A CA 1
ATOM 5541 C C . PHE A 1 681 ? 3.818 -1.839 29.014 1.00 77.19 681 PHE A C 1
ATOM 5543 O O . PHE A 1 681 ? 4.281 -2.765 28.348 1.00 77.19 681 PHE A O 1
ATOM 5550 N N . GLU A 1 682 ? 3.336 -2.022 30.246 1.00 76.12 682 GLU A N 1
ATOM 5551 C CA . GLU A 1 682 ? 3.490 -3.273 31.007 1.00 76.12 682 GLU A CA 1
ATOM 5552 C C . GLU A 1 682 ? 2.284 -4.223 30.860 1.00 76.12 682 GLU A C 1
ATOM 5554 O O . GLU A 1 682 ? 1.261 -4.106 31.552 1.00 76.12 682 GLU A O 1
ATOM 5559 N N . PHE A 1 683 ? 2.457 -5.193 29.963 1.00 80.44 683 PHE A N 1
ATOM 5560 C CA . PHE A 1 683 ? 1.626 -6.387 29.774 1.00 80.44 683 PHE A CA 1
ATOM 5561 C C . PHE A 1 683 ? 2.179 -7.570 30.607 1.00 80.44 683 PHE A C 1
ATOM 5563 O O . PHE A 1 683 ? 2.949 -7.342 31.543 1.00 80.44 683 PHE A O 1
ATOM 5570 N N . SER A 1 684 ? 1.823 -8.831 30.323 1.00 80.81 684 SER A N 1
ATOM 5571 C CA . SER A 1 684 ? 2.455 -9.993 30.988 1.00 80.81 684 SER A CA 1
ATOM 5572 C C . SER A 1 684 ? 3.951 -10.148 30.647 1.00 80.81 684 SER A C 1
ATOM 5574 O O . SER A 1 684 ? 4.700 -10.805 31.380 1.00 80.81 684 SER A O 1
ATOM 5576 N N . ASN A 1 685 ? 4.377 -9.530 29.537 1.00 84.19 685 ASN A N 1
ATOM 5577 C CA . ASN A 1 685 ? 5.746 -9.450 29.020 1.00 84.19 685 ASN A CA 1
ATOM 5578 C C . ASN A 1 685 ? 6.444 -10.823 28.899 1.00 84.19 685 ASN A C 1
ATOM 5580 O O . ASN A 1 685 ? 7.654 -10.949 29.079 1.00 84.19 685 ASN A O 1
ATOM 5584 N N . GLN A 1 686 ? 5.673 -11.854 28.530 1.00 86.75 686 GLN A N 1
ATOM 5585 C CA . GLN A 1 686 ? 6.096 -13.254 28.380 1.00 86.75 686 GLN A CA 1
ATOM 5586 C C . GLN A 1 686 ? 6.882 -13.560 27.085 1.00 86.75 686 GLN A C 1
ATOM 5588 O O . GLN A 1 686 ? 6.737 -14.628 26.490 1.00 86.75 686 GLN A O 1
ATOM 5593 N N . PHE A 1 687 ? 7.745 -12.633 26.662 1.00 90.69 687 PHE A N 1
ATOM 5594 C CA . PHE A 1 687 ? 8.557 -12.758 25.451 1.00 90.69 687 PHE A CA 1
ATOM 5595 C C . PHE A 1 687 ? 9.527 -13.947 25.492 1.00 90.69 687 PHE A C 1
ATOM 5597 O O . PHE A 1 687 ? 10.175 -14.228 26.504 1.00 90.69 687 PHE A O 1
ATOM 5604 N N . TYR A 1 688 ? 9.691 -14.596 24.341 1.00 89.38 688 TYR A N 1
ATOM 5605 C CA . TYR A 1 688 ? 10.712 -15.615 24.124 1.00 89.38 688 TYR A CA 1
ATOM 5606 C C . TYR A 1 688 ? 12.095 -14.995 23.912 1.00 89.38 688 TYR A C 1
ATOM 5608 O O . TYR A 1 688 ? 12.232 -13.921 23.329 1.00 89.38 688 TYR A O 1
ATOM 5616 N N . THR A 1 689 ? 13.147 -15.707 24.326 1.00 89.44 689 THR A N 1
ATOM 5617 C CA . THR A 1 689 ? 14.522 -15.383 23.915 1.00 89.44 689 THR A CA 1
ATOM 5618 C C . THR A 1 689 ? 14.758 -15.916 22.504 1.00 89.44 689 THR A C 1
ATOM 5620 O O . THR A 1 689 ? 15.240 -17.034 22.314 1.00 89.44 689 THR A O 1
ATOM 5623 N N . ASN A 1 690 ? 14.381 -15.117 21.512 1.00 88.50 690 ASN A N 1
ATOM 5624 C CA . ASN A 1 690 ? 14.578 -15.442 20.106 1.00 88.50 690 ASN A CA 1
ATOM 5625 C C . ASN A 1 690 ? 16.057 -15.308 19.710 1.00 88.50 690 ASN A C 1
ATOM 5627 O O . ASN A 1 690 ? 16.779 -14.457 20.219 1.00 88.50 690 ASN A O 1
ATOM 5631 N N . ASN A 1 691 ? 16.522 -16.188 18.819 1.00 85.00 691 ASN A N 1
ATOM 5632 C CA . ASN A 1 691 ? 17.911 -16.221 18.329 1.00 85.00 691 ASN A CA 1
ATOM 5633 C C . ASN A 1 691 ? 17.961 -16.138 16.787 1.00 85.00 691 ASN A C 1
ATOM 5635 O O . ASN A 1 691 ? 18.846 -16.699 16.140 1.00 85.00 691 ASN A O 1
ATOM 5639 N N . VAL A 1 692 ? 16.975 -15.453 16.200 1.00 82.94 692 VAL A N 1
ATOM 5640 C CA . VAL A 1 692 ? 16.889 -15.159 14.762 1.00 82.94 692 VAL A CA 1
ATOM 5641 C C . VAL A 1 692 ? 17.981 -14.155 14.403 1.00 82.94 692 VAL A C 1
ATOM 5643 O O . VAL A 1 692 ? 18.108 -13.136 15.073 1.00 82.94 692 VAL A O 1
ATOM 5646 N N . THR A 1 693 ? 18.746 -14.390 13.338 1.00 80.12 693 THR A N 1
ATOM 5647 C CA . THR A 1 693 ? 19.800 -13.457 12.890 1.00 80.12 693 THR A CA 1
ATOM 5648 C C . THR A 1 693 ? 19.400 -12.762 11.588 1.00 80.12 693 THR A C 1
ATOM 5650 O O . THR A 1 693 ? 18.858 -13.398 10.691 1.00 80.12 693 THR A O 1
ATOM 5653 N N . GLY A 1 694 ? 19.682 -11.461 11.458 1.00 77.06 694 GLY A N 1
ATOM 5654 C CA . GLY A 1 694 ? 19.558 -10.719 10.192 1.00 77.06 694 GLY A CA 1
ATOM 5655 C C . GLY A 1 694 ? 18.134 -10.363 9.738 1.00 77.06 694 GLY A C 1
ATOM 5656 O O . GLY A 1 694 ? 17.984 -9.650 8.750 1.00 77.06 694 GLY A O 1
ATOM 5657 N N . MET A 1 695 ? 17.099 -10.815 10.450 1.00 83.44 695 MET A N 1
ATOM 5658 C CA . MET A 1 695 ? 15.719 -10.356 10.270 1.00 83.44 695 MET A CA 1
ATOM 5659 C C . MET A 1 695 ? 15.386 -9.250 11.266 1.00 83.44 695 MET A C 1
ATOM 5661 O O . MET A 1 695 ? 15.722 -9.368 12.444 1.00 83.44 695 MET A O 1
ATOM 5665 N N . TYR A 1 696 ? 14.643 -8.243 10.807 1.00 84.81 696 TYR A N 1
ATOM 5666 C CA . TYR A 1 696 ? 14.230 -7.088 11.612 1.00 84.81 696 TYR A CA 1
ATOM 5667 C C . TYR A 1 696 ? 12.719 -6.829 11.547 1.00 84.81 696 TYR A C 1
ATOM 5669 O O . TYR A 1 696 ? 12.257 -5.825 12.069 1.00 84.81 696 TYR A O 1
ATOM 5677 N N . ASN A 1 697 ? 11.938 -7.697 10.891 1.00 83.06 697 ASN A N 1
ATOM 5678 C CA . ASN A 1 697 ? 10.480 -7.577 10.753 1.00 83.06 697 ASN A CA 1
ATOM 5679 C C . ASN A 1 697 ? 9.684 -8.736 11.391 1.00 83.06 697 ASN A C 1
ATOM 5681 O O . ASN A 1 697 ? 8.456 -8.739 11.309 1.00 83.06 697 ASN A O 1
ATOM 5685 N N . LYS A 1 698 ? 10.346 -9.727 12.006 1.00 84.69 698 LYS A N 1
ATOM 5686 C CA . LYS A 1 698 ? 9.663 -10.823 12.713 1.00 84.69 698 LYS A CA 1
ATOM 5687 C C . LYS A 1 698 ? 9.151 -10.325 14.059 1.00 84.69 698 LYS A C 1
ATOM 5689 O O . LYS A 1 698 ? 9.904 -9.774 14.861 1.00 84.69 698 LYS A O 1
ATOM 5694 N N . VAL A 1 699 ? 7.862 -10.531 14.294 1.00 87.50 699 VAL A N 1
ATOM 5695 C CA . VAL A 1 699 ? 7.147 -10.048 15.475 1.00 87.50 699 VAL A CA 1
ATOM 5696 C C . VAL A 1 699 ? 7.483 -10.942 16.669 1.00 87.50 699 VAL A C 1
ATOM 5698 O O . VAL A 1 699 ? 7.121 -12.110 16.661 1.00 87.50 699 VAL A O 1
ATOM 5701 N N . ALA A 1 700 ? 8.165 -10.424 17.688 1.00 86.94 700 ALA A N 1
ATOM 5702 C CA . ALA A 1 700 ? 8.445 -11.124 18.946 1.00 86.94 700 ALA A CA 1
ATOM 5703 C C . ALA A 1 700 ? 7.194 -11.248 19.839 1.00 86.94 700 ALA A C 1
ATOM 5705 O O . ALA A 1 700 ? 7.048 -12.210 20.596 1.00 86.94 700 ALA A O 1
ATOM 5706 N N . GLY A 1 701 ? 6.281 -10.279 19.739 1.00 85.50 701 GLY A N 1
ATOM 5707 C CA . GLY A 1 701 ? 4.986 -10.295 20.413 1.00 85.50 701 GLY A CA 1
ATOM 5708 C C . GLY A 1 701 ? 4.042 -9.214 19.891 1.00 85.50 701 GLY A C 1
ATOM 5709 O O . GLY A 1 701 ? 4.492 -8.165 19.427 1.00 85.50 701 GLY A O 1
ATOM 5710 N N . VAL A 1 702 ? 2.739 -9.472 19.994 1.00 83.19 702 VAL A N 1
ATOM 5711 C CA . VAL A 1 702 ? 1.646 -8.515 19.766 1.00 83.19 702 VAL A CA 1
ATOM 5712 C C . VAL A 1 702 ? 0.821 -8.421 21.043 1.00 83.19 702 VAL A C 1
ATOM 5714 O O . VAL A 1 702 ? 0.594 -9.427 21.706 1.00 83.19 702 VAL A O 1
ATOM 5717 N N . SER A 1 703 ? 0.324 -7.232 21.357 1.00 81.81 703 SER A N 1
ATOM 5718 C CA . SER A 1 703 ? -0.792 -7.056 22.280 1.00 81.81 703 SER A CA 1
ATOM 5719 C C . SER A 1 703 ? -1.858 -6.176 21.636 1.00 81.81 703 SER A C 1
ATOM 5721 O O . SER A 1 703 ? -1.546 -5.301 20.823 1.00 81.81 703 SER A O 1
ATOM 5723 N N . MET A 1 704 ? -3.124 -6.411 21.962 1.00 75.00 704 MET A N 1
ATOM 5724 C CA . MET A 1 704 ? -4.248 -5.596 21.504 1.00 75.00 704 MET A CA 1
ATOM 5725 C C . MET A 1 704 ? -5.179 -5.281 22.667 1.00 75.00 704 MET A C 1
ATOM 5727 O O . MET A 1 704 ? -5.536 -6.174 23.429 1.00 75.00 704 MET A O 1
ATOM 5731 N N . ILE A 1 705 ? -5.578 -4.013 22.779 1.00 68.44 705 ILE A N 1
ATOM 5732 C CA . ILE A 1 705 ? -6.571 -3.528 23.737 1.00 68.44 705 ILE A CA 1
ATOM 5733 C C . ILE A 1 705 ? -7.846 -3.160 22.977 1.00 68.44 705 ILE A C 1
ATOM 5735 O O . ILE A 1 705 ? -7.881 -2.172 22.238 1.00 68.44 705 ILE A O 1
ATOM 5739 N N . THR A 1 706 ? -8.911 -3.927 23.205 1.00 58.19 706 THR A N 1
ATOM 5740 C CA . THR A 1 706 ? -10.247 -3.726 22.626 1.00 58.19 706 THR A CA 1
ATOM 5741 C C . THR A 1 706 ? -11.272 -3.629 23.756 1.00 58.19 706 THR A C 1
ATOM 5743 O O . THR A 1 706 ? -11.331 -4.465 24.653 1.00 58.19 706 THR A O 1
ATOM 5746 N N . GLY A 1 707 ? -12.041 -2.535 23.803 1.00 51.06 707 GLY A N 1
ATOM 5747 C CA . GLY A 1 707 ? -13.062 -2.299 24.842 1.00 51.06 707 GLY A CA 1
ATOM 5748 C C . GLY A 1 707 ? -12.567 -2.183 26.300 1.00 51.06 707 GLY A C 1
ATOM 5749 O O . GLY A 1 707 ? -13.367 -1.856 27.172 1.00 51.06 707 GLY A O 1
ATOM 5750 N N . GLY A 1 708 ? -11.277 -2.405 26.572 1.00 51.22 708 GLY A N 1
ATOM 5751 C CA . GLY A 1 708 ? -10.693 -2.492 27.916 1.00 51.22 708 GLY A CA 1
ATOM 5752 C C . GLY A 1 708 ? -10.159 -3.883 28.286 1.00 51.22 708 GLY A C 1
ATOM 5753 O O . GLY A 1 708 ? -9.427 -3.981 29.268 1.00 51.22 708 GLY A O 1
ATOM 5754 N N . ALA A 1 709 ? -10.468 -4.920 27.501 1.00 53.62 709 ALA A N 1
ATOM 5755 C CA . ALA A 1 709 ? -9.805 -6.222 27.571 1.00 53.62 709 ALA A CA 1
ATOM 5756 C C . ALA A 1 709 ? -8.450 -6.178 26.841 1.00 53.62 709 ALA A C 1
ATOM 5758 O O . ALA A 1 709 ? -8.234 -5.302 25.997 1.00 53.62 709 ALA A O 1
ATOM 5759 N N . SER A 1 710 ? -7.547 -7.115 27.151 1.00 68.50 710 SER A N 1
ATOM 5760 C CA . SER A 1 710 ? -6.251 -7.242 26.473 1.00 68.50 710 SER A CA 1
ATOM 5761 C C . SER A 1 710 ? -5.915 -8.688 26.108 1.00 68.50 710 SER A C 1
ATOM 5763 O O . SER A 1 710 ? -5.837 -9.541 26.994 1.00 68.50 710 SER A O 1
ATOM 5765 N N . SER A 1 711 ? -5.644 -8.931 24.826 1.00 72.00 711 SER A N 1
ATOM 5766 C CA . SER A 1 711 ? -5.102 -10.193 24.305 1.00 72.00 711 SER A CA 1
ATOM 5767 C C . SER A 1 711 ? -3.622 -10.027 23.967 1.00 72.00 711 SER A C 1
ATOM 5769 O O . SER A 1 711 ? -3.271 -9.080 23.256 1.00 72.00 711 SER A O 1
ATOM 5771 N N . GLU A 1 712 ? -2.771 -10.948 24.413 1.00 82.19 712 GLU A N 1
ATOM 5772 C CA . GLU A 1 712 ? -1.323 -10.913 24.177 1.00 82.19 712 GLU A CA 1
ATOM 5773 C C . GLU A 1 712 ? -0.881 -12.196 23.452 1.00 82.19 712 GLU A C 1
ATOM 5775 O O . GLU A 1 712 ? -1.154 -13.287 23.938 1.00 82.19 712 GLU A O 1
ATOM 5780 N N . THR A 1 713 ? -0.165 -12.099 22.329 1.00 81.06 713 THR A N 1
ATOM 5781 C CA . THR A 1 713 ? 0.432 -13.261 21.639 1.00 81.06 713 THR A CA 1
ATOM 5782 C C . THR A 1 713 ? 1.942 -13.095 21.573 1.00 81.06 713 THR A C 1
ATOM 5784 O O . THR A 1 713 ? 2.439 -12.086 21.067 1.00 81.06 713 THR A O 1
ATOM 5787 N N . TYR A 1 714 ? 2.678 -14.103 22.033 1.00 87.44 714 TYR A N 1
ATOM 5788 C CA . TYR A 1 714 ? 4.138 -14.157 22.005 1.00 87.44 714 TYR A CA 1
ATOM 5789 C C . TYR A 1 714 ? 4.629 -15.235 21.045 1.00 87.44 714 TYR A C 1
ATOM 5791 O O . TYR A 1 714 ? 4.089 -16.338 21.022 1.00 87.44 714 TYR A O 1
ATOM 5799 N N . TYR A 1 715 ? 5.679 -14.925 20.285 1.00 86.06 715 TYR A N 1
ATOM 5800 C CA . TYR A 1 715 ? 6.170 -15.774 19.200 1.00 86.06 715 TYR A CA 1
ATOM 5801 C C . TYR A 1 715 ? 7.591 -16.254 19.502 1.00 86.06 715 TYR A C 1
ATOM 5803 O O . TYR A 1 715 ? 8.509 -15.439 19.671 1.00 86.06 715 TYR A O 1
ATOM 5811 N N . GLN A 1 716 ? 7.781 -17.573 19.545 1.00 89.06 716 GLN A N 1
ATOM 5812 C CA . GLN A 1 716 ? 9.101 -18.189 19.509 1.00 89.06 716 GLN A CA 1
ATOM 5813 C C . GLN A 1 716 ? 9.484 -18.496 18.065 1.00 89.06 716 GLN A C 1
ATOM 5815 O O . GLN A 1 716 ? 8.685 -19.036 17.298 1.00 89.06 716 GLN A O 1
ATOM 5820 N N . TYR A 1 717 ? 10.741 -18.235 17.726 1.00 87.19 717 TYR A N 1
ATOM 5821 C CA . TYR A 1 717 ? 11.321 -18.603 16.446 1.00 87.19 717 TYR A CA 1
ATOM 5822 C C . TYR A 1 717 ? 12.541 -19.512 16.602 1.00 87.19 717 TYR A C 1
ATOM 5824 O O . TYR A 1 717 ? 13.276 -19.428 17.591 1.00 87.19 717 TYR A O 1
ATOM 5832 N N . ASP A 1 718 ? 12.790 -20.352 15.596 1.00 85.81 718 ASP A N 1
ATOM 5833 C CA . ASP A 1 718 ? 14.095 -20.997 15.430 1.00 85.81 718 ASP A CA 1
ATOM 5834 C C . ASP A 1 718 ? 15.158 -20.003 14.913 1.00 85.81 718 ASP A C 1
ATOM 5836 O O . ASP A 1 718 ? 14.887 -18.826 14.668 1.00 85.81 718 ASP A O 1
ATOM 5840 N N . SER A 1 719 ? 16.397 -20.464 14.727 1.00 84.38 719 SER A N 1
ATOM 5841 C CA . SER A 1 719 ? 17.487 -19.628 14.195 1.00 84.38 719 SER A CA 1
ATOM 5842 C C . SER A 1 719 ? 17.262 -19.128 12.760 1.00 84.38 719 SER A C 1
ATOM 5844 O O . SER A 1 719 ? 17.936 -18.187 12.343 1.00 84.38 719 SER A O 1
ATOM 5846 N N . SER A 1 720 ? 16.343 -19.748 12.016 1.00 80.38 720 SER A N 1
ATOM 5847 C CA . SER A 1 720 ? 15.990 -19.416 10.631 1.00 80.38 720 SER A CA 1
ATOM 5848 C C . SER A 1 720 ? 14.741 -18.529 10.546 1.00 80.38 720 SER A C 1
ATOM 5850 O O . SER A 1 720 ? 14.344 -18.139 9.454 1.00 80.38 720 SER A O 1
ATOM 5852 N N . GLY A 1 721 ? 14.103 -18.192 11.672 1.00 78.62 721 GLY A N 1
ATOM 5853 C CA . GLY A 1 721 ? 12.887 -17.381 11.694 1.00 78.62 721 GLY A CA 1
ATOM 5854 C C . GLY A 1 721 ? 11.601 -18.140 11.340 1.00 78.62 721 GLY A C 1
ATOM 5855 O O . GLY A 1 721 ? 10.596 -17.489 11.036 1.00 78.62 721 GLY A O 1
ATOM 5856 N N . ASN A 1 722 ? 11.592 -19.477 11.397 1.00 79.62 722 ASN A N 1
ATOM 5857 C CA . ASN A 1 722 ? 10.348 -20.253 11.467 1.00 79.62 722 ASN A CA 1
ATOM 5858 C C . ASN A 1 722 ? 9.667 -19.978 12.808 1.00 79.62 722 ASN A C 1
ATOM 5860 O O . ASN A 1 722 ? 10.348 -19.975 13.829 1.00 79.62 722 ASN A O 1
ATOM 5864 N N . MET A 1 723 ? 8.354 -19.750 12.822 1.00 83.00 723 MET A N 1
ATOM 5865 C CA . MET A 1 723 ? 7.576 -19.530 14.047 1.00 83.00 723 MET A CA 1
ATOM 5866 C C . MET A 1 723 ? 7.274 -20.891 14.676 1.00 83.00 723 MET A C 1
ATOM 5868 O O . MET A 1 723 ? 6.370 -21.559 14.206 1.00 83.00 723 MET A O 1
ATOM 5872 N N . VAL A 1 724 ? 8.045 -21.330 15.673 1.00 82.81 724 VAL A N 1
ATOM 5873 C CA . VAL A 1 724 ? 7.979 -22.713 16.198 1.00 82.81 724 VAL A CA 1
ATOM 5874 C C . VAL A 1 724 ? 6.984 -22.909 17.340 1.00 82.81 724 VAL A C 1
ATOM 5876 O O . VAL A 1 724 ? 6.501 -24.018 17.531 1.00 82.81 724 VAL A O 1
ATOM 5879 N N . GLU A 1 725 ? 6.677 -21.851 18.090 1.00 84.38 725 GLU A N 1
ATOM 5880 C CA . GLU A 1 725 ? 5.720 -21.874 19.202 1.00 84.38 725 GLU A CA 1
ATOM 5881 C C . GLU A 1 725 ? 5.019 -20.508 19.259 1.00 84.38 725 GLU A C 1
ATOM 5883 O O . GLU A 1 725 ? 5.689 -19.469 19.234 1.00 84.38 725 GLU A O 1
ATOM 5888 N N . THR A 1 726 ? 3.688 -20.483 19.349 1.00 78.12 726 THR A N 1
ATOM 5889 C CA . THR A 1 726 ? 2.937 -19.275 19.736 1.00 78.12 726 THR A CA 1
ATOM 5890 C C . THR A 1 726 ? 2.295 -19.479 21.092 1.00 78.12 726 THR A C 1
ATOM 5892 O O . THR A 1 726 ? 1.611 -20.482 21.298 1.00 78.12 726 THR A O 1
ATOM 5895 N N . ARG A 1 727 ? 2.451 -18.497 21.979 1.00 82.00 727 ARG A N 1
ATOM 5896 C CA . ARG A 1 727 ? 1.771 -18.435 23.272 1.00 82.00 727 ARG A CA 1
ATOM 5897 C C . ARG A 1 727 ? 0.764 -17.304 23.269 1.00 82.00 727 ARG A C 1
ATOM 5899 O O . ARG A 1 727 ? 1.149 -16.140 23.379 1.00 82.00 727 ARG A O 1
ATOM 5906 N N . ASP A 1 728 ? -0.503 -17.670 23.171 1.00 77.75 728 ASP A N 1
ATOM 5907 C CA . ASP A 1 728 ? -1.622 -16.754 23.344 1.00 77.75 728 ASP A CA 1
ATOM 5908 C C . ASP A 1 728 ? -1.971 -16.690 24.832 1.00 77.75 728 ASP A C 1
ATOM 5910 O O . ASP A 1 728 ? -2.281 -17.704 25.454 1.00 77.75 728 ASP A O 1
ATOM 5914 N N . ILE A 1 729 ? -1.897 -15.497 25.408 1.00 73.69 729 ILE A N 1
ATOM 5915 C CA . ILE A 1 729 ? -2.348 -15.178 26.758 1.00 73.69 729 ILE A CA 1
ATOM 5916 C C . ILE A 1 729 ? -3.635 -14.379 26.602 1.00 73.69 729 ILE A C 1
ATOM 5918 O O . ILE A 1 729 ? -3.632 -13.179 26.300 1.00 73.69 729 ILE A O 1
ATOM 5922 N N . LEU A 1 730 ? -4.746 -15.080 26.798 1.00 61.94 730 LEU A N 1
ATOM 5923 C CA . LEU A 1 730 ? -6.055 -14.470 26.913 1.00 61.94 730 LEU A CA 1
ATOM 5924 C C . LEU A 1 730 ? -6.234 -13.993 28.355 1.00 61.94 730 LEU A C 1
ATOM 5926 O O . LEU A 1 730 ? -6.010 -14.723 29.320 1.00 61.94 730 LEU A O 1
ATOM 5930 N N . ASP A 1 731 ? -6.632 -12.730 28.482 1.00 59.16 731 ASP A N 1
ATOM 5931 C CA . ASP A 1 731 ? -7.045 -12.119 29.742 1.00 59.16 731 ASP A CA 1
ATOM 5932 C C . ASP A 1 731 ? -5.958 -12.074 30.842 1.00 59.16 731 ASP A C 1
ATOM 5934 O O . ASP A 1 731 ? -6.223 -12.225 32.036 1.00 59.16 731 ASP A O 1
ATOM 5938 N N . GLY A 1 732 ? -4.723 -11.731 30.437 1.00 47.09 732 GLY A N 1
ATOM 5939 C CA . GLY A 1 732 ? -3.585 -11.406 31.322 1.00 47.09 732 GLY A CA 1
ATOM 5940 C C . GLY A 1 732 ? -3.921 -10.433 32.467 1.00 47.09 732 GLY A C 1
ATOM 5941 O O . GLY A 1 732 ? -3.292 -10.471 33.527 1.00 47.09 732 GLY A O 1
ATOM 5942 N N . LYS A 1 733 ? -4.947 -9.594 32.266 1.00 52.06 733 LYS A N 1
ATOM 5943 C CA . LYS A 1 733 ? -5.753 -8.962 33.318 1.00 52.06 733 LYS A CA 1
ATOM 5944 C C . LYS A 1 733 ? -7.219 -8.920 32.875 1.00 52.06 733 LYS A C 1
ATOM 5946 O O . LYS A 1 733 ? -7.641 -7.934 32.276 1.00 52.06 733 LYS A O 1
ATOM 5951 N N . SER A 1 734 ? -8.000 -9.944 33.215 1.00 52.00 734 SER A N 1
ATOM 5952 C CA . SER A 1 734 ? -9.464 -9.871 33.161 1.00 52.00 734 SER A CA 1
ATOM 5953 C C . SER A 1 734 ? -9.982 -8.600 33.824 1.00 52.00 734 SER A C 1
ATOM 5955 O O . SER A 1 734 ? -9.677 -8.352 34.990 1.00 52.00 734 SER A O 1
ATOM 5957 N N . TYR A 1 735 ? -10.825 -7.833 33.134 1.00 57.28 735 TYR A N 1
ATOM 5958 C CA . TYR A 1 735 ? -11.554 -6.708 33.722 1.00 57.28 735 TYR A CA 1
ATOM 5959 C C . TYR A 1 735 ? -13.062 -6.893 33.530 1.00 57.28 735 TYR A C 1
ATOM 5961 O O . TYR A 1 735 ? -13.542 -6.976 32.403 1.00 57.28 735 TYR A O 1
ATOM 5969 N N . LEU A 1 736 ? -13.842 -6.867 34.616 1.00 62.44 736 LEU A N 1
ATOM 5970 C CA . LEU A 1 736 ? -15.281 -6.612 34.511 1.00 62.44 736 LEU A CA 1
ATOM 5971 C C . LEU A 1 736 ? -15.458 -5.145 34.099 1.00 62.44 736 LEU A C 1
ATOM 5973 O O . LEU A 1 736 ? -15.253 -4.234 34.910 1.00 62.44 736 LEU A O 1
ATOM 5977 N N . VAL A 1 737 ? -15.782 -4.936 32.821 1.00 60.38 737 VAL A N 1
ATOM 5978 C CA . VAL A 1 737 ? -15.950 -3.614 32.209 1.00 60.38 737 VAL A CA 1
ATOM 5979 C C . VAL A 1 737 ? -17.394 -3.138 32.368 1.00 60.38 737 VAL A C 1
ATOM 5981 O O . VAL A 1 737 ? -18.307 -3.658 31.730 1.00 60.38 737 VAL A O 1
ATOM 5984 N N . TYR A 1 738 ? -17.604 -2.092 33.165 1.00 71.06 738 TYR A N 1
ATOM 5985 C CA . TYR A 1 738 ? -18.892 -1.401 33.272 1.00 71.06 738 TYR A CA 1
ATOM 5986 C C . TYR A 1 738 ? -18.794 -0.027 32.624 1.00 71.06 738 TYR A C 1
ATOM 5988 O O . TYR A 1 738 ? -17.915 0.761 32.965 1.00 71.06 738 TYR A O 1
ATOM 5996 N N . TYR A 1 739 ? -19.686 0.277 31.686 1.00 76.69 739 TYR A N 1
ATOM 5997 C CA . TYR A 1 739 ? -19.605 1.497 30.886 1.00 76.69 739 TYR A CA 1
ATOM 5998 C C . TYR A 1 739 ? -20.977 2.147 30.669 1.00 76.69 739 TYR A C 1
ATOM 6000 O O . TYR A 1 739 ? -22.013 1.674 31.139 1.00 76.69 739 TYR A O 1
ATOM 6008 N N . GLY A 1 740 ? -20.988 3.281 29.968 1.00 71.75 740 GLY A N 1
ATOM 6009 C CA . GLY A 1 740 ? -22.215 3.951 29.543 1.00 71.75 740 GLY A CA 1
ATOM 6010 C C . GLY A 1 740 ? -22.028 5.442 29.285 1.00 71.75 740 GLY A C 1
ATOM 6011 O O . GLY A 1 740 ? -20.910 5.935 29.136 1.00 71.75 740 GLY A O 1
ATOM 6012 N N . LEU A 1 741 ? -23.135 6.188 29.266 1.00 73.88 741 LEU A N 1
ATOM 6013 C CA . LEU A 1 741 ? -23.200 7.543 28.709 1.00 73.88 741 LEU A CA 1
ATOM 6014 C C . LEU A 1 741 ? -23.736 8.590 29.696 1.00 73.88 741 LEU A C 1
ATOM 6016 O O . LEU A 1 741 ? -24.549 8.283 30.565 1.00 73.88 741 LEU A O 1
ATOM 6020 N N . PHE A 1 742 ? -23.225 9.822 29.603 1.00 75.81 742 PHE A N 1
ATOM 6021 C CA . PHE A 1 742 ? -23.780 11.014 30.250 1.00 75.81 742 PHE A CA 1
ATOM 6022 C C . PHE A 1 742 ? -24.525 11.768 29.175 1.00 75.81 742 PHE A C 1
ATOM 6024 O O . PHE A 1 742 ? -23.940 12.041 28.128 1.00 75.81 742 PHE A O 1
ATOM 6031 N N . ASP A 1 743 ? -25.773 12.111 29.466 1.00 69.69 743 ASP A N 1
ATOM 6032 C CA . ASP A 1 743 ? -26.648 12.822 28.537 1.00 69.69 743 ASP A CA 1
ATOM 6033 C C . ASP A 1 743 ? -27.585 13.822 29.237 1.00 69.69 743 ASP A C 1
ATOM 6035 O O . ASP A 1 743 ? -28.467 14.395 28.607 1.00 69.69 743 ASP A O 1
ATOM 6039 N N . GLU A 1 744 ? -27.454 14.002 30.557 1.00 66.38 744 GLU A N 1
ATOM 6040 C CA . GLU A 1 744 ? -28.478 14.670 31.366 1.00 66.38 744 GLU A CA 1
ATOM 6041 C C . GLU A 1 744 ? -27.894 15.342 32.620 1.00 66.38 744 GLU A C 1
ATOM 6043 O O . GLU A 1 744 ? -27.201 14.711 33.426 1.00 66.38 744 GLU A O 1
ATOM 6048 N N . ASN A 1 745 ? -28.227 16.624 32.799 1.00 65.38 745 ASN A N 1
ATOM 6049 C CA . ASN A 1 745 ? -27.785 17.481 33.901 1.00 65.38 745 ASN A CA 1
ATOM 6050 C C . ASN A 1 745 ? -28.426 17.029 35.234 1.00 65.38 745 ASN A C 1
ATOM 6052 O O . ASN A 1 745 ? -29.543 17.441 35.555 1.00 65.38 745 ASN A O 1
ATOM 6056 N N . GLY A 1 746 ? -27.746 16.194 36.028 1.00 69.88 746 GLY A N 1
ATOM 6057 C CA . GLY A 1 746 ? -28.348 15.622 37.242 1.00 69.88 746 GLY A CA 1
ATOM 6058 C C . GLY A 1 746 ? -27.489 14.595 37.987 1.00 69.88 746 GLY A C 1
ATOM 6059 O O . GLY A 1 746 ? -26.280 14.804 38.118 1.00 69.88 746 GLY A O 1
ATOM 6060 N N . GLN A 1 747 ? -28.132 13.523 38.510 1.00 83.06 747 GLN A N 1
ATOM 6061 C CA . GLN A 1 747 ? -27.467 12.495 39.342 1.00 83.06 747 GLN A CA 1
ATOM 6062 C C . GLN A 1 747 ? -27.840 10.978 39.126 1.00 83.06 747 GLN A C 1
ATOM 6064 O O . GLN A 1 747 ? -28.943 10.605 39.513 1.00 83.06 747 GLN A O 1
ATOM 6069 N N . VAL A 1 748 ? -26.985 10.046 38.615 1.00 80.06 748 VAL A N 1
ATOM 6070 C CA . VAL A 1 748 ? -27.315 8.589 38.339 1.00 80.06 748 VAL A CA 1
ATOM 6071 C C . VAL A 1 748 ? -27.026 7.735 39.556 1.00 80.06 748 VAL A C 1
ATOM 6073 O O . VAL A 1 748 ? -26.447 8.104 40.575 1.00 80.06 748 VAL A O 1
ATOM 6076 N N . SER A 1 749 ? -27.469 6.512 39.398 1.00 84.00 749 SER A N 1
ATOM 6077 C CA . SER A 1 749 ? -27.070 5.316 40.088 1.00 84.00 749 SER A CA 1
ATOM 6078 C C . SER A 1 749 ? -26.939 4.254 38.986 1.00 84.00 749 SER A C 1
ATOM 6080 O O . SER A 1 749 ? -27.982 3.830 38.487 1.00 84.00 749 SER A O 1
ATOM 6082 N N . PHE A 1 750 ? -25.731 3.971 38.460 1.00 83.75 750 PHE A N 1
ATOM 6083 C CA . PHE A 1 750 ? -25.565 2.879 37.482 1.00 83.75 750 PHE A CA 1
ATOM 6084 C C . PHE A 1 750 ? -25.339 1.664 38.375 1.00 83.75 750 PHE A C 1
ATOM 6086 O O . PHE A 1 750 ? -24.307 1.612 39.056 1.00 83.75 750 PHE A O 1
ATOM 6093 N N . PRO A 1 751 ? -26.310 0.744 38.471 1.00 83.06 751 PRO A N 1
ATOM 6094 C CA . PRO A 1 751 ? -26.084 -0.482 39.201 1.00 83.06 751 PRO A CA 1
ATOM 6095 C C . PRO A 1 751 ? -25.054 -1.324 38.444 1.00 83.06 751 PRO A C 1
ATOM 6097 O O . PRO A 1 751 ? -25.013 -1.304 37.214 1.00 83.06 751 PRO A O 1
ATOM 6100 N N . PHE A 1 752 ? -24.240 -2.069 39.179 1.00 78.12 752 PHE A N 1
ATOM 6101 C CA . PHE A 1 752 ? -23.374 -3.101 38.617 1.00 78.12 752 PHE A CA 1
ATOM 6102 C C . PHE A 1 752 ? -23.162 -4.215 39.644 1.00 78.12 752 PHE A C 1
ATOM 6104 O O . PHE A 1 752 ? -23.184 -3.975 40.852 1.00 78.12 752 PHE A O 1
ATOM 6111 N N . THR A 1 753 ? -22.976 -5.447 39.187 1.00 74.06 753 THR A N 1
ATOM 6112 C CA . THR A 1 753 ? -22.914 -6.637 40.047 1.00 74.06 753 THR A CA 1
ATOM 6113 C C . THR A 1 753 ? -21.540 -7.276 39.947 1.00 74.06 753 THR A C 1
ATOM 6115 O O . THR A 1 753 ? -21.196 -7.817 38.904 1.00 74.06 753 THR A O 1
ATOM 6118 N N . SER A 1 754 ? -20.747 -7.195 41.016 1.00 64.75 754 SER A N 1
ATOM 6119 C CA . SER A 1 754 ? -19.369 -7.697 41.045 1.00 64.75 754 SER A CA 1
ATOM 6120 C C . SER A 1 754 ? -19.249 -8.765 42.124 1.00 64.75 754 SER A C 1
ATOM 6122 O O . SER A 1 754 ? -19.202 -8.439 43.310 1.00 64.75 754 SER A O 1
ATOM 6124 N N . ASP A 1 755 ? -19.202 -10.036 41.722 1.00 63.47 755 ASP A N 1
ATOM 6125 C CA . ASP A 1 755 ? -18.968 -11.148 42.653 1.00 63.47 755 ASP A CA 1
ATOM 6126 C C . ASP A 1 755 ? -17.493 -11.234 43.102 1.00 63.47 755 ASP A C 1
ATOM 6128 O O . ASP A 1 755 ? -17.190 -11.843 44.131 1.00 63.47 755 ASP A O 1
ATOM 6132 N N . THR A 1 756 ? -16.570 -10.564 42.397 1.00 58.31 756 THR A N 1
ATOM 6133 C CA . THR A 1 756 ? -15.195 -10.320 42.859 1.00 58.31 756 THR A CA 1
ATOM 6134 C C . THR A 1 756 ? -15.062 -8.984 43.610 1.00 58.31 756 THR A C 1
ATOM 6136 O O . THR A 1 756 ? -15.667 -7.982 43.212 1.00 58.31 756 THR A O 1
ATOM 6139 N N . PRO A 1 757 ? -14.245 -8.914 44.683 1.00 60.19 757 PRO A N 1
ATOM 6140 C CA . PRO A 1 757 ? -13.913 -7.650 45.341 1.00 60.19 757 PRO A CA 1
ATOM 6141 C C . PRO A 1 757 ? -13.045 -6.752 44.448 1.00 60.19 757 PRO A C 1
ATOM 6143 O O . PRO A 1 757 ? -12.061 -7.224 43.883 1.00 60.19 757 PRO A O 1
ATOM 6146 N N . ILE A 1 758 ? -13.328 -5.442 44.407 1.00 61.28 758 ILE A N 1
ATOM 6147 C CA . ILE A 1 758 ? -12.384 -4.464 43.840 1.00 61.28 758 ILE A CA 1
ATOM 6148 C C . ILE A 1 758 ? -11.080 -4.498 44.645 1.00 61.28 758 ILE A C 1
ATOM 6150 O O . ILE A 1 758 ? -11.066 -4.151 45.832 1.00 61.28 758 ILE A O 1
ATOM 6154 N N . ASN A 1 759 ? -9.996 -4.815 43.940 1.00 58.50 759 ASN A N 1
ATOM 6155 C CA . ASN A 1 759 ? -8.635 -4.406 44.254 1.00 58.50 759 ASN A CA 1
ATOM 6156 C C . ASN A 1 759 ? -8.180 -3.497 43.102 1.00 58.50 759 ASN A C 1
ATOM 6158 O O . ASN A 1 759 ? -8.090 -3.962 41.973 1.00 58.50 759 ASN A O 1
ATOM 6162 N N . ASP A 1 760 ? -7.958 -2.211 43.366 1.00 64.56 760 ASP A N 1
ATOM 6163 C CA . ASP A 1 760 ? -7.352 -1.249 42.428 1.00 64.56 760 ASP A CA 1
ATOM 6164 C C . ASP A 1 760 ? -8.028 -1.131 41.039 1.00 64.56 760 ASP A C 1
ATOM 6166 O O . ASP A 1 760 ? -7.368 -1.038 40.002 1.00 64.56 760 ASP A O 1
ATOM 6170 N N . ALA A 1 761 ? -9.365 -1.097 41.010 1.00 70.50 761 ALA A N 1
ATOM 6171 C CA . ALA A 1 761 ? -10.137 -0.903 39.778 1.00 70.50 761 ALA A CA 1
ATOM 6172 C C . ALA A 1 761 ? -9.898 0.481 39.156 1.00 70.50 761 ALA A C 1
ATOM 6174 O O . ALA A 1 761 ? -9.780 1.471 39.875 1.00 70.50 761 ALA A O 1
ATOM 6175 N N . ILE A 1 762 ? -9.874 0.576 37.826 1.00 76.31 762 ILE A N 1
ATOM 6176 C CA . ILE A 1 762 ? -9.606 1.833 37.109 1.00 76.31 762 ILE A CA 1
ATOM 6177 C C . ILE A 1 762 ? -10.919 2.419 36.595 1.00 76.31 762 ILE A C 1
ATOM 6179 O O . ILE A 1 762 ? -11.652 1.747 35.879 1.00 76.31 762 ILE A O 1
ATOM 6183 N N . LEU A 1 763 ? -11.199 3.684 36.898 1.00 78.56 763 LEU A N 1
ATOM 6184 C CA . LEU A 1 763 ? -12.315 4.430 36.312 1.00 78.56 763 LEU A CA 1
ATOM 6185 C C . LEU A 1 763 ? -11.771 5.456 35.309 1.00 78.56 763 LEU A C 1
ATOM 6187 O O . LEU A 1 763 ? -10.733 6.075 35.539 1.00 78.56 763 LEU A O 1
ATOM 6191 N N . ARG A 1 764 ? -12.446 5.600 34.166 1.00 78.56 764 ARG A N 1
ATOM 6192 C CA . ARG A 1 764 ? -12.132 6.524 33.068 1.00 78.56 764 ARG A CA 1
ATOM 6193 C C . ARG A 1 764 ? -13.358 7.353 32.662 1.00 78.56 764 ARG A C 1
ATOM 6195 O O . ARG A 1 764 ? -14.469 6.825 32.605 1.00 78.56 764 ARG A O 1
ATOM 6202 N N . ILE A 1 765 ? -13.141 8.620 32.302 1.00 77.94 765 ILE A N 1
ATOM 6203 C CA . ILE A 1 765 ? -14.035 9.458 31.480 1.00 77.94 765 ILE A CA 1
ATOM 6204 C C . ILE A 1 765 ? -13.439 9.593 30.082 1.00 77.94 765 ILE A C 1
ATOM 6206 O O . ILE A 1 765 ? -12.243 9.850 29.999 1.00 77.94 765 ILE A O 1
ATOM 6210 N N . ALA A 1 766 ? -14.264 9.605 29.033 1.00 71.31 766 ALA A N 1
ATOM 6211 C CA . ALA A 1 766 ? -13.945 10.292 27.775 1.00 71.31 766 ALA A CA 1
ATOM 6212 C C . ALA A 1 766 ? -15.043 11.316 27.434 1.00 71.31 766 ALA A C 1
ATOM 6214 O O . ALA A 1 766 ? -16.229 10.982 27.486 1.00 71.31 766 ALA A O 1
ATOM 6215 N N . SER A 1 767 ? -14.674 12.563 27.122 1.00 69.69 767 SER A N 1
ATOM 6216 C CA . SER A 1 767 ? -15.644 13.605 26.727 1.00 69.69 767 SER A CA 1
ATOM 6217 C C . SER A 1 767 ? -16.417 13.242 25.456 1.00 69.69 767 SER A C 1
ATOM 6219 O O . SER A 1 767 ? -15.916 12.518 24.599 1.00 69.69 767 SER A O 1
ATOM 6221 N N . LEU A 1 768 ? -17.627 13.785 25.306 1.00 59.25 768 LEU A N 1
ATOM 6222 C CA . LEU A 1 768 ? -18.323 13.848 24.023 1.00 59.25 768 LEU A CA 1
ATOM 6223 C C . LEU A 1 768 ? -18.752 15.306 23.774 1.00 59.25 768 LEU A C 1
ATOM 6225 O O . LEU A 1 768 ? -19.653 15.793 24.466 1.00 59.25 768 LEU A O 1
ATOM 6229 N N . PRO A 1 769 ? -18.127 16.026 22.821 1.00 57.97 769 PRO A N 1
ATOM 6230 C CA . PRO A 1 769 ? -18.453 17.425 22.570 1.00 57.97 769 PRO A CA 1
ATOM 6231 C C . PRO A 1 769 ? -19.918 17.560 22.153 1.00 57.97 769 PRO A C 1
ATOM 6233 O O . PRO A 1 769 ? -20.428 16.793 21.332 1.00 57.97 769 PRO A O 1
ATOM 6236 N N . THR A 1 770 ? -20.608 18.521 22.764 1.00 59.34 770 THR A N 1
ATOM 6237 C CA . THR A 1 770 ? -22.041 18.741 22.556 1.00 59.34 770 THR A CA 1
ATOM 6238 C C . THR A 1 770 ? -22.277 20.170 22.087 1.00 59.34 770 THR A C 1
ATOM 6240 O O . THR A 1 770 ? -21.906 21.131 22.766 1.00 59.34 770 THR A O 1
ATOM 6243 N N . LEU A 1 771 ? -22.893 20.297 20.910 1.00 56.75 771 LEU A N 1
ATOM 6244 C CA . LEU A 1 771 ? -23.070 21.564 20.210 1.00 56.75 771 LEU A CA 1
ATOM 6245 C C . LEU A 1 771 ? -24.216 22.373 20.837 1.00 56.75 771 LEU A C 1
ATOM 6247 O O . LEU A 1 771 ? -25.391 22.100 20.592 1.00 56.75 771 LEU A O 1
ATOM 6251 N N . ASN A 1 772 ? -23.879 23.377 21.645 1.00 64.81 772 ASN A N 1
ATOM 6252 C CA . ASN A 1 772 ? -24.844 24.222 22.343 1.00 64.81 772 ASN A CA 1
ATOM 6253 C C . ASN A 1 772 ? -25.082 25.529 21.573 1.00 64.81 772 ASN A C 1
ATOM 6255 O O . ASN A 1 772 ? -24.144 26.224 21.190 1.00 64.81 772 ASN A O 1
ATOM 6259 N N . SER A 1 773 ? -26.349 25.889 21.365 1.00 68.62 773 SER A N 1
ATOM 6260 C CA . SER A 1 773 ? -26.747 27.146 20.720 1.00 68.62 773 SER A CA 1
ATOM 6261 C C . SER A 1 773 ? -26.799 28.295 21.735 1.00 68.62 773 SER A C 1
ATOM 6263 O O . SER A 1 773 ? -27.717 28.349 22.558 1.00 68.62 773 SER A O 1
ATOM 6265 N N . VAL A 1 774 ? -25.858 29.236 21.660 1.00 77.38 774 VAL A N 1
ATOM 6266 C CA . VAL A 1 774 ? -25.774 30.396 22.562 1.00 77.38 774 VAL A CA 1
ATOM 6267 C C . VAL A 1 774 ? -26.388 31.627 21.898 1.00 77.38 774 VAL A C 1
ATOM 6269 O O . VAL A 1 774 ? -26.023 31.996 20.782 1.00 77.38 774 VAL A O 1
ATOM 6272 N N . LEU A 1 775 ? -27.326 32.279 22.590 1.00 83.38 775 LEU A N 1
ATOM 6273 C CA . LEU A 1 775 ? -27.927 33.541 22.157 1.00 83.38 775 LEU A CA 1
ATOM 6274 C C . LEU A 1 775 ? -26.999 34.713 22.504 1.00 83.38 775 LEU A C 1
ATOM 6276 O O . LEU A 1 775 ? -26.801 35.020 23.679 1.00 83.38 775 LEU A O 1
ATOM 6280 N N . GLN A 1 776 ? -26.487 35.396 21.485 1.00 86.81 776 GLN A N 1
ATOM 6281 C CA . GLN A 1 776 ? -25.701 36.622 21.610 1.00 86.81 776 GLN A CA 1
ATOM 6282 C C . GLN A 1 776 ? -26.376 37.805 20.900 1.00 86.81 776 GLN A C 1
ATOM 6284 O O . GLN A 1 776 ? -27.383 37.663 20.199 1.00 86.81 776 GLN A O 1
ATOM 6289 N N . SER A 1 777 ? -25.836 39.006 21.119 1.00 90.69 777 SER A N 1
ATOM 6290 C CA . SER A 1 777 ? -26.305 40.226 20.465 1.00 90.69 777 SER A CA 1
ATOM 6291 C C . SER A 1 777 ? -25.205 41.274 20.357 1.00 90.69 777 SER A C 1
ATOM 6293 O O . SER A 1 777 ? -24.496 41.515 21.333 1.00 90.69 777 SER A O 1
ATOM 6295 N N . GLU A 1 778 ? -25.128 41.962 19.222 1.00 92.00 778 GLU A N 1
ATOM 6296 C CA . GLU A 1 778 ? -24.282 43.147 19.026 1.00 92.00 778 GLU A CA 1
ATOM 6297 C C . GLU A 1 778 ? -25.165 44.404 18.943 1.00 92.00 778 GLU A C 1
ATOM 6299 O O . GLU A 1 778 ? -26.371 44.322 18.698 1.00 92.00 778 GLU A O 1
ATOM 6304 N N . THR A 1 779 ? -24.616 45.586 19.228 1.00 94.81 779 THR A N 1
ATOM 6305 C CA . THR A 1 779 ? -25.387 46.842 19.259 1.00 94.81 779 THR A CA 1
ATOM 6306 C C . THR A 1 779 ? -24.534 48.005 18.783 1.00 94.81 779 THR A C 1
ATOM 6308 O O . THR A 1 779 ? -23.448 48.236 19.309 1.00 94.81 779 THR A O 1
ATOM 6311 N N . HIS A 1 780 ? -25.050 48.748 17.807 1.00 93.94 780 HIS A N 1
ATOM 6312 C CA . HIS A 1 780 ? -24.397 49.902 17.195 1.00 93.94 780 HIS A CA 1
ATOM 6313 C C . HIS A 1 780 ? -25.300 51.136 17.301 1.00 93.94 780 HIS A C 1
ATOM 6315 O O . HIS A 1 780 ? -26.511 51.026 17.520 1.00 93.94 780 HIS A O 1
ATOM 6321 N N . THR A 1 781 ? -24.705 52.321 17.161 1.00 92.31 781 THR A N 1
ATOM 6322 C CA . THR A 1 781 ? -25.372 53.605 17.420 1.00 92.31 781 THR A CA 1
ATOM 6323 C C . THR A 1 781 ? -24.969 54.692 16.432 1.00 92.31 781 THR A C 1
ATOM 6325 O O . THR A 1 781 ? -23.805 54.736 16.039 1.00 92.31 781 THR A O 1
ATOM 6328 N N . ALA A 1 782 ? -25.880 55.621 16.132 1.00 87.62 782 ALA A N 1
ATOM 6329 C CA . ALA A 1 782 ? -25.585 56.873 15.428 1.00 87.62 782 ALA A CA 1
ATOM 6330 C C . ALA A 1 782 ? -26.169 58.078 16.187 1.00 87.62 782 ALA A C 1
ATOM 6332 O O . ALA A 1 782 ? -27.293 58.021 16.688 1.00 87.62 782 ALA A O 1
ATOM 6333 N N . SER A 1 783 ? -25.407 59.170 16.281 1.00 82.88 783 SER A N 1
ATOM 6334 C CA . SER A 1 783 ? -25.705 60.335 17.140 1.00 82.88 783 SER A CA 1
ATOM 6335 C C . SER A 1 783 ? -25.583 61.691 16.437 1.00 82.88 783 SER A C 1
ATOM 6337 O O . SER A 1 783 ? -25.690 62.727 17.089 1.00 82.88 783 SER A O 1
ATOM 6339 N N . ASP A 1 784 ? -25.315 61.703 15.130 1.00 77.19 784 ASP A N 1
ATOM 6340 C CA . ASP A 1 784 ? -24.918 62.925 14.415 1.00 77.19 784 ASP A CA 1
ATOM 6341 C C . ASP A 1 784 ? -26.119 63.809 14.023 1.00 77.19 784 ASP A C 1
ATOM 6343 O O . ASP A 1 784 ? -25.971 65.014 13.815 1.00 77.19 784 ASP A O 1
ATOM 6347 N N . HIS A 1 785 ? -27.326 63.232 14.028 1.00 77.94 785 HIS A N 1
ATOM 6348 C CA . HIS A 1 785 ? -28.605 63.909 13.817 1.00 77.94 785 HIS A CA 1
ATOM 6349 C C . HIS A 1 785 ? -29.546 63.715 15.023 1.00 77.94 785 HIS A C 1
ATOM 6351 O O . HIS A 1 785 ? -29.453 62.708 15.723 1.00 77.94 785 HIS A O 1
ATOM 6357 N N . PRO A 1 786 ? -30.479 64.648 15.299 1.00 70.75 786 PRO A N 1
ATOM 6358 C CA . PRO A 1 786 ? -31.445 64.486 16.379 1.00 70.75 786 PRO A CA 1
ATOM 6359 C C . PRO A 1 786 ? -32.588 63.559 15.947 1.00 70.75 786 PRO A C 1
ATOM 6361 O O . PRO A 1 786 ? -33.468 63.940 15.177 1.00 70.75 786 PRO A O 1
ATOM 6364 N N . TRP A 1 787 ? -32.567 62.333 16.459 1.00 74.44 787 TRP A N 1
ATOM 6365 C CA . TRP A 1 787 ? -33.550 61.294 16.151 1.00 74.44 787 TRP A CA 1
ATOM 6366 C C . TRP A 1 787 ? -34.884 61.516 16.888 1.00 74.44 787 TRP A C 1
ATOM 6368 O O . TRP A 1 787 ? -34.898 61.745 18.100 1.00 74.44 787 TRP A O 1
ATOM 6378 N N . TYR A 1 788 ? -36.004 61.413 16.161 1.00 68.75 788 TYR A N 1
ATOM 6379 C CA . TYR A 1 788 ? -37.374 61.529 16.703 1.00 68.75 788 TYR A CA 1
ATOM 6380 C C . TYR A 1 788 ? -38.331 60.414 16.248 1.00 68.75 788 TYR A C 1
ATOM 6382 O O . TYR A 1 788 ? -39.391 60.256 16.853 1.00 68.75 788 TYR A O 1
ATOM 6390 N N . ASP A 1 789 ? -37.964 59.646 15.222 1.00 72.56 789 ASP A N 1
ATOM 6391 C CA . ASP A 1 789 ? -38.609 58.385 14.846 1.00 72.56 789 ASP A CA 1
ATOM 6392 C C . ASP A 1 789 ? -37.578 57.246 14.945 1.00 72.56 789 ASP A C 1
ATOM 6394 O O . ASP A 1 789 ? -36.386 57.496 15.110 1.00 72.56 789 ASP A O 1
ATOM 6398 N N . ASN A 1 790 ? -38.050 56.003 14.907 1.00 80.94 790 ASN A N 1
ATOM 6399 C CA . ASN A 1 790 ? -37.279 54.781 15.139 1.00 80.94 790 ASN A CA 1
ATOM 6400 C C . ASN A 1 790 ? -37.399 53.798 13.952 1.00 80.94 790 ASN A C 1
ATOM 6402 O O . ASN A 1 790 ? -37.378 52.574 14.123 1.00 80.94 790 ASN A O 1
ATOM 6406 N N . THR A 1 791 ? -37.598 54.334 12.747 1.00 85.25 791 THR A N 1
ATOM 6407 C CA . THR A 1 791 ? -37.795 53.582 11.502 1.00 85.25 791 THR A CA 1
ATOM 6408 C C . THR A 1 791 ? -36.512 53.518 10.665 1.00 85.25 791 THR A C 1
ATOM 6410 O O . THR A 1 791 ? -35.508 54.167 10.960 1.00 85.25 791 THR A O 1
ATOM 6413 N N . GLY A 1 792 ? -36.495 52.650 9.653 1.00 89.62 792 GLY A N 1
ATOM 6414 C CA . GLY A 1 792 ? -35.311 52.386 8.836 1.00 89.62 792 GLY A CA 1
ATOM 6415 C C . GLY A 1 792 ? -35.365 51.029 8.139 1.00 89.62 792 GLY A C 1
ATOM 6416 O O . GLY A 1 792 ? -36.378 50.328 8.198 1.00 89.62 792 GLY A O 1
ATOM 6417 N N . TYR A 1 793 ? -34.277 50.660 7.465 1.00 92.75 793 TYR A N 1
ATOM 6418 C CA . TYR A 1 793 ? -34.152 49.395 6.734 1.00 92.75 793 TYR A CA 1
ATOM 6419 C C . TYR A 1 793 ? -32.711 48.873 6.713 1.00 92.75 793 TYR A C 1
ATOM 6421 O O . TYR A 1 793 ? -31.754 49.622 6.881 1.00 92.75 793 TYR A O 1
ATOM 6429 N N . TRP A 1 794 ? -32.549 47.572 6.475 1.00 93.50 794 TRP A N 1
ATOM 6430 C CA . TRP A 1 794 ? -31.239 46.940 6.311 1.00 93.50 794 TRP A CA 1
ATOM 6431 C C . TRP A 1 794 ? -30.752 47.007 4.862 1.00 93.50 794 TRP A C 1
ATOM 6433 O O . TRP A 1 794 ? -31.517 46.745 3.933 1.00 93.50 794 TRP A O 1
ATOM 6443 N N . GLN A 1 795 ? -29.462 47.283 4.674 1.00 92.44 795 GLN A N 1
ATOM 6444 C CA . GLN A 1 795 ? -28.760 47.113 3.405 1.00 92.44 795 GLN A CA 1
ATOM 6445 C C . GLN A 1 795 ? -27.349 46.578 3.686 1.00 92.44 795 GLN A C 1
ATOM 6447 O O . GLN A 1 795 ? -26.459 47.305 4.130 1.00 92.44 795 GLN A O 1
ATOM 6452 N N . ASN A 1 796 ? -27.151 45.284 3.412 1.00 90.81 796 ASN A N 1
ATOM 6453 C CA . ASN A 1 796 ? -25.973 44.517 3.832 1.00 90.81 796 ASN A CA 1
ATOM 6454 C C . ASN A 1 796 ? -25.737 44.675 5.354 1.00 90.81 796 ASN A C 1
ATOM 6456 O O . ASN A 1 796 ? -26.690 44.758 6.126 1.00 90.81 796 ASN A O 1
ATOM 6460 N N . GLN A 1 797 ? -24.475 44.774 5.775 1.00 92.06 797 GLN A N 1
ATOM 6461 C CA . GLN A 1 797 ? -24.033 44.957 7.163 1.00 92.06 797 GLN A CA 1
ATOM 6462 C C . GLN A 1 797 ? -24.424 46.296 7.828 1.00 92.06 797 GLN A C 1
ATOM 6464 O O . GLN A 1 797 ? -23.888 46.617 8.884 1.00 92.06 797 GLN A O 1
ATOM 6469 N N . TYR A 1 798 ? -25.304 47.110 7.240 1.00 94.81 798 TYR A N 1
ATOM 6470 C CA . TYR A 1 798 ? -25.703 48.409 7.792 1.00 94.81 798 TYR A CA 1
ATOM 6471 C C . TYR A 1 798 ? -27.221 48.530 7.905 1.00 94.81 798 TYR A C 1
ATOM 6473 O O . TYR A 1 798 ? -27.963 48.151 6.994 1.00 94.81 798 TYR A O 1
ATOM 6481 N N . TYR A 1 799 ? -27.673 49.131 9.003 1.00 93.81 799 TYR A N 1
ATOM 6482 C CA . TYR A 1 799 ? -29.040 49.607 9.151 1.00 93.81 799 TYR A CA 1
ATOM 6483 C C . TYR A 1 799 ? -29.096 51.100 8.833 1.00 93.81 799 TYR A C 1
ATOM 6485 O O . TYR A 1 799 ? -28.431 51.908 9.479 1.00 93.81 799 TYR A O 1
ATOM 6493 N N . TYR A 1 800 ? -29.891 51.459 7.835 1.00 92.81 800 TYR A N 1
ATOM 6494 C CA . TYR A 1 800 ? -30.162 52.829 7.425 1.00 92.81 800 TYR A CA 1
ATOM 6495 C C . TYR A 1 800 ? -31.357 53.329 8.233 1.00 92.81 800 TYR A C 1
ATOM 6497 O O . TYR A 1 800 ? -32.506 53.025 7.908 1.00 92.81 800 TYR A O 1
ATOM 6505 N N . ALA A 1 801 ? -31.082 54.058 9.312 1.00 90.31 801 ALA A N 1
ATOM 6506 C CA . ALA A 1 801 ? -32.105 54.635 10.175 1.00 90.31 801 ALA A CA 1
ATOM 6507 C C . ALA A 1 801 ? -32.591 55.978 9.615 1.00 90.31 801 ALA A C 1
ATOM 6509 O O . ALA A 1 801 ? -31.790 56.750 9.090 1.00 90.31 801 ALA A O 1
ATOM 6510 N N . HIS A 1 802 ? -33.887 56.268 9.745 1.00 88.56 802 HIS A N 1
ATOM 6511 C CA . HIS A 1 802 ? -34.518 57.512 9.283 1.00 88.56 802 HIS A CA 1
ATOM 6512 C C . HIS A 1 802 ? -34.463 58.602 10.363 1.00 88.56 802 HIS A C 1
ATOM 6514 O O . HIS A 1 802 ? -34.916 58.387 11.487 1.00 88.56 802 HIS A O 1
ATOM 6520 N N . TRP A 1 803 ? -33.918 59.775 10.033 1.00 86.56 803 TRP A N 1
ATOM 6521 C CA . TRP A 1 803 ? -33.915 60.952 10.911 1.00 86.56 803 TRP A CA 1
ATOM 6522 C C . TRP A 1 803 ? -34.745 62.092 10.324 1.00 86.56 803 TRP A C 1
ATOM 6524 O O . TRP A 1 803 ? -34.884 62.225 9.108 1.00 86.56 803 TRP A O 1
ATOM 6534 N N . ILE A 1 804 ? -35.266 62.947 11.209 1.00 80.19 804 ILE A N 1
ATOM 6535 C CA . ILE A 1 804 ? -36.096 64.105 10.864 1.00 80.19 804 ILE A CA 1
ATOM 6536 C C . ILE A 1 804 ? -35.647 65.297 11.719 1.00 80.19 804 ILE A C 1
ATOM 6538 O O . ILE A 1 804 ? -35.765 65.258 12.940 1.00 80.19 804 ILE A O 1
ATOM 6542 N N . HIS A 1 805 ? -35.163 66.376 11.107 1.00 76.62 805 HIS A N 1
ATOM 6543 C CA . HIS A 1 805 ? -34.741 67.595 11.795 1.00 76.62 805 HIS A CA 1
ATOM 6544 C C . HIS A 1 805 ? -35.669 68.769 11.456 1.00 76.62 805 HIS A C 1
ATOM 6546 O O . HIS A 1 805 ? -35.777 69.184 10.305 1.00 76.62 805 HIS A O 1
ATOM 6552 N N . GLY A 1 806 ? -36.346 69.321 12.468 1.00 70.44 806 GLY A N 1
ATOM 6553 C CA . GLY A 1 806 ? -37.235 70.477 12.316 1.00 70.44 806 GLY A CA 1
ATOM 6554 C C . GLY A 1 806 ? -36.674 71.735 12.975 1.00 70.44 806 GLY A C 1
ATOM 6555 O O . GLY A 1 806 ? -36.661 71.833 14.203 1.00 70.44 806 GLY A O 1
ATOM 6556 N N . VAL A 1 807 ? -36.270 72.729 12.177 1.00 61.94 807 VAL A N 1
ATOM 6557 C CA . VAL A 1 807 ? -35.803 74.043 12.658 1.00 61.94 807 VAL A CA 1
ATOM 6558 C C . VAL A 1 807 ? -36.451 75.156 11.837 1.00 61.94 807 VAL A C 1
ATOM 6560 O O . VAL A 1 807 ? -36.551 75.088 10.619 1.00 61.94 807 VAL A O 1
ATOM 6563 N N . GLY A 1 808 ? -36.939 76.202 12.510 1.00 61.38 808 GLY A N 1
ATOM 6564 C CA . GLY A 1 808 ? -37.505 77.395 11.860 1.00 61.38 808 GLY A CA 1
ATOM 6565 C C . GLY A 1 808 ? -38.867 77.217 11.170 1.00 61.38 808 GLY A C 1
ATOM 6566 O O . GLY A 1 808 ? -39.512 78.220 10.873 1.00 61.38 808 GLY A O 1
ATOM 6567 N N . GLY A 1 809 ? -39.336 75.981 10.976 1.00 69.31 809 GLY A N 1
ATOM 6568 C CA . GLY A 1 809 ? -40.581 75.651 10.270 1.00 69.31 809 GLY A CA 1
ATOM 6569 C C . GLY A 1 809 ? -40.369 74.867 8.971 1.00 69.31 809 GLY A C 1
ATOM 6570 O O . GLY A 1 809 ? -41.349 74.435 8.369 1.00 69.31 809 GLY A O 1
ATOM 6571 N N . GLU A 1 810 ? -39.116 74.653 8.573 1.00 70.06 810 GLU A N 1
ATOM 6572 C CA . GLU A 1 810 ? -38.734 73.686 7.545 1.00 70.06 810 GLU A CA 1
ATOM 6573 C C . GLU A 1 810 ? -38.370 72.351 8.221 1.00 70.06 810 GLU A C 1
ATOM 6575 O O . GLU A 1 810 ? -38.013 72.314 9.406 1.00 70.06 810 GLU A O 1
ATOM 6580 N N . VAL A 1 811 ? -38.542 71.251 7.487 1.00 76.69 811 VAL A N 1
ATOM 6581 C CA . VAL A 1 811 ? -38.281 69.884 7.953 1.00 76.69 811 VAL A CA 1
ATOM 6582 C C . VAL A 1 811 ? -37.325 69.236 6.964 1.00 76.69 811 VAL A C 1
ATOM 6584 O O . VAL A 1 811 ? -37.685 69.029 5.806 1.00 76.69 811 VAL A O 1
ATOM 6587 N N . GLU A 1 812 ? -36.118 68.936 7.424 1.00 79.62 812 GLU A N 1
ATOM 6588 C CA . GLU A 1 812 ? -35.165 68.092 6.710 1.00 79.62 812 GLU A CA 1
ATOM 6589 C C . GLU A 1 812 ? -35.348 66.647 7.182 1.00 79.62 812 GLU A C 1
ATOM 6591 O O . GLU A 1 812 ? -35.557 66.401 8.369 1.00 79.62 812 GLU A O 1
ATOM 6596 N N . GLU A 1 813 ? -35.268 65.684 6.271 1.00 85.56 813 GLU A N 1
ATOM 6597 C CA . GLU A 1 813 ? -35.274 64.260 6.607 1.00 85.56 813 GLU A CA 1
ATOM 6598 C C . GLU A 1 813 ? -34.230 63.511 5.779 1.00 85.56 813 GLU A C 1
ATOM 6600 O O . GLU A 1 813 ? -33.899 63.911 4.658 1.00 85.56 813 GLU A O 1
ATOM 6605 N N . GLY A 1 814 ? -33.697 62.426 6.332 1.00 85.62 814 GLY A N 1
ATOM 6606 C CA . GLY A 1 814 ? -32.610 61.677 5.717 1.00 85.62 814 GLY A CA 1
ATOM 6607 C C . GLY A 1 814 ? -32.432 60.290 6.316 1.00 85.62 814 GLY A C 1
ATOM 6608 O O . GLY A 1 814 ? -33.168 59.882 7.212 1.00 85.62 814 GLY A O 1
ATOM 6609 N N . TYR A 1 815 ? -31.445 59.561 5.798 1.00 89.31 815 TYR A N 1
ATOM 6610 C CA . TYR A 1 815 ? -31.044 58.259 6.321 1.00 89.31 815 TYR A CA 1
ATOM 6611 C C . TYR A 1 815 ? -29.572 58.289 6.708 1.00 89.31 815 TYR A C 1
ATOM 6613 O O . TYR A 1 815 ? -28.750 58.746 5.916 1.00 89.31 815 TYR A O 1
ATOM 6621 N N . ASP A 1 816 ? -29.261 57.767 7.891 1.00 89.12 816 ASP A N 1
ATOM 6622 C CA . ASP A 1 816 ? -27.899 57.655 8.421 1.00 89.12 816 ASP A CA 1
ATOM 6623 C C . ASP A 1 816 ? -27.565 56.191 8.728 1.00 89.12 816 ASP A C 1
ATOM 6625 O O . ASP A 1 816 ? -28.453 55.383 9.025 1.00 89.12 816 ASP A O 1
ATOM 6629 N N . ILE A 1 817 ? -26.282 55.835 8.637 1.00 92.25 817 ILE A N 1
ATOM 6630 C CA . ILE A 1 817 ? -25.833 54.444 8.766 1.00 92.25 817 ILE A CA 1
ATOM 6631 C C . ILE A 1 817 ? -25.498 54.064 10.210 1.00 92.25 817 ILE A C 1
ATOM 6633 O O . ILE A 1 817 ? -24.668 54.682 10.871 1.00 92.25 817 ILE A O 1
ATOM 6637 N N . VAL A 1 818 ? -26.090 52.964 10.667 1.00 90.44 818 VAL A N 1
ATOM 6638 C CA . VAL A 1 818 ? -25.768 52.296 11.928 1.00 90.44 818 VAL A CA 1
ATOM 6639 C C . VAL A 1 818 ? -25.117 50.947 11.603 1.00 90.44 818 VAL A C 1
ATOM 6641 O O . VAL A 1 818 ? -25.667 50.164 10.826 1.00 90.44 818 VAL A O 1
ATOM 6644 N N . GLY A 1 819 ? -23.934 50.672 12.160 1.00 90.50 819 GLY A N 1
ATOM 6645 C CA . GLY A 1 819 ? -23.149 49.457 11.887 1.00 90.50 819 GLY A CA 1
ATOM 6646 C C . GLY A 1 819 ? -21.633 49.725 11.874 1.00 90.50 819 GLY A C 1
ATOM 6647 O O . GLY A 1 819 ? -21.196 50.688 12.508 1.00 90.50 819 GLY A O 1
ATOM 6648 N N . PRO A 1 820 ? -20.818 48.917 11.165 1.00 91.38 820 PRO A N 1
ATOM 6649 C CA . PRO A 1 820 ? -21.196 47.673 10.489 1.00 91.38 820 PRO A CA 1
ATOM 6650 C C . PRO A 1 820 ? -21.519 46.550 11.484 1.00 91.38 820 PRO A C 1
ATOM 6652 O O . PRO A 1 820 ? -20.841 46.419 12.495 1.00 91.38 820 PRO A O 1
ATOM 6655 N N . PHE A 1 821 ? -22.520 45.738 11.158 1.00 93.06 821 PHE A N 1
ATOM 6656 C CA . PHE A 1 821 ? -22.959 44.560 11.907 1.00 93.06 821 PHE A CA 1
ATOM 6657 C C . PHE A 1 821 ? -22.306 43.280 11.375 1.00 93.06 821 PHE A C 1
ATOM 6659 O O . PHE A 1 821 ? -22.223 43.078 10.162 1.00 93.06 821 PHE A O 1
ATOM 6666 N N . THR A 1 822 ? -21.905 42.388 12.275 1.00 86.25 822 THR A N 1
ATOM 6667 C CA . THR A 1 822 ? -21.404 41.047 11.943 1.00 86.25 822 THR A CA 1
ATOM 6668 C C . THR A 1 822 ? -22.551 40.113 11.544 1.00 86.25 822 THR A C 1
ATOM 6670 O O . THR A 1 822 ? -22.404 39.306 10.627 1.00 86.25 822 THR A O 1
ATOM 6673 N N . HIS A 1 823 ? -23.706 40.253 12.202 1.00 88.19 823 HIS A N 1
ATOM 6674 C CA . HIS A 1 823 ? -24.889 39.414 12.034 1.00 88.19 823 HIS A CA 1
ATOM 6675 C C . HIS A 1 823 ? -26.123 40.277 11.745 1.00 88.19 823 HIS A C 1
ATOM 6677 O O . HIS A 1 823 ? -26.581 41.052 12.587 1.00 88.19 823 HIS A O 1
ATOM 6683 N N . TYR A 1 824 ? -26.691 40.120 10.552 1.00 90.56 824 TYR A N 1
ATOM 6684 C CA . TYR A 1 824 ? -27.784 40.935 10.011 1.00 90.56 824 TYR A CA 1
ATOM 6685 C C . TYR A 1 824 ? -28.728 40.065 9.154 1.00 90.56 824 TYR A C 1
ATOM 6687 O O . TYR A 1 824 ? -28.396 38.909 8.882 1.00 90.56 824 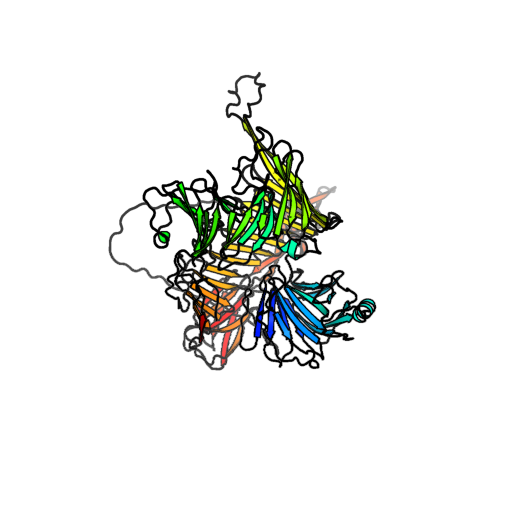TYR A O 1
ATOM 6695 N N . PRO A 1 825 ? -29.910 40.553 8.716 1.00 91.19 825 PRO A N 1
ATOM 6696 C CA . PRO A 1 825 ? -30.858 39.739 7.952 1.00 91.19 825 PRO A CA 1
ATOM 6697 C C . PRO A 1 825 ? -30.226 39.056 6.728 1.00 91.19 825 PRO A C 1
ATOM 6699 O O . PRO A 1 825 ? -29.893 39.709 5.741 1.00 91.19 825 PRO A O 1
ATOM 6702 N N . GLY A 1 826 ? -30.088 37.729 6.801 1.00 79.00 826 GLY A N 1
ATOM 6703 C CA . GLY A 1 826 ? -29.482 36.890 5.762 1.00 79.00 826 GLY A CA 1
ATOM 6704 C C . GLY A 1 826 ? -28.134 36.253 6.128 1.00 79.00 826 GLY A C 1
ATOM 6705 O O . GLY A 1 826 ? -27.698 35.360 5.405 1.00 79.00 826 GLY A O 1
ATOM 6706 N N . THR A 1 827 ? -27.485 36.638 7.233 1.00 79.81 827 THR A N 1
ATOM 6707 C CA . THR A 1 827 ? -26.280 35.939 7.721 1.00 79.81 827 THR A CA 1
ATOM 6708 C C . THR A 1 827 ? -26.642 34.663 8.496 1.00 79.81 827 THR A C 1
ATOM 6710 O O . THR A 1 827 ? -27.706 34.614 9.122 1.00 79.81 827 THR A O 1
ATOM 6713 N N . PRO A 1 828 ? -25.761 33.643 8.540 1.00 70.69 828 PRO A N 1
ATOM 6714 C CA . PRO A 1 828 ? -25.909 32.510 9.454 1.00 70.69 828 PRO A CA 1
ATOM 6715 C C . PRO A 1 828 ? -26.125 32.965 10.905 1.00 70.69 828 PRO A C 1
ATOM 6717 O O . PRO A 1 828 ? -25.646 34.025 11.307 1.00 70.69 828 PRO A O 1
ATOM 6720 N N . GLY A 1 829 ? -26.882 32.185 11.677 1.00 78.44 829 GLY A N 1
ATOM 6721 C CA . GLY A 1 829 ? -27.167 32.464 13.089 1.00 78.44 829 GLY A CA 1
ATOM 6722 C C . GLY A 1 829 ? -28.123 33.633 13.369 1.00 78.44 829 GLY A C 1
ATOM 6723 O O . GLY A 1 829 ? -28.655 33.709 14.471 1.00 78.44 829 GLY A O 1
ATOM 6724 N N . TYR A 1 830 ? -28.391 34.534 12.419 1.00 87.69 830 TYR A N 1
ATOM 6725 C CA . TYR A 1 830 ? -29.245 35.703 12.653 1.00 87.69 830 TYR A CA 1
ATOM 6726 C C . TYR A 1 830 ? -30.690 35.327 13.032 1.00 87.69 830 TYR A C 1
ATOM 6728 O O . TYR A 1 830 ? -31.324 34.522 12.351 1.00 87.69 830 TYR A O 1
ATOM 6736 N N . ILE A 1 831 ? -31.232 35.963 14.081 1.00 89.81 831 ILE A N 1
ATOM 6737 C CA . ILE A 1 831 ? -32.604 35.736 14.567 1.00 89.81 831 ILE A CA 1
ATOM 6738 C C . ILE A 1 831 ? -33.499 36.941 14.261 1.00 89.81 831 ILE A C 1
ATOM 6740 O O . ILE A 1 831 ? -34.504 36.813 13.563 1.00 89.81 831 ILE A O 1
ATOM 6744 N N . ASN A 1 832 ? -33.181 38.107 14.831 1.00 93.19 832 ASN A N 1
ATOM 6745 C CA . ASN A 1 832 ? -33.987 39.325 14.714 1.00 93.19 832 ASN A CA 1
ATOM 6746 C C . ASN A 1 832 ? -33.172 40.586 15.062 1.00 93.19 832 ASN A C 1
ATOM 6748 O O . ASN A 1 832 ? -31.970 40.522 15.334 1.00 93.19 832 ASN A O 1
ATOM 6752 N N . TYR A 1 833 ? -33.830 41.747 15.042 1.00 94.12 833 TYR A N 1
ATOM 6753 C CA . TYR A 1 833 ? -33.248 43.009 15.483 1.00 94.12 833 TYR A CA 1
ATOM 6754 C C . TYR A 1 833 ? -34.249 43.858 16.272 1.00 94.12 833 TYR A C 1
ATOM 6756 O O . TYR A 1 833 ? -35.462 43.722 16.122 1.00 94.12 833 TYR A O 1
ATOM 6764 N N . GLU A 1 834 ? -33.709 44.735 17.109 1.00 94.12 834 GLU A N 1
ATOM 6765 C CA . GLU A 1 834 ? -34.411 45.701 17.947 1.00 94.12 834 GLU A CA 1
ATOM 6766 C C . GLU A 1 834 ? -33.827 47.092 17.671 1.00 94.12 834 GLU A C 1
ATOM 6768 O O . GLU A 1 834 ? -32.614 47.245 17.508 1.00 94.12 834 GLU A O 1
ATOM 6773 N N . THR A 1 835 ? -34.670 48.122 17.629 1.00 92.94 835 THR A N 1
ATOM 6774 C CA . THR A 1 835 ? -34.247 49.518 17.447 1.00 92.94 835 THR A CA 1
ATOM 6775 C C . THR A 1 835 ? -34.889 50.397 18.510 1.00 92.94 835 THR A C 1
ATOM 6777 O O . THR A 1 835 ? -36.034 50.160 18.904 1.00 92.94 835 THR A O 1
ATOM 6780 N N . TRP A 1 836 ? -34.170 51.410 18.992 1.00 93.50 836 TRP A N 1
ATOM 6781 C CA . TRP A 1 836 ? -34.739 52.452 19.851 1.00 93.50 836 TRP A CA 1
ATOM 6782 C C . TRP A 1 836 ? -33.956 53.762 19.743 1.00 93.50 836 TRP A C 1
ATOM 6784 O O . TRP A 1 836 ? -32.781 53.775 19.384 1.00 93.50 836 TRP A O 1
ATOM 6794 N N . VAL A 1 837 ? -34.595 54.866 20.126 1.00 88.75 837 VAL A N 1
ATOM 6795 C CA . VAL A 1 837 ? -33.947 56.173 20.286 1.00 88.75 837 VAL A CA 1
ATOM 6796 C C . VAL A 1 837 ? -33.826 56.499 21.772 1.00 88.75 837 VAL A C 1
ATOM 6798 O O . VAL A 1 837 ? -34.785 56.340 22.527 1.00 88.75 837 VAL A O 1
ATOM 6801 N N . SER A 1 838 ? -32.660 56.982 22.199 1.00 87.56 838 SER A N 1
ATOM 6802 C CA . SER A 1 838 ? -32.437 57.524 23.545 1.00 87.56 838 SER A CA 1
ATOM 6803 C C . SER A 1 838 ? -31.447 58.683 23.486 1.00 87.56 838 SER A C 1
ATOM 6805 O O . SER A 1 838 ? -30.467 58.606 22.757 1.00 87.56 838 SER A O 1
ATOM 6807 N N . GLU A 1 839 ? -31.693 59.756 24.243 1.00 85.75 839 GLU A N 1
ATOM 6808 C CA . GLU A 1 839 ? -30.815 60.943 24.326 1.00 85.75 839 GLU A CA 1
ATOM 6809 C C . GLU A 1 839 ? -30.384 61.522 22.956 1.00 85.75 839 GLU A C 1
ATOM 6811 O O . GLU A 1 839 ? -29.246 61.944 22.779 1.00 85.75 839 GLU A O 1
ATOM 6816 N N . LEU A 1 840 ? -31.303 61.545 21.977 1.00 84.00 840 LEU A N 1
ATOM 6817 C CA . LEU A 1 840 ? -31.038 61.947 20.581 1.00 84.00 840 LEU A CA 1
ATOM 6818 C C . LEU A 1 840 ? -29.940 61.108 19.893 1.00 84.00 840 LEU A C 1
ATOM 6820 O O . LEU A 1 840 ? -29.220 61.599 19.034 1.00 84.00 840 LEU A O 1
ATOM 6824 N N . THR A 1 841 ? -29.836 59.829 20.249 1.00 85.94 841 THR A N 1
ATOM 6825 C CA . THR A 1 841 ? -29.005 58.810 19.594 1.00 85.94 841 THR A CA 1
ATOM 6826 C C . THR A 1 841 ? -29.896 57.641 19.177 1.00 85.94 841 THR A C 1
ATOM 6828 O O . THR A 1 841 ? -30.697 57.157 19.983 1.00 85.94 841 THR A O 1
ATOM 6831 N N . GLN A 1 842 ? -29.767 57.180 17.933 1.00 91.94 842 GLN A N 1
ATOM 6832 C CA . GLN A 1 842 ? -30.386 55.945 17.455 1.00 91.94 842 GLN A CA 1
ATOM 6833 C C . GLN A 1 842 ? -29.522 54.754 17.860 1.00 91.94 842 GLN A C 1
ATOM 6835 O O . GLN A 1 842 ? -28.307 54.766 17.670 1.00 91.94 842 GLN A O 1
ATOM 6840 N N . TYR A 1 843 ? -30.171 53.707 18.355 1.00 94.12 843 TYR A N 1
ATOM 6841 C CA . TYR A 1 843 ? -29.583 52.418 18.693 1.00 94.12 843 TYR A CA 1
ATOM 6842 C C . TYR A 1 843 ? -30.200 51.336 17.809 1.00 94.12 843 TYR A C 1
ATOM 6844 O O . TYR A 1 843 ? -31.407 51.345 17.544 1.00 94.12 843 TYR A O 1
ATOM 6852 N N . VAL A 1 844 ? -29.376 50.390 17.370 1.00 94.25 844 VAL A N 1
ATOM 6853 C CA . VAL A 1 844 ? -29.795 49.196 16.631 1.00 94.25 844 VAL A CA 1
ATOM 6854 C C . VAL A 1 844 ? -29.053 48.005 17.226 1.00 94.25 844 VAL A C 1
ATOM 6856 O O . VAL A 1 844 ? -27.830 48.038 17.358 1.00 94.25 844 VAL A O 1
ATOM 6859 N N . LYS A 1 845 ? -29.791 46.959 17.592 1.00 95.00 845 LYS A N 1
ATOM 6860 C CA . LYS A 1 845 ? -29.287 45.723 18.197 1.00 95.00 845 LYS A CA 1
ATOM 6861 C C . LYS A 1 845 ? -29.734 44.539 17.360 1.00 95.00 845 LYS A C 1
ATOM 6863 O O . LYS A 1 845 ? -30.923 44.420 17.086 1.00 95.00 845 LYS A O 1
ATOM 6868 N N . THR A 1 846 ? -28.823 43.655 16.974 1.00 93.19 846 THR A N 1
ATOM 6869 C CA . THR A 1 846 ? -29.176 42.372 16.346 1.00 93.19 846 THR A CA 1
ATOM 6870 C C . THR A 1 846 ? -28.986 41.254 17.357 1.00 93.19 846 THR A C 1
ATOM 6872 O O . THR A 1 846 ? -28.060 41.297 18.163 1.00 93.19 846 THR A O 1
ATOM 6875 N N . ASN A 1 847 ? -29.880 40.266 17.346 1.00 90.00 847 ASN A N 1
ATOM 6876 C CA . ASN A 1 847 ? -29.765 39.059 18.160 1.00 90.00 847 ASN A CA 1
ATOM 6877 C C . ASN A 1 847 ? -29.496 37.867 17.234 1.00 90.00 847 ASN A C 1
ATOM 6879 O O . ASN A 1 847 ? -30.137 37.734 16.185 1.00 90.00 847 ASN A O 1
ATOM 6883 N N . TYR A 1 848 ? -28.554 37.009 17.616 1.00 86.62 848 TYR A N 1
ATOM 6884 C CA . TYR A 1 848 ? -28.083 35.892 16.801 1.00 86.62 848 TYR A CA 1
ATOM 6885 C C . TYR A 1 848 ? -27.662 34.695 17.661 1.00 86.62 848 TYR A C 1
ATOM 6887 O O . TYR A 1 848 ? -27.281 34.838 18.820 1.00 86.62 848 TYR A O 1
ATOM 6895 N N . THR A 1 849 ? -27.737 33.501 17.083 1.00 82.88 849 THR A N 1
ATOM 6896 C CA . THR A 1 849 ? -27.198 32.262 17.642 1.00 82.88 849 THR A CA 1
ATOM 6897 C C . THR A 1 849 ? -25.779 32.043 17.137 1.00 82.88 849 THR A C 1
ATOM 6899 O O . THR A 1 849 ? -25.559 31.994 15.927 1.00 82.88 849 THR A O 1
ATOM 6902 N N . ILE A 1 850 ? -24.844 31.825 18.059 1.00 73.00 850 ILE A N 1
ATOM 6903 C CA . ILE A 1 850 ? -23.592 31.114 17.774 1.00 73.00 850 ILE A CA 1
ATOM 6904 C C . ILE A 1 850 ? -23.685 29.687 18.321 1.00 73.00 850 ILE A C 1
ATOM 6906 O O . ILE A 1 850 ? -24.565 29.386 19.130 1.00 73.00 850 ILE A O 1
ATOM 6910 N N . TYR A 1 851 ? -22.781 28.815 17.889 1.00 70.12 851 TYR A N 1
ATOM 6911 C CA . TYR A 1 851 ? -22.667 27.464 18.427 1.00 70.12 851 TYR A CA 1
ATOM 6912 C C . TYR A 1 851 ? -21.339 27.316 19.162 1.00 70.12 851 TYR A C 1
ATOM 6914 O O . TYR A 1 851 ? -20.288 27.625 18.604 1.00 70.12 851 TYR A O 1
ATOM 6922 N N . GLU A 1 852 ? -21.400 26.839 20.400 1.00 63.53 852 GLU A N 1
ATOM 6923 C CA . GLU A 1 852 ? -20.240 26.527 21.231 1.00 63.53 852 GLU A CA 1
ATOM 6924 C C . GLU A 1 852 ? -20.269 25.025 21.536 1.00 63.53 852 GLU A C 1
ATOM 6926 O O . GLU A 1 852 ? -21.278 24.499 22.012 1.00 63.53 852 GLU A O 1
ATOM 6931 N N . ASN A 1 853 ? -19.179 24.312 21.245 1.00 63.97 853 ASN A N 1
ATOM 6932 C CA . ASN A 1 853 ? -19.005 22.946 21.733 1.00 63.97 853 ASN A CA 1
ATOM 6933 C C . ASN A 1 853 ? -18.588 23.010 23.199 1.00 63.97 853 ASN A C 1
ATOM 6935 O O . ASN A 1 853 ? -17.561 23.603 23.529 1.00 63.97 853 ASN A O 1
ATOM 6939 N N . VAL A 1 854 ? -19.395 22.409 24.073 1.00 64.81 854 VAL A N 1
ATOM 6940 C CA . VAL A 1 854 ? -19.165 22.448 25.519 1.00 64.81 854 VAL A CA 1
ATOM 6941 C C . VAL A 1 854 ? -18.873 21.049 26.042 1.00 64.81 854 VAL A C 1
ATOM 6943 O O . VAL A 1 854 ? -19.634 20.107 25.807 1.00 64.81 854 VAL A O 1
ATOM 6946 N N . SER A 1 855 ? -17.777 20.950 26.787 1.00 67.06 855 SER A N 1
ATOM 6947 C CA . SER A 1 855 ? -17.369 19.761 27.531 1.00 67.06 855 SER A CA 1
ATOM 6948 C C . SER A 1 855 ? -17.649 19.925 29.030 1.00 67.06 855 SER A C 1
ATOM 6950 O O . SER A 1 855 ? -17.794 21.055 29.502 1.00 67.06 855 SER A O 1
ATOM 6952 N N . PRO A 1 856 ? -17.713 18.820 29.795 1.00 67.81 856 PRO A N 1
ATOM 6953 C CA . PRO A 1 856 ? -17.892 18.845 31.243 1.00 67.81 856 PRO A CA 1
ATOM 6954 C C . PRO A 1 856 ? -16.964 19.818 31.973 1.00 67.81 856 PRO A C 1
ATOM 6956 O O . PRO A 1 856 ? -15.736 19.694 31.912 1.00 67.81 856 PRO A O 1
ATOM 6959 N N . LEU A 1 857 ? -17.581 20.765 32.687 1.00 70.50 857 LEU A N 1
ATOM 6960 C CA . LEU A 1 857 ? -16.888 21.744 33.527 1.00 70.50 857 LEU A CA 1
ATOM 6961 C C . LEU A 1 857 ? -16.322 21.064 34.769 1.00 70.50 857 LEU A C 1
ATOM 6963 O O . LEU A 1 857 ? -15.116 20.992 34.944 1.00 70.50 857 LEU A O 1
ATOM 6967 N N . ALA A 1 858 ? -17.190 20.542 35.631 1.00 78.12 858 ALA A N 1
ATOM 6968 C CA . ALA A 1 858 ? -16.784 19.832 36.831 1.00 78.12 858 ALA A CA 1
ATOM 6969 C C . ALA A 1 858 ? -17.786 18.733 37.162 1.00 78.12 858 ALA A C 1
ATOM 6971 O O . ALA A 1 858 ? -18.990 18.843 36.926 1.00 78.12 858 ALA A O 1
ATOM 6972 N N . CYS A 1 859 ? -17.248 17.676 37.734 1.00 82.12 859 CYS A N 1
ATOM 6973 C CA . CYS A 1 859 ? -17.857 16.373 37.874 1.00 82.12 859 CYS A CA 1
ATOM 6974 C C . CYS A 1 859 ? -17.568 15.888 39.319 1.00 82.12 859 CYS A C 1
ATOM 6976 O O . CYS A 1 859 ? -16.560 16.304 39.904 1.00 82.12 859 CYS A O 1
ATOM 6978 N N . SER A 1 860 ? -18.425 15.063 39.940 1.00 87.94 860 SER A N 1
ATOM 6979 C CA . SER A 1 860 ? -18.134 14.428 41.248 1.00 87.94 860 SER A CA 1
ATOM 6980 C C . SER A 1 860 ? -18.653 12.979 41.393 1.00 87.94 860 SER A C 1
ATOM 6982 O O . SER A 1 860 ? -19.740 12.642 40.919 1.00 87.94 860 SER A O 1
ATOM 6984 N N . TYR A 1 861 ? -17.913 12.143 42.148 1.00 89.38 861 TYR A N 1
ATOM 6985 C CA . TYR A 1 861 ? -17.987 10.659 42.158 1.00 89.38 861 TYR A CA 1
ATOM 6986 C C . TYR A 1 861 ? -18.417 9.956 43.435 1.00 89.38 861 TYR A C 1
ATOM 6988 O O . TYR A 1 861 ? -17.818 10.179 44.470 1.00 89.38 861 TYR A O 1
ATOM 6996 N N . ASN A 1 862 ? -19.368 9.024 43.380 1.00 87.69 862 ASN A N 1
ATOM 6997 C CA . ASN A 1 862 ? -19.729 8.195 44.532 1.00 87.69 862 ASN A CA 1
ATOM 6998 C C . ASN A 1 862 ? -19.783 6.701 44.172 1.00 87.69 862 ASN A C 1
ATOM 7000 O O . ASN A 1 862 ? -20.184 6.339 43.073 1.00 87.69 862 ASN A O 1
ATOM 7004 N N . LEU A 1 863 ? -19.436 5.821 45.110 1.00 83.44 863 LEU A N 1
ATOM 7005 C CA . LEU A 1 863 ? -19.648 4.375 45.010 1.00 83.44 863 LEU A CA 1
ATOM 7006 C C . LEU A 1 863 ? -20.335 3.882 46.287 1.00 83.44 863 LEU A C 1
ATOM 7008 O O . LEU A 1 863 ? -19.874 4.175 47.388 1.00 83.44 863 LEU A O 1
ATOM 7012 N N . ASN A 1 864 ? -21.415 3.113 46.142 1.00 73.56 864 ASN A N 1
ATOM 7013 C CA . ASN A 1 864 ? -22.068 2.358 47.218 1.00 73.56 864 ASN A CA 1
ATOM 7014 C C . ASN A 1 864 ? -22.494 3.183 48.452 1.00 73.56 864 ASN A C 1
ATOM 7016 O O . ASN A 1 864 ? -22.595 2.650 49.556 1.00 73.56 864 ASN A O 1
ATOM 7020 N N . SER A 1 865 ? -22.835 4.465 48.266 1.00 72.50 865 SER A N 1
ATOM 7021 C CA . SER A 1 865 ? -23.138 5.442 49.336 1.00 72.50 865 SER A CA 1
ATOM 7022 C C . SER A 1 865 ? -21.911 5.933 50.124 1.00 72.50 865 SER A C 1
ATOM 7024 O O . SER A 1 865 ? -22.027 6.288 51.299 1.00 72.50 865 SER A O 1
ATOM 7026 N N . GLY A 1 866 ? -20.735 5.954 49.492 1.00 74.00 866 GLY A N 1
ATOM 7027 C CA . GLY A 1 866 ? -19.511 6.550 50.029 1.00 74.00 866 GLY A CA 1
ATOM 7028 C C . GLY A 1 866 ? -19.533 8.085 50.057 1.00 74.00 866 GLY A C 1
ATOM 7029 O O . GLY A 1 866 ? -20.587 8.724 50.033 1.00 74.00 866 GLY A O 1
ATOM 7030 N N . SER A 1 867 ? -18.348 8.697 50.092 1.00 82.44 867 SER A N 1
ATOM 7031 C CA . SER A 1 867 ? -18.187 10.141 49.853 1.00 82.44 867 SER A CA 1
ATOM 7032 C C . SER A 1 867 ? -18.316 10.476 48.365 1.00 82.44 867 SER A C 1
ATOM 7034 O O . SER A 1 867 ? -18.139 9.602 47.521 1.00 82.44 867 SER A O 1
ATOM 7036 N N . TRP A 1 868 ? -18.569 11.751 48.052 1.00 85.62 868 TRP A N 1
ATOM 7037 C CA . TRP A 1 868 ? -18.272 12.295 46.724 1.00 85.62 868 TRP A CA 1
ATOM 7038 C C . TRP A 1 868 ? -16.746 12.524 46.588 1.00 85.62 868 TRP A C 1
ATOM 7040 O O . TRP A 1 868 ? -16.161 13.103 47.503 1.00 85.62 868 TRP A O 1
ATOM 7050 N N . VAL A 1 869 ? -16.127 12.021 45.511 1.00 84.69 869 VAL A N 1
ATOM 7051 C CA . VAL A 1 869 ? -14.673 11.931 45.218 1.00 84.69 869 VAL A CA 1
ATOM 7052 C C . VAL A 1 869 ? -14.406 12.309 43.732 1.00 84.69 869 VAL A C 1
ATOM 7054 O O . VAL A 1 869 ? -15.237 12.992 43.125 1.00 84.69 869 VAL A O 1
ATOM 7057 N N . GLU A 1 870 ? -13.230 11.967 43.168 1.00 85.06 870 GLU A N 1
ATOM 7058 C CA . GLU A 1 870 ? -12.431 12.776 42.218 1.00 85.06 870 GLU A CA 1
ATOM 7059 C C . GLU A 1 870 ? -11.590 11.907 41.121 1.00 85.06 870 GLU A C 1
ATOM 7061 O O . GLU A 1 870 ? -11.159 10.870 41.616 1.00 85.06 870 GLU A O 1
ATOM 7066 N N . ILE A 1 871 ? -11.169 11.964 39.772 1.00 75.50 871 ILE A N 1
ATOM 7067 C CA . ILE A 1 871 ? -11.082 12.440 38.264 1.00 75.50 871 ILE A CA 1
ATOM 7068 C C . ILE A 1 871 ? -10.888 13.847 37.561 1.00 75.50 871 ILE A C 1
ATOM 7070 O O . ILE A 1 871 ? -9.797 14.013 37.004 1.00 75.50 871 ILE A O 1
ATOM 7074 N N . ILE A 1 872 ? -11.822 14.807 37.358 1.00 74.12 872 ILE A N 1
ATOM 7075 C CA . ILE A 1 872 ? -11.450 16.102 36.704 1.00 74.12 872 ILE A CA 1
ATOM 7076 C C . ILE A 1 872 ? -12.354 17.328 36.973 1.00 74.12 872 ILE A C 1
ATOM 7078 O O . ILE A 1 872 ? -13.557 17.197 37.191 1.00 74.12 872 ILE A O 1
ATOM 7082 N N . SER A 1 873 ? -11.748 18.524 36.879 1.00 59.62 873 SER A N 1
ATOM 7083 C CA . SER A 1 873 ? -12.364 19.858 37.042 1.00 59.62 873 SER A CA 1
ATOM 7084 C C . SER A 1 873 ? -12.348 20.749 35.781 1.00 59.62 873 SER A C 1
ATOM 7086 O O . SER A 1 873 ? -12.564 21.953 35.900 1.00 59.62 873 SER A O 1
ATOM 7088 N N . GLU A 1 874 ? -12.002 20.180 34.622 1.00 68.94 874 GLU A N 1
ATOM 7089 C CA . GLU A 1 874 ? -12.309 20.646 33.257 1.00 68.94 874 GLU A CA 1
ATOM 7090 C C . GLU A 1 874 ? -11.900 19.515 32.298 1.00 68.94 874 GLU A C 1
ATOM 7092 O O . GLU A 1 874 ? -10.722 19.167 32.222 1.00 68.94 874 GLU A O 1
ATOM 7097 N N . LEU A 1 875 ? -12.850 18.875 31.607 1.00 66.44 875 LEU A N 1
ATOM 7098 C CA . LEU A 1 875 ? -12.549 17.665 30.822 1.00 66.44 875 LEU A CA 1
ATOM 7099 C C . LEU A 1 875 ? -11.994 17.956 29.412 1.00 66.44 875 LEU A C 1
ATOM 7101 O O . LEU A 1 875 ? -11.292 17.120 28.838 1.00 66.44 875 LEU A O 1
ATOM 7105 N N . GLY A 1 876 ? -12.310 19.125 28.842 1.00 65.06 876 GLY A N 1
ATOM 7106 C CA . GLY A 1 876 ? -11.948 19.484 27.465 1.00 65.06 876 GLY A CA 1
ATOM 7107 C C . GLY A 1 876 ? -12.390 18.423 26.447 1.00 65.06 876 GLY A C 1
ATOM 7108 O O . GLY A 1 876 ? -13.434 17.798 26.616 1.00 65.06 876 GLY A O 1
ATOM 7109 N N . ASN A 1 877 ? -11.573 18.177 25.420 1.00 57.50 877 ASN A N 1
ATOM 7110 C CA . ASN A 1 877 ? -11.757 17.056 24.482 1.00 57.50 877 ASN A CA 1
ATOM 7111 C C . ASN A 1 877 ? -10.976 15.798 24.928 1.00 57.50 877 ASN A C 1
ATOM 7113 O O . ASN A 1 877 ? -10.516 15.016 24.098 1.00 57.50 877 ASN A O 1
ATOM 7117 N N . GLY A 1 878 ? -10.730 15.652 26.234 1.00 53.94 878 GLY A N 1
ATOM 7118 C CA . GLY A 1 878 ? -9.814 14.660 26.790 1.00 53.94 878 GLY A CA 1
ATOM 7119 C C . GLY A 1 878 ? -10.467 13.376 27.304 1.00 53.94 878 GLY A C 1
ATOM 7120 O O . GLY A 1 878 ? -11.694 13.236 27.385 1.00 53.94 878 GLY A O 1
ATOM 7121 N N . THR A 1 879 ? -9.581 12.471 27.721 1.00 66.50 879 THR A N 1
ATOM 7122 C CA . THR A 1 879 ? -9.865 11.298 28.553 1.00 66.50 879 THR A CA 1
ATOM 7123 C C . THR A 1 879 ? -9.130 11.476 29.880 1.00 66.50 879 THR A C 1
ATOM 7125 O O . THR A 1 879 ? -7.973 11.894 29.889 1.00 66.50 879 THR A O 1
ATOM 7128 N N . ALA A 1 880 ? -9.780 11.170 31.000 1.00 68.56 880 ALA A N 1
ATOM 7129 C CA . ALA A 1 880 ? -9.218 11.344 32.341 1.00 68.56 880 ALA A CA 1
ATOM 7130 C C . ALA A 1 880 ? -9.530 10.113 33.214 1.00 68.56 880 ALA A C 1
ATOM 7132 O O . ALA A 1 880 ? -10.575 9.494 33.025 1.00 68.56 880 ALA A O 1
ATOM 7133 N N . GLN A 1 881 ? -8.633 9.722 34.133 1.00 76.88 881 GLN A N 1
ATOM 7134 C CA . GLN A 1 881 ? -8.705 8.424 34.833 1.00 76.88 881 GLN A CA 1
ATOM 7135 C C . GLN A 1 881 ? -8.248 8.451 36.304 1.00 76.88 881 GLN A C 1
ATOM 7137 O O . GLN A 1 881 ? -7.496 9.342 36.701 1.00 76.88 881 GLN A O 1
ATOM 7142 N N . THR A 1 882 ? -8.705 7.482 37.108 1.00 75.50 882 THR A N 1
ATOM 7143 C CA . THR A 1 882 ? -8.299 7.264 38.513 1.00 75.50 882 THR A CA 1
ATOM 7144 C C . THR A 1 882 ? -8.367 5.787 38.909 1.00 75.50 882 THR A C 1
ATOM 7146 O O . THR A 1 882 ? -8.851 4.951 38.145 1.00 75.50 882 THR A O 1
ATOM 7149 N N . THR A 1 883 ? -7.917 5.484 40.126 1.00 76.50 883 THR A N 1
ATOM 7150 C CA . THR A 1 883 ? -8.042 4.182 40.787 1.00 76.50 883 THR A CA 1
ATOM 7151 C C . THR A 1 883 ? -9.089 4.252 41.904 1.00 76.50 883 THR A C 1
ATOM 7153 O O . THR A 1 883 ? -9.042 5.140 42.756 1.00 76.50 883 THR A O 1
ATOM 7156 N N . ILE A 1 884 ? -10.015 3.294 41.940 1.00 72.94 884 ILE A N 1
ATOM 7157 C CA . ILE A 1 884 ? -10.970 3.093 43.035 1.00 72.94 884 ILE A CA 1
ATOM 7158 C C . ILE A 1 884 ? -10.282 2.297 44.161 1.00 72.94 884 ILE A C 1
ATOM 7160 O O . ILE A 1 884 ? -9.806 1.188 43.901 1.00 72.94 884 ILE A O 1
ATOM 7164 N N . PRO A 1 885 ? -10.244 2.804 45.411 1.00 61.69 885 PRO A N 1
ATOM 7165 C CA . PRO A 1 885 ? -9.625 2.097 46.531 1.00 61.69 885 PRO A CA 1
ATOM 7166 C C . PRO A 1 885 ? -10.263 0.733 46.834 1.00 61.69 885 PRO A C 1
ATOM 7168 O O . PRO A 1 885 ? -11.483 0.562 46.771 1.00 61.69 885 PRO A O 1
ATOM 7171 N N . SER A 1 886 ? -9.430 -0.227 47.238 1.00 58.56 886 SER A N 1
ATOM 7172 C CA . SER A 1 886 ? -9.839 -1.601 47.547 1.00 58.56 886 SER A CA 1
ATOM 7173 C C . SER A 1 886 ? -10.831 -1.718 48.717 1.00 58.56 886 SER A C 1
ATOM 7175 O O . SER A 1 886 ? -10.711 -1.005 49.717 1.00 58.56 886 SER A O 1
ATOM 7177 N N . GLY A 1 887 ? -11.731 -2.708 48.650 1.00 58.78 887 GLY A N 1
ATOM 7178 C CA . GLY A 1 887 ? -12.558 -3.144 49.791 1.00 58.78 887 GLY A CA 1
ATOM 7179 C C . GLY A 1 887 ? -13.961 -2.527 49.917 1.00 58.78 887 GLY A C 1
ATOM 7180 O O . GLY A 1 887 ? -14.527 -2.549 51.009 1.00 58.78 887 GLY A O 1
ATOM 7181 N N . LEU A 1 888 ? -14.530 -1.990 48.831 1.00 58.44 888 LEU A N 1
ATOM 7182 C CA . LEU A 1 888 ? -15.791 -1.222 48.835 1.00 58.44 888 LEU A CA 1
ATOM 7183 C C . LEU A 1 888 ? -16.969 -1.864 48.061 1.00 58.44 888 LEU A C 1
ATOM 7185 O O . LEU A 1 888 ? -17.880 -1.154 47.643 1.00 58.44 888 LEU A O 1
ATOM 7189 N N . ILE A 1 889 ? -16.979 -3.191 47.882 1.00 58.28 889 ILE A N 1
ATOM 7190 C CA . ILE A 1 889 ? -17.958 -3.935 47.058 1.00 58.28 889 ILE A CA 1
ATOM 7191 C C . ILE A 1 889 ? -18.947 -4.773 47.894 1.00 58.28 889 ILE A C 1
ATOM 7193 O O . ILE A 1 889 ? -18.576 -5.386 48.896 1.00 58.28 889 ILE A O 1
ATOM 7197 N N . LEU A 1 890 ? -20.202 -4.826 47.435 1.00 60.19 890 LEU A N 1
ATOM 7198 C CA . LEU A 1 890 ? -21.253 -5.789 47.803 1.00 60.19 890 LEU A CA 1
ATOM 7199 C C . LEU A 1 890 ? -21.680 -6.558 46.531 1.00 60.19 890 LEU A C 1
ATOM 7201 O O . LEU A 1 890 ? -21.240 -6.211 45.442 1.00 60.19 890 LEU A O 1
ATOM 7205 N N . GLN A 1 891 ? -22.539 -7.584 46.611 1.00 62.34 891 GLN A N 1
ATOM 7206 C CA . GLN A 1 891 ? -22.977 -8.288 45.384 1.00 62.34 891 GLN A CA 1
ATOM 7207 C C . GLN A 1 891 ? -23.730 -7.359 44.416 1.00 62.34 891 GLN A C 1
ATOM 7209 O O . GLN A 1 891 ? -23.448 -7.343 43.221 1.00 62.34 891 GLN A O 1
ATOM 7214 N N . GLU A 1 892 ? -24.631 -6.527 44.943 1.00 74.56 892 GLU A N 1
ATOM 7215 C CA . GLU A 1 892 ? -25.214 -5.399 44.217 1.00 74.56 892 GLU A CA 1
ATOM 7216 C C . GLU A 1 892 ? -24.442 -4.127 44.564 1.00 74.56 892 GLU A C 1
ATOM 7218 O O . GLU A 1 892 ? -24.353 -3.738 45.731 1.00 74.56 892 GLU A O 1
ATOM 7223 N N . ASN A 1 893 ? -23.905 -3.463 43.545 1.00 80.44 893 ASN A N 1
ATOM 7224 C CA . ASN A 1 893 ? -23.220 -2.188 43.673 1.00 80.44 893 ASN A CA 1
ATOM 7225 C C . ASN A 1 893 ? -23.975 -1.116 42.907 1.00 80.44 893 ASN A C 1
ATOM 7227 O O . ASN A 1 893 ? -24.810 -1.371 42.041 1.00 80.44 893 ASN A O 1
ATOM 7231 N N . THR A 1 894 ? -23.665 0.123 43.230 1.00 83.75 894 THR A N 1
ATOM 7232 C CA . THR A 1 894 ? -24.141 1.296 42.529 1.00 83.75 894 THR A CA 1
ATOM 7233 C C . THR A 1 894 ? -23.033 2.319 42.589 1.00 83.75 894 THR A C 1
ATOM 7235 O O . THR A 1 894 ? -22.792 2.942 43.626 1.00 83.75 894 THR A O 1
ATOM 7238 N N . ILE A 1 895 ? -22.380 2.519 41.454 1.00 86.31 895 ILE A N 1
ATOM 7239 C CA . ILE A 1 895 ? -21.670 3.767 41.241 1.00 86.31 895 ILE A CA 1
ATOM 7240 C C . ILE A 1 895 ? -22.751 4.857 41.084 1.00 86.31 895 ILE A C 1
ATOM 7242 O O . ILE A 1 895 ? -23.850 4.606 40.578 1.00 86.31 895 ILE A O 1
ATOM 7246 N N . GLN A 1 896 ? -22.541 6.016 41.696 1.00 87.56 896 GLN A N 1
ATOM 7247 C CA . GLN A 1 896 ? -23.542 7.045 41.986 1.00 87.56 896 GLN A CA 1
ATOM 7248 C C . GLN A 1 896 ? -22.979 8.402 41.596 1.00 87.56 896 GLN A C 1
ATOM 7250 O O . GLN A 1 896 ? -21.812 8.693 41.833 1.00 87.56 896 GLN A O 1
ATOM 7255 N N . PHE A 1 897 ? -23.801 9.213 40.943 1.00 88.19 897 PHE A N 1
ATOM 7256 C CA . PHE A 1 897 ? -23.265 9.980 39.831 1.00 88.19 897 PHE A CA 1
ATOM 7257 C C . PHE A 1 897 ? -23.636 11.478 39.829 1.00 88.19 897 PHE A C 1
ATOM 7259 O O . PHE A 1 897 ? -24.816 11.643 39.896 1.00 88.19 897 PHE A O 1
ATOM 7266 N N . GLN A 1 898 ? -22.801 12.537 39.680 1.00 86.25 898 GLN A N 1
ATOM 7267 C CA . GLN A 1 898 ? -23.252 13.954 39.489 1.00 86.25 898 GLN A CA 1
ATOM 7268 C C . GLN A 1 898 ? -22.299 14.915 38.692 1.00 86.25 898 GLN A C 1
ATOM 7270 O O . GLN A 1 898 ? -21.118 14.985 39.009 1.00 86.25 898 GLN A O 1
ATOM 7275 N N . GLU A 1 899 ? -22.817 15.772 37.782 1.00 78.94 899 GLU A N 1
ATOM 7276 C CA . GLU A 1 899 ? -22.117 16.933 37.138 1.00 78.94 899 GLU A CA 1
ATOM 7277 C C . GLU A 1 899 ? -22.905 18.244 37.364 1.00 78.94 899 GLU A C 1
ATOM 7279 O O . GLU A 1 899 ? -24.124 18.219 37.541 1.00 78.94 899 GLU A O 1
ATOM 7284 N N . SER A 1 900 ? -22.230 19.404 37.308 1.00 66.62 900 SER A N 1
ATOM 7285 C CA . SER A 1 900 ? -22.857 20.737 37.322 1.00 66.62 900 SER A CA 1
ATOM 7286 C C . SER A 1 900 ? -22.424 21.635 36.143 1.00 66.62 900 SER A C 1
ATOM 7288 O O . SER A 1 900 ? -21.522 22.463 36.291 1.00 66.62 900 SER A O 1
ATOM 7290 N N . SER A 1 901 ? -23.130 21.555 35.009 1.00 68.50 901 SER A N 1
ATOM 7291 C CA . SER A 1 901 ? -23.003 22.485 33.869 1.00 68.50 901 SER A CA 1
ATOM 7292 C C . SER A 1 901 ? -24.273 23.321 33.642 1.00 68.50 901 SER A C 1
ATOM 7294 O O . SER A 1 901 ? -25.385 22.891 33.955 1.00 68.50 901 SER A O 1
ATOM 7296 N N . ILE A 1 902 ? -24.106 24.527 33.081 1.00 65.56 902 ILE A N 1
ATOM 7297 C CA . ILE A 1 902 ? -25.211 25.384 32.593 1.00 65.56 902 ILE A CA 1
ATOM 7298 C C . ILE A 1 902 ? -25.617 25.068 31.144 1.00 65.56 902 ILE A C 1
ATOM 7300 O O . ILE A 1 902 ? -26.605 25.605 30.647 1.00 65.56 902 ILE A O 1
ATOM 7304 N N . TYR A 1 903 ? -24.843 24.212 30.481 1.00 66.38 903 TYR A N 1
ATOM 7305 C CA . TYR A 1 903 ? -25.012 23.766 29.105 1.00 66.38 903 TYR A CA 1
ATOM 7306 C C . TYR A 1 903 ? -25.372 22.275 29.078 1.00 66.38 903 TYR A C 1
ATOM 7308 O O . TYR A 1 903 ? -25.257 21.588 30.094 1.00 66.38 903 TYR A O 1
ATOM 7316 N N . SER A 1 904 ? -25.794 21.761 27.922 1.00 66.44 904 SER A N 1
ATOM 7317 C CA . SER A 1 904 ? -25.915 20.317 27.711 1.00 66.44 904 SER A CA 1
ATOM 7318 C C . SER A 1 904 ? -24.521 19.757 27.434 1.00 66.44 904 SER A C 1
ATOM 7320 O O . SER A 1 904 ? -23.922 20.086 26.412 1.00 66.44 904 SER A O 1
ATOM 7322 N N . THR A 1 905 ? -23.992 18.941 28.338 1.00 70.88 905 THR A N 1
ATOM 7323 C CA . THR A 1 905 ? -22.676 18.288 28.235 1.00 70.88 905 THR A CA 1
ATOM 7324 C C . THR A 1 905 ? -22.848 16.773 28.141 1.00 70.88 905 THR A C 1
ATOM 7326 O O . THR A 1 905 ? -23.896 16.243 28.505 1.00 70.88 905 THR A O 1
ATOM 7329 N N . ARG A 1 906 ? -21.850 16.061 27.599 1.00 74.69 906 ARG A N 1
ATOM 7330 C CA . ARG A 1 906 ? -21.871 14.596 27.438 1.00 74.69 906 ARG A CA 1
ATOM 7331 C C . ARG A 1 906 ? -20.483 14.002 27.664 1.00 74.69 906 ARG A C 1
ATOM 7333 O O . ARG A 1 906 ? -19.465 14.639 27.395 1.00 74.69 906 ARG A O 1
ATOM 7340 N N . PHE A 1 907 ? -20.441 12.761 28.143 1.00 74.88 907 PHE A N 1
ATOM 7341 C CA . PHE A 1 907 ? -19.217 11.963 28.272 1.00 74.88 907 PHE A CA 1
ATOM 7342 C C . PHE A 1 907 ? -19.507 10.480 28.516 1.00 74.88 907 PHE A C 1
ATOM 7344 O O . PHE A 1 907 ? -20.448 10.098 29.222 1.00 74.88 907 PHE A O 1
ATOM 7351 N N . GLN A 1 908 ? -18.646 9.620 27.993 1.00 81.31 908 GLN A N 1
ATOM 7352 C CA . GLN A 1 908 ? -18.639 8.194 28.300 1.00 81.31 908 GLN A CA 1
ATOM 7353 C C . GLN A 1 908 ? -17.897 7.933 29.616 1.00 81.31 908 GLN A C 1
ATOM 7355 O O . GLN A 1 908 ? -17.056 8.726 30.035 1.00 81.31 908 GLN A O 1
ATOM 7360 N N . TRP A 1 909 ? -18.247 6.848 30.306 1.00 80.94 909 TRP A N 1
ATOM 7361 C CA . TRP A 1 909 ? -17.466 6.327 31.434 1.00 80.94 909 TRP A CA 1
ATOM 7362 C C . TRP A 1 909 ? -17.141 4.855 31.209 1.00 80.94 909 TRP A C 1
ATOM 7364 O O . TRP A 1 909 ? -17.876 4.174 30.494 1.00 80.94 909 TRP A O 1
ATOM 7374 N N . MET A 1 910 ? -16.066 4.393 31.839 1.00 76.38 910 MET A N 1
ATOM 7375 C CA . MET A 1 910 ? -15.627 3.001 31.834 1.00 76.38 910 MET A CA 1
ATOM 7376 C C . MET A 1 910 ? -14.954 2.694 33.177 1.00 76.38 910 MET A C 1
ATOM 7378 O O . MET A 1 910 ? -13.930 3.292 33.501 1.00 76.38 910 MET A O 1
ATOM 7382 N N . LEU A 1 911 ? -15.543 1.792 33.957 1.00 76.00 911 LEU A N 1
ATOM 7383 C CA . LEU A 1 911 ? -14.979 1.190 35.160 1.00 76.00 911 LEU A CA 1
ATOM 7384 C C . LEU A 1 911 ? -14.447 -0.201 34.807 1.00 76.00 911 LEU A C 1
ATOM 7386 O O . LEU A 1 911 ? -15.186 -1.036 34.297 1.00 76.00 911 LEU A O 1
ATOM 7390 N N . LEU A 1 912 ? -13.175 -0.431 35.107 1.00 68.25 912 LEU A N 1
ATOM 7391 C CA . LEU A 1 912 ? -12.414 -1.646 34.848 1.00 68.25 912 LEU A CA 1
ATOM 7392 C C . LEU A 1 912 ? -12.092 -2.303 36.196 1.00 68.25 912 LEU A C 1
ATOM 7394 O O . LEU A 1 912 ? -11.144 -1.892 36.868 1.00 68.25 912 LEU A O 1
ATOM 7398 N N . ILE A 1 913 ? -12.883 -3.292 36.623 1.00 70.94 913 ILE A N 1
ATOM 7399 C CA . ILE A 1 913 ? -12.623 -4.039 37.869 1.00 70.94 913 ILE A CA 1
ATOM 7400 C C . ILE A 1 913 ? -11.779 -5.273 37.550 1.00 70.94 913 ILE A C 1
ATOM 7402 O O . ILE A 1 913 ? -12.307 -6.169 36.893 1.00 70.94 913 ILE A O 1
ATOM 7406 N N . PRO A 1 914 ? -10.513 -5.369 37.998 1.00 64.06 914 PRO A N 1
ATOM 7407 C CA . PRO A 1 914 ? -9.702 -6.543 37.714 1.00 64.06 914 PRO A CA 1
ATOM 7408 C C . PRO A 1 914 ? -10.283 -7.779 38.408 1.00 64.06 914 PRO A C 1
ATOM 7410 O O . PRO A 1 914 ? -10.515 -7.790 39.620 1.00 64.06 914 PRO A O 1
ATOM 7413 N N . VAL A 1 915 ? -10.514 -8.829 37.628 1.00 61.28 915 VAL A N 1
ATOM 7414 C CA . VAL A 1 915 ? -10.917 -10.154 38.101 1.00 61.28 915 VAL A CA 1
ATOM 7415 C C . VAL A 1 915 ? -9.647 -10.950 38.370 1.00 61.28 915 VAL A C 1
ATOM 7417 O O . VAL A 1 915 ? -8.729 -10.950 37.555 1.00 61.28 915 VAL A O 1
ATOM 7420 N N . GLN A 1 916 ? -9.584 -11.654 39.500 1.00 51.91 916 GLN A N 1
ATOM 7421 C CA . GLN A 1 916 ? -8.532 -12.646 39.729 1.00 51.91 916 GLN A CA 1
ATOM 7422 C C . GLN A 1 916 ? -8.897 -13.962 39.039 1.00 51.91 916 GLN A C 1
ATOM 7424 O O . GLN A 1 916 ? -9.252 -14.939 39.696 1.00 51.91 916 GLN A O 1
ATOM 7429 N N . ASN A 1 917 ? -8.809 -13.954 37.712 1.00 50.16 917 ASN A N 1
ATOM 7430 C CA . ASN A 1 917 ? -8.662 -15.166 36.922 1.00 50.16 917 ASN A CA 1
ATOM 7431 C C . ASN A 1 917 ? -7.159 -15.472 36.795 1.00 50.16 917 ASN A C 1
ATOM 7433 O O . ASN A 1 917 ? -6.343 -14.553 36.711 1.00 50.16 917 ASN A O 1
ATOM 7437 N N . GLU A 1 918 ? -6.788 -16.751 36.798 1.00 53.75 918 GLU A N 1
ATOM 7438 C CA . GLU A 1 918 ? -5.481 -17.161 36.269 1.00 53.75 918 GLU A CA 1
ATOM 7439 C C . GLU A 1 918 ? -5.580 -17.049 34.736 1.00 53.75 918 GLU A C 1
ATOM 7441 O O . GLU A 1 918 ? -6.560 -17.557 34.185 1.00 53.75 918 GLU A O 1
ATOM 7446 N N . PRO A 1 919 ? -4.649 -16.374 34.041 1.00 59.19 919 PRO A N 1
ATOM 7447 C CA . PRO A 1 919 ? -4.802 -16.089 32.617 1.00 59.19 919 PRO A CA 1
ATOM 7448 C C . PRO A 1 919 ? -4.729 -17.361 31.768 1.00 59.19 919 PRO A C 1
ATOM 7450 O O . PRO A 1 919 ? -3.811 -18.177 31.920 1.00 59.19 919 PRO A O 1
ATOM 7453 N N . GLU A 1 920 ? -5.677 -17.521 30.843 1.00 63.53 920 GLU A N 1
ATOM 7454 C CA . GLU A 1 920 ? -5.723 -18.696 29.977 1.00 63.53 920 GLU A CA 1
ATOM 7455 C C . GLU A 1 920 ? -4.598 -18.602 28.941 1.00 63.53 920 GLU A C 1
ATOM 7457 O O . GLU A 1 920 ? -4.560 -17.725 28.078 1.00 63.53 920 GLU A O 1
ATOM 7462 N N . THR A 1 921 ? -3.612 -19.486 29.106 1.00 75.69 921 THR A N 1
ATOM 7463 C CA . THR A 1 921 ? -2.393 -19.519 28.298 1.00 75.69 921 THR A CA 1
ATOM 7464 C C . THR A 1 921 ? -2.459 -20.710 27.352 1.00 75.69 921 THR A C 1
ATOM 7466 O O . THR A 1 921 ? -2.310 -21.859 27.777 1.00 75.69 921 THR A O 1
ATOM 7469 N N . HIS A 1 922 ? -2.674 -20.433 26.072 1.00 73.12 922 HIS A N 1
ATOM 7470 C CA . HIS A 1 922 ? -2.734 -21.428 25.010 1.00 73.12 922 HIS A CA 1
ATOM 7471 C C . HIS A 1 922 ? -1.394 -21.483 24.280 1.00 73.12 922 HIS A C 1
ATOM 7473 O O . HIS A 1 922 ? -0.736 -20.462 24.087 1.00 73.12 922 HIS A O 1
ATOM 7479 N N . TYR A 1 923 ? -1.012 -22.684 23.861 1.00 77.56 923 TYR A N 1
ATOM 7480 C CA . TYR A 1 923 ? 0.203 -22.946 23.100 1.00 77.56 923 TYR A CA 1
ATOM 7481 C C . TYR A 1 923 ? -0.179 -23.603 21.774 1.00 77.56 923 TYR A C 1
ATOM 7483 O O . TYR A 1 923 ? -1.072 -24.454 21.750 1.00 77.56 923 TYR A O 1
ATOM 7491 N N . LYS A 1 924 ? 0.492 -23.210 20.691 1.00 73.31 924 LYS A N 1
ATOM 7492 C CA . LYS A 1 924 ? 0.447 -23.891 19.390 1.00 73.31 924 LYS A CA 1
ATOM 7493 C C . LYS A 1 924 ? 1.883 -24.146 18.943 1.00 73.31 924 LYS A C 1
ATOM 7495 O O . LYS A 1 924 ? 2.691 -23.216 18.994 1.00 73.31 924 LYS A O 1
ATOM 7500 N N . ASP A 1 925 ? 2.172 -25.373 18.527 1.00 79.19 925 ASP A N 1
ATOM 7501 C CA . ASP A 1 925 ? 3.510 -25.846 18.157 1.00 79.19 925 ASP A CA 1
ATOM 7502 C C . ASP A 1 925 ? 3.562 -26.096 16.644 1.00 79.19 925 ASP A C 1
ATOM 7504 O O . ASP A 1 925 ? 2.658 -26.721 16.092 1.00 79.19 925 ASP A O 1
ATOM 7508 N N . PHE A 1 926 ? 4.623 -25.650 15.971 1.00 75.56 926 PHE A N 1
ATOM 7509 C CA . PHE A 1 926 ? 4.716 -25.687 14.508 1.00 75.56 926 PHE A CA 1
ATOM 7510 C C . PHE A 1 926 ? 5.981 -26.426 14.047 1.00 75.56 926 PHE A C 1
ATOM 7512 O O . PHE A 1 926 ? 7.099 -26.071 14.435 1.00 75.56 926 PHE A O 1
ATOM 7519 N N . GLU A 1 927 ? 5.829 -27.421 13.168 1.00 73.38 927 GLU A N 1
ATOM 7520 C CA . GLU A 1 927 ? 6.959 -28.131 12.546 1.00 73.38 927 GLU A CA 1
ATOM 7521 C C . GLU A 1 927 ? 7.167 -27.679 11.095 1.00 73.38 927 GLU A C 1
ATOM 7523 O O . GLU A 1 927 ? 6.209 -27.483 10.348 1.00 73.38 927 GLU A O 1
ATOM 7528 N N . TYR A 1 928 ? 8.431 -27.556 10.678 1.00 74.69 928 TYR A N 1
ATOM 7529 C CA . TYR A 1 928 ? 8.831 -27.092 9.346 1.00 74.69 928 TYR A CA 1
ATOM 7530 C C . TYR A 1 928 ? 9.843 -28.043 8.699 1.00 74.69 928 TYR A C 1
ATOM 7532 O O . TYR A 1 928 ? 10.628 -28.705 9.383 1.00 74.69 928 TYR A O 1
ATOM 7540 N N . ASP A 1 929 ? 9.856 -28.085 7.367 1.00 73.88 929 ASP A N 1
ATOM 7541 C CA . ASP A 1 929 ? 10.870 -28.805 6.602 1.00 73.88 929 ASP A CA 1
ATOM 7542 C C . ASP A 1 929 ? 12.184 -28.011 6.470 1.00 73.88 929 ASP A C 1
ATOM 7544 O O . ASP A 1 929 ? 12.303 -26.847 6.858 1.00 73.88 929 ASP A O 1
ATOM 7548 N N . LEU A 1 930 ? 13.202 -28.650 5.886 1.00 74.94 930 LEU A N 1
ATOM 7549 C CA . LEU A 1 930 ? 14.528 -28.049 5.697 1.00 74.94 930 LEU A CA 1
ATOM 7550 C C . LEU A 1 930 ? 14.588 -26.918 4.644 1.00 74.94 930 LEU A C 1
ATOM 7552 O O . LEU A 1 930 ? 15.682 -26.447 4.342 1.00 74.94 930 LEU A O 1
ATOM 7556 N N . TYR A 1 931 ? 13.452 -26.522 4.064 1.00 68.94 931 TYR A N 1
ATOM 7557 C CA . TYR A 1 931 ? 13.317 -25.433 3.094 1.00 68.94 931 TYR A CA 1
ATOM 7558 C C . TYR A 1 931 ? 12.443 -24.276 3.610 1.00 68.94 931 TYR A C 1
ATOM 7560 O O . TYR A 1 931 ? 12.310 -23.281 2.896 1.00 68.94 931 TYR A O 1
ATOM 7568 N N . GLY A 1 932 ? 11.865 -24.398 4.815 1.00 63.78 932 GLY A N 1
ATOM 7569 C CA . GLY A 1 932 ? 10.957 -23.412 5.412 1.00 63.78 932 GLY A CA 1
ATOM 7570 C C . GLY A 1 932 ? 9.467 -23.657 5.140 1.00 63.78 932 GLY A C 1
ATOM 7571 O O . GLY A 1 932 ? 8.650 -22.787 5.437 1.00 63.78 932 GLY A O 1
ATOM 7572 N N . ASN A 1 933 ? 9.081 -24.815 4.591 1.00 65.19 933 ASN A N 1
ATOM 7573 C CA . ASN A 1 933 ? 7.670 -25.159 4.387 1.00 65.19 933 ASN A CA 1
ATOM 7574 C C . ASN A 1 933 ? 7.064 -25.722 5.682 1.00 65.19 933 ASN A C 1
ATOM 7576 O O . ASN A 1 933 ? 7.683 -26.561 6.334 1.00 65.19 933 ASN A O 1
ATOM 7580 N N . LEU A 1 934 ? 5.848 -25.299 6.037 1.00 61.06 934 LEU A N 1
ATOM 7581 C CA . LEU A 1 934 ? 5.115 -25.819 7.196 1.00 61.06 934 LEU A CA 1
ATOM 7582 C C . LEU A 1 934 ? 4.702 -27.288 6.969 1.00 61.06 934 LEU A C 1
ATOM 7584 O O . LEU A 1 934 ? 4.173 -27.622 5.910 1.00 61.06 934 LEU A O 1
ATOM 7588 N N . ILE A 1 935 ? 4.929 -28.146 7.966 1.00 70.44 935 ILE A N 1
ATOM 7589 C CA . ILE A 1 935 ? 4.540 -29.568 7.986 1.00 70.44 935 ILE A CA 1
ATOM 7590 C C . ILE A 1 935 ? 3.285 -29.775 8.846 1.00 70.44 935 ILE A C 1
ATOM 7592 O O . ILE A 1 935 ? 2.396 -30.532 8.458 1.00 70.44 935 ILE A O 1
ATOM 7596 N N . SER A 1 936 ? 3.211 -29.122 10.009 1.00 57.72 936 SER A N 1
ATOM 7597 C CA . SER A 1 936 ? 2.075 -29.204 10.937 1.00 57.72 936 SER A CA 1
ATOM 7598 C C . SER A 1 936 ? 1.990 -27.979 11.848 1.00 57.72 936 SER A C 1
ATOM 7600 O O . SER A 1 936 ? 3.007 -27.328 12.094 1.00 57.72 936 SER A O 1
ATOM 7602 N N . ALA A 1 937 ? 0.782 -27.720 12.353 1.00 56.50 937 ALA A N 1
ATOM 7603 C CA . ALA A 1 937 ? 0.389 -26.680 13.307 1.00 56.50 937 ALA A CA 1
ATOM 7604 C C . ALA A 1 937 ? -0.776 -27.190 14.184 1.00 56.50 937 ALA A C 1
ATOM 7606 O O . ALA A 1 937 ? -1.315 -28.269 13.830 1.00 56.50 937 ALA A O 1
#

Foldseek 3Di:
DDDDDDDDDDDDDDDDDDDDDDDDDDDDDDDDDFFDFFFDDDDDDDDDDDDDDDDAADQDDDPFWTWGHAPQWIWIDGDDQPFAWIWIDGDNKIKIKGDDPVQGFDDKDQDPDDDDDDDDDDDDPWGKIKGPCSDPQWIWMWTDDRFWIKIKIWHQAQDQDWDKIFMAIDQWDWDDDVFFIWTAGNPARFTQKTKGQKKKAAPVDRVRIDSQWGWDWDADPRHIMIITDRHPRSNVSSPDPPDDDGMIIIIMMGSDPDRVLVPLPADDPVVQVVQWDWDQDQWAQKIKIKGWFDWADAFLDIDTKIKMFIQAFKFWQPVATHHPDDDDPQDLFQRMGIQPWWDAPQWTGHGPRDIDGFPKDDDDDPLQVPFDDDADPPKIWGAALAPFGWIWIQHPQQWIWIFGQARWIWTADNNTHTAWIAALLRQIWGDDDQWIQGSHRFIKGQDSQFIDGDLFTKGFDWDADPNGTDRAWIQGRVRQIKGWDADPRDRNHTAKIQGSLSKIKGWDKDKDKDFAFDPDDDDPPDPPPPDDTDGPIMMMGIRTQWMWIGSPATAKIKGKDFDDDPVGTQKMKIFIAGSVRQTQKIWIFGDDPSHTQKIWIAGSVRWTQKIWGFDADPSGDTAKIFIDGTPDPDGPFMKGFDAWSSRATQWIADRQGKIKGWAWPSTPRHQFTADSVGDTDDFVSPFDPEQAGSHGHQTQKMWIADLRFIKIKGFHADNSRQGFKIKIWGPSWAWPKDKDKHFDAWKDWDKDFDPDWFDWKKKKKAWDWDKFKDKDKDKWKDQPAQADDWDFDDDQQWTFGKGWDDDPHDIDIGTDTTDSHPEDVPDAFWDAKDWDDDPRMIMIMTMGIDIDTAAFQDWWWDKQPDDTGGHDRGQPNHMTMDIDHTDRDDRMMIIMGHGDDPTGTMIMMIIIGTDPDDTDIDMDGWDADSSGHTDGD

Sequence (937 aa):
MKKEVLVLTCVLILNISGIRMGEEDGDLIVAAVSHEVLKRGVQDFSDGEIVIVEKPVDVVVEDEYVSVSGSNYECFIKKELSENFLTFQKDDAFIVYQFPESQPFGEVDAVEGDLEEGISEGKCVSRSFVYRNVSEGMDIRYSFLHYKVLEEVILHKFQNVEIVEEFSIQNVWLSEKEGGIYFYHVKTGRLAFFIPKPVMYEEGDREKRCFGIYYKIEKAQNGYVIRKIIDKEGLEWLMDTERLYPVIIDSTTEGGIQDPWEESGLLPYGQYFQNLNEYVSPCNGSLTVTQTDLYLPGRGMDLIISRVYTTPQLFSIDEGFTPTEEDPPWKIANGWRYDLPGITENYLYLWGGRMYKPEWGTDPPECVFWCFPPLEPGEEVFNNHKGDHFRLIKHVDGSYTLYLKDGRICQFSSPGDIQSITDVYGNEITFSGNVITDTMGRVVSLSPTGISYGQQSVNYTIQYVDYNPLLTAVTDCLGRVTHFYYEHANKWLLTKVVYPTQGYTEYVYGMKERRICNEDPCHIWDEDCHEVPDCYQSLYQFRVTVQRVYTDTLVKVRTFSYVEDWENTLESTEKTKDELSYIQSETHFVIGNGKIKKRTVKDYTGTQVEKVVYTYNAQGETVINQCYKGNTDEVSYQEFSQYDEWGNQIYARNSLGYEMFASYVNTSSEGKFTDYSGNSFEFSNQFYTNNVTGMYNKVAGVSMITGGASSETYYQYDSSGNMVETRDILDGKSYLVYYGLFDENGQVSFPFTSDTPINDAILRIASLPTLNSVLQSETHTASDHPWYDNTGYWQNQYYYAHWIHGVGGEVEEGYDIVGPFTHYPGTPGYINYETWVSELTQYVKTNYTIYENVSPLACSYNLNSGSWVEIISELGNGTAQTTIPSGLILQENTIQFQESSIYSTRFQWMLLIPVQNEPETHYKDFEYDLYGNLISA

Radius of gyration: 35.16 Å; chains: 1; bounding box: 80×113×84 Å

Secondary structure (DSSP, 8-state):
-------------------------------------------------------SS---B-SSEEE---SS-EEEEESSTTS-EEEEEETTEEEEEE--TT-----EEE------S----------EEEEEEEETTEEEEEEEETTEEEEEEEESS-----EEEEEEEESEEEEEETTEEEEEETTT-SEEEEEE--EEEETTEEEEEE--EEEEEEE-SSSEEEEEEE-HHHHHHHT-TT--S-EEEEEEEEE--STTTTS-S--S-HHHHHTEEEEE-TTT--EEEEEEEEEEEEESEEEEEEEEEE--S-EE-BTBSEESSPPPTTEEETTEEES--EE-SS-EE-STT-EE---TT-PPPGGGGGSSPPPPTT-EEEEEEESEEEEEEE-TTS-EEEEETTS-EEEE-TTS-EEEEE-TT--EEEEETTEEE-TT--EEEEETTEEEETTEEEEEEEEEETTEEEEEEEE-TT--EEEEEE-SS-TT-EEEEE-TTS-EEEEEEEEEEEEE--S----S--TT--PPP---EEEEEEEEEEEEEESSSEEEEEEEEEEE-SS-EEEEEEEEE-TT--EEEEEEEEEETTEEEEEEEEETTS-EEEEEEEEE-SS--EEEEEEEESS-SS--EEEEEEE-TT--EEEEE-TT--EEEEEETTSTTTTSEE-TTS-EE-S----------S-S--EEEEEEEEBTEEEEEEEEE-TT--EEEEEEEE-TT-EEEEEEEE-SSS--EEEEE-SSPPSSEEEEEEEE-EEEEEEEEEEEEE-SS------EEEETTEEEEEEEEEEBTEEEEEEEEE---SS-TTSTTEEEEEEEEETTEEEEEEEEEEEEEE--S-EEEEETT---B-S-S--TT-EEEEEEPSS---SEEEEEEEE--SS--EEEEEEEEE--PPPEEEEEE-EE-TTS-EEE-